Protein 7YKV (pdb70)

Nearest PDB structures (foldseek):
  7yor-assembly1_A  TM=9.939E-01  e=7.803E-71  Methanocaldococcus jannaschii DSM 2661
  7yos-assembly1_B  TM=8.862E-01  e=1.894E-69  Methanocaldococcus jannaschii DSM 2661
  7e15-assembly2_D  TM=7.077E-01  e=8.516E-31  Thermococcus kodakarensis KOD1
  5ghr-assembly1_A  TM=6.536E-01  e=3.143E-31  Thermococcus kodakarensis KOD1
  5ghr-assembly2_C  TM=8.706E-01  e=3.865E-22  Thermococcus kodakarensis KOD1

Secondary structure (DSSP, 8-state):
-HHHHHHHHHHHHHHHHHHHHT--S-EEEEE-SSHHHHHHHHHHHHHHHHTT---EEEE-S---HHHHHHHHTHHHHS-PEEEEES-SSTTHHHHHHHT-EEEEE--SPPSS--SB-SSSEEEE-GGGGT--TTTT--HHHHHHHHHGGGT-GGGHHHHHHHHHHTT--SS--HHHHHHHHHHHHTTSEEEEEEEGGGGS-S-HHHHHHT--TT--GGG-SHHHHHHHHHHTT--TT-SS--HHHHHHHHHHHHHH-TT---SEEEEEEESSSS-BHHHHHHHHHHHHHTT-HHHHHHHHTT-HHHHHHHHHHHHHHHHHHHHHHHH---EE-SS-EEEE--TTTHHHHHHHH-SSS-EEEEEEETTEEEEEEE--HHHHHTT--HHHHHHGGGGGT-EEEE-SSEEEEEEEGGGHHHHHHHHHHHHHHH-/-HHHHHHHHHHHHHHHHHHHHHT--S-EEEEE-SSHHHHHHHHHHHHHHHHTT---EEEE-S---HHHHHHHHHHHHTT-PEEEEES-SSTTHHHHHHTT-EEEEE--SPPSS--SB-SSSEEEE-GGGGT--TTTT--HHHHHHHHHHTTT-GGGHHHHHHHHHHTT--SS--HHHHHHHHHHHHTTSEEEEEEEGGGGS-S-HHHHHHT--TT--GGG-SHHHHHHHHHHTT--TT-SS--HHHHHHHHHHHTTT-S-GGGGEEEEEEESSSS-BHHHHHHHHHHHHHTT-HHHHHHHHTT-HHHHHHHHHHHHHHHHHHHHHHHT---EE-SS-EEEE--TTTHHHHHHHH-SSS-EEEEEEETTEEEEEEE--HHHHHTT--HHHHHHGGGGGT-EEEE-SSEEEEEEEGGGHHHHHHHHHHHHHHHH-

B-factor: mean 35.0, std 13.92, range [14.12, 112.55]

Organism: Methanocaldococcus jannaschii (strain ATCC 43067 / DSM 2661 / JAL-1 / JCM 10045 / NBRC 100440) (NCBI:txid243232)

Foldseek 3Di:
DQVVLLVVLVVLLVVVLVVLLPDDDEEEEEFELALLRLLLLLLVVVLQVVSVHDYHYDYDNDDDLVNLVVVLVVCVPPAHEYEYFQDCQVVVVSCVVSPHQYEYQHAWDGPDLDQCDDPRYGYRYSVSSVAHSLAAADSSLSSVSSSCVVPPLLSLLSRLLSCLRSVRVVPHHRSSVVSVVSCVVVPQKDKDKDFPLLLLQFQSLLSLLLDVQPDDLQSNHSVSSCVLLVVQPHNSGGRHQDPVSRVSVVVSCCVVPVVHDDRIDTWIQGPAPSRTSNLLSLLSLQCSQVVNSVLSSCRSVRPPVSVVVSSVSSSVSSNVQSVQLVPWDWDDDDAEIETEGDRSNQQVSQVSPEDPHKYKYWYDDDFKIKIKIAYDPVLVVLQAAVQVLQQCLVVQVWGKGTGSGMIMIMHGPVCVVVSVVSSSVVSVVRD/DVLVVLLVVLCVLLVVVLVLLLPDDFEEEEEFELALLRLLLLLLVVVLQVVSVHDYHYDYDNDDDLVVLVVVLVVCVVTQHEYEYFQDCQDCVVSVVVSPHQYEYQHAPDGPDLDQQDDPRYGYNYCVNSVDRSLAAADRSLSSVSSSCVVPPLQSLLSRLLSCLRSVNVVPHDRSSVVSVVSCVVVPQKDKDKDFPLLLLQFQSLQSLLLDLLADQPQSNHSVSSCVLLVVLPHDRGGRHQDPVSVVSCLVPCCVRAVVSVSRIDTWIQGNAPSRTSNLLSLLSRQCSLVVVSVLSSVRSVRPPVSVVVSSVSSSVSSVVVSVQLVPWDWDDDPAEIETEHDPPCQQVSQQSPEGPGKYKYWYDDPFKIKIKIFYDPVLVVLQQAVQVLQQCLVVQVKGKGDGSGIIMIMHTPVCVVVSVVSSRVVSVVRRD

Sequence (864 aa):
HMMEKLKEIEKVTKAIKEKILNHYGYIRVITTHHHDTDGLSSGGILAKMLMRTNKLFHLTVVEHLSKEVIEKLAKENEVNKPLFIFAAMGSGQIEEIIKHNFNAIILDHHPPVIKDSFINENIIQLNPHIFGVDGSREITASSGVCYLVAREFGYYDLSVLAIVGIIGDMQYNPLLGLNKFIVNEAREYRYVKIMNDIVYNIYDVEIYKAIAYCTKPYIPDLASEGKAFKFLKDIGIDPNKKQLDDTDKKKLLSAIIFKYPKIENLLIDRYLIEHKVRDAFLLSEMLNAVGRNGLFAVGIGICLEDDECIKIGNQILWEYKKNLINELKSVKLKKLNNIYYFEGKKGMIGIIASILVDDKPVIGYHIEGDIAKFSARGNRDLVNRGLNLSVAMAVAKEFGGNGGGHDVASGAVVSKDKVQEFLKRVDEIIGEQLAHMMEKLKEIEKVTKAIKEKILNHYGYIRVITHHHDTDGLSSSGGILAKMLMRTNKLFHLTVVEHLSKEVIEKLAKENEVNKPLFIFAAMGSGQIEEIIKHNFNAIILDHHPPVIKDSFINENIIQLNPHIFGVDGSREITASSGVCYLVAREFGYYDLSVLAIVGIIGDMQYNPLLGLNKFIVNNEAREYRYVKIMNDIVYNIYDVEIYKAIAYCTKPYIPDLASEGKAFKFLKDIGIDPNKKQLDDTDKKKLLSAIIFKYPKIENLLIDRYLIEHKVRDAFLLSEMLNAVGRNGLFAVGIGICLEDDECIKIGNNQILWEYKKNLINELKSVKLKKLNNIYYFEGKKGMIGIIASSILVDDKPVIGYHIEGDIAKFSARGNRDLVNRGLNLSVAMAVAKEFGGNGGGHDVASGAVVSKDKVQEFLKRVDEIIGEQLR

CATH classification: 3.90.1640.30 (+1 more: 3.10.310.30)

Solvent-accessible surface area: 35259 Å² total; per-residue (Å²): 158,37,89,112,64,3,120,69,2,43,117,4,1,115,32,0,54,86,41,1,55,101,29,187,46,43,1,5,0,0,0,48,16,26,7,1,0,0,0,0,0,0,0,0,2,18,0,0,10,8,20,48,16,49,35,11,8,17,10,18,66,106,3,32,109,117,41,1,58,122,5,11,106,16,24,153,57,57,84,4,0,0,1,0,0,8,10,0,0,46,41,0,104,43,0,52,129,45,78,0,26,0,0,0,1,1,4,49,54,13,83,37,145,76,16,110,29,68,174,37,2,15,0,2,0,3,51,40,40,57,1,44,0,13,53,40,0,0,0,0,0,2,0,0,5,0,0,37,29,37,36,16,56,37,4,0,8,3,0,0,0,0,1,5,30,37,100,2,37,92,62,36,60,16,1,0,121,45,0,6,58,14,0,121,106,98,195,62,10,115,66,62,86,8,0,0,1,5,3,6,93,29,40,0,33,68,0,6,0,24,2,24,55,16,36,9,68,73,8,4,39,61,52,97,0,65,124,35,0,120,95,45,55,4,81,6,84,71,103,77,6,72,89,85,11,44,132,79,0,31,74,20,0,86,178,126,38,104,179,45,120,85,8,85,15,74,20,10,13,1,111,18,106,12,127,10,0,2,20,0,6,33,0,0,26,0,0,1,81,73,29,34,34,0,2,0,10,0,0,2,15,41,1,88,45,0,20,138,37,0,57,103,17,1,53,83,12,9,107,75,4,8,94,26,12,100,83,36,107,73,85,137,23,110,41,0,47,18,0,69,19,130,96,15,15,8,13,52,2,0,55,38,47,25,101,84,46,0,0,0,0,25,20,67,75,63,105,63,0,62,7,23,0,52,13,44,67,81,0,24,106,123,35,4,51,0,22,89,0,0,35,6,0,143,93,35,73,20,79,22,27,22,20,29,37,25,5,24,9,42,3,39,88,105,74,16,89,95,0,0,81,77,0,1,91,24,0,25,141,48,68,92,161,52,104,116,72,21,137,78,5,37,126,4,3,102,27,0,63,107,38,1,73,94,27,191,45,38,1,7,0,0,0,30,39,68,5,7,0,0,0,0,0,0,0,0,2,19,0,0,10,8,17,47,15,44,36,9,9,19,15,20,126,111,2,32,131,119,38,1,74,101,3,8,131,20,11,148,34,67,89,3,0,0,1,0,0,2,5,0,0,42,43,0,101,42,0,55,141,48,76,0,25,0,0,0,2,1,14,77,98,24,88,40,134,74,13,112,34,62,152,48,2,16,0,4,0,6,40,36,21,71,10,38,1,57,131,43,0,0,0,0,0,2,0,0,7,0,0,53,30,31,38,20,57,38,5,0,6,4,0,0,0,0,0,10,31,54,141,6,51,126,87,39,63,25,1,0,128,27,0,5,60,13,1,109,115,105,190,61,5,108,71,70,94,6,0,7,1,3,3,4,90,28,47,0,33,62,0,6,0,25,2,12,91,14,24,9,78,88,2,2,32,58,53,91,0,76,127,16,0,125,98,38,55,3,81,2,78,64,103,72,5,76,99,80,10,34,150,78,0,31,76,26,0,63,181,94,26,88,56,40,108,69,0,71,21,71,16,8,14,2,114,19,106,10,122,10,0,13,22,0,7,17,5,0,54,0,0,3,101,78,31,36,49,1,1,0,11,0,0,4,16,43,1,86,44,0,30,147,37,0,73,106,24,2,30,90,25,7,87,72,10,2,91,52,6,94,62,29,149,78,111,130,54,122,34,0,36,21,2,96,15,136,134,53,26,8,18,61,6,0,61,31,30,23,68,67,47,0,0,0,0,21,22,69,70,56,107,62,0,70,6,24,0,55,12,34,182,57,1,37,105,113,35,3,45,0,26,85,0,0,28,12,0,123,118,39,73,17,82,12,27,52,112,62,51,33,6,25,8,54,3,43,95,109,77,13,92,95,0,0,130,81,0,6,69,20,0,2,111,41,45,212

Structure (mmCIF, N/CA/C/O backbone):
data_7YKV
#
_entry.id   7YKV
#
_cell.length_a   83.481
_cell.length_b   175.395
_cell.length_c   66.265
_cell.angle_alpha   90.00
_cell.angle_beta   90.00
_cell.angle_gamma   90.00
#
_symmetry.space_group_name_H-M   'P 21 21 2'
#
loop_
_entity.id
_entity.type
_entity.pdbx_description
1 polymer 'archaeal nuclease RecJ2'
2 non-polymer '[5-(6-aminopurin-9-yl)-2-(hydroxymethyl)furan-3-yl] [5-(6-aminopurin-9-yl)-3-oxidanyl-furan-2-yl]methyl hydrogen phosphate'
3 non-polymer GLYCEROL
4 non-polymer 1,2-ETHANEDIOL
5 water water
#
loop_
_atom_site.group_PDB
_atom_site.id
_atom_site.type_symbol
_atom_site.label_atom_id
_atom_site.label_alt_id
_atom_site.label_comp_id
_atom_site.label_asym_id
_atom_site.label_entity_id
_atom_site.label_seq_id
_atom_site.pdbx_PDB_ins_code
_atom_site.Cartn_x
_atom_site.Cartn_y
_atom_site.Cartn_z
_atom_site.occupancy
_atom_site.B_iso_or_equiv
_atom_site.auth_seq_id
_atom_site.auth_comp_id
_atom_site.auth_asym_id
_atom_site.auth_atom_id
_atom_site.pdbx_PDB_model_num
ATOM 1 N N . HIS A 1 2 ? 77.799 26.968 66.199 1.00 78.17 0 HIS A N 1
ATOM 2 C CA . HIS A 1 2 ? 76.695 27.731 66.841 1.00 79.95 0 HIS A CA 1
ATOM 3 C C . HIS A 1 2 ? 76.607 29.097 66.178 1.00 82.07 0 HIS A C 1
ATOM 4 O O . HIS A 1 2 ? 77.638 29.667 65.825 1.00 86.76 0 HIS A O 1
ATOM 11 N N . MET A 1 3 ? 75.377 29.605 66.029 1.00 83.63 1 MET A N 1
ATOM 12 C CA . MET A 1 3 ? 75.129 30.810 65.254 1.00 76.85 1 MET A CA 1
ATOM 13 C C . MET A 1 3 ? 75.563 32.046 66.044 1.00 72.94 1 MET A C 1
ATOM 14 O O . MET A 1 3 ? 76.054 33.002 65.449 1.00 71.13 1 MET A O 1
ATOM 19 N N . MET A 1 4 ? 75.436 32.000 67.377 1.00 72.60 2 MET A N 1
ATOM 20 C CA . MET A 1 4 ? 75.790 33.123 68.240 1.00 74.70 2 MET A CA 1
ATOM 21 C C . MET A 1 4 ? 77.266 33.499 68.106 1.00 64.03 2 MET A C 1
ATOM 22 O O . MET A 1 4 ? 77.628 34.654 68.302 1.00 59.40 2 MET A O 1
ATOM 27 N N . GLU A 1 5 ? 78.115 32.513 67.800 1.00 62.75 3 GLU A N 1
ATOM 28 C CA . GLU A 1 5 ? 79.538 32.745 67.590 1.00 65.71 3 GLU A CA 1
ATOM 29 C C . GLU A 1 5 ? 79.771 33.402 66.235 1.00 58.27 3 GLU A C 1
ATOM 30 O O . GLU A 1 5 ? 80.619 34.284 66.125 1.00 57.62 3 GLU A O 1
ATOM 36 N N . LYS A 1 6 ? 79.033 32.928 65.216 1.00 50.22 4 LYS A N 1
ATOM 37 C CA . LYS A 1 6 ? 79.121 33.464 63.869 1.00 54.78 4 LYS A CA 1
ATOM 38 C C . LYS A 1 6 ? 78.702 34.939 63.896 1.00 50.43 4 LYS A C 1
ATOM 39 O O . LYS A 1 6 ? 79.299 35.766 63.202 1.00 47.74 4 LYS A O 1
ATOM 45 N N . LEU A 1 7 ? 77.722 35.242 64.756 1.00 46.54 5 LEU A N 1
ATOM 46 C CA . LEU A 1 7 ? 77.121 36.562 64.882 1.00 52.12 5 LEU A CA 1
ATOM 47 C C . LEU A 1 7 ? 78.117 37.524 65.518 1.00 52.71 5 LEU A C 1
ATOM 48 O O . LEU A 1 7 ? 78.187 38.683 65.120 1.00 49.03 5 LEU A O 1
ATOM 53 N N . LYS A 1 8 ? 78.924 37.026 66.464 1.00 55.63 6 LYS A N 1
ATOM 54 C CA . LYS A 1 8 ? 79.980 37.846 67.039 1.00 52.46 6 LYS A CA 1
ATOM 55 C C . LYS A 1 8 ? 80.980 38.234 65.947 1.00 45.72 6 LYS A C 1
ATOM 56 O O . LYS A 1 8 ? 81.475 39.360 65.967 1.00 44.56 6 LYS A O 1
ATOM 62 N N . GLU A 1 9 ? 81.223 37.346 64.961 1.00 44.52 7 GLU A N 1
ATOM 63 C CA . GLU A 1 9 ? 82.172 37.628 63.881 1.00 44.46 7 GLU A CA 1
ATOM 64 C C . GLU A 1 9 ? 81.558 38.571 62.847 1.00 41.38 7 GLU A C 1
ATOM 65 O O . GLU A 1 9 ? 82.241 39.428 62.278 1.00 41.45 7 GLU A O 1
ATOM 71 N N . ILE A 1 10 ? 80.256 38.399 62.593 1.00 41.05 8 ILE A N 1
ATOM 72 C CA . ILE A 1 10 ? 79.553 39.255 61.658 1.00 39.08 8 ILE A CA 1
ATOM 73 C C . ILE A 1 10 ? 79.494 40.678 62.230 1.00 33.63 8 ILE A C 1
ATOM 74 O O . ILE A 1 10 ? 79.599 41.642 61.482 1.00 35.49 8 ILE A O 1
ATOM 79 N N . GLU A 1 11 ? 79.345 40.788 63.555 1.00 34.88 9 GLU A N 1
ATOM 80 C CA . GLU A 1 11 ? 79.191 42.073 64.221 1.00 39.52 9 GLU A CA 1
ATOM 81 C C . GLU A 1 11 ? 80.440 42.934 64.011 1.00 39.09 9 GLU A C 1
ATOM 82 O O . GLU A 1 11 ? 80.379 44.158 64.088 1.00 32.44 9 GLU A O 1
ATOM 88 N N . LYS A 1 12 ? 81.566 42.321 63.641 1.00 37.54 10 LYS A N 1
ATOM 89 C CA . LYS A 1 12 ? 82.738 43.114 63.318 1.00 40.84 10 LYS A CA 1
ATOM 90 C C . LYS A 1 12 ? 82.535 43.841 61.996 1.00 34.99 10 LYS A C 1
ATOM 91 O O . LYS A 1 12 ? 83.047 44.935 61.806 1.00 34.26 10 LYS A O 1
ATOM 97 N N . VAL A 1 13 ? 81.815 43.221 61.064 1.00 32.21 11 VAL A N 1
ATOM 98 C CA . VAL A 1 13 ? 81.583 43.844 59.771 1.00 32.63 11 VAL A CA 1
ATOM 99 C C . VAL A 1 13 ? 80.459 44.889 59.874 1.00 31.25 11 VAL A C 1
ATOM 100 O O . VAL A 1 13 ? 80.561 45.958 59.268 1.00 30.74 11 VAL A O 1
ATOM 104 N N . THR A 1 14 ? 79.395 44.548 60.610 1.00 30.43 12 THR A N 1
ATOM 105 C CA . THR A 1 14 ? 78.244 45.430 60.781 1.00 34.39 12 THR A CA 1
ATOM 106 C C . THR A 1 14 ? 78.632 46.693 61.537 1.00 33.44 12 THR A C 1
ATOM 107 O O . THR A 1 14 ? 78.182 47.758 61.159 1.00 34.55 12 THR A O 1
ATOM 111 N N . LYS A 1 15 ? 79.535 46.584 62.527 1.00 34.15 13 LYS A N 1
ATOM 112 C CA . LYS A 1 15 ? 80.049 47.758 63.224 1.00 34.68 13 LYS A CA 1
ATOM 113 C C . LYS A 1 15 ? 80.836 48.623 62.254 1.00 33.27 13 LYS A C 1
ATOM 114 O O . LYS A 1 15 ? 80.669 49.839 62.252 1.00 35.23 13 LYS A O 1
ATOM 120 N N . ALA A 1 16 ? 81.640 48.012 61.376 1.00 32.56 14 ALA A N 1
ATOM 121 C CA . ALA A 1 16 ? 82.393 48.788 60.398 1.00 30.62 14 ALA A CA 1
ATOM 122 C C . ALA A 1 16 ? 81.486 49.440 59.340 1.00 30.67 14 ALA A C 1
ATOM 123 O O . ALA A 1 16 ? 81.809 50.499 58.801 1.00 24.32 14 ALA A O 1
ATOM 125 N N . ILE A 1 17 ? 80.405 48.757 58.953 1.00 27.81 15 ILE A N 1
ATOM 126 C CA . ILE A 1 17 ? 79.470 49.354 58.012 1.00 27.64 15 ILE A CA 1
ATOM 127 C C . ILE A 1 17 ? 78.793 50.596 58.626 1.00 27.28 15 ILE A C 1
ATOM 128 O O . ILE A 1 17 ? 78.593 51.600 57.940 1.00 30.27 15 ILE A O 1
ATOM 133 N N . LYS A 1 18 ? 78.455 50.486 59.912 1.00 28.39 16 LYS A N 1
ATOM 134 C CA . LYS A 1 18 ? 77.816 51.538 60.679 1.00 32.72 16 LYS A CA 1
ATOM 135 C C . LYS A 1 18 ? 78.692 52.778 60.607 1.00 33.41 16 LYS A C 1
ATOM 136 O O . LYS A 1 18 ? 78.240 53.876 60.247 1.00 29.42 16 LYS A O 1
ATOM 142 N N . GLU A 1 19 ? 79.983 52.570 60.847 1.00 34.03 17 GLU A N 1
ATOM 143 C CA . GLU A 1 19 ? 80.904 53.693 60.888 1.00 36.65 17 GLU A CA 1
ATOM 144 C C . GLU A 1 19 ? 81.079 54.270 59.493 1.00 33.01 17 GLU A C 1
ATOM 145 O O . GLU A 1 19 ? 81.162 55.496 59.333 1.00 30.62 17 GLU A O 1
ATOM 151 N N . LYS A 1 20 ? 81.141 53.400 58.474 1.00 29.12 18 LYS A N 1
ATOM 152 C CA . LYS A 1 20 ? 81.325 53.899 57.125 1.00 28.93 18 LYS A CA 1
ATOM 153 C C . LYS A 1 20 ? 80.130 54.776 56.708 1.00 30.17 18 LYS A C 1
ATOM 154 O O . LYS A 1 20 ? 80.278 55.812 56.040 1.00 29.20 18 LYS A O 1
ATOM 160 N N . ILE A 1 21 ? 78.926 54.332 57.073 1.00 27.55 19 ILE A N 1
ATOM 161 C CA . ILE A 1 21 ? 77.725 55.094 56.781 1.00 27.02 19 ILE A CA 1
ATOM 162 C C . ILE A 1 21 ? 77.738 56.401 57.581 1.00 27.42 19 ILE A C 1
ATOM 163 O O . ILE A 1 21 ? 77.593 57.446 56.994 1.00 25.36 19 ILE A O 1
ATOM 168 N N . LEU A 1 22 ? 77.898 56.332 58.905 1.00 28.64 20 LEU A N 1
ATOM 169 C CA . LEU A 1 22 ? 77.847 57.531 59.728 1.00 34.21 20 LEU A CA 1
ATOM 170 C C . LEU A 1 22 ? 78.835 58.595 59.241 1.00 36.87 20 LEU A C 1
ATOM 171 O O . LEU A 1 22 ? 78.510 59.781 59.281 1.00 40.10 20 LEU A O 1
ATOM 176 N N . ASN A 1 23 ? 80.008 58.190 58.736 1.00 34.57 21 ASN A N 1
ATOM 177 C CA . ASN A 1 23 ? 81.072 59.142 58.448 1.00 35.64 21 ASN A CA 1
ATOM 178 C C . ASN A 1 23 ? 80.974 59.641 57.011 1.00 36.76 21 ASN A C 1
ATOM 179 O O . ASN A 1 23 ? 81.777 60.481 56.603 1.00 32.66 21 ASN A O 1
ATOM 184 N N . HIS A 1 24 ? 79.971 59.186 56.244 1.00 34.44 22 HIS A N 1
ATOM 185 C CA . HIS A 1 24 ? 79.858 59.640 54.865 1.00 33.02 22 HIS A CA 1
ATOM 186 C C . HIS A 1 24 ? 78.885 60.823 54.743 1.00 33.28 22 HIS A C 1
ATOM 187 O O . HIS A 1 24 ? 77.728 60.721 55.152 1.00 35.44 22 HIS A O 1
ATOM 194 N N . TYR A 1 25 ? 79.286 61.908 54.063 1.00 34.69 23 TYR A N 1
ATOM 195 C CA . TYR A 1 25 ? 78.415 63.078 54.004 1.00 39.77 23 TYR A CA 1
ATOM 196 C C . TYR A 1 25 ? 78.012 63.457 52.584 1.00 38.18 23 TYR A C 1
ATOM 197 O O . TYR A 1 25 ? 77.206 64.363 52.433 1.00 45.57 23 TYR A O 1
ATOM 206 N N . GLY A 1 26 ? 78.475 62.741 51.558 1.00 36.71 24 GLY A N 1
ATOM 207 C CA . GLY A 1 26 ? 77.987 62.962 50.202 1.00 34.12 24 GLY A CA 1
ATOM 208 C C . GLY A 1 26 ? 76.697 62.178 49.921 1.00 34.27 24 GLY A C 1
ATOM 209 O O . GLY A 1 26 ? 76.037 61.690 50.840 1.00 31.06 24 GLY A O 1
ATOM 210 N N . TYR A 1 27 ? 76.401 62.005 48.627 1.00 31.10 25 TYR A N 1
ATOM 211 C CA . TYR A 1 27 ? 75.276 61.212 48.149 1.00 32.02 25 TYR A CA 1
ATOM 212 C C . TYR A 1 27 ? 75.383 59.758 48.611 1.00 31.78 25 TYR A C 1
ATOM 213 O O . TYR A 1 27 ? 76.493 59.249 48.841 1.00 30.96 25 TYR A O 1
ATOM 222 N N . ILE A 1 28 ? 74.204 59.152 48.873 1.00 30.15 26 ILE A N 1
ATOM 223 C CA . ILE A 1 28 ? 74.069 57.722 49.135 1.00 28.99 26 ILE A CA 1
ATOM 224 C C . ILE A 1 28 ? 73.121 57.112 48.109 1.00 27.47 26 ILE A C 1
ATOM 225 O O . ILE A 1 28 ? 72.000 57.601 47.890 1.00 24.75 26 ILE A O 1
ATOM 230 N N . ARG A 1 29 ? 73.599 56.053 47.443 1.00 23.12 27 ARG A N 1
ATOM 231 C CA . ARG A 1 29 ? 72.800 55.362 46.450 1.00 21.49 27 ARG A CA 1
ATOM 232 C C . ARG A 1 29 ? 72.539 53.965 46.978 1.00 24.52 27 ARG A C 1
ATOM 233 O O . ARG A 1 29 ? 73.491 53.267 47.344 1.00 28.31 27 ARG A O 1
ATOM 241 N N . VAL A 1 30 ? 71.261 53.575 47.003 1.00 23.55 28 VAL A N 1
ATOM 242 C CA . VAL A 1 30 ? 70.803 52.286 47.480 1.00 22.02 28 VAL A CA 1
ATOM 243 C C . VAL A 1 30 ? 70.290 51.541 46.257 1.00 24.82 28 VAL A C 1
ATOM 244 O O . VAL A 1 30 ? 69.380 52.020 45.563 1.00 23.86 28 VAL A O 1
ATOM 248 N N . ILE A 1 31 ? 70.875 50.357 45.999 1.00 23.69 29 ILE A N 1
ATOM 249 C CA . ILE A 1 31 ? 70.444 49.542 44.876 1.00 23.13 29 ILE A CA 1
ATOM 250 C C . ILE A 1 31 ? 69.908 48.223 45.423 1.00 24.16 29 ILE A C 1
ATOM 251 O O . ILE A 1 31 ? 70.661 47.510 46.089 1.00 26.14 29 ILE A O 1
ATOM 256 N N . THR A 1 32 ? 68.627 47.906 45.111 1.00 22.80 30 THR A N 1
ATOM 257 C CA A THR A 1 32 ? 68.013 46.632 45.470 0.50 23.13 30 THR A CA 1
ATOM 258 C CA B THR A 1 32 ? 68.038 46.624 45.462 0.50 22.62 30 THR A CA 1
ATOM 259 C C . THR A 1 32 ? 67.311 46.021 44.261 1.00 22.14 30 THR A C 1
ATOM 260 O O . THR A 1 32 ? 67.194 46.641 43.187 1.00 21.97 30 THR A O 1
ATOM 267 N N . HIS A 1 33 ? 66.865 44.782 44.480 1.00 22.83 31 HIS A N 1
ATOM 268 C CA A HIS A 1 33 ? 66.094 43.978 43.552 0.50 22.69 31 HIS A CA 1
ATOM 269 C CA B HIS A 1 33 ? 66.083 44.007 43.526 0.50 22.64 31 HIS A CA 1
ATOM 270 C C . HIS A 1 33 ? 64.607 44.237 43.826 1.00 23.37 31 HIS A C 1
ATOM 271 O O . HIS A 1 33 ? 64.273 44.843 44.851 1.00 21.11 31 HIS A O 1
ATOM 284 N N . HIS A 1 34 ? 63.743 43.738 42.925 1.00 22.66 32 HIS A N 1
ATOM 285 C CA . HIS A 1 34 ? 62.307 43.956 42.910 1.00 22.56 32 HIS A CA 1
ATOM 286 C C . HIS A 1 34 ? 61.525 42.789 43.519 1.00 21.57 32 HIS A C 1
ATOM 287 O O . HIS A 1 34 ? 60.298 42.823 43.532 1.00 20.15 32 HIS A O 1
ATOM 294 N N . ASP A 1 35 ? 62.226 41.777 44.053 1.00 23.17 33 ASP A N 1
ATOM 295 C CA . ASP A 1 35 ? 61.594 40.641 44.701 1.00 22.82 33 ASP A CA 1
ATOM 296 C C . ASP A 1 35 ? 61.177 41.069 46.113 1.00 21.60 33 ASP A C 1
ATOM 297 O O . ASP A 1 35 ? 61.574 42.116 46.590 1.00 18.87 33 ASP A O 1
ATOM 302 N N . THR A 1 36 ? 60.339 40.264 46.769 1.00 20.62 34 THR A N 1
ATOM 303 C CA . THR A 1 36 ? 59.906 40.569 48.123 1.00 21.57 34 THR A CA 1
ATOM 304 C C . THR A 1 36 ? 61.104 40.946 49.004 1.00 20.98 34 THR A C 1
ATOM 305 O O . THR A 1 36 ? 61.100 41.986 49.658 1.00 19.21 34 THR A O 1
ATOM 309 N N . ASP A 1 37 ? 62.129 40.095 49.020 1.00 22.02 35 ASP A N 1
ATOM 310 C CA . ASP A 1 37 ? 63.302 40.274 49.883 1.00 22.94 35 ASP A CA 1
ATOM 311 C C . ASP A 1 37 ? 64.069 41.554 49.551 1.00 21.94 35 ASP A C 1
ATOM 312 O O . ASP A 1 37 ? 64.625 42.205 50.452 1.00 22.96 35 ASP A O 1
ATOM 317 N N . GLY A 1 38 ? 64.140 41.877 48.254 1.00 20.00 36 GLY A N 1
ATOM 318 C CA . GLY A 1 38 ? 64.791 43.076 47.760 1.00 20.46 36 GLY A CA 1
ATOM 319 C C . GLY A 1 38 ? 64.041 44.355 48.162 1.00 22.40 36 GLY A C 1
ATOM 320 O O . GLY A 1 38 ? 64.644 45.344 48.609 1.00 19.74 36 GLY A O 1
ATOM 321 N N . LEU A 1 39 ? 62.710 44.325 48.017 1.00 20.06 37 LEU A N 1
ATOM 322 C CA . LEU A 1 39 ? 61.898 45.457 48.391 1.00 20.30 37 LEU A CA 1
ATOM 323 C C . LEU A 1 39 ? 61.934 45.663 49.915 1.00 20.55 37 LEU A C 1
ATOM 324 O O . LEU A 1 39 ? 62.011 46.808 50.337 1.00 17.21 37 LEU A O 1
ATOM 329 N N . SER A 1 40 ? 61.827 44.584 50.703 1.00 18.75 38 SER A N 1
ATOM 330 C CA . SER A 1 40 ? 61.944 44.608 52.159 1.00 19.67 38 SER A CA 1
ATOM 331 C C . SER A 1 40 ? 63.292 45.176 52.590 1.00 20.09 38 SER A C 1
ATOM 332 O O . SER A 1 40 ? 63.347 45.895 53.572 1.00 17.15 38 SER A O 1
ATOM 335 N N . SER A 1 41 ? 64.381 44.741 51.945 1.00 18.10 39 SER A N 1
ATOM 336 C CA . SER A 1 41 ? 65.710 45.303 52.169 1.00 18.63 39 SER A CA 1
ATOM 337 C C . SER A 1 41 ? 65.716 46.815 51.976 1.00 18.19 39 SER A C 1
ATOM 338 O O . SER A 1 41 ? 66.260 47.542 52.794 1.00 18.25 39 SER A O 1
ATOM 341 N N . GLY A 1 42 ? 65.170 47.269 50.845 1.00 19.54 40 GLY A N 1
ATOM 342 C CA . GLY A 1 42 ? 65.016 48.681 50.525 1.00 18.87 40 GLY A CA 1
ATOM 343 C C . GLY A 1 42 ? 64.298 49.461 51.626 1.00 19.37 40 GLY A C 1
ATOM 344 O O . GLY A 1 42 ? 64.692 50.572 51.971 1.00 19.79 40 GLY A O 1
ATOM 345 N N . GLY A 1 43 ? 63.210 48.896 52.130 1.00 17.46 41 GLY A N 1
ATOM 346 C CA . GLY A 1 43 ? 62.500 49.476 53.257 1.00 19.85 41 GLY A CA 1
ATOM 347 C C . GLY A 1 43 ? 63.350 49.585 54.531 1.00 18.70 41 GLY A C 1
ATOM 348 O O . GLY A 1 43 ? 63.313 50.605 55.208 1.00 15.95 41 GLY A O 1
ATOM 349 N N . ILE A 1 44 ? 64.065 48.511 54.884 1.00 19.13 42 ILE A N 1
ATOM 350 C CA . ILE A 1 44 ? 64.897 48.522 56.068 1.00 19.48 42 ILE A CA 1
ATOM 351 C C . ILE A 1 44 ? 65.939 49.623 55.906 1.00 19.16 42 ILE A C 1
ATOM 352 O O . ILE A 1 44 ? 66.159 50.420 56.825 1.00 17.89 42 ILE A O 1
ATOM 357 N N . LEU A 1 45 ? 66.591 49.649 54.742 1.00 18.67 43 LEU A N 1
ATOM 358 C CA . LEU A 1 45 ? 67.662 50.612 54.521 1.00 19.51 43 LEU A CA 1
ATOM 359 C C . LEU A 1 45 ? 67.116 52.045 54.466 1.00 19.80 43 LEU A C 1
ATOM 360 O O . LEU A 1 45 ? 67.767 52.972 54.958 1.00 19.50 43 LEU A O 1
ATOM 365 N N . ALA A 1 46 ? 65.961 52.257 53.817 1.00 18.80 44 ALA A N 1
ATOM 366 C CA . ALA A 1 46 ? 65.361 53.584 53.781 1.00 19.24 44 ALA A CA 1
ATOM 367 C C . ALA A 1 46 ? 65.117 54.087 55.204 1.00 19.05 44 ALA A C 1
ATOM 368 O O . ALA A 1 46 ? 65.422 55.236 55.528 1.00 20.77 44 ALA A O 1
ATOM 370 N N . LYS A 1 47 ? 64.549 53.234 56.057 1.00 19.99 45 LYS A N 1
ATOM 371 C CA . LYS A 1 47 ? 64.259 53.672 57.406 1.00 19.41 45 LYS A CA 1
ATOM 372 C C . LYS A 1 47 ? 65.535 53.940 58.164 1.00 20.61 45 LYS A C 1
ATOM 373 O O . LYS A 1 47 ? 65.629 54.959 58.839 1.00 19.98 45 LYS A O 1
ATOM 379 N N . MET A 1 48 ? 66.478 53.006 58.075 1.00 18.38 46 MET A N 1
ATOM 380 C CA . MET A 1 48 ? 67.719 53.114 58.808 1.00 19.46 46 MET A CA 1
ATOM 381 C C . MET A 1 48 ? 68.427 54.413 58.428 1.00 19.33 46 MET A C 1
ATOM 382 O O . MET A 1 48 ? 68.977 55.090 59.294 1.00 19.08 46 MET A O 1
ATOM 387 N N . LEU A 1 49 ? 68.456 54.742 57.123 1.00 19.64 47 LEU A N 1
ATOM 388 C CA . LEU A 1 49 ? 69.228 55.879 56.647 1.00 19.28 47 LEU A CA 1
ATOM 389 C C . LEU A 1 49 ? 68.557 57.193 57.071 1.00 19.88 47 LEU A C 1
ATOM 390 O O . LEU A 1 49 ? 69.249 58.145 57.400 1.00 18.71 47 LEU A O 1
ATOM 395 N N . MET A 1 50 ? 67.229 57.260 56.983 1.00 18.02 48 MET A N 1
ATOM 396 C CA . MET A 1 50 ? 66.515 58.455 57.388 1.00 21.79 48 MET A CA 1
ATOM 397 C C . MET A 1 50 ? 66.758 58.739 58.869 1.00 19.62 48 MET A C 1
ATOM 398 O O . MET A 1 50 ? 66.927 59.891 59.226 1.00 21.28 48 MET A O 1
ATOM 403 N N . ARG A 1 51 ? 66.734 57.691 59.691 1.00 19.04 49 ARG A N 1
ATOM 404 C CA . ARG A 1 51 ? 66.890 57.787 61.127 1.00 19.44 49 ARG A CA 1
ATOM 405 C C . ARG A 1 51 ? 68.308 58.211 61.498 1.00 22.63 49 ARG A C 1
ATOM 406 O O . ARG A 1 51 ? 68.461 58.853 62.550 1.00 22.30 49 ARG A O 1
ATOM 414 N N . THR A 1 52 ? 69.305 57.911 60.627 1.00 20.69 50 THR A N 1
ATOM 415 C CA . THR A 1 52 ? 70.683 58.349 60.833 1.00 23.31 50 THR A CA 1
ATOM 416 C C . THR A 1 52 ? 71.026 59.645 60.094 1.00 22.63 50 THR A C 1
ATOM 417 O O . THR A 1 52 ? 72.206 59.983 59.926 1.00 21.60 50 THR A O 1
ATOM 421 N N . ASN A 1 53 ? 69.997 60.371 59.670 1.00 22.59 51 ASN A N 1
ATOM 422 C CA . ASN A 1 53 ? 70.094 61.670 59.031 1.00 23.28 51 ASN A CA 1
ATOM 423 C C . ASN A 1 53 ? 70.759 61.604 57.660 1.00 23.88 51 ASN A C 1
ATOM 424 O O . ASN A 1 53 ? 71.403 62.575 57.229 1.00 22.30 51 ASN A O 1
ATOM 429 N N . LYS A 1 54 ? 70.511 60.526 56.906 1.00 23.41 52 LYS A N 1
ATOM 430 C CA . LYS A 1 54 ? 71.111 60.408 55.581 1.00 24.24 52 LYS A CA 1
ATOM 431 C C . LYS A 1 54 ? 70.019 60.515 54.512 1.00 25.21 52 LYS A C 1
ATOM 432 O O . LYS A 1 54 ? 69.106 59.694 54.474 1.00 25.53 52 LYS A O 1
ATOM 438 N N . LEU A 1 55 ? 70.155 61.501 53.619 1.00 24.81 53 LEU A N 1
ATOM 439 C CA . LEU A 1 55 ? 69.433 61.532 52.354 1.00 27.43 53 LEU A CA 1
ATOM 440 C C . LEU A 1 55 ? 70.055 60.536 51.383 1.00 27.11 53 LEU A C 1
ATOM 441 O O . LEU A 1 55 ? 71.268 60.317 51.402 1.00 30.42 53 LEU A O 1
ATOM 446 N N . PHE A 1 56 ? 69.210 59.930 50.547 1.00 24.19 54 PHE A N 1
ATOM 447 C CA . PHE A 1 56 ? 69.619 58.844 49.690 1.00 25.34 54 PHE A CA 1
ATOM 448 C C . PHE A 1 56 ? 68.726 58.794 48.460 1.00 26.85 54 PHE A C 1
ATOM 449 O O . PHE A 1 56 ? 67.620 59.341 48.436 1.00 25.14 54 PHE A O 1
ATOM 457 N N . HIS A 1 57 ? 69.269 58.119 47.445 1.00 25.52 55 HIS A N 1
ATOM 458 C CA . HIS A 1 57 ? 68.602 57.847 46.194 1.00 25.01 55 HIS A CA 1
ATOM 459 C C . HIS A 1 57 ? 68.568 56.342 46.015 1.00 26.01 55 HIS A C 1
ATOM 460 O O . HIS A 1 57 ? 69.609 55.709 45.797 1.00 23.59 55 HIS A O 1
ATOM 467 N N . LEU A 1 58 ? 67.355 55.797 46.080 1.00 25.07 56 LEU A N 1
ATOM 468 C CA . LEU A 1 58 ? 67.156 54.370 45.945 1.00 28.64 56 LEU A CA 1
ATOM 469 C C . LEU A 1 58 ? 66.741 54.070 44.507 1.00 27.15 56 LEU A C 1
ATOM 470 O O . LEU A 1 58 ? 65.935 54.789 43.929 1.00 30.67 56 LEU A O 1
ATOM 475 N N . THR A 1 59 ? 67.380 53.056 43.919 1.00 23.89 57 THR A N 1
ATOM 476 C CA . THR A 1 59 ? 67.058 52.549 42.605 1.00 25.67 57 THR A CA 1
ATOM 477 C C . THR A 1 59 ? 66.788 51.061 42.782 1.00 28.28 57 THR A C 1
ATOM 478 O O . THR A 1 59 ? 67.480 50.367 43.524 1.00 27.07 57 THR A O 1
ATOM 482 N N . VAL A 1 60 ? 65.746 50.587 42.116 1.00 28.31 58 VAL A N 1
ATOM 483 C CA . VAL A 1 60 ? 65.462 49.173 42.103 1.00 28.11 58 VAL A CA 1
ATOM 484 C C . VAL A 1 60 ? 65.734 48.669 40.705 1.00 27.38 58 VAL A C 1
ATOM 485 O O . VAL A 1 60 ? 65.244 49.266 39.772 1.00 33.83 58 VAL A O 1
ATOM 489 N N . VAL A 1 61 ? 66.516 47.583 40.591 1.00 27.65 59 VAL A N 1
ATOM 490 C CA . VAL A 1 61 ? 66.840 46.978 39.313 1.00 28.52 59 VAL A CA 1
ATOM 491 C C . VAL A 1 61 ? 66.408 45.517 39.340 1.00 32.90 59 VAL A C 1
ATOM 492 O O . VAL A 1 61 ? 66.450 44.859 40.385 1.00 30.94 59 VAL A O 1
ATOM 496 N N . GLU A 1 62 ? 66.025 45.034 38.156 1.00 33.49 60 GLU A N 1
ATOM 497 C CA . GLU A 1 62 ? 65.633 43.648 37.964 1.00 38.02 60 GLU A CA 1
ATOM 498 C C . GLU A 1 62 ? 66.868 42.743 38.024 1.00 33.79 60 GLU A C 1
ATOM 499 O O . GLU A 1 62 ? 66.769 41.593 38.456 1.00 30.40 60 GLU A O 1
ATOM 505 N N . HIS A 1 63 ? 68.036 43.247 37.591 1.00 34.34 61 HIS A N 1
ATOM 506 C CA . HIS A 1 63 ? 69.260 42.454 37.667 1.00 36.44 61 HIS A CA 1
ATOM 507 C C . HIS A 1 63 ? 70.488 43.359 37.589 1.00 34.85 61 HIS A C 1
ATOM 508 O O . HIS A 1 63 ? 70.504 44.287 36.789 1.00 33.88 61 HIS A O 1
ATOM 515 N N . LEU A 1 64 ? 71.533 43.041 38.363 1.00 32.47 62 LEU A N 1
ATOM 516 C CA . LEU A 1 64 ? 72.745 43.847 38.357 1.00 31.52 62 LEU A CA 1
ATOM 517 C C . LEU A 1 64 ? 73.675 43.377 37.244 1.00 30.91 62 LEU A C 1
ATOM 518 O O . LEU A 1 64 ? 74.674 42.705 37.460 1.00 32.74 62 LEU A O 1
ATOM 523 N N . SER A 1 65 ? 73.341 43.788 36.037 1.00 31.86 63 SER A N 1
ATOM 524 C CA . SER A 1 65 ? 74.110 43.450 34.855 1.00 34.99 63 SER A CA 1
ATOM 525 C C . SER A 1 65 ? 75.348 44.339 34.735 1.00 37.45 63 SER A C 1
ATOM 526 O O . SER A 1 65 ? 75.397 45.445 35.287 1.00 33.41 63 SER A O 1
ATOM 529 N N . LYS A 1 66 ? 76.315 43.873 33.934 1.00 39.74 64 LYS A N 1
ATOM 530 C CA . LYS A 1 66 ? 77.432 44.690 33.467 1.00 42.36 64 LYS A CA 1
ATOM 531 C C . LYS A 1 66 ? 76.967 46.078 33.030 1.00 39.05 64 LYS A C 1
ATOM 532 O O . LYS A 1 66 ? 77.567 47.084 33.407 1.00 33.99 64 LYS A O 1
ATOM 538 N N . GLU A 1 67 ? 75.922 46.133 32.200 1.00 36.59 65 GLU A N 1
ATOM 539 C CA . GLU A 1 67 ? 75.456 47.384 31.627 1.00 38.12 65 GLU A CA 1
ATOM 540 C C . GLU A 1 67 ? 74.982 48.329 32.736 1.00 38.57 65 GLU A C 1
ATOM 541 O O . GLU A 1 67 ? 75.179 49.538 32.661 1.00 39.12 65 GLU A O 1
ATOM 547 N N . VAL A 1 68 ? 74.292 47.781 33.742 1.00 36.11 66 VAL A N 1
ATOM 548 C CA . VAL A 1 68 ? 73.765 48.575 34.847 1.00 33.07 66 VAL A CA 1
ATOM 549 C C . VAL A 1 68 ? 74.934 49.104 35.674 1.00 30.33 66 VAL A C 1
ATOM 550 O O . VAL A 1 68 ? 74.947 50.281 36.044 1.00 27.53 66 VAL A O 1
ATOM 554 N N . ILE A 1 69 ? 75.916 48.239 35.953 1.00 27.98 67 ILE A N 1
ATOM 555 C CA . ILE A 1 69 ? 77.098 48.654 36.693 1.00 33.25 67 ILE A CA 1
ATOM 556 C C . ILE A 1 69 ? 77.809 49.807 35.967 1.00 33.18 67 ILE A C 1
ATOM 557 O O . ILE A 1 69 ? 78.210 50.785 36.603 1.00 27.85 67 ILE A O 1
ATOM 562 N N . GLU A 1 70 ? 77.904 49.718 34.636 1.00 32.68 68 GLU A N 1
ATOM 563 C CA . GLU A 1 70 ? 78.552 50.746 33.831 1.00 39.03 68 GLU A CA 1
ATOM 564 C C . GLU A 1 70 ? 77.776 52.057 33.904 1.00 32.86 68 GLU A C 1
ATOM 565 O O . GLU A 1 70 ? 78.371 53.121 34.016 1.00 33.17 68 GLU A O 1
ATOM 571 N N . LYS A 1 71 ? 76.451 51.985 33.866 1.00 31.28 69 LYS A N 1
ATOM 572 C CA . LYS A 1 71 ? 75.647 53.190 33.936 1.00 33.81 69 LYS A CA 1
ATOM 573 C C . LYS A 1 71 ? 75.783 53.819 35.325 1.00 31.66 69 LYS A C 1
ATOM 574 O O . LYS A 1 71 ? 75.972 55.024 35.418 1.00 32.86 69 LYS A O 1
ATOM 580 N N . LEU A 1 72 ? 75.728 53.012 36.397 1.00 28.75 70 LEU A N 1
ATOM 581 C CA . LEU A 1 72 ? 75.922 53.511 37.752 1.00 30.44 70 LEU A CA 1
ATOM 582 C C . LEU A 1 72 ? 77.298 54.161 37.906 1.00 36.61 70 LEU A C 1
ATOM 583 O O . LEU A 1 72 ? 77.449 55.201 38.565 1.00 30.60 70 LEU A O 1
ATOM 588 N N . ALA A 1 73 ? 78.313 53.519 37.303 1.00 36.91 71 ALA A N 1
ATOM 589 C CA . ALA A 1 73 ? 79.680 54.007 37.372 1.00 37.73 71 ALA A CA 1
ATOM 590 C C . ALA A 1 73 ? 79.800 55.428 36.825 1.00 34.51 71 ALA A C 1
ATOM 591 O O . ALA A 1 73 ? 80.652 56.144 37.322 1.00 33.75 71 ALA A O 1
ATOM 593 N N . LYS A 1 74 ? 78.983 55.845 35.841 1.00 34.38 72 LYS A N 1
ATOM 594 C CA . LYS A 1 74 ? 79.109 57.202 35.308 1.00 39.00 72 LYS A CA 1
ATOM 595 C C . LYS A 1 74 ? 78.785 58.265 36.373 1.00 41.64 72 LYS A C 1
ATOM 596 O O . LYS A 1 74 ? 79.218 59.413 36.251 1.00 42.61 72 LYS A O 1
ATOM 602 N N . GLU A 1 75 ? 78.067 57.879 37.446 1.00 43.48 73 GLU A N 1
ATOM 603 C CA . GLU A 1 75 ? 77.709 58.773 38.540 1.00 41.98 73 GLU A CA 1
ATOM 604 C C . GLU A 1 75 ? 78.907 59.062 39.436 1.00 41.23 73 GLU A C 1
ATOM 605 O O . GLU A 1 75 ? 78.849 59.996 40.223 1.00 41.65 73 GLU A O 1
ATOM 611 N N . ASN A 1 76 ? 79.961 58.242 39.353 1.00 43.67 74 ASN A N 1
ATOM 612 C CA . ASN A 1 76 ? 81.184 58.432 40.122 1.00 45.87 74 ASN A CA 1
ATOM 613 C C . ASN A 1 76 ? 82.027 59.598 39.604 1.00 45.42 74 ASN A C 1
ATOM 614 O O . ASN A 1 76 ? 82.860 60.099 40.351 1.00 49.17 74 ASN A O 1
ATOM 619 N N . GLU A 1 77 ? 81.871 59.976 38.323 1.00 50.54 75 GLU A N 1
ATOM 620 C CA . GLU A 1 77 ? 82.674 61.042 37.730 1.00 58.80 75 GLU A CA 1
ATOM 621 C C . GLU A 1 77 ? 82.455 62.323 38.540 1.00 65.91 75 GLU A C 1
ATOM 622 O O . GLU A 1 77 ? 83.409 62.913 39.052 1.00 58.96 75 GLU A O 1
ATOM 628 N N . VAL A 1 78 ? 81.169 62.681 38.691 1.00 73.63 76 VAL A N 1
ATOM 629 C CA . VAL A 1 78 ? 80.724 63.981 39.176 1.00 76.18 76 VAL A CA 1
ATOM 630 C C . VAL A 1 78 ? 80.975 64.091 40.685 1.00 76.16 76 VAL A C 1
ATOM 631 O O . VAL A 1 78 ? 81.993 64.646 41.093 1.00 83.80 76 VAL A O 1
ATOM 635 N N . ASN A 1 79 ? 80.052 63.580 41.512 1.00 69.33 77 ASN A N 1
ATOM 636 C CA . ASN A 1 79 ? 80.226 63.503 42.956 1.00 68.26 77 ASN A CA 1
ATOM 637 C C . ASN A 1 79 ? 80.020 62.056 43.371 1.00 54.20 77 ASN A C 1
ATOM 638 O O . ASN A 1 79 ? 78.878 61.604 43.331 1.00 51.19 77 ASN A O 1
ATOM 643 N N . LYS A 1 80 ? 81.107 61.402 43.809 1.00 47.42 78 LYS A N 1
ATOM 644 C CA . LYS A 1 80 ? 81.158 59.973 44.067 1.00 47.37 78 LYS A CA 1
ATOM 645 C C . LYS A 1 80 ? 80.283 59.566 45.255 1.00 38.05 78 LYS A C 1
ATOM 646 O O . LYS A 1 80 ? 80.683 59.645 46.415 1.00 33.49 78 LYS A O 1
ATOM 652 N N . PRO A 1 81 ? 79.109 58.959 44.992 1.00 33.44 79 PRO A N 1
ATOM 653 C CA . PRO A 1 81 ? 78.270 58.430 46.069 1.00 30.98 79 PRO A CA 1
ATOM 654 C C . PRO A 1 81 ? 78.931 57.283 46.814 1.00 31.56 79 PRO A C 1
ATOM 655 O O . PRO A 1 81 ? 79.775 56.575 46.254 1.00 30.97 79 PRO A O 1
ATOM 659 N N . LEU A 1 82 ? 78.503 57.091 48.061 1.00 30.91 80 LEU A N 1
ATOM 660 C CA . LEU A 1 82 ? 78.553 55.789 48.703 1.00 29.94 80 LEU A CA 1
ATOM 661 C C . LEU A 1 82 ? 77.380 54.938 48.186 1.00 30.37 80 LEU A C 1
ATOM 662 O O . LEU A 1 82 ? 76.211 55.342 48.270 1.00 28.90 80 LEU A O 1
ATOM 667 N N . PHE A 1 83 ? 77.712 53.768 47.617 1.00 26.20 81 PHE A N 1
ATOM 668 C CA . PHE A 1 83 ? 76.742 52.814 47.103 1.00 25.33 81 PHE A CA 1
ATOM 669 C C . PHE A 1 83 ? 76.471 51.742 48.159 1.00 25.85 81 PHE A C 1
ATOM 670 O O . PHE A 1 83 ? 77.409 51.164 48.721 1.00 27.49 81 PHE A O 1
ATOM 678 N N . ILE A 1 84 ? 75.179 51.442 48.376 1.00 22.66 82 ILE A N 1
ATOM 679 C CA . ILE A 1 84 ? 74.761 50.293 49.144 1.00 23.97 82 ILE A CA 1
ATOM 680 C C . ILE A 1 84 ? 73.962 49.344 48.256 1.00 26.04 82 ILE A C 1
ATOM 681 O O . ILE A 1 84 ? 72.866 49.665 47.822 1.00 22.91 82 ILE A O 1
ATOM 686 N N . PHE A 1 85 ? 74.539 48.154 48.034 1.00 25.38 83 PHE A N 1
ATOM 687 C CA . PHE A 1 85 ? 73.938 47.100 47.237 1.00 25.64 83 PHE A CA 1
ATOM 688 C C . PHE A 1 85 ? 73.274 46.084 48.161 1.00 24.82 83 PHE A C 1
ATOM 689 O O . PHE A 1 85 ? 73.918 45.570 49.073 1.00 23.11 83 PHE A O 1
ATOM 697 N N . ALA A 1 86 ? 71.972 45.832 47.940 1.00 24.00 84 ALA A N 1
ATOM 698 C CA . ALA A 1 86 ? 71.252 44.826 48.706 1.00 26.06 84 ALA A CA 1
ATOM 699 C C . ALA A 1 86 ? 70.809 43.693 47.787 1.00 24.36 84 ALA A C 1
ATOM 700 O O . ALA A 1 86 ? 70.333 43.939 46.685 1.00 27.07 84 ALA A O 1
ATOM 702 N N . ALA A 1 87 ? 71.022 42.462 48.258 1.00 25.28 85 ALA A N 1
ATOM 703 C CA . ALA A 1 87 ? 70.694 41.230 47.554 1.00 28.57 85 ALA A CA 1
ATOM 704 C C . ALA A 1 87 ? 71.487 41.093 46.255 1.00 29.99 85 ALA A C 1
ATOM 705 O O . ALA A 1 87 ? 71.051 40.407 45.327 1.00 32.74 85 ALA A O 1
ATOM 707 N N . MET A 1 88 ? 72.630 41.769 46.163 1.00 28.00 86 MET A N 1
ATOM 708 C CA . MET A 1 88 ? 73.405 41.762 44.928 1.00 26.99 86 MET A CA 1
ATOM 709 C C . MET A 1 88 ? 74.760 42.387 45.225 1.00 29.29 86 MET A C 1
ATOM 710 O O . MET A 1 88 ? 74.940 42.995 46.297 1.00 24.89 86 MET A O 1
ATOM 715 N N . GLY A 1 89 ? 75.678 42.205 44.261 1.00 27.09 87 GLY A N 1
ATOM 716 C CA . GLY A 1 89 ? 77.020 42.760 44.306 1.00 28.60 87 GLY A CA 1
ATOM 717 C C . GLY A 1 89 ? 78.138 41.734 44.546 1.00 31.53 87 GLY A C 1
ATOM 718 O O . GLY A 1 89 ? 79.285 41.980 44.163 1.00 34.34 87 GLY A O 1
ATOM 719 N N . SER A 1 90 ? 77.864 40.645 45.282 1.00 32.18 88 SER A N 1
ATOM 720 C CA . SER A 1 90 ? 78.907 39.663 45.571 1.00 31.94 88 SER A CA 1
ATOM 721 C C . SER A 1 90 ? 79.346 38.946 44.276 1.00 31.38 88 SER A C 1
ATOM 722 O O . SER A 1 90 ? 80.535 38.710 44.042 1.00 31.27 88 SER A O 1
ATOM 725 N N . GLY A 1 91 ? 78.393 38.619 43.401 1.00 32.72 89 GLY A N 1
ATOM 726 C CA . GLY A 1 91 ? 78.707 37.927 42.162 1.00 35.39 89 GLY A CA 1
ATOM 727 C C . GLY A 1 91 ? 79.380 38.841 41.145 1.00 36.40 89 GLY A C 1
ATOM 728 O O . GLY A 1 91 ? 80.154 38.386 40.317 1.00 37.13 89 GLY A O 1
ATOM 729 N N . GLN A 1 92 ? 79.093 40.137 41.251 1.00 33.11 90 GLN A N 1
ATOM 730 C CA . GLN A 1 92 ? 79.541 41.164 40.331 1.00 32.33 90 GLN A CA 1
ATOM 731 C C . GLN A 1 92 ? 80.731 41.942 40.909 1.00 32.68 90 GLN A C 1
ATOM 732 O O . GLN A 1 92 ? 81.079 43.014 40.407 1.00 29.48 90 GLN A O 1
ATOM 738 N N . ILE A 1 93 ? 81.356 41.401 41.965 1.00 28.19 91 ILE A N 1
ATOM 739 C CA . ILE A 1 93 ? 82.334 42.126 42.772 1.00 32.45 91 ILE A CA 1
ATOM 740 C C . ILE A 1 93 ? 83.480 42.620 41.895 1.00 34.47 91 ILE A C 1
ATOM 741 O O . ILE A 1 93 ? 84.054 43.670 42.165 1.00 33.75 91 ILE A O 1
ATOM 746 N N . GLU A 1 94 ? 83.843 41.854 40.862 1.00 37.28 92 GLU A N 1
ATOM 747 C CA . GLU A 1 94 ? 85.037 42.175 40.086 1.00 38.21 92 GLU A CA 1
ATOM 748 C C . GLU A 1 94 ? 84.778 43.432 39.255 1.00 35.92 92 GLU A C 1
ATOM 749 O O . GLU A 1 94 ? 85.667 44.261 39.102 1.00 33.49 92 GLU A O 1
ATOM 755 N N . GLU A 1 95 ? 83.547 43.593 38.748 1.00 32.66 93 GLU A N 1
ATOM 756 C CA . GLU A 1 95 ? 83.169 44.795 38.019 1.00 34.83 93 GLU A CA 1
ATOM 757 C C . GLU A 1 95 ? 83.116 46.008 38.954 1.00 31.56 93 GLU A C 1
ATOM 758 O O . GLU A 1 95 ? 83.407 47.116 38.519 1.00 28.55 93 GLU A O 1
ATOM 764 N N . ILE A 1 96 ? 82.799 45.774 40.239 1.00 33.29 94 ILE A N 1
ATOM 765 C CA . ILE A 1 96 ? 82.661 46.830 41.231 1.00 32.10 94 ILE A CA 1
ATOM 766 C C . ILE A 1 96 ? 84.055 47.283 41.690 1.00 31.82 94 ILE A C 1
ATOM 767 O O . ILE A 1 96 ? 84.323 48.480 41.826 1.00 28.75 94 ILE A O 1
ATOM 772 N N . ILE A 1 97 ? 84.970 46.326 41.885 1.00 32.53 95 ILE A N 1
ATOM 773 C CA . ILE A 1 97 ? 86.368 46.664 42.146 1.00 31.50 95 ILE A CA 1
ATOM 774 C C . ILE A 1 97 ? 86.916 47.468 40.971 1.00 30.15 95 ILE A C 1
ATOM 775 O O . ILE A 1 97 ? 87.487 48.532 41.171 1.00 30.05 95 ILE A O 1
ATOM 780 N N . LYS A 1 98 ? 86.661 46.981 39.746 1.00 32.30 96 LYS A N 1
ATOM 781 C CA . LYS A 1 98 ? 87.177 47.581 38.523 1.00 34.66 96 LYS A CA 1
ATOM 782 C C . LYS A 1 98 ? 86.775 49.050 38.375 1.00 36.59 96 LYS A C 1
ATOM 783 O O . LYS A 1 98 ? 87.565 49.853 37.869 1.00 33.61 96 LYS A O 1
ATOM 789 N N . HIS A 1 99 ? 85.515 49.381 38.698 1.00 31.94 97 HIS A N 1
ATOM 790 C CA . HIS A 1 99 ? 85.052 50.757 38.569 1.00 32.69 97 HIS A CA 1
ATOM 791 C C . HIS A 1 99 ? 85.352 51.578 39.826 1.00 29.93 97 HIS A C 1
ATOM 792 O O . HIS A 1 99 ? 85.047 52.759 39.864 1.00 36.17 97 HIS A O 1
ATOM 799 N N . ASN A 1 100 ? 85.917 50.930 40.845 1.00 31.94 98 ASN A N 1
ATOM 800 C CA . ASN A 1 100 ? 86.388 51.569 42.059 1.00 33.92 98 ASN A CA 1
ATOM 801 C C . ASN A 1 100 ? 85.246 52.257 42.813 1.00 35.82 98 ASN A C 1
ATOM 802 O O . ASN A 1 100 ? 85.421 53.350 43.323 1.00 29.75 98 ASN A O 1
ATOM 807 N N . PHE A 1 101 ? 84.097 51.603 42.954 1.00 33.47 99 PHE A N 1
ATOM 808 C CA . PHE A 1 101 ? 83.019 52.197 43.729 1.00 33.79 99 PHE A CA 1
ATOM 809 C C . PHE A 1 101 ? 83.420 52.281 45.193 1.00 30.72 99 PHE A C 1
ATOM 810 O O . PHE A 1 101 ? 84.120 51.404 45.708 1.00 27.42 99 PHE A O 1
ATOM 818 N N . ASN A 1 102 ? 82.959 53.347 45.861 1.00 26.80 100 ASN A N 1
ATOM 819 C CA . ASN A 1 102 ? 82.840 53.344 47.308 1.00 28.74 100 ASN A CA 1
ATOM 820 C C . ASN A 1 102 ? 81.546 52.593 47.628 1.00 28.73 100 ASN A C 1
ATOM 821 O O . ASN A 1 102 ? 80.458 53.077 47.316 1.00 28.74 100 ASN A O 1
ATOM 826 N N . ALA A 1 103 ? 81.645 51.386 48.175 1.00 25.38 101 ALA A N 1
ATOM 827 C CA . ALA A 1 103 ? 80.495 50.493 48.178 1.00 27.30 101 ALA A CA 1
ATOM 828 C C . ALA A 1 103 ? 80.422 49.672 49.455 1.00 27.51 101 ALA A C 1
ATOM 829 O O . ALA A 1 103 ? 81.439 49.304 50.038 1.00 27.80 101 ALA A O 1
ATOM 831 N N . ILE A 1 104 ? 79.171 49.395 49.850 1.00 23.93 102 ILE A N 1
ATOM 832 C CA . ILE A 1 104 ? 78.827 48.401 50.848 1.00 23.77 102 ILE A CA 1
ATOM 833 C C . ILE A 1 104 ? 77.919 47.386 50.173 1.00 22.76 102 ILE A C 1
ATOM 834 O O . ILE A 1 104 ? 76.902 47.771 49.573 1.00 22.12 102 ILE A O 1
ATOM 839 N N . ILE A 1 105 ? 78.285 46.104 50.297 1.00 24.53 103 ILE A N 1
ATOM 840 C CA . ILE A 1 105 ? 77.553 45.018 49.659 1.00 23.80 103 ILE A CA 1
ATOM 841 C C . ILE A 1 105 ? 76.908 44.144 50.725 1.00 22.92 103 ILE A C 1
ATOM 842 O O . ILE A 1 105 ? 77.558 43.595 51.603 1.00 24.42 103 ILE A O 1
ATOM 847 N N . LEU A 1 106 ? 75.596 44.003 50.620 1.00 21.93 104 LEU A N 1
ATOM 848 C CA . LEU A 1 106 ? 74.817 43.235 51.573 1.00 23.95 104 LEU A CA 1
ATOM 849 C C . LEU A 1 106 ? 74.088 42.155 50.776 1.00 26.14 104 LEU A C 1
ATOM 850 O O . LEU A 1 106 ? 73.035 42.384 50.196 1.00 24.41 104 LEU A O 1
ATOM 855 N N . ASP A 1 107 ? 74.661 40.955 50.760 1.00 25.76 105 ASP A N 1
ATOM 856 C CA . ASP A 1 107 ? 74.278 39.984 49.762 1.00 23.87 105 ASP A CA 1
ATOM 857 C C . ASP A 1 107 ? 74.413 38.598 50.355 1.00 24.09 105 ASP A C 1
ATOM 858 O O . ASP A 1 107 ? 75.394 38.299 51.028 1.00 26.18 105 ASP A O 1
ATOM 863 N N . HIS A 1 108 ? 73.407 37.765 50.100 1.00 23.75 106 HIS A N 1
ATOM 864 C CA . HIS A 1 108 ? 73.404 36.416 50.621 1.00 23.10 106 HIS A CA 1
ATOM 865 C C . HIS A 1 108 ? 73.630 35.381 49.525 1.00 24.08 106 HIS A C 1
ATOM 866 O O . HIS A 1 108 ? 73.572 34.202 49.831 1.00 24.41 106 HIS A O 1
ATOM 873 N N . HIS A 1 109 ? 73.854 35.813 48.283 1.00 28.12 107 HIS A N 1
ATOM 874 C CA . HIS A 1 109 ? 74.205 34.911 47.188 1.00 31.32 107 HIS A CA 1
ATOM 875 C C . HIS A 1 109 ? 75.655 34.452 47.354 1.00 32.81 107 HIS A C 1
ATOM 876 O O . HIS A 1 109 ? 76.448 35.136 48.000 1.00 32.16 107 HIS A O 1
ATOM 883 N N . PRO A 1 110 ? 76.038 33.262 46.827 1.00 36.64 108 PRO A N 1
ATOM 884 C CA . PRO A 1 110 ? 77.397 32.738 46.990 1.00 37.05 108 PRO A CA 1
ATOM 885 C C . PRO A 1 110 ? 78.437 33.757 46.541 1.00 32.74 108 PRO A C 1
ATOM 886 O O . PRO A 1 110 ? 78.352 34.263 45.429 1.00 34.21 108 PRO A O 1
ATOM 890 N N . PRO A 1 111 ? 79.440 34.063 47.395 1.00 33.02 109 PRO A N 1
ATOM 891 C CA . PRO A 1 111 ? 80.427 35.102 47.107 1.00 35.75 109 PRO A CA 1
ATOM 892 C C . PRO A 1 111 ? 81.501 34.608 46.143 1.00 37.58 109 PRO A C 1
ATOM 893 O O . PRO A 1 111 ? 81.774 33.413 46.093 1.00 33.29 109 PRO A O 1
ATOM 897 N N . VAL A 1 112 ? 82.126 35.551 45.432 1.00 36.11 110 VAL A N 1
ATOM 898 C CA . VAL A 1 112 ? 83.199 35.266 44.500 1.00 37.19 110 VAL A CA 1
ATOM 899 C C . VAL A 1 112 ? 84.527 35.489 45.209 1.00 39.66 110 VAL A C 1
ATOM 900 O O . VAL A 1 112 ? 85.437 34.672 45.097 1.00 34.45 110 VAL A O 1
ATOM 904 N N . ILE A 1 113 ? 84.629 36.599 45.940 1.00 36.45 111 ILE A N 1
ATOM 905 C CA . ILE A 1 113 ? 85.788 36.881 46.766 1.00 35.32 111 ILE A CA 1
ATOM 906 C C . ILE A 1 113 ? 85.345 36.728 48.212 1.00 37.22 111 ILE A C 1
ATOM 907 O O . ILE A 1 113 ? 84.492 37.492 48.644 1.00 38.69 111 ILE A O 1
ATOM 912 N N . LYS A 1 114 ? 85.979 35.826 48.977 1.00 36.24 112 LYS A N 1
ATOM 913 C CA . LYS A 1 114 ? 85.491 35.489 50.306 1.00 39.51 112 LYS A CA 1
ATOM 914 C C . LYS A 1 114 ? 86.159 36.360 51.371 1.00 39.45 112 LYS A C 1
ATOM 915 O O . LYS A 1 114 ? 86.449 35.887 52.464 1.00 38.37 112 LYS A O 1
ATOM 921 N N . ASP A 1 115 ? 86.283 37.663 51.067 1.00 37.67 113 ASP A N 1
ATOM 922 C CA . ASP A 1 115 ? 86.812 38.668 51.975 1.00 40.45 113 ASP A CA 1
ATOM 923 C C . ASP A 1 115 ? 85.688 39.629 52.384 1.00 37.54 113 ASP A C 1
ATOM 924 O O . ASP A 1 115 ? 84.864 39.981 51.561 1.00 32.67 113 ASP A O 1
ATOM 929 N N . SER A 1 116 ? 85.685 40.045 53.649 1.00 33.13 114 SER A N 1
ATOM 930 C CA . SER A 1 116 ? 84.779 41.068 54.148 1.00 36.38 114 SER A CA 1
ATOM 931 C C . SER A 1 116 ? 85.258 42.463 53.763 1.00 35.94 114 SER A C 1
ATOM 932 O O . SER A 1 116 ? 84.475 43.292 53.328 1.00 31.86 114 SER A O 1
ATOM 935 N N . PHE A 1 117 ? 86.554 42.731 53.921 1.00 35.87 115 PHE A N 1
ATOM 936 C CA . PHE A 1 117 ? 87.088 44.045 53.616 1.00 38.00 115 PHE A CA 1
ATOM 937 C C . PHE A 1 117 ? 87.873 43.924 52.328 1.00 39.57 115 PHE A C 1
ATOM 938 O O . PHE A 1 117 ? 88.971 43.393 52.348 1.00 47.08 115 PHE A O 1
ATOM 946 N N . ILE A 1 118 ? 87.274 44.362 51.223 1.00 36.82 116 ILE A N 1
ATOM 947 C CA . ILE A 1 118 ? 87.809 44.036 49.918 1.00 41.39 116 ILE A CA 1
ATOM 948 C C . ILE A 1 118 ? 88.964 44.988 49.624 1.00 46.89 116 ILE A C 1
ATOM 949 O O . ILE A 1 118 ? 90.049 44.526 49.301 1.00 67.14 116 ILE A O 1
ATOM 954 N N . ASN A 1 119 ? 88.797 46.304 49.727 1.00 44.58 117 ASN A N 1
ATOM 955 C CA . ASN A 1 119 ? 90.001 47.099 49.539 1.00 50.05 117 ASN A CA 1
ATOM 956 C C . ASN A 1 119 ? 89.998 48.170 50.622 1.00 50.06 117 ASN A C 1
ATOM 957 O O . ASN A 1 119 ? 89.925 47.821 51.792 1.00 53.51 117 ASN A O 1
ATOM 962 N N . GLU A 1 120 ? 90.130 49.440 50.244 1.00 50.15 118 GLU A N 1
ATOM 963 C CA . GLU A 1 120 ? 89.898 50.539 51.166 1.00 54.67 118 GLU A CA 1
ATOM 964 C C . GLU A 1 120 ? 88.474 51.067 50.975 1.00 49.14 118 GLU A C 1
ATOM 965 O O . GLU A 1 120 ? 87.914 51.699 51.857 1.00 43.10 118 GLU A O 1
ATOM 971 N N . ASN A 1 121 ? 87.906 50.795 49.799 1.00 46.83 119 ASN A N 1
ATOM 972 C CA . ASN A 1 121 ? 86.678 51.415 49.335 1.00 47.01 119 ASN A CA 1
ATOM 973 C C . ASN A 1 121 ? 85.452 50.529 49.568 1.00 39.83 119 ASN A C 1
ATOM 974 O O . ASN A 1 121 ? 84.340 51.047 49.513 1.00 40.24 119 ASN A O 1
ATOM 979 N N . ILE A 1 122 ? 85.632 49.212 49.749 1.00 34.33 120 ILE A N 1
ATOM 980 C CA . ILE A 1 122 ? 84.543 48.247 49.621 1.00 33.17 120 ILE A CA 1
ATOM 981 C C . ILE A 1 122 ? 84.534 47.379 50.871 1.00 32.41 120 ILE A C 1
ATOM 982 O O . ILE A 1 122 ? 85.570 46.814 51.253 1.00 30.91 120 ILE A O 1
ATOM 987 N N . ILE A 1 123 ? 83.343 47.285 51.491 1.00 28.26 121 ILE A N 1
ATOM 988 C CA . ILE A 1 123 ? 83.009 46.280 52.487 1.00 27.06 121 ILE A CA 1
ATOM 989 C C . ILE A 1 123 ? 81.911 45.366 51.943 1.00 29.11 121 ILE A C 1
ATOM 990 O O . ILE A 1 123 ? 80.906 45.858 51.432 1.00 28.48 121 ILE A O 1
ATOM 995 N N . GLN A 1 124 ? 82.099 44.048 52.109 1.00 26.23 122 GLN A N 1
ATOM 996 C CA . GLN A 1 124 ? 81.154 43.014 51.710 1.00 27.46 122 GLN A CA 1
ATOM 997 C C . GLN A 1 124 ? 80.717 42.276 52.965 1.00 28.03 122 GLN A C 1
ATOM 998 O O . GLN A 1 124 ? 81.531 41.658 53.644 1.00 30.93 122 GLN A O 1
ATOM 1004 N N . LEU A 1 125 ? 79.427 42.347 53.269 1.00 25.78 123 LEU A N 1
ATOM 1005 C CA . LEU A 1 125 ? 78.845 41.495 54.285 1.00 27.30 123 LEU A CA 1
ATOM 1006 C C . LEU A 1 125 ? 78.063 40.379 53.588 1.00 31.07 123 LEU A C 1
ATOM 1007 O O . LEU A 1 125 ? 76.986 40.606 53.032 1.00 26.19 123 LEU A O 1
ATOM 1012 N N . ASN A 1 126 ? 78.628 39.157 53.628 1.00 29.59 124 ASN A N 1
ATOM 1013 C CA . ASN A 1 126 ? 78.051 38.010 52.949 1.00 29.03 124 ASN A CA 1
ATOM 1014 C C . ASN A 1 126 ? 78.072 36.857 53.946 1.00 32.12 124 ASN A C 1
ATOM 1015 O O . ASN A 1 126 ? 79.144 36.452 54.384 1.00 32.43 124 ASN A O 1
ATOM 1020 N N . PRO A 1 127 ? 76.907 36.325 54.376 1.00 30.53 125 PRO A N 1
ATOM 1021 C CA . PRO A 1 127 ? 76.877 35.289 55.408 1.00 33.04 125 PRO A CA 1
ATOM 1022 C C . PRO A 1 127 ? 77.688 34.042 55.036 1.00 30.18 125 PRO A C 1
ATOM 1023 O O . PRO A 1 127 ? 78.130 33.339 55.935 1.00 29.70 125 PRO A O 1
ATOM 1027 N N . HIS A 1 128 ? 77.817 33.741 53.730 1.00 29.42 126 HIS A N 1
ATOM 1028 C CA . HIS A 1 128 ? 78.527 32.539 53.303 1.00 32.03 126 HIS A CA 1
ATOM 1029 C C . HIS A 1 128 ? 79.974 32.630 53.793 1.00 34.71 126 HIS A C 1
ATOM 1030 O O . HIS A 1 128 ? 80.542 31.634 54.227 1.00 35.25 126 HIS A O 1
ATOM 1037 N N . ILE A 1 129 ? 80.537 33.841 53.784 1.00 32.94 127 ILE A N 1
ATOM 1038 C CA . ILE A 1 129 ? 81.885 34.075 54.280 1.00 36.48 127 ILE A CA 1
ATOM 1039 C C . ILE A 1 129 ? 82.060 33.573 55.712 1.00 35.52 127 ILE A C 1
ATOM 1040 O O . ILE A 1 129 ? 83.182 33.244 56.068 1.00 40.14 127 ILE A O 1
ATOM 1045 N N . PHE A 1 130 ? 80.993 33.512 56.523 1.00 31.53 128 PHE A N 1
ATOM 1046 C CA . PHE A 1 130 ? 81.071 33.045 57.901 1.00 34.28 128 PHE A CA 1
ATOM 1047 C C . PHE A 1 130 ? 80.438 31.662 58.051 1.00 31.39 128 PHE A C 1
ATOM 1048 O O . PHE A 1 130 ? 80.157 31.231 59.155 1.00 32.13 128 PHE A O 1
ATOM 1056 N N . GLY A 1 131 ? 80.204 30.983 56.929 1.00 30.47 129 GLY A N 1
ATOM 1057 C CA . GLY A 1 131 ? 79.643 29.651 56.956 1.00 34.78 129 GLY A CA 1
ATOM 1058 C C . GLY A 1 131 ? 78.149 29.658 57.257 1.00 35.72 129 GLY A C 1
ATOM 1059 O O . GLY A 1 131 ? 77.624 28.668 57.742 1.00 35.15 129 GLY A O 1
ATOM 1060 N N . VAL A 1 132 ? 77.448 30.762 56.960 1.00 32.79 130 VAL A N 1
ATOM 1061 C CA . VAL A 1 132 ? 75.994 30.760 57.087 1.00 32.25 130 VAL A CA 1
ATOM 1062 C C . VAL A 1 132 ? 75.384 30.588 55.687 1.00 31.17 130 VAL A C 1
ATOM 1063 O O . VAL A 1 132 ? 75.802 31.262 54.737 1.00 28.92 130 VAL A O 1
ATOM 1067 N N . ASP A 1 133 ? 74.390 29.694 55.552 1.00 28.21 131 ASP A N 1
ATOM 1068 C CA . ASP A 1 133 ? 73.870 29.348 54.234 1.00 30.16 131 ASP A CA 1
ATOM 1069 C C . ASP A 1 133 ? 72.828 30.387 53.790 1.00 28.07 131 ASP A C 1
ATOM 1070 O O . ASP A 1 133 ? 71.703 30.400 54.298 1.00 29.85 131 ASP A O 1
ATOM 1075 N N . GLY A 1 134 ? 73.213 31.227 52.825 1.00 28.71 132 GLY A N 1
ATOM 1076 C CA . GLY A 1 134 ? 72.342 32.203 52.172 1.00 30.29 132 GLY A CA 1
ATOM 1077 C C . GLY A 1 134 ? 71.072 31.628 51.532 1.00 30.05 132 GLY A C 1
ATOM 1078 O O . GLY A 1 134 ? 70.196 32.390 51.156 1.00 29.17 132 GLY A O 1
ATOM 1079 N N . SER A 1 135 ? 70.964 30.299 51.385 1.00 29.00 133 SER A N 1
ATOM 1080 C CA . SER A 1 135 ? 69.755 29.672 50.856 1.00 32.26 133 SER A CA 1
ATOM 1081 C C . SER A 1 135 ? 68.803 29.206 51.960 1.00 28.07 133 SER A C 1
ATOM 1082 O O . SER A 1 135 ? 67.661 28.860 51.668 1.00 26.02 133 SER A O 1
ATOM 1085 N N . ARG A 1 136 ? 69.235 29.185 53.227 1.00 29.09 134 ARG A N 1
ATOM 1086 C CA . ARG A 1 136 ? 68.412 28.544 54.245 1.00 31.44 134 ARG A CA 1
ATOM 1087 C C . ARG A 1 136 ? 68.398 29.262 55.584 1.00 28.03 134 ARG A C 1
ATOM 1088 O O . ARG A 1 136 ? 67.460 29.023 56.362 1.00 28.39 134 ARG A O 1
ATOM 1096 N N . GLU A 1 137 ? 69.428 30.069 55.865 1.00 26.66 135 GLU A N 1
ATOM 1097 C CA . GLU A 1 137 ? 69.677 30.567 57.221 1.00 28.31 135 GLU A CA 1
ATOM 1098 C C . GLU A 1 137 ? 69.639 32.096 57.314 1.00 25.55 135 GLU A C 1
ATOM 1099 O O . GLU A 1 137 ? 69.706 32.640 58.420 1.00 22.42 135 GLU A O 1
ATOM 1105 N N . ILE A 1 138 ? 69.575 32.788 56.163 1.00 27.25 136 ILE A N 1
ATOM 1106 C CA . ILE A 1 138 ? 69.436 34.235 56.167 1.00 24.76 136 ILE A CA 1
ATOM 1107 C C . ILE A 1 138 ? 69.156 34.724 54.760 1.00 23.57 136 ILE A C 1
ATOM 1108 O O . ILE A 1 138 ? 69.598 34.093 53.802 1.00 22.97 136 ILE A O 1
ATOM 1113 N N . THR A 1 139 ? 68.444 35.875 54.689 1.00 22.27 137 THR A N 1
ATOM 1114 C CA . THR A 1 139 ? 68.076 36.547 53.453 1.00 21.98 137 THR A CA 1
ATOM 1115 C C . THR A 1 139 ? 68.777 37.900 53.378 1.00 20.98 137 THR A C 1
ATOM 1116 O O . THR A 1 139 ? 69.380 38.339 54.352 1.00 21.55 137 THR A O 1
ATOM 1120 N N . ALA A 1 140 ? 68.636 38.579 52.243 1.00 20.41 138 ALA A N 1
ATOM 1121 C CA . ALA A 1 140 ? 69.209 39.909 52.108 1.00 22.08 138 ALA A CA 1
ATOM 1122 C C . ALA A 1 140 ? 68.568 40.872 53.107 1.00 21.09 138 ALA A C 1
ATOM 1123 O O . ALA A 1 140 ? 69.279 41.721 53.626 1.00 18.89 138 ALA A O 1
ATOM 1125 N N . SER A 1 141 ? 67.259 40.737 53.366 1.00 19.73 139 SER A N 1
ATOM 1126 C CA A SER A 1 141 ? 66.601 41.609 54.329 0.50 21.49 139 SER A CA 1
ATOM 1127 C CA B SER A 1 141 ? 66.588 41.591 54.336 0.50 21.17 139 SER A CA 1
ATOM 1128 C C . SER A 1 141 ? 67.199 41.385 55.715 1.00 20.61 139 SER A C 1
ATOM 1129 O O . SER A 1 141 ? 67.387 42.332 56.452 1.00 19.91 139 SER A O 1
ATOM 1134 N N . GLY A 1 142 ? 67.533 40.135 56.038 1.00 21.09 140 GLY A N 1
ATOM 1135 C CA . GLY A 1 142 ? 68.126 39.807 57.324 1.00 20.11 140 GLY A CA 1
ATOM 1136 C C . GLY A 1 142 ? 69.554 40.344 57.442 1.00 19.92 140 GLY A C 1
ATOM 1137 O O . GLY A 1 142 ? 69.939 40.820 58.511 1.00 22.75 140 GLY A O 1
ATOM 1138 N N . VAL A 1 143 ? 70.294 40.380 56.331 1.00 21.06 141 VAL A N 1
ATOM 1139 C CA . VAL A 1 143 ? 71.609 41.025 56.332 1.00 22.90 141 VAL A CA 1
ATOM 1140 C C . VAL A 1 143 ? 71.428 42.523 56.596 1.00 24.20 141 VAL A C 1
ATOM 1141 O O . VAL A 1 143 ? 72.142 43.103 57.417 1.00 23.55 141 VAL A O 1
ATOM 1145 N N . CYS A 1 144 ? 70.495 43.159 55.872 1.00 21.34 142 CYS A N 1
ATOM 1146 C CA . CYS A 1 144 ? 70.205 44.558 56.115 1.00 20.11 142 CYS A CA 1
ATOM 1147 C C . CYS A 1 144 ? 69.824 44.813 57.577 1.00 20.39 142 CYS A C 1
ATOM 1148 O O . CYS A 1 144 ? 70.256 45.792 58.196 1.00 18.74 142 CYS A O 1
ATOM 1151 N N . TYR A 1 145 ? 69.010 43.935 58.140 1.00 19.83 143 TYR A N 1
ATOM 1152 C CA . TYR A 1 145 ? 68.572 44.085 59.512 1.00 20.37 143 TYR A CA 1
ATOM 1153 C C . TYR A 1 145 ? 69.763 43.991 60.473 1.00 24.85 143 TYR A C 1
ATOM 1154 O O . TYR A 1 145 ? 69.792 44.699 61.481 1.00 23.97 143 TYR A O 1
ATOM 1163 N N . LEU A 1 146 ? 70.737 43.119 60.183 1.00 25.96 144 LEU A N 1
ATOM 1164 C CA . LEU A 1 146 ? 71.898 42.983 61.064 1.00 27.55 144 LEU A CA 1
ATOM 1165 C C . LEU A 1 146 ? 72.657 44.308 61.123 1.00 26.81 144 LEU A C 1
ATOM 1166 O O . LEU A 1 146 ? 73.272 44.643 62.126 1.00 31.05 144 LEU A O 1
ATOM 1171 N N . VAL A 1 147 ? 72.671 45.053 60.024 1.00 25.56 145 VAL A N 1
ATOM 1172 C CA . VAL A 1 147 ? 73.276 46.370 60.071 1.00 24.83 145 VAL A CA 1
ATOM 1173 C C . VAL A 1 147 ? 72.410 47.306 60.927 1.00 27.20 145 VAL A C 1
ATOM 1174 O O . VAL A 1 147 ? 72.916 47.974 61.826 1.00 26.92 145 VAL A O 1
ATOM 1178 N N . ALA A 1 148 ? 71.097 47.336 60.641 1.00 24.43 146 ALA A N 1
ATOM 1179 C CA . ALA A 1 148 ? 70.145 48.202 61.317 1.00 26.35 146 ALA A CA 1
ATOM 1180 C C . ALA A 1 148 ? 70.181 48.017 62.835 1.00 26.20 146 ALA A C 1
ATOM 1181 O O . ALA A 1 148 ? 69.985 48.965 63.594 1.00 28.00 146 ALA A O 1
ATOM 1183 N N . ARG A 1 149 ? 70.359 46.783 63.304 1.00 24.09 147 ARG A N 1
ATOM 1184 C CA . ARG A 1 149 ? 70.297 46.541 64.737 1.00 30.27 147 ARG A CA 1
ATOM 1185 C C . ARG A 1 149 ? 71.528 47.085 65.457 1.00 28.21 147 ARG A C 1
ATOM 1186 O O . ARG A 1 149 ? 71.491 47.195 66.674 1.00 28.42 147 ARG A O 1
ATOM 1194 N N . GLU A 1 150 ? 72.556 47.485 64.704 1.00 31.81 148 GLU A N 1
ATOM 1195 C CA . GLU A 1 150 ? 73.670 48.230 65.260 1.00 36.36 148 GLU A CA 1
ATOM 1196 C C . GLU A 1 150 ? 73.235 49.602 65.777 1.00 36.29 148 GLU A C 1
ATOM 1197 O O . GLU A 1 150 ? 73.929 50.180 66.615 1.00 35.05 148 GLU A O 1
ATOM 1203 N N . PHE A 1 151 ? 72.116 50.132 65.256 1.00 31.65 149 PHE A N 1
ATOM 1204 C CA . PHE A 1 151 ? 71.604 51.419 65.690 1.00 27.28 149 PHE A CA 1
ATOM 1205 C C . PHE A 1 151 ? 70.501 51.242 66.716 1.00 27.57 149 PHE A C 1
ATOM 1206 O O . PHE A 1 151 ? 69.914 52.230 67.161 1.00 26.59 149 PHE A O 1
ATOM 1214 N N . GLY A 1 152 ? 70.179 49.978 67.029 1.00 24.42 150 GLY A N 1
ATOM 1215 C CA . GLY A 1 152 ? 69.077 49.633 67.908 1.00 22.90 150 GLY A CA 1
ATOM 1216 C C . GLY A 1 152 ? 67.698 49.697 67.236 1.00 24.16 150 GLY A C 1
ATOM 1217 O O . GLY A 1 152 ? 66.677 49.785 67.926 1.00 25.46 150 GLY A O 1
ATOM 1218 N N . TYR A 1 153 ? 67.638 49.584 65.904 1.00 22.91 151 TYR A N 1
ATOM 1219 C CA . TYR A 1 153 ? 66.371 49.611 65.167 1.00 20.53 151 TYR A CA 1
ATOM 1220 C C . TYR A 1 153 ? 65.710 48.241 65.060 1.00 21.70 151 TYR A C 1
ATOM 1221 O O . TYR A 1 153 ? 65.554 47.718 63.951 1.00 21.08 151 TYR A O 1
ATOM 1230 N N . TYR A 1 154 ? 65.212 47.750 66.218 1.00 21.36 152 TYR A N 1
ATOM 1231 C CA . TYR A 1 154 ? 64.647 46.417 66.374 1.00 22.70 152 TYR A CA 1
ATOM 1232 C C . TYR A 1 154 ? 63.298 46.299 65.684 1.00 22.56 152 TYR A C 1
ATOM 1233 O O . TYR A 1 154 ? 62.871 45.217 65.265 1.00 19.35 152 TYR A O 1
ATOM 1242 N N . ASP A 1 155 ? 62.626 47.435 65.566 1.00 20.62 153 ASP A N 1
ATOM 1243 C CA . ASP A 1 155 ? 61.310 47.480 64.966 1.00 22.07 153 ASP A CA 1
ATOM 1244 C C . ASP A 1 155 ? 61.403 47.039 63.501 1.00 20.68 153 ASP A C 1
ATOM 1245 O O . ASP A 1 155 ? 60.404 46.640 62.928 1.00 22.06 153 ASP A O 1
ATOM 1250 N N . LEU A 1 156 ? 62.584 47.142 62.902 1.00 20.54 154 LEU A N 1
ATOM 1251 C CA . LEU A 1 156 ? 62.772 46.847 61.482 1.00 21.61 154 LEU A CA 1
ATOM 1252 C C . LEU A 1 156 ? 62.862 45.339 61.258 1.00 22.83 154 LEU A C 1
ATOM 1253 O O . LEU A 1 156 ? 62.907 44.864 60.124 1.00 24.00 154 LEU A O 1
ATOM 1258 N N . SER A 1 157 ? 62.863 44.592 62.362 1.00 21.55 155 SER A N 1
ATOM 1259 C CA . SER A 1 157 ? 62.835 43.150 62.307 1.00 20.40 155 SER A CA 1
ATOM 1260 C C . SER A 1 157 ? 61.617 42.653 61.523 1.00 19.36 155 SER A C 1
ATOM 1261 O O . SER A 1 157 ? 61.629 41.559 60.973 1.00 19.89 155 SER A O 1
ATOM 1264 N N . VAL A 1 158 ? 60.528 43.419 61.488 1.00 19.34 156 VAL A N 1
ATOM 1265 C CA . VAL A 1 158 ? 59.340 42.914 60.840 1.00 18.87 156 VAL A CA 1
ATOM 1266 C C . VAL A 1 158 ? 59.591 42.843 59.334 1.00 17.87 156 VAL A C 1
ATOM 1267 O O . VAL A 1 158 ? 59.033 41.979 58.641 1.00 17.01 156 VAL A O 1
ATOM 1271 N N . LEU A 1 159 ? 60.399 43.754 58.803 1.00 17.67 157 LEU A N 1
ATOM 1272 C CA . LEU A 1 159 ? 60.702 43.695 57.383 1.00 17.73 157 LEU A CA 1
ATOM 1273 C C . LEU A 1 159 ? 61.620 42.514 57.071 1.00 19.30 157 LEU A C 1
ATOM 1274 O O . LEU A 1 159 ? 61.509 41.924 55.986 1.00 17.69 157 LEU A O 1
ATOM 1279 N N . ALA A 1 160 ? 62.452 42.100 58.032 1.00 19.14 158 ALA A N 1
ATOM 1280 C CA . ALA A 1 160 ? 63.326 40.956 57.791 1.00 20.30 158 ALA A CA 1
ATOM 1281 C C . ALA A 1 160 ? 62.492 39.678 57.720 1.00 20.93 158 ALA A C 1
ATOM 1282 O O . ALA A 1 160 ? 62.783 38.790 56.928 1.00 20.91 158 ALA A O 1
ATOM 1284 N N . ILE A 1 161 ? 61.464 39.613 58.573 1.00 17.94 159 ILE A N 1
ATOM 1285 C CA . ILE A 1 161 ? 60.551 38.501 58.598 1.00 19.17 159 ILE A CA 1
ATOM 1286 C C . ILE A 1 161 ? 59.813 38.367 57.263 1.00 18.71 159 ILE A C 1
ATOM 1287 O O . ILE A 1 161 ? 59.683 37.249 56.759 1.00 18.38 159 ILE A O 1
ATOM 1292 N N . VAL A 1 162 ? 59.330 39.490 56.708 1.00 18.08 160 VAL A N 1
ATOM 1293 C CA . VAL A 1 162 ? 58.749 39.495 55.378 1.00 19.49 160 VAL A CA 1
ATOM 1294 C C . VAL A 1 162 ? 59.726 38.898 54.337 1.00 20.21 160 VAL A C 1
ATOM 1295 O O . VAL A 1 162 ? 59.325 38.069 53.516 1.00 17.67 160 VAL A O 1
ATOM 1299 N N . GLY A 1 163 ? 61.003 39.291 54.396 1.00 17.50 161 GLY A N 1
ATOM 1300 C CA . GLY A 1 163 ? 62.039 38.765 53.532 1.00 18.16 161 GLY A CA 1
ATOM 1301 C C . GLY A 1 163 ? 62.288 37.258 53.686 1.00 20.26 161 GLY A C 1
ATOM 1302 O O . GLY A 1 163 ? 62.524 36.564 52.689 1.00 22.64 161 GLY A O 1
ATOM 1303 N N . ILE A 1 164 ? 62.278 36.755 54.929 1.00 21.11 162 ILE A N 1
ATOM 1304 C CA . ILE A 1 164 ? 62.394 35.333 55.219 1.00 22.36 162 ILE A CA 1
ATOM 1305 C C . ILE A 1 164 ? 61.275 34.547 54.531 1.00 24.72 162 ILE A C 1
ATOM 1306 O O . ILE A 1 164 ? 61.500 33.468 53.936 1.00 21.37 162 ILE A O 1
ATOM 1311 N N . ILE A 1 165 ? 60.048 35.080 54.638 1.00 21.15 163 ILE A N 1
ATOM 1312 C CA . ILE A 1 165 ? 58.919 34.445 53.992 1.00 23.45 163 ILE A CA 1
ATOM 1313 C C . ILE A 1 165 ? 59.109 34.549 52.480 1.00 23.57 163 ILE A C 1
ATOM 1314 O O . ILE A 1 165 ? 59.042 33.548 51.794 1.00 24.83 163 ILE A O 1
ATOM 1319 N N . GLY A 1 166 ? 59.383 35.741 51.959 1.00 23.34 164 GLY A N 1
ATOM 1320 C CA . GLY A 1 166 ? 59.461 35.941 50.509 1.00 24.51 164 GLY A CA 1
ATOM 1321 C C . GLY A 1 166 ? 60.527 35.064 49.847 1.00 23.18 164 GLY A C 1
ATOM 1322 O O . GLY A 1 166 ? 60.412 34.701 48.693 1.00 23.36 164 GLY A O 1
ATOM 1323 N N . ASP A 1 167 ? 61.578 34.724 50.592 1.00 24.95 165 ASP A N 1
ATOM 1324 C CA . ASP A 1 167 ? 62.679 33.934 50.085 1.00 28.29 165 ASP A CA 1
ATOM 1325 C C . ASP A 1 167 ? 62.533 32.455 50.442 1.00 28.74 165 ASP A C 1
ATOM 1326 O O . ASP A 1 167 ? 63.508 31.713 50.282 1.00 26.44 165 ASP A O 1
ATOM 1331 N N . MET A 1 168 ? 61.361 32.032 50.948 1.00 28.00 166 MET A N 1
ATOM 1332 C CA . MET A 1 168 ? 61.097 30.628 51.265 1.00 29.82 166 MET A CA 1
ATOM 1333 C C . MET A 1 168 ? 62.094 30.062 52.292 1.00 29.30 166 MET A C 1
ATOM 1334 O O . MET A 1 168 ? 62.569 28.932 52.137 1.00 27.19 166 MET A O 1
ATOM 1339 N N . GLN A 1 169 ? 62.394 30.795 53.368 1.00 24.11 167 GLN A N 1
ATOM 1340 C CA . GLN A 1 169 ? 63.322 30.316 54.395 1.00 24.19 167 GLN A CA 1
ATOM 1341 C C . GLN A 1 169 ? 62.615 30.222 55.746 1.00 25.27 167 GLN A C 1
ATOM 1342 O O . GLN A 1 169 ? 63.274 30.207 56.791 1.00 26.18 167 GLN A O 1
ATOM 1348 N N . TYR A 1 170 ? 61.277 30.101 55.724 1.00 24.26 168 TYR A N 1
ATOM 1349 C CA . TYR A 1 170 ? 60.495 30.086 56.960 1.00 26.83 168 TYR A CA 1
ATOM 1350 C C . TYR A 1 170 ? 60.202 28.686 57.506 1.00 25.66 168 TYR A C 1
ATOM 1351 O O . TYR A 1 170 ? 59.803 28.588 58.659 1.00 25.69 168 TYR A O 1
ATOM 1360 N N . ASN A 1 171 ? 60.344 27.621 56.689 1.00 24.89 169 ASN A N 1
ATOM 1361 C CA . ASN A 1 171 ? 60.076 26.271 57.160 1.00 26.92 169 ASN A CA 1
ATOM 1362 C C . ASN A 1 171 ? 61.071 25.304 56.531 1.00 29.11 169 ASN A C 1
ATOM 1363 O O . ASN A 1 171 ? 60.992 25.052 55.319 1.00 29.69 169 ASN A O 1
ATOM 1368 N N . PRO A 1 172 ? 62.102 24.836 57.286 1.00 30.65 170 PRO A N 1
ATOM 1369 C CA . PRO A 1 172 ? 62.303 25.199 58.690 1.00 29.47 170 PRO A CA 1
ATOM 1370 C C . PRO A 1 172 ? 62.957 26.577 58.862 1.00 29.88 170 PRO A C 1
ATOM 1371 O O . PRO A 1 172 ? 63.677 27.049 57.980 1.00 27.71 170 PRO A O 1
ATOM 1375 N N . LEU A 1 173 ? 62.673 27.206 60.010 1.00 29.72 171 LEU A N 1
ATOM 1376 C CA . LEU A 1 173 ? 63.313 28.431 60.457 1.00 29.18 171 LEU A CA 1
ATOM 1377 C C . LEU A 1 173 ? 64.634 28.129 61.163 1.00 29.14 171 LEU A C 1
ATOM 1378 O O . LEU A 1 173 ? 64.643 27.576 62.241 1.00 31.80 171 LEU A O 1
ATOM 1383 N N . LEU A 1 174 ? 65.750 28.535 60.558 1.00 33.83 172 LEU A N 1
ATOM 1384 C CA . LEU A 1 174 ? 67.085 28.131 60.974 1.00 31.57 172 LEU A CA 1
ATOM 1385 C C . LEU A 1 174 ? 67.972 29.356 61.142 1.00 31.51 172 LEU A C 1
ATOM 1386 O O . LEU A 1 174 ? 67.699 30.414 60.573 1.00 29.35 172 LEU A O 1
ATOM 1391 N N . GLY A 1 175 ? 69.081 29.159 61.860 1.00 30.90 173 GLY A N 1
ATOM 1392 C CA . GLY A 1 175 ? 70.210 30.076 61.850 1.00 33.47 173 GLY A CA 1
ATOM 1393 C C . GLY A 1 175 ? 69.871 31.485 62.356 1.00 33.31 173 GLY A C 1
ATOM 1394 O O . GLY A 1 175 ? 69.202 31.675 63.392 1.00 31.24 173 GLY A O 1
ATOM 1395 N N . LEU A 1 176 ? 70.389 32.463 61.602 1.00 31.36 174 LEU A N 1
ATOM 1396 C CA . LEU A 1 176 ? 70.188 33.874 61.881 1.00 30.76 174 LEU A CA 1
ATOM 1397 C C . LEU A 1 176 ? 68.730 34.284 61.681 1.00 28.39 174 LEU A C 1
ATOM 1398 O O . LEU A 1 176 ? 68.295 35.260 62.271 1.00 31.68 174 LEU A O 1
ATOM 1403 N N . ASN A 1 177 ? 67.988 33.555 60.845 1.00 28.30 175 ASN A N 1
ATOM 1404 C CA . ASN A 1 177 ? 66.572 33.816 60.652 1.00 26.78 175 ASN A CA 1
ATOM 1405 C C . ASN A 1 177 ? 65.826 33.549 61.948 1.00 28.12 175 ASN A C 1
ATOM 1406 O O . ASN A 1 177 ? 64.928 34.311 62.316 1.00 27.77 175 ASN A O 1
ATOM 1411 N N . LYS A 1 178 ? 66.245 32.484 62.649 1.00 30.08 176 LYS A N 1
ATOM 1412 C CA . LYS A 1 178 ? 65.650 32.070 63.903 1.00 32.55 176 LYS A CA 1
ATOM 1413 C C . LYS A 1 178 ? 65.968 33.107 64.980 1.00 28.66 176 LYS A C 1
ATOM 1414 O O . LYS A 1 178 ? 65.095 33.475 65.755 1.00 30.46 176 LYS A O 1
ATOM 1420 N N . PHE A 1 179 ? 67.228 33.539 65.035 1.00 28.42 177 PHE A N 1
ATOM 1421 C CA . PHE A 1 179 ? 67.642 34.629 65.901 1.00 31.92 177 PHE A CA 1
ATOM 1422 C C . PHE A 1 179 ? 66.783 35.896 65.645 1.00 31.47 177 PHE A C 1
ATOM 1423 O O . PHE A 1 179 ? 66.297 36.520 66.593 1.00 29.22 177 PHE A O 1
ATOM 1431 N N . ILE A 1 180 ? 66.593 36.291 64.368 1.00 26.69 178 ILE A N 1
ATOM 1432 C CA . ILE A 1 180 ? 65.881 37.533 64.050 1.00 25.56 178 ILE A CA 1
ATOM 1433 C C . ILE A 1 180 ? 64.441 37.435 64.555 1.00 24.30 178 ILE A C 1
ATOM 1434 O O . ILE A 1 180 ? 63.912 38.333 65.222 1.00 25.65 178 ILE A O 1
ATOM 1439 N N . VAL A 1 181 ? 63.801 36.303 64.292 1.00 23.88 179 VAL A N 1
ATOM 1440 C CA . VAL A 1 181 ? 62.417 36.110 64.681 1.00 23.65 179 VAL A CA 1
ATOM 1441 C C . VAL A 1 181 ? 62.273 36.186 66.208 1.00 29.52 179 VAL A C 1
ATOM 1442 O O . VAL A 1 181 ? 61.305 36.766 66.754 1.00 24.38 179 VAL A O 1
ATOM 1446 N N . ASN A 1 182 ? 63.249 35.583 66.894 1.00 29.48 180 ASN A N 1
ATOM 1447 C CA . ASN A 1 182 ? 63.206 35.501 68.336 1.00 32.64 180 ASN A CA 1
ATOM 1448 C C . ASN A 1 182 ? 63.433 36.889 68.930 1.00 29.29 180 ASN A C 1
ATOM 1449 O O . ASN A 1 182 ? 62.785 37.239 69.909 1.00 28.83 180 ASN A O 1
ATOM 1454 N N . GLU A 1 183 ? 64.307 37.679 68.304 1.00 26.56 181 GLU A N 1
ATOM 1455 C CA . GLU A 1 183 ? 64.533 39.062 68.699 1.00 27.98 181 GLU A CA 1
ATOM 1456 C C . GLU A 1 183 ? 63.251 39.879 68.492 1.00 27.02 181 GLU A C 1
ATOM 1457 O O . GLU A 1 183 ? 62.847 40.640 69.365 1.00 28.46 181 GLU A O 1
ATOM 1463 N N . ALA A 1 184 ? 62.556 39.683 67.369 1.00 28.26 182 ALA A N 1
ATOM 1464 C CA . ALA A 1 184 ? 61.317 40.397 67.113 1.00 23.75 182 ALA A CA 1
ATOM 1465 C C . ALA A 1 184 ? 60.266 40.016 68.147 1.00 25.49 182 ALA A C 1
ATOM 1466 O O . ALA A 1 184 ? 59.469 40.851 68.567 1.00 20.77 182 ALA A O 1
ATOM 1468 N N . ARG A 1 185 ? 60.251 38.742 68.542 1.00 27.45 183 ARG A N 1
ATOM 1469 C CA . ARG A 1 185 ? 59.248 38.248 69.472 1.00 33.57 183 ARG A CA 1
ATOM 1470 C C . ARG A 1 185 ? 59.505 38.867 70.847 1.00 31.89 183 ARG A C 1
ATOM 1471 O O . ARG A 1 185 ? 58.566 39.325 71.486 1.00 32.27 183 ARG A O 1
ATOM 1479 N N . GLU A 1 186 ? 60.776 38.877 71.255 1.00 31.20 184 GLU A N 1
ATOM 1480 C CA . GLU A 1 186 ? 61.245 39.419 72.519 1.00 36.19 184 GLU A CA 1
ATOM 1481 C C . GLU A 1 186 ? 60.891 40.904 72.640 1.00 34.73 184 GLU A C 1
ATOM 1482 O O . GLU A 1 186 ? 60.535 41.382 73.709 1.00 30.00 184 GLU A O 1
ATOM 1488 N N . TYR A 1 187 ? 61.000 41.649 71.540 1.00 31.43 185 TYR A N 1
ATOM 1489 C CA . TYR A 1 187 ? 60.757 43.080 71.588 1.00 31.32 185 TYR A CA 1
ATOM 1490 C C . TYR A 1 187 ? 59.312 43.381 71.236 1.00 27.64 185 TYR A C 1
ATOM 1491 O O . TYR A 1 187 ? 58.998 44.540 71.030 1.00 30.06 185 TYR A O 1
ATOM 1500 N N . ARG A 1 188 ? 58.493 42.328 71.110 1.00 28.67 186 ARG A N 1
ATOM 1501 C CA . ARG A 1 188 ? 57.062 42.401 70.864 1.00 28.58 186 ARG A CA 1
ATOM 1502 C C . ARG A 1 188 ? 56.750 43.085 69.525 1.00 27.42 186 ARG A C 1
ATOM 1503 O O . ARG A 1 188 ? 55.689 43.711 69.355 1.00 25.56 186 ARG A O 1
ATOM 1511 N N . TYR A 1 189 ? 57.601 42.845 68.513 1.00 23.37 187 TYR A N 1
ATOM 1512 C CA . TYR A 1 189 ? 57.264 43.273 67.166 1.00 24.33 187 TYR A CA 1
ATOM 1513 C C . TYR A 1 189 ? 56.550 42.192 66.347 1.00 21.31 187 TYR A C 1
ATOM 1514 O O . TYR A 1 189 ? 56.096 42.481 65.233 1.00 20.78 187 TYR A O 1
ATOM 1523 N N . VAL A 1 190 ? 56.436 40.972 66.887 1.00 20.07 188 VAL A N 1
ATOM 1524 C CA . VAL A 1 190 ? 55.757 39.878 66.210 1.00 21.91 188 VAL A CA 1
ATOM 1525 C C . VAL A 1 190 ? 55.154 38.945 67.256 1.00 24.03 188 VAL A C 1
ATOM 1526 O O . VAL A 1 190 ? 55.716 38.744 68.341 1.00 22.73 188 VAL A O 1
ATOM 1530 N N . LYS A 1 191 ? 53.981 38.432 66.900 1.00 26.49 189 LYS A N 1
ATOM 1531 C CA . LYS A 1 191 ? 53.334 37.303 67.549 1.00 27.67 189 LYS A CA 1
ATOM 1532 C C . LYS A 1 191 ? 53.250 36.166 66.524 1.00 27.32 189 LYS A C 1
ATOM 1533 O O . LYS A 1 191 ? 52.955 36.410 65.353 1.00 26.80 189 LYS A O 1
ATOM 1539 N N . ILE A 1 192 ? 53.470 34.927 66.976 1.00 25.97 190 ILE A N 1
ATOM 1540 C CA . ILE A 1 192 ? 53.418 33.727 66.145 1.00 28.09 190 ILE A CA 1
ATOM 1541 C C . ILE A 1 192 ? 52.198 32.899 66.531 1.00 28.41 190 ILE A C 1
ATOM 1542 O O . ILE A 1 192 ? 51.881 32.760 67.709 1.00 29.15 190 ILE A O 1
ATOM 1547 N N . MET A 1 193 ? 51.460 32.417 65.522 1.00 27.90 191 MET A N 1
ATOM 1548 C CA . MET A 1 193 ? 50.181 31.772 65.751 1.00 27.23 191 MET A CA 1
ATOM 1549 C C . MET A 1 193 ? 49.970 30.708 64.680 1.00 26.07 191 MET A C 1
ATOM 1550 O O . MET A 1 193 ? 49.941 31.037 63.486 1.00 26.25 191 MET A O 1
ATOM 1555 N N . ASN A 1 194 ? 49.848 29.431 65.082 1.00 26.58 192 ASN A N 1
ATOM 1556 C CA . ASN A 1 194 ? 49.600 28.376 64.115 1.00 26.66 192 ASN A CA 1
ATOM 1557 C C . ASN A 1 194 ? 48.178 28.544 63.605 1.00 26.49 192 ASN A C 1
ATOM 1558 O O . ASN A 1 194 ? 47.308 28.900 64.384 1.00 30.05 192 ASN A O 1
ATOM 1563 N N . ASP A 1 195 ? 47.962 28.417 62.288 1.00 25.49 193 ASP A N 1
ATOM 1564 C CA . ASP A 1 195 ? 46.644 28.641 61.707 1.00 26.76 193 ASP A CA 1
ATOM 1565 C C . ASP A 1 195 ? 46.602 28.046 60.308 1.00 26.08 193 ASP A C 1
ATOM 1566 O O . ASP A 1 195 ? 47.642 27.725 59.725 1.00 23.58 193 ASP A O 1
ATOM 1571 N N . ILE A 1 196 ? 45.395 27.961 59.752 1.00 23.95 194 ILE A N 1
ATOM 1572 C CA . ILE A 1 196 ? 45.272 27.551 58.366 1.00 25.75 194 ILE A CA 1
ATOM 1573 C C . ILE A 1 196 ? 45.655 28.709 57.452 1.00 25.75 194 ILE A C 1
ATOM 1574 O O . ILE A 1 196 ? 45.319 29.876 57.736 1.00 23.00 194 ILE A O 1
ATOM 1579 N N . VAL A 1 197 ? 46.294 28.340 56.321 1.00 24.71 195 VAL A N 1
ATOM 1580 C CA . VAL A 1 197 ? 46.817 29.329 55.392 1.00 26.59 195 VAL A CA 1
ATOM 1581 C C . VAL A 1 197 ? 45.715 30.290 54.910 1.00 23.91 195 VAL A C 1
ATOM 1582 O O . VAL A 1 197 ? 45.952 31.480 54.764 1.00 25.55 195 VAL A O 1
ATOM 1586 N N . TYR A 1 198 ? 44.496 29.813 54.717 1.00 24.72 196 TYR A N 1
ATOM 1587 C CA . TYR A 1 198 ? 43.484 30.612 54.060 1.00 23.57 196 TYR A CA 1
ATOM 1588 C C . TYR A 1 198 ? 43.062 31.785 54.939 1.00 24.07 196 TYR A C 1
ATOM 1589 O O . TYR A 1 198 ? 42.509 32.758 54.438 1.00 23.32 196 TYR A O 1
ATOM 1598 N N . ASN A 1 199 ? 43.345 31.699 56.240 1.00 22.86 197 ASN A N 1
ATOM 1599 C CA . ASN A 1 199 ? 42.963 32.765 57.138 1.00 24.05 197 ASN A CA 1
ATOM 1600 C C . ASN A 1 199 ? 43.849 34.003 56.996 1.00 25.15 197 ASN A C 1
ATOM 1601 O O . ASN A 1 199 ? 43.526 35.014 57.608 1.00 26.09 197 ASN A O 1
ATOM 1606 N N . ILE A 1 200 ? 44.941 33.953 56.228 1.00 23.41 198 ILE A N 1
ATOM 1607 C CA . ILE A 1 200 ? 45.811 35.113 56.191 1.00 23.81 198 ILE A CA 1
ATOM 1608 C C . ILE A 1 200 ? 45.196 36.192 55.310 1.00 24.94 198 ILE A C 1
ATOM 1609 O O . ILE A 1 200 ? 45.654 37.334 55.422 1.00 27.00 198 ILE A O 1
ATOM 1614 N N . TYR A 1 201 ? 44.236 35.836 54.419 1.00 23.67 199 TYR A N 1
ATOM 1615 C CA . TYR A 1 201 ? 43.895 36.718 53.303 1.00 25.86 199 TYR A CA 1
ATOM 1616 C C . TYR A 1 201 ? 42.863 37.760 53.751 1.00 27.76 199 TYR A C 1
ATOM 1617 O O . TYR A 1 201 ? 42.779 38.831 53.158 1.00 25.55 199 TYR A O 1
ATOM 1626 N N . ASP A 1 202 ? 42.101 37.432 54.804 1.00 26.12 200 ASP A N 1
ATOM 1627 C CA . ASP A 1 202 ? 41.012 38.270 55.269 1.00 32.64 200 ASP A CA 1
ATOM 1628 C C . ASP A 1 202 ? 40.068 38.580 54.106 1.00 30.29 200 ASP A C 1
ATOM 1629 O O . ASP A 1 202 ? 39.593 39.714 53.992 1.00 28.56 200 ASP A O 1
ATOM 1634 N N . VAL A 1 203 ? 39.764 37.559 53.286 1.00 28.21 201 VAL A N 1
ATOM 1635 C CA . VAL A 1 203 ? 38.733 37.644 52.259 1.00 29.57 201 VAL A CA 1
ATOM 1636 C C . VAL A 1 203 ? 37.801 36.434 52.375 1.00 29.32 201 VAL A C 1
ATOM 1637 O O . VAL A 1 203 ? 38.045 35.492 53.119 1.00 31.69 201 VAL A O 1
ATOM 1641 N N . GLU A 1 204 ? 36.705 36.447 51.615 1.00 33.00 202 GLU A N 1
ATOM 1642 C CA . GLU A 1 204 ? 35.827 35.292 51.600 1.00 32.76 202 GLU A CA 1
ATOM 1643 C C . GLU A 1 204 ? 36.648 34.044 51.295 1.00 32.30 202 GLU A C 1
ATOM 1644 O O . GLU A 1 204 ? 37.442 34.037 50.355 1.00 29.57 202 GLU A O 1
ATOM 1650 N N . ILE A 1 205 ? 36.374 32.966 52.029 1.00 29.05 203 ILE A N 1
ATOM 1651 C CA . ILE A 1 205 ? 37.247 31.805 52.030 1.00 30.06 203 ILE A CA 1
ATOM 1652 C C . ILE A 1 205 ? 37.271 31.153 50.655 1.00 29.28 203 ILE A C 1
ATOM 1653 O O . ILE A 1 205 ? 38.320 30.704 50.203 1.00 27.60 203 ILE A O 1
ATOM 1658 N N . TYR A 1 206 ? 36.133 31.139 49.963 1.00 29.83 204 TYR A N 1
ATOM 1659 C CA . TYR A 1 206 ? 36.112 30.542 48.640 1.00 30.07 204 TYR A CA 1
ATOM 1660 C C . TYR A 1 206 ? 37.128 31.240 47.717 1.00 28.05 204 TYR A C 1
ATOM 1661 O O . TYR A 1 206 ? 37.698 30.607 46.836 1.00 28.59 204 TYR A O 1
ATOM 1670 N N . LYS A 1 207 ? 37.322 32.546 47.883 1.00 28.62 205 LYS A N 1
ATOM 1671 C CA . LYS A 1 207 ? 38.322 33.279 47.118 1.00 32.39 205 LYS A CA 1
ATOM 1672 C C . LYS A 1 207 ? 39.726 32.990 47.639 1.00 26.76 205 LYS A C 1
ATOM 1673 O O . LYS A 1 207 ? 40.655 32.814 46.851 1.00 28.06 205 LYS A O 1
ATOM 1679 N N . ALA A 1 208 ? 39.871 32.928 48.959 1.00 25.95 206 ALA A N 1
ATOM 1680 C CA . ALA A 1 208 ? 41.128 32.532 49.560 1.00 26.81 206 ALA A CA 1
ATOM 1681 C C . ALA A 1 208 ? 41.598 31.205 48.971 1.00 25.74 206 ALA A C 1
ATOM 1682 O O . ALA A 1 208 ? 42.783 31.051 48.617 1.00 26.64 206 ALA A O 1
ATOM 1684 N N . ILE A 1 209 ? 40.660 30.258 48.847 1.00 23.21 207 ILE A N 1
ATOM 1685 C CA . ILE A 1 209 ? 40.993 28.945 48.323 1.00 24.41 207 ILE A CA 1
ATOM 1686 C C . ILE A 1 209 ? 41.260 29.023 46.821 1.00 24.95 207 ILE A C 1
ATOM 1687 O O . ILE A 1 209 ? 42.257 28.485 46.346 1.00 23.81 207 ILE A O 1
ATOM 1692 N N . ALA A 1 210 ? 40.378 29.709 46.088 1.00 24.74 208 ALA A N 1
ATOM 1693 C CA . ALA A 1 210 ? 40.438 29.721 44.629 1.00 25.84 208 ALA A CA 1
ATOM 1694 C C . ALA A 1 210 ? 41.813 30.201 44.142 1.00 26.74 208 ALA A C 1
ATOM 1695 O O . ALA A 1 210 ? 42.304 29.725 43.109 1.00 26.08 208 ALA A O 1
ATOM 1697 N N . TYR A 1 211 ? 42.442 31.126 44.898 1.00 27.29 209 TYR A N 1
ATOM 1698 C CA . TYR A 1 211 ? 43.593 31.863 44.391 1.00 26.53 209 TYR A CA 1
ATOM 1699 C C . TYR A 1 211 ? 44.864 31.485 45.144 1.00 23.41 209 TYR A C 1
ATOM 1700 O O . TYR A 1 211 ? 45.909 32.100 44.937 1.00 24.12 209 TYR A O 1
ATOM 1709 N N . CYS A 1 212 ? 44.784 30.454 45.982 1.00 23.22 210 CYS A N 1
ATOM 1710 C CA . CYS A 1 212 ? 45.905 30.051 46.814 1.00 23.48 210 CYS A CA 1
ATOM 1711 C C . CYS A 1 212 ? 46.880 29.234 45.979 1.00 26.32 210 CYS A C 1
ATOM 1712 O O . CYS A 1 212 ? 46.476 28.359 45.210 1.00 24.57 210 CYS A O 1
ATOM 1715 N N . THR A 1 213 ? 48.164 29.579 46.097 1.00 25.30 211 THR A N 1
ATOM 1716 C CA . THR A 1 213 ? 49.202 28.845 45.397 1.00 26.43 211 THR A CA 1
ATOM 1717 C C . THR A 1 213 ? 50.154 28.177 46.383 1.00 29.29 211 THR A C 1
ATOM 1718 O O . THR A 1 213 ? 51.201 27.711 45.958 1.00 31.35 211 THR A O 1
ATOM 1722 N N . LYS A 1 214 ? 49.787 28.105 47.669 1.00 29.72 212 LYS A N 1
ATOM 1723 C CA . LYS A 1 214 ? 50.628 27.454 48.665 1.00 38.21 212 LYS A CA 1
ATOM 1724 C C . LYS A 1 214 ? 49.742 26.901 49.779 1.00 36.57 212 LYS A C 1
ATOM 1725 O O . LYS A 1 214 ? 49.638 27.516 50.842 1.00 32.43 212 LYS A O 1
ATOM 1731 N N . PRO A 1 215 ? 49.092 25.724 49.600 1.00 33.79 213 PRO A N 1
ATOM 1732 C CA . PRO A 1 215 ? 49.250 24.889 48.406 1.00 35.94 213 PRO A CA 1
ATOM 1733 C C . PRO A 1 215 ? 48.357 25.278 47.229 1.00 32.94 213 PRO A C 1
ATOM 1734 O O . PRO A 1 215 ? 47.291 25.860 47.392 1.00 31.62 213 PRO A O 1
ATOM 1738 N N . TYR A 1 216 ? 48.830 24.960 46.027 1.00 33.49 214 TYR A N 1
ATOM 1739 C CA . TYR A 1 216 ? 48.035 25.105 44.824 1.00 31.96 214 TYR A CA 1
ATOM 1740 C C . TYR A 1 216 ? 47.271 23.803 44.626 1.00 34.13 214 TYR A C 1
ATOM 1741 O O . TYR A 1 216 ? 47.890 22.747 44.605 1.00 32.91 214 TYR A O 1
ATOM 1750 N N . ILE A 1 217 ? 45.941 23.902 44.563 1.00 33.00 215 ILE A N 1
ATOM 1751 C CA . ILE A 1 217 ? 45.062 22.758 44.391 1.00 35.53 215 ILE A CA 1
ATOM 1752 C C . ILE A 1 217 ? 44.260 23.020 43.124 1.00 35.83 215 ILE A C 1
ATOM 1753 O O . ILE A 1 217 ? 43.222 23.689 43.167 1.00 31.95 215 ILE A O 1
ATOM 1758 N N . PRO A 1 218 ? 44.754 22.562 41.952 1.00 32.69 216 PRO A N 1
ATOM 1759 C CA . PRO A 1 218 ? 44.097 22.856 40.673 1.00 36.28 216 PRO A CA 1
ATOM 1760 C C . PRO A 1 218 ? 42.592 22.611 40.614 1.00 36.77 216 PRO A C 1
ATOM 1761 O O . PRO A 1 218 ? 41.869 23.370 39.975 1.00 37.69 216 PRO A O 1
ATOM 1765 N N . ASP A 1 219 ? 42.128 21.553 41.288 1.00 38.15 217 ASP A N 1
ATOM 1766 C CA . ASP A 1 219 ? 40.710 21.223 41.310 1.00 44.23 217 ASP A CA 1
ATOM 1767 C C . ASP A 1 219 ? 39.889 22.286 42.041 1.00 43.72 217 ASP A C 1
ATOM 1768 O O . ASP A 1 219 ? 38.693 22.391 41.801 1.00 43.09 217 ASP A O 1
ATOM 1773 N N . LEU A 1 220 ? 40.508 23.040 42.957 1.00 39.18 218 LEU A N 1
ATOM 1774 C CA . LEU A 1 220 ? 39.775 23.999 43.768 1.00 34.79 218 LEU A CA 1
ATOM 1775 C C . LEU A 1 220 ? 40.102 25.427 43.332 1.00 33.14 218 LEU A C 1
ATOM 1776 O O . LEU A 1 220 ? 39.627 26.387 43.946 1.00 32.36 218 LEU A O 1
ATOM 1781 N N . ALA A 1 221 ? 40.863 25.563 42.243 1.00 32.94 219 ALA A N 1
ATOM 1782 C CA . ALA A 1 221 ? 41.424 26.841 41.842 1.00 32.22 219 ALA A CA 1
ATOM 1783 C C . ALA A 1 221 ? 40.439 27.626 40.986 1.00 30.72 219 ALA A C 1
ATOM 1784 O O . ALA A 1 221 ? 40.775 28.095 39.899 1.00 29.95 219 ALA A O 1
ATOM 1786 N N . SER A 1 222 ? 39.215 27.766 41.490 1.00 31.75 220 SER A N 1
ATOM 1787 C CA . SER A 1 222 ? 38.240 28.659 40.902 1.00 31.14 220 SER A CA 1
ATOM 1788 C C . SER A 1 222 ? 37.207 29.008 41.965 1.00 29.64 220 SER A C 1
ATOM 1789 O O . SER A 1 222 ? 37.003 28.279 42.936 1.00 31.28 220 SER A O 1
ATOM 1792 N N . GLU A 1 223 ? 36.605 30.176 41.811 1.00 28.43 221 GLU A N 1
ATOM 1793 C CA . GLU A 1 223 ? 35.640 30.650 42.788 1.00 33.68 221 GLU A CA 1
ATOM 1794 C C . GLU A 1 223 ? 34.485 29.641 42.893 1.00 32.83 221 GLU A C 1
ATOM 1795 O O . GLU A 1 223 ? 34.086 29.239 43.982 1.00 33.39 221 GLU A O 1
ATOM 1801 N N . GLY A 1 224 ? 33.998 29.156 41.746 1.00 39.50 222 GLY A N 1
ATOM 1802 C CA . GLY A 1 224 ? 32.837 28.278 41.725 1.00 39.24 222 GLY A CA 1
ATOM 1803 C C . GLY A 1 224 ? 33.141 26.934 42.369 1.00 37.41 222 GLY A C 1
ATOM 1804 O O . GLY A 1 224 ? 32.357 26.440 43.155 1.00 41.26 222 GLY A O 1
ATOM 1805 N N . LYS A 1 225 ? 34.299 26.358 42.056 1.00 37.73 223 LYS A N 1
ATOM 1806 C CA . LYS A 1 225 ? 34.630 25.044 42.573 1.00 37.80 223 LYS A CA 1
ATOM 1807 C C . LYS A 1 225 ? 34.907 25.125 44.069 1.00 36.79 223 LYS A C 1
ATOM 1808 O O . LYS A 1 225 ? 34.495 24.238 44.809 1.00 34.86 223 LYS A O 1
ATOM 1814 N N . ALA A 1 226 ? 35.607 26.173 44.521 1.00 33.03 224 ALA A N 1
ATOM 1815 C CA . ALA A 1 226 ? 35.863 26.341 45.948 1.00 31.76 224 ALA A CA 1
ATOM 1816 C C . ALA A 1 226 ? 34.570 26.610 46.713 1.00 30.55 224 ALA A C 1
ATOM 1817 O O . ALA A 1 226 ? 34.404 26.111 47.813 1.00 31.76 224 ALA A O 1
ATOM 1819 N N . PHE A 1 227 ? 33.679 27.441 46.150 1.00 34.55 225 PHE A N 1
ATOM 1820 C CA . PHE A 1 227 ? 32.426 27.783 46.819 1.00 35.12 225 PHE A CA 1
ATOM 1821 C C . PHE A 1 227 ? 31.629 26.496 47.032 1.00 37.34 225 PHE A C 1
ATOM 1822 O O . PHE A 1 227 ? 31.231 26.178 48.150 1.00 36.25 225 PHE A O 1
ATOM 1830 N N . LYS A 1 228 ? 31.487 25.706 45.965 1.00 39.85 226 LYS A N 1
ATOM 1831 C CA . LYS A 1 228 ? 30.744 24.455 46.041 1.00 45.00 226 LYS A CA 1
ATOM 1832 C C . LYS A 1 228 ? 31.394 23.528 47.083 1.00 45.68 226 LYS A C 1
ATOM 1833 O O . LYS A 1 228 ? 30.698 22.923 47.900 1.00 51.73 226 LYS A O 1
ATOM 1839 N N . PHE A 1 229 ? 32.731 23.417 47.064 1.00 40.25 227 PHE A N 1
ATOM 1840 C CA . PHE A 1 229 ? 33.456 22.548 47.975 1.00 38.26 227 PHE A CA 1
ATOM 1841 C C . PHE A 1 229 ? 33.117 22.868 49.427 1.00 39.91 227 PHE A C 1
ATOM 1842 O O . PHE A 1 229 ? 32.943 21.955 50.229 1.00 41.25 227 PHE A O 1
ATOM 1850 N N . LEU A 1 230 ? 33.062 24.166 49.758 1.00 37.35 228 LEU A N 1
ATOM 1851 C CA . LEU A 1 230 ? 32.803 24.623 51.114 1.00 38.21 228 LEU A CA 1
ATOM 1852 C C . LEU A 1 230 ? 31.333 24.401 51.483 1.00 40.84 228 LEU A C 1
ATOM 1853 O O . LEU A 1 230 ? 31.022 23.905 52.571 1.00 34.90 228 LEU A O 1
ATOM 1858 N N . LYS A 1 231 ? 30.430 24.766 50.569 1.00 44.93 229 LYS A N 1
ATOM 1859 C CA . LYS A 1 231 ? 29.012 24.444 50.718 1.00 48.90 229 LYS A CA 1
ATOM 1860 C C . LYS A 1 231 ? 28.818 22.978 51.125 1.00 46.21 229 LYS A C 1
ATOM 1861 O O . LYS A 1 231 ? 28.142 22.700 52.111 1.00 47.90 229 LYS A O 1
ATOM 1867 N N . ASP A 1 232 ? 29.447 22.054 50.390 1.00 48.33 230 ASP A N 1
ATOM 1868 C CA . ASP A 1 232 ? 29.242 20.620 50.565 1.00 48.30 230 ASP A CA 1
ATOM 1869 C C . ASP A 1 232 ? 29.622 20.130 51.967 1.00 50.87 230 ASP A C 1
ATOM 1870 O O . ASP A 1 232 ? 29.013 19.176 52.439 1.00 53.94 230 ASP A O 1
ATOM 1875 N N . ILE A 1 233 ? 30.598 20.759 52.645 1.00 49.09 231 ILE A N 1
ATOM 1876 C CA . ILE A 1 233 ? 30.990 20.324 53.982 1.00 43.73 231 ILE A CA 1
ATOM 1877 C C . ILE A 1 233 ? 30.477 21.293 55.041 1.00 39.76 231 ILE A C 1
ATOM 1878 O O . ILE A 1 233 ? 30.942 21.281 56.176 1.00 43.21 231 ILE A O 1
ATOM 1883 N N . GLY A 1 234 ? 29.485 22.110 54.699 1.00 39.31 232 GLY A N 1
ATOM 1884 C CA . GLY A 1 234 ? 28.783 22.895 55.704 1.00 41.26 232 GLY A CA 1
ATOM 1885 C C . GLY A 1 234 ? 29.636 24.003 56.318 1.00 43.55 232 GLY A C 1
ATOM 1886 O O . GLY A 1 234 ? 29.494 24.334 57.495 1.00 47.12 232 GLY A O 1
ATOM 1887 N N . ILE A 1 235 ? 30.472 24.626 55.485 1.00 43.20 233 ILE A N 1
ATOM 1888 C CA . ILE A 1 235 ? 31.121 25.877 55.845 1.00 38.72 233 ILE A CA 1
ATOM 1889 C C . ILE A 1 235 ? 30.467 26.984 55.032 1.00 36.22 233 ILE A C 1
ATOM 1890 O O . ILE A 1 235 ? 30.188 26.786 53.861 1.00 36.20 233 ILE A O 1
ATOM 1895 N N . ASP A 1 236 ? 30.180 28.118 55.679 1.00 37.23 234 ASP A N 1
ATOM 1896 C CA . ASP A 1 236 ? 29.670 29.294 54.993 1.00 40.89 234 ASP A CA 1
ATOM 1897 C C . ASP A 1 236 ? 30.814 29.884 54.155 1.00 44.14 234 ASP A C 1
ATOM 1898 O O . ASP A 1 236 ? 31.751 30.476 54.701 1.00 38.50 234 ASP A O 1
ATOM 1903 N N . PRO A 1 237 ? 30.783 29.734 52.812 1.00 44.53 235 PRO A N 1
ATOM 1904 C CA . PRO A 1 237 ? 31.905 30.159 51.977 1.00 44.51 235 PRO A CA 1
ATOM 1905 C C . PRO A 1 237 ? 32.132 31.671 51.979 1.00 45.68 235 PRO A C 1
ATOM 1906 O O . PRO A 1 237 ? 33.214 32.127 51.604 1.00 39.61 235 PRO A O 1
ATOM 1910 N N . ASN A 1 238 ? 31.133 32.439 52.442 1.00 44.28 236 ASN A N 1
ATOM 1911 C CA . ASN A 1 238 ? 31.212 33.890 52.416 1.00 41.19 236 ASN A CA 1
ATOM 1912 C C . ASN A 1 238 ? 31.935 34.436 53.636 1.00 38.54 236 ASN A C 1
ATOM 1913 O O . ASN A 1 238 ? 32.292 35.604 53.619 1.00 38.38 236 ASN A O 1
ATOM 1918 N N . LYS A 1 239 ? 32.193 33.629 54.671 1.00 37.55 237 LYS A N 1
ATOM 1919 C CA . LYS A 1 239 ? 32.875 34.187 55.834 1.00 39.91 237 LYS A CA 1
ATOM 1920 C C . LYS A 1 239 ? 34.366 34.387 55.518 1.00 36.52 237 LYS A C 1
ATOM 1921 O O . LYS A 1 239 ? 34.918 33.795 54.586 1.00 28.60 237 LYS A O 1
ATOM 1927 N N . LYS A 1 240 ? 35.001 35.275 56.280 1.00 32.28 238 LYS A N 1
ATOM 1928 C CA . LYS A 1 240 ? 36.345 35.721 55.966 1.00 35.03 238 LYS A CA 1
ATOM 1929 C C . LYS A 1 240 ? 37.383 35.021 56.842 1.00 36.05 238 LYS A C 1
ATOM 1930 O O . LYS A 1 240 ? 38.572 35.103 56.547 1.00 31.85 238 LYS A O 1
ATOM 1936 N N . GLN A 1 241 ? 36.934 34.332 57.901 1.00 35.53 239 GLN A N 1
ATOM 1937 C CA . GLN A 1 241 ? 37.818 33.580 58.784 1.00 38.66 239 GLN A CA 1
ATOM 1938 C C . GLN A 1 241 ? 37.177 32.243 59.162 1.00 40.54 239 GLN A C 1
ATOM 1939 O O . GLN A 1 241 ? 35.991 32.182 59.499 1.00 40.16 239 GLN A O 1
ATOM 1945 N N . LEU A 1 242 ? 37.980 31.174 59.111 1.00 40.21 240 LEU A N 1
ATOM 1946 C CA . LEU A 1 242 ? 37.574 29.856 59.575 1.00 35.58 240 LEU A CA 1
ATOM 1947 C C . LEU A 1 242 ? 37.927 29.718 61.054 1.00 37.52 240 LEU A C 1
ATOM 1948 O O . LEU A 1 242 ? 39.075 29.967 61.450 1.00 33.95 240 LEU A O 1
ATOM 1953 N N . ASP A 1 243 ? 36.910 29.349 61.850 1.00 35.41 241 ASP A N 1
ATOM 1954 C CA . ASP A 1 243 ? 37.037 29.055 63.270 1.00 36.98 241 ASP A CA 1
ATOM 1955 C C . ASP A 1 243 ? 37.543 27.624 63.413 1.00 36.70 241 ASP A C 1
ATOM 1956 O O . ASP A 1 243 ? 37.728 26.925 62.401 1.00 33.24 241 ASP A O 1
ATOM 1961 N N . ASP A 1 244 ? 37.746 27.205 64.672 1.00 34.26 242 ASP A N 1
ATOM 1962 C CA . ASP A 1 244 ? 38.264 25.883 64.999 1.00 41.47 242 ASP A CA 1
ATOM 1963 C C . ASP A 1 244 ? 37.503 24.763 64.270 1.00 41.54 242 ASP A C 1
ATOM 1964 O O . ASP A 1 244 ? 38.118 23.877 63.675 1.00 40.21 242 ASP A O 1
ATOM 1969 N N . THR A 1 245 ? 36.168 24.794 64.328 1.00 33.92 243 THR A N 1
ATOM 1970 C CA . THR A 1 245 ? 35.327 23.735 63.796 1.00 34.51 243 THR A CA 1
ATOM 1971 C C . THR A 1 245 ? 35.409 23.691 62.272 1.00 34.95 243 THR A C 1
ATOM 1972 O O . THR A 1 245 ? 35.550 22.610 61.697 1.00 35.33 243 THR A O 1
ATOM 1976 N N . ASP A 1 246 ? 35.294 24.873 61.648 1.00 34.64 244 ASP A N 1
ATOM 1977 C CA . ASP A 1 246 ? 35.398 25.036 60.204 1.00 38.67 244 ASP A CA 1
ATOM 1978 C C . ASP A 1 246 ? 36.747 24.539 59.695 1.00 33.91 244 ASP A C 1
ATOM 1979 O O . ASP A 1 246 ? 36.805 23.913 58.636 1.00 36.09 244 ASP A O 1
ATOM 1984 N N . LYS A 1 247 ? 37.817 24.804 60.462 1.00 33.56 245 LYS A N 1
ATOM 1985 C CA . LYS A 1 247 ? 39.164 24.373 60.089 1.00 34.89 245 LYS A CA 1
ATOM 1986 C C . LYS A 1 247 ? 39.291 22.850 60.136 1.00 35.17 245 LYS A C 1
ATOM 1987 O O . LYS A 1 247 ? 39.797 22.260 59.186 1.00 30.25 245 LYS A O 1
ATOM 1993 N N . LYS A 1 248 ? 38.864 22.240 61.262 1.00 32.71 246 LYS A N 1
ATOM 1994 C CA . LYS A 1 248 ? 38.824 20.792 61.389 1.00 37.99 246 LYS A CA 1
ATOM 1995 C C . LYS A 1 248 ? 38.147 20.173 60.166 1.00 36.72 246 LYS A C 1
ATOM 1996 O O . LYS A 1 248 ? 38.714 19.272 59.583 1.00 41.56 246 LYS A O 1
ATOM 2002 N N . LYS A 1 249 ? 36.962 20.672 59.785 1.00 35.59 247 LYS A N 1
ATOM 2003 C CA . LYS A 1 249 ? 36.216 20.124 58.666 1.00 40.36 247 LYS A CA 1
ATOM 2004 C C . LYS A 1 249 ? 36.954 20.354 57.351 1.00 38.64 247 LYS A C 1
ATOM 2005 O O . LYS A 1 249 ? 36.940 19.490 56.487 1.00 39.26 247 LYS A O 1
ATOM 2011 N N . LEU A 1 250 ? 37.573 21.527 57.168 1.00 38.03 248 LEU A N 1
ATOM 2012 C CA . LEU A 1 250 ? 38.176 21.830 55.881 1.00 34.80 248 LEU A CA 1
ATOM 2013 C C . LEU A 1 250 ? 39.431 20.977 55.725 1.00 33.76 248 LEU A C 1
ATOM 2014 O O . LEU A 1 250 ? 39.656 20.348 54.696 1.00 34.23 248 LEU A O 1
ATOM 2019 N N . LEU A 1 251 ? 40.225 20.893 56.780 1.00 33.68 249 LEU A N 1
ATOM 2020 C CA . LEU A 1 251 ? 41.432 20.094 56.713 1.00 36.56 249 LEU A CA 1
ATOM 2021 C C . LEU A 1 251 ? 41.117 18.625 56.429 1.00 38.45 249 LEU A C 1
ATOM 2022 O O . LEU A 1 251 ? 41.830 17.982 55.652 1.00 36.65 249 LEU A O 1
ATOM 2027 N N . SER A 1 252 ? 40.122 18.056 57.129 1.00 38.37 250 SER A N 1
ATOM 2028 C CA . SER A 1 252 ? 39.881 16.631 56.958 1.00 37.77 250 SER A CA 1
ATOM 2029 C C . SER A 1 252 ? 39.361 16.384 55.544 1.00 31.93 250 SER A C 1
ATOM 2030 O O . SER A 1 252 ? 39.797 15.431 54.923 1.00 31.36 250 SER A O 1
ATOM 2033 N N . ALA A 1 253 ? 38.533 17.287 55.000 1.00 31.80 251 ALA A N 1
ATOM 2034 C CA . ALA A 1 253 ? 38.007 17.131 53.644 1.00 35.43 251 ALA A CA 1
ATOM 2035 C C . ALA A 1 253 ? 39.094 17.229 52.560 1.00 39.18 251 ALA A C 1
ATOM 2036 O O . ALA A 1 253 ? 39.130 16.417 51.631 1.00 36.42 251 ALA A O 1
ATOM 2038 N N . ILE A 1 254 ? 39.983 18.232 52.654 1.00 37.34 252 ILE A N 1
ATOM 2039 C CA . ILE A 1 254 ? 41.073 18.383 51.694 1.00 34.39 252 ILE A CA 1
ATOM 2040 C C . ILE A 1 254 ? 42.045 17.209 51.788 1.00 34.90 252 ILE A C 1
ATOM 2041 O O . ILE A 1 254 ? 42.542 16.753 50.769 1.00 33.83 252 ILE A O 1
ATOM 2046 N N . ILE A 1 255 ? 42.393 16.768 53.001 1.00 36.31 253 ILE A N 1
ATOM 2047 C CA . ILE A 1 255 ? 43.427 15.750 53.141 1.00 38.10 253 ILE A CA 1
ATOM 2048 C C . ILE A 1 255 ? 42.898 14.389 52.676 1.00 40.62 253 ILE A C 1
ATOM 2049 O O . ILE A 1 255 ? 43.666 13.558 52.192 1.00 41.90 253 ILE A O 1
ATOM 2054 N N . PHE A 1 256 ? 41.591 14.157 52.838 1.00 41.32 254 PHE A N 1
ATOM 2055 C CA . PHE A 1 256 ? 40.958 12.965 52.310 1.00 46.99 254 PHE A CA 1
ATOM 2056 C C . PHE A 1 256 ? 41.113 12.934 50.793 1.00 50.17 254 PHE A C 1
ATOM 2057 O O . PHE A 1 256 ? 41.681 11.996 50.242 1.00 53.09 254 PHE A O 1
ATOM 2065 N N . LYS A 1 257 ? 40.626 13.990 50.138 1.00 47.79 255 LYS A N 1
ATOM 2066 C CA . LYS A 1 257 ? 40.487 14.024 48.695 1.00 48.40 255 LYS A CA 1
ATOM 2067 C C . LYS A 1 257 ? 41.864 14.226 48.054 1.00 46.20 255 LYS A C 1
ATOM 2068 O O . LYS A 1 257 ? 42.089 13.755 46.942 1.00 43.59 255 LYS A O 1
ATOM 2074 N N . TYR A 1 258 ? 42.792 14.892 48.764 1.00 42.35 256 TYR A N 1
ATOM 2075 C CA . TYR A 1 258 ? 44.106 15.230 48.234 1.00 40.71 256 TYR A CA 1
ATOM 2076 C C . TYR A 1 258 ? 45.174 14.850 49.245 1.00 43.93 256 TYR A C 1
ATOM 2077 O O . TYR A 1 258 ? 45.785 15.732 49.857 1.00 39.09 256 TYR A O 1
ATOM 2086 N N . PRO A 1 259 ? 45.428 13.533 49.454 1.00 47.17 257 PRO A N 1
ATOM 2087 C CA . PRO A 1 259 ? 46.252 13.085 50.579 1.00 44.64 257 PRO A CA 1
ATOM 2088 C C . PRO A 1 259 ? 47.721 13.480 50.487 1.00 43.68 257 PRO A C 1
ATOM 2089 O O . PRO A 1 259 ? 48.423 13.378 51.489 1.00 46.71 257 PRO A O 1
ATOM 2093 N N . LYS A 1 260 ? 48.178 13.941 49.307 1.00 46.84 258 LYS A N 1
ATOM 2094 C CA . LYS A 1 260 ? 49.556 14.388 49.136 1.00 55.13 258 LYS A CA 1
ATOM 2095 C C . LYS A 1 260 ? 49.763 15.825 49.634 1.00 55.91 258 LYS A C 1
ATOM 2096 O O . LYS A 1 260 ? 50.905 16.252 49.847 1.00 51.29 258 LYS A O 1
ATOM 2102 N N . ILE A 1 261 ? 48.670 16.576 49.825 1.00 50.62 259 ILE A N 1
ATOM 2103 C CA . ILE A 1 261 ? 48.789 18.006 50.078 1.00 55.40 259 ILE A CA 1
ATOM 2104 C C . ILE A 1 261 ? 49.539 18.245 51.388 1.00 48.70 259 ILE A C 1
ATOM 2105 O O . ILE A 1 261 ? 49.408 17.499 52.354 1.00 46.74 259 ILE A O 1
ATOM 2110 N N . GLU A 1 262 ? 50.281 19.347 51.409 1.00 46.78 260 GLU A N 1
ATOM 2111 C CA . GLU A 1 262 ? 51.083 19.720 52.554 1.00 53.25 260 GLU A CA 1
ATOM 2112 C C . GLU A 1 262 ? 50.959 21.223 52.816 1.00 47.52 260 GLU A C 1
ATOM 2113 O O . GLU A 1 262 ? 50.611 22.010 51.921 1.00 40.49 260 GLU A O 1
ATOM 2119 N N . ASN A 1 263 ? 51.238 21.579 54.078 1.00 43.64 261 ASN A N 1
ATOM 2120 C CA . ASN A 1 263 ? 51.401 22.958 54.524 1.00 44.51 261 ASN A CA 1
ATOM 2121 C C . ASN A 1 263 ? 50.067 23.711 54.518 1.00 35.85 261 ASN A C 1
ATOM 2122 O O . ASN A 1 263 ? 50.025 24.870 54.117 1.00 37.57 261 ASN A O 1
ATOM 2127 N N . LEU A 1 264 ? 48.979 23.065 54.955 1.00 34.18 262 LEU A N 1
ATOM 2128 C CA . LEU A 1 264 ? 47.719 23.769 55.096 1.00 31.15 262 LEU A CA 1
ATOM 2129 C C . LEU A 1 264 ? 47.775 24.593 56.371 1.00 28.97 262 LEU A C 1
ATOM 2130 O O . LEU A 1 264 ? 47.183 25.654 56.396 1.00 29.99 262 LEU A O 1
ATOM 2135 N N . LEU A 1 265 ? 48.419 24.043 57.417 1.00 28.36 263 LEU A N 1
ATOM 2136 C CA . LEU A 1 265 ? 48.679 24.759 58.651 1.00 30.88 263 LEU A CA 1
ATOM 2137 C C . LEU A 1 265 ? 50.058 25.383 58.541 1.00 30.33 263 LEU A C 1
ATOM 2138 O O . LEU A 1 265 ? 51.013 24.696 58.180 1.00 28.81 263 LEU A O 1
ATOM 2143 N N . ILE A 1 266 ? 50.126 26.686 58.836 1.00 27.04 264 ILE A N 1
ATOM 2144 C CA . ILE A 1 266 ? 51.389 27.404 58.868 1.00 26.96 264 ILE A CA 1
ATOM 2145 C C . ILE A 1 266 ? 51.490 28.182 60.174 1.00 24.28 264 ILE A C 1
ATOM 2146 O O . ILE A 1 266 ? 50.480 28.507 60.799 1.00 24.34 264 ILE A O 1
ATOM 2151 N N . ASP A 1 267 ? 52.725 28.523 60.525 1.00 23.76 265 ASP A N 1
ATOM 2152 C CA . ASP A 1 267 ? 53.015 29.438 61.614 1.00 26.57 265 ASP A CA 1
ATOM 2153 C C . ASP A 1 267 ? 52.918 30.869 61.085 1.00 24.67 265 ASP A C 1
ATOM 2154 O O . ASP A 1 267 ? 53.840 31.341 60.428 1.00 27.31 265 ASP A O 1
ATOM 2159 N N . ARG A 1 268 ? 51.756 31.509 61.298 1.00 23.46 266 ARG A N 1
ATOM 2160 C CA . ARG A 1 268 ? 51.547 32.900 60.937 1.00 22.00 266 ARG A CA 1
ATOM 2161 C C . ARG A 1 268 ? 52.377 33.823 61.824 1.00 22.81 266 ARG A C 1
ATOM 2162 O O . ARG A 1 268 ? 52.573 33.580 63.022 1.00 23.07 266 ARG A O 1
ATOM 2170 N N . TYR A 1 269 ? 52.893 34.876 61.181 1.00 23.50 267 TYR A N 1
ATOM 2171 C CA . TYR A 1 269 ? 53.650 35.947 61.819 1.00 23.23 267 TYR A CA 1
ATOM 2172 C C . TYR A 1 269 ? 52.813 37.218 61.744 1.00 22.74 267 TYR A C 1
ATOM 2173 O O . TYR A 1 269 ? 52.511 37.731 60.655 1.00 25.19 267 TYR A O 1
ATOM 2182 N N . LEU A 1 270 ? 52.377 37.663 62.911 1.00 21.44 268 LEU A N 1
ATOM 2183 C CA . LEU A 1 270 ? 51.598 38.877 63.026 1.00 23.36 268 LEU A CA 1
ATOM 2184 C C . LEU A 1 270 ? 52.531 39.974 63.507 1.00 21.76 268 LEU A C 1
ATOM 2185 O O . LEU A 1 270 ? 53.028 39.948 64.633 1.00 25.21 268 LEU A O 1
ATOM 2190 N N . ILE A 1 271 ? 52.809 40.901 62.597 1.00 21.78 269 ILE A N 1
ATOM 2191 C CA . ILE A 1 271 ? 53.871 41.872 62.770 1.00 22.58 269 ILE A CA 1
ATOM 2192 C C . ILE A 1 271 ? 53.269 43.230 63.108 1.00 21.80 269 ILE A C 1
ATOM 2193 O O . ILE A 1 271 ? 52.139 43.537 62.720 1.00 21.83 269 ILE A O 1
ATOM 2198 N N . GLU A 1 272 ? 54.087 44.049 63.771 1.00 22.27 270 GLU A N 1
ATOM 2199 C CA . GLU A 1 272 ? 53.810 45.469 63.923 1.00 23.53 270 GLU A CA 1
ATOM 2200 C C . GLU A 1 272 ? 54.035 46.209 62.605 1.00 22.26 270 GLU A C 1
ATOM 2201 O O . GLU A 1 272 ? 55.072 46.807 62.374 1.00 20.82 270 GLU A O 1
ATOM 2207 N N . HIS A 1 273 ? 53.000 46.202 61.782 1.00 21.71 271 HIS A N 1
ATOM 2208 C CA . HIS A 1 273 ? 52.951 46.893 60.511 1.00 21.60 271 HIS A CA 1
ATOM 2209 C C . HIS A 1 273 ? 51.477 47.053 60.183 1.00 19.97 271 HIS A C 1
ATOM 2210 O O . HIS A 1 273 ? 50.680 46.201 60.593 1.00 19.80 271 HIS A O 1
ATOM 2217 N N . LYS A 1 274 ? 51.136 48.083 59.393 1.00 19.18 272 LYS A N 1
ATOM 2218 C CA . LYS A 1 274 ? 49.755 48.259 58.957 1.00 19.56 272 LYS A CA 1
ATOM 2219 C C . LYS A 1 274 ? 49.260 47.024 58.204 1.00 20.25 272 LYS A C 1
ATOM 2220 O O . LYS A 1 274 ? 48.071 46.713 58.224 1.00 19.86 272 LYS A O 1
ATOM 2226 N N . VAL A 1 275 ? 50.160 46.324 57.513 1.00 18.15 273 VAL A N 1
ATOM 2227 C CA . VAL A 1 275 ? 49.787 45.026 56.985 1.00 19.53 273 VAL A CA 1
ATOM 2228 C C . VAL A 1 275 ? 50.277 44.002 57.997 1.00 20.22 273 VAL A C 1
ATOM 2229 O O . VAL A 1 275 ? 51.448 43.622 58.008 1.00 22.96 273 VAL A O 1
ATOM 2233 N N . ARG A 1 276 ? 49.367 43.597 58.877 1.00 21.94 274 ARG A N 1
ATOM 2234 C CA . ARG A 1 276 ? 49.722 42.889 60.094 1.00 22.88 274 ARG A CA 1
ATOM 2235 C C . ARG A 1 276 ? 50.188 41.453 59.791 1.00 21.80 274 ARG A C 1
ATOM 2236 O O . ARG A 1 276 ? 50.983 40.870 60.522 1.00 20.51 274 ARG A O 1
ATOM 2244 N N . ASP A 1 277 ? 49.661 40.847 58.724 1.00 20.56 275 ASP A N 1
ATOM 2245 C CA . ASP A 1 277 ? 50.019 39.471 58.413 1.00 21.95 275 ASP A CA 1
ATOM 2246 C C . ASP A 1 277 ? 51.228 39.488 57.482 1.00 19.33 275 ASP A C 1
ATOM 2247 O O . ASP A 1 277 ? 51.118 39.964 56.364 1.00 18.79 275 ASP A O 1
ATOM 2252 N N . ALA A 1 278 ? 52.376 39.014 57.964 1.00 18.98 276 ALA A N 1
ATOM 2253 C CA . ALA A 1 278 ? 53.614 39.056 57.205 1.00 19.87 276 ALA A CA 1
ATOM 2254 C C . ALA A 1 278 ? 53.571 38.185 55.943 1.00 21.65 276 ALA A C 1
ATOM 2255 O O . ALA A 1 278 ? 54.236 38.519 54.955 1.00 19.15 276 ALA A O 1
ATOM 2257 N N . PHE A 1 279 ? 52.792 37.084 55.962 1.00 20.38 277 PHE A N 1
ATOM 2258 C CA . PHE A 1 279 ? 52.620 36.271 54.767 1.00 19.28 277 PHE A CA 1
ATOM 2259 C C . PHE A 1 279 ? 51.889 37.058 53.683 1.00 18.61 277 PHE A C 1
ATOM 2260 O O . PHE A 1 279 ? 52.280 37.041 52.511 1.00 19.03 277 PHE A O 1
ATOM 2268 N N . LEU A 1 280 ? 50.850 37.791 54.066 1.00 18.53 278 LEU A N 1
ATOM 2269 C CA . LEU A 1 280 ? 50.135 38.616 53.106 1.00 19.09 278 LEU A CA 1
ATOM 2270 C C . LEU A 1 280 ? 51.046 39.737 52.622 1.00 18.89 278 LEU A C 1
ATOM 2271 O O . LEU A 1 280 ? 51.044 40.082 51.443 1.00 19.95 278 LEU A O 1
ATOM 2276 N N . LEU A 1 281 ? 51.842 40.330 53.523 1.00 17.55 279 LEU A N 1
ATOM 2277 C CA . LEU A 1 281 ? 52.693 41.431 53.090 1.00 17.55 279 LEU A CA 1
ATOM 2278 C C . LEU A 1 281 ? 53.707 40.936 52.062 1.00 16.93 279 LEU A C 1
ATOM 2279 O O . LEU A 1 281 ? 54.066 41.648 51.121 1.00 17.87 279 LEU A O 1
ATOM 2284 N N . SER A 1 282 ? 54.218 39.723 52.291 1.00 16.78 280 SER A N 1
ATOM 2285 C CA . SER A 1 282 ? 55.163 39.105 51.382 1.00 18.96 280 SER A CA 1
ATOM 2286 C C . SER A 1 282 ? 54.567 38.964 49.976 1.00 19.72 280 SER A C 1
ATOM 2287 O O . SER A 1 282 ? 55.206 39.313 48.990 1.00 18.98 280 SER A O 1
ATOM 2290 N N . GLU A 1 283 ? 53.324 38.459 49.890 1.00 20.52 281 GLU A N 1
ATOM 2291 C CA . GLU A 1 283 ? 52.654 38.272 48.611 1.00 19.64 281 GLU A CA 1
ATOM 2292 C C . GLU A 1 283 ? 52.397 39.624 47.955 1.00 18.99 281 GLU A C 1
ATOM 2293 O O . GLU A 1 283 ? 52.524 39.780 46.731 1.00 19.25 281 GLU A O 1
ATOM 2299 N N . MET A 1 284 ? 52.013 40.607 48.782 1.00 19.12 282 MET A N 1
ATOM 2300 C CA . MET A 1 284 ? 51.701 41.928 48.282 1.00 18.60 282 MET A CA 1
ATOM 2301 C C . MET A 1 284 ? 52.932 42.518 47.595 1.00 19.89 282 MET A C 1
ATOM 2302 O O . MET A 1 284 ? 52.829 43.039 46.475 1.00 18.53 282 MET A O 1
ATOM 2307 N N . LEU A 1 285 ? 54.072 42.476 48.302 1.00 17.55 283 LEU A N 1
ATOM 2308 C CA . LEU A 1 285 ? 55.309 43.041 47.776 1.00 18.01 283 LEU A CA 1
ATOM 2309 C C . LEU A 1 285 ? 55.736 42.303 46.509 1.00 16.87 283 LEU A C 1
ATOM 2310 O O . LEU A 1 285 ? 56.238 42.905 45.581 1.00 18.09 283 LEU A O 1
ATOM 2315 N N . ASN A 1 286 ? 55.558 40.994 46.481 1.00 18.55 284 ASN A N 1
ATOM 2316 C CA . ASN A 1 286 ? 55.893 40.233 45.297 1.00 17.51 284 ASN A CA 1
ATOM 2317 C C . ASN A 1 286 ? 55.098 40.761 44.109 1.00 19.03 284 ASN A C 1
ATOM 2318 O O . ASN A 1 286 ? 55.653 41.050 43.041 1.00 17.74 284 ASN A O 1
ATOM 2323 N N . ALA A 1 287 ? 53.788 40.935 44.329 1.00 18.34 285 ALA A N 1
ATOM 2324 C CA . ALA A 1 287 ? 52.892 41.308 43.253 1.00 20.88 285 ALA A CA 1
ATOM 2325 C C . ALA A 1 287 ? 53.233 42.692 42.725 1.00 21.60 285 ALA A C 1
ATOM 2326 O O . ALA A 1 287 ? 53.288 42.887 41.489 1.00 20.99 285 ALA A O 1
ATOM 2328 N N . VAL A 1 288 ? 53.493 43.642 43.641 1.00 19.09 286 VAL A N 1
ATOM 2329 C CA . VAL A 1 288 ? 53.778 44.982 43.175 1.00 19.76 286 VAL A CA 1
ATOM 2330 C C . VAL A 1 288 ? 55.116 44.978 42.451 1.00 17.98 286 VAL A C 1
ATOM 2331 O O . VAL A 1 288 ? 55.241 45.610 41.393 1.00 18.42 286 VAL A O 1
ATOM 2335 N N . GLY A 1 289 ? 56.093 44.252 42.991 1.00 18.29 287 GLY A N 1
ATOM 2336 C CA . GLY A 1 289 ? 57.409 44.167 42.366 1.00 21.05 287 GLY A CA 1
ATOM 2337 C C . GLY A 1 289 ? 57.322 43.581 40.953 1.00 22.27 287 GLY A C 1
ATOM 2338 O O . GLY A 1 289 ? 57.921 44.107 40.019 1.00 22.27 287 GLY A O 1
ATOM 2339 N N . ARG A 1 290 ? 56.521 42.528 40.787 1.00 20.56 288 ARG A N 1
ATOM 2340 C CA . ARG A 1 290 ? 56.350 41.923 39.470 1.00 24.30 288 ARG A CA 1
ATOM 2341 C C . ARG A 1 290 ? 55.580 42.830 38.511 1.00 25.75 288 ARG A C 1
ATOM 2342 O O . ARG A 1 290 ? 55.649 42.621 37.323 1.00 24.50 288 ARG A O 1
ATOM 2350 N N . ASN A 1 291 ? 54.849 43.835 39.011 1.00 23.21 289 ASN A N 1
ATOM 2351 C CA . ASN A 1 291 ? 54.159 44.786 38.167 1.00 23.77 289 ASN A CA 1
ATOM 2352 C C . ASN A 1 291 ? 55.023 46.016 37.877 1.00 23.03 289 ASN A C 1
ATOM 2353 O O . ASN A 1 291 ? 54.552 46.979 37.288 1.00 24.40 289 ASN A O 1
ATOM 2358 N N . GLY A 1 292 ? 56.296 45.998 38.260 1.00 21.26 290 GLY A N 1
ATOM 2359 C CA . GLY A 1 292 ? 57.167 47.144 38.037 1.00 20.92 290 GLY A CA 1
ATOM 2360 C C . GLY A 1 292 ? 56.890 48.323 38.986 1.00 19.06 290 GLY A C 1
ATOM 2361 O O . GLY A 1 292 ? 57.347 49.422 38.734 1.00 18.98 290 GLY A O 1
ATOM 2362 N N . LEU A 1 293 ? 56.129 48.122 40.061 1.00 20.12 291 LEU A N 1
ATOM 2363 C CA . LEU A 1 293 ? 55.706 49.214 40.948 1.00 20.59 291 LEU A CA 1
ATOM 2364 C C . LEU A 1 293 ? 56.655 49.282 42.151 1.00 20.64 291 LEU A C 1
ATOM 2365 O O . LEU A 1 293 ? 56.294 49.032 43.303 1.00 19.82 291 LEU A O 1
ATOM 2370 N N . PHE A 1 294 ? 57.912 49.592 41.848 1.00 21.20 292 PHE A N 1
ATOM 2371 C CA . PHE A 1 294 ? 58.993 49.512 42.810 1.00 20.94 292 PHE A CA 1
ATOM 2372 C C . PHE A 1 294 ? 58.796 50.553 43.911 1.00 18.96 292 PHE A C 1
ATOM 2373 O O . PHE A 1 294 ? 58.900 50.246 45.078 1.00 18.71 292 PHE A O 1
ATOM 2381 N N . ALA A 1 295 ? 58.486 51.793 43.545 1.00 19.16 293 ALA A N 1
ATOM 2382 C CA . ALA A 1 295 ? 58.383 52.866 44.520 1.00 18.67 293 ALA A CA 1
ATOM 2383 C C . ALA A 1 295 ? 57.148 52.662 45.397 1.00 17.87 293 ALA A C 1
ATOM 2384 O O . ALA A 1 295 ? 57.149 52.971 46.575 1.00 20.24 293 ALA A O 1
ATOM 2386 N N . VAL A 1 296 ? 56.098 52.093 44.834 1.00 19.29 294 VAL A N 1
ATOM 2387 C CA . VAL A 1 296 ? 54.919 51.746 45.609 1.00 19.24 294 VAL A CA 1
ATOM 2388 C C . VAL A 1 296 ? 55.280 50.684 46.649 1.00 18.11 294 VAL A C 1
ATOM 2389 O O . VAL A 1 296 ? 54.878 50.785 47.811 1.00 17.41 294 VAL A O 1
ATOM 2393 N N . GLY A 1 297 ? 56.059 49.686 46.233 1.00 15.93 295 GLY A N 1
ATOM 2394 C CA . GLY A 1 297 ? 56.509 48.658 47.160 1.00 18.04 295 GLY A CA 1
ATOM 2395 C C . GLY A 1 297 ? 57.313 49.236 48.322 1.00 17.80 295 GLY A C 1
ATOM 2396 O O . GLY A 1 297 ? 57.149 48.854 49.483 1.00 18.52 295 GLY A O 1
ATOM 2397 N N . ILE A 1 298 ? 58.174 50.206 48.030 1.00 19.27 296 ILE A N 1
ATOM 2398 C CA . ILE A 1 298 ? 58.912 50.871 49.097 1.00 19.16 296 ILE A CA 1
ATOM 2399 C C . ILE A 1 298 ? 57.916 51.621 50.000 1.00 18.18 296 ILE A C 1
ATOM 2400 O O . ILE A 1 298 ? 58.004 51.550 51.227 1.00 17.83 296 ILE A O 1
ATOM 2405 N N . GLY A 1 299 ? 56.909 52.281 49.398 1.00 15.98 297 GLY A N 1
ATOM 2406 C CA . GLY A 1 299 ? 55.901 53.000 50.160 1.00 16.38 297 GLY A CA 1
ATOM 2407 C C . GLY A 1 299 ? 55.116 52.120 51.117 1.00 16.88 297 GLY A C 1
ATOM 2408 O O . GLY A 1 299 ? 54.723 52.547 52.207 1.00 15.94 297 GLY A O 1
ATOM 2409 N N . ILE A 1 300 ? 54.854 50.890 50.668 1.00 15.58 298 ILE A N 1
ATOM 2410 C CA . ILE A 1 300 ? 54.186 49.903 51.479 1.00 16.56 298 ILE A CA 1
ATOM 2411 C C . ILE A 1 300 ? 55.047 49.563 52.688 1.00 16.05 298 ILE A C 1
ATOM 2412 O O . ILE A 1 300 ? 54.525 49.471 53.789 1.00 15.88 298 ILE A O 1
ATOM 2417 N N . CYS A 1 301 ? 56.348 49.369 52.486 1.00 17.76 299 CYS A N 1
ATOM 2418 C CA . CYS A 1 301 ? 57.267 49.116 53.588 1.00 18.43 299 CYS A CA 1
ATOM 2419 C C . CYS A 1 301 ? 57.242 50.260 54.614 1.00 20.03 299 CYS A C 1
ATOM 2420 O O . CYS A 1 301 ? 57.329 50.026 55.817 1.00 19.46 299 CYS A O 1
ATOM 2423 N N . LEU A 1 302 ? 57.120 51.495 54.116 1.00 20.30 300 LEU A N 1
ATOM 2424 C CA . LEU A 1 302 ? 57.104 52.686 54.937 1.00 23.30 300 LEU A CA 1
ATOM 2425 C C . LEU A 1 302 ? 55.679 53.004 55.395 1.00 22.08 300 LEU A C 1
ATOM 2426 O O . LEU A 1 302 ? 55.465 54.093 55.918 1.00 19.73 300 LEU A O 1
ATOM 2431 N N . GLU A 1 303 ? 54.724 52.092 55.165 1.00 19.20 301 GLU A N 1
ATOM 2432 C CA . GLU A 1 303 ? 53.393 52.157 55.758 1.00 19.68 301 GLU A CA 1
ATOM 2433 C C . GLU A 1 303 ? 52.577 53.360 55.266 1.00 19.13 301 GLU A C 1
ATOM 2434 O O . GLU A 1 303 ? 51.730 53.905 55.998 1.00 18.06 301 GLU A O 1
ATOM 2440 N N . ASP A 1 304 ? 52.718 53.685 53.980 1.00 19.04 302 ASP A N 1
ATOM 2441 C CA . ASP A 1 304 ? 51.877 54.697 53.358 1.00 18.83 302 ASP A CA 1
ATOM 2442 C C . ASP A 1 304 ? 50.526 54.086 53.001 1.00 19.08 302 ASP A C 1
ATOM 2443 O O . ASP A 1 304 ? 50.473 53.082 52.310 1.00 18.74 302 ASP A O 1
ATOM 2448 N N . ASP A 1 305 ? 49.424 54.723 53.409 1.00 21.21 303 ASP A N 1
ATOM 2449 C CA . ASP A 1 305 ? 48.092 54.161 53.210 1.00 21.39 303 ASP A CA 1
ATOM 2450 C C . ASP A 1 305 ? 47.724 53.974 51.728 1.00 20.74 303 ASP A C 1
ATOM 2451 O O . ASP A 1 305 ? 47.094 52.970 51.394 1.00 18.74 303 ASP A O 1
ATOM 2456 N N . GLU A 1 306 ? 48.032 54.949 50.870 1.00 21.19 304 GLU A N 1
ATOM 2457 C CA . GLU A 1 306 ? 47.703 54.855 49.439 1.00 20.29 304 GLU A CA 1
ATOM 2458 C C . GLU A 1 306 ? 48.525 53.760 48.743 1.00 18.80 304 GLU A C 1
ATOM 2459 O O . GLU A 1 306 ? 47.983 52.978 47.968 1.00 20.02 304 GLU A O 1
ATOM 2465 N N . CYS A 1 307 ? 49.821 53.663 49.031 1.00 19.16 305 CYS A N 1
ATOM 2466 C CA . CYS A 1 307 ? 50.634 52.566 48.528 1.00 17.17 305 CYS A CA 1
ATOM 2467 C C . CYS A 1 307 ? 50.072 51.205 48.954 1.00 18.15 305 CYS A C 1
ATOM 2468 O O . CYS A 1 307 ? 50.030 50.296 48.136 1.00 17.48 305 CYS A O 1
ATOM 2471 N N . ILE A 1 308 ? 49.641 51.052 50.212 1.00 17.29 306 ILE A N 1
ATOM 2472 C CA . ILE A 1 308 ? 49.006 49.831 50.678 1.00 18.84 306 ILE A CA 1
ATOM 2473 C C . ILE A 1 308 ? 47.679 49.561 49.944 1.00 20.52 306 ILE A C 1
ATOM 2474 O O . ILE A 1 308 ? 47.366 48.430 49.631 1.00 17.69 306 ILE A O 1
ATOM 2479 N N . LYS A 1 309 ? 46.889 50.582 49.663 1.00 18.61 307 LYS A N 1
ATOM 2480 C CA . LYS A 1 309 ? 45.658 50.412 48.909 1.00 21.44 307 LYS A CA 1
ATOM 2481 C C . LYS A 1 309 ? 45.960 49.886 47.491 1.00 19.01 307 LYS A C 1
ATOM 2482 O O . LYS A 1 309 ? 45.362 48.912 47.037 1.00 17.31 307 LYS A O 1
ATOM 2488 N N . ILE A 1 310 ? 46.938 50.487 46.809 1.00 19.00 308 ILE A N 1
ATOM 2489 C CA . ILE A 1 310 ? 47.396 49.996 45.511 1.00 21.30 308 ILE A CA 1
ATOM 2490 C C . ILE A 1 310 ? 47.891 48.548 45.613 1.00 20.49 308 ILE A C 1
ATOM 2491 O O . ILE A 1 310 ? 47.534 47.693 44.790 1.00 20.32 308 ILE A O 1
ATOM 2496 N N . GLY A 1 311 ? 48.697 48.273 46.642 1.00 17.56 309 GLY A N 1
ATOM 2497 C CA . GLY A 1 311 ? 49.227 46.951 46.897 1.00 18.10 309 GLY A CA 1
ATOM 2498 C C . GLY A 1 311 ? 48.114 45.905 46.995 1.00 20.10 309 GLY A C 1
ATOM 2499 O O . GLY A 1 311 ? 48.226 44.818 46.431 1.00 20.11 309 GLY A O 1
ATOM 2500 N N . ASN A 1 312 ? 47.032 46.206 47.725 1.00 22.29 310 ASN A N 1
ATOM 2501 C CA . ASN A 1 312 ? 45.954 45.230 47.851 1.00 22.22 310 ASN A CA 1
ATOM 2502 C C . ASN A 1 312 ? 45.320 44.995 46.482 1.00 21.77 310 ASN A C 1
ATOM 2503 O O . ASN A 1 312 ? 44.985 43.864 46.141 1.00 21.71 310 ASN A O 1
ATOM 2508 N N . GLN A 1 313 ? 45.085 46.080 45.736 1.00 22.63 311 GLN A N 1
ATOM 2509 C CA . GLN A 1 313 ? 44.443 45.987 44.446 1.00 24.75 311 GLN A CA 1
ATOM 2510 C C . GLN A 1 313 ? 45.296 45.152 43.488 1.00 21.95 311 GLN A C 1
ATOM 2511 O O . GLN A 1 313 ? 44.807 44.255 42.815 1.00 20.89 311 GLN A O 1
ATOM 2517 N N . ILE A 1 314 ? 46.578 45.462 43.422 1.00 19.96 312 ILE A N 1
ATOM 2518 C CA . ILE A 1 314 ? 47.496 44.778 42.531 1.00 21.49 312 ILE A CA 1
ATOM 2519 C C . ILE A 1 314 ? 47.655 43.314 42.942 1.00 21.21 312 ILE A C 1
ATOM 2520 O O . ILE A 1 314 ? 47.718 42.435 42.061 1.00 20.53 312 ILE A O 1
ATOM 2525 N N . LEU A 1 315 ? 47.683 43.053 44.265 1.00 20.94 313 LEU A N 1
ATOM 2526 C CA . LEU A 1 315 ? 47.846 41.695 44.777 1.00 21.50 313 LEU A CA 1
ATOM 2527 C C . LEU A 1 315 ? 46.756 40.782 44.207 1.00 21.61 313 LEU A C 1
ATOM 2528 O O . LEU A 1 315 ? 47.050 39.678 43.746 1.00 19.33 313 LEU A O 1
ATOM 2533 N N . TRP A 1 316 ? 45.499 41.231 44.267 1.00 17.96 314 TRP A N 1
ATOM 2534 C CA . TRP A 1 316 ? 44.405 40.358 43.849 1.00 21.81 314 TRP A CA 1
ATOM 2535 C C . TRP A 1 316 ? 44.374 40.179 42.326 1.00 21.01 314 TRP A C 1
ATOM 2536 O O . TRP A 1 316 ? 44.098 39.079 41.876 1.00 21.70 314 TRP A O 1
ATOM 2547 N N . GLU A 1 317 ? 44.708 41.213 41.547 1.00 21.68 315 GLU A N 1
ATOM 2548 C CA . GLU A 1 317 ? 44.844 41.098 40.098 1.00 22.95 315 GLU A CA 1
ATOM 2549 C C . GLU A 1 317 ? 45.928 40.086 39.749 1.00 22.97 315 GLU A C 1
ATOM 2550 O O . GLU A 1 317 ? 45.757 39.265 38.842 1.00 23.97 315 GLU A O 1
ATOM 2556 N N . TYR A 1 318 ? 47.053 40.179 40.451 1.00 21.98 316 TYR A N 1
ATOM 2557 C CA . TYR A 1 318 ? 48.196 39.295 40.217 1.00 22.77 316 TYR A CA 1
ATOM 2558 C C . TYR A 1 318 ? 47.807 37.849 40.505 1.00 22.34 316 TYR A C 1
ATOM 2559 O O . TYR A 1 318 ? 48.041 36.973 39.673 1.00 22.48 316 TYR A O 1
ATOM 2568 N N . LYS A 1 319 ? 47.213 37.602 41.674 1.00 21.66 317 LYS A N 1
ATOM 2569 C CA . LYS A 1 319 ? 46.853 36.248 42.069 1.00 22.27 317 LYS A CA 1
ATOM 2570 C C . LYS A 1 319 ? 45.863 35.643 41.066 1.00 23.74 317 LYS A C 1
ATOM 2571 O O . LYS A 1 319 ? 45.951 34.461 40.799 1.00 21.76 317 LYS A O 1
ATOM 2577 N N . LYS A 1 320 ? 44.887 36.425 40.574 1.00 25.09 318 LYS A N 1
ATOM 2578 C CA . LYS A 1 320 ? 43.965 35.926 39.560 1.00 29.85 318 LYS A CA 1
ATOM 2579 C C . LYS A 1 320 ? 44.719 35.602 38.261 1.00 27.79 318 LYS A C 1
ATOM 2580 O O . LYS A 1 320 ? 44.436 34.594 37.621 1.00 24.49 318 LYS A O 1
ATOM 2586 N N . ASN A 1 321 ? 45.653 36.474 37.867 1.00 25.11 319 ASN A N 1
ATOM 2587 C CA . ASN A 1 321 ? 46.411 36.294 36.641 1.00 25.35 319 ASN A CA 1
ATOM 2588 C C . ASN A 1 321 ? 47.284 35.054 36.772 1.00 24.78 319 ASN A C 1
ATOM 2589 O O . ASN A 1 321 ? 47.452 34.329 35.789 1.00 27.61 319 ASN A O 1
ATOM 2594 N N . LEU A 1 322 ? 47.780 34.780 37.986 1.00 21.21 320 LEU A N 1
ATOM 2595 C CA . LEU A 1 322 ? 48.649 33.639 38.189 1.00 22.29 320 LEU A CA 1
ATOM 2596 C C . LEU A 1 322 ? 47.884 32.320 38.067 1.00 23.41 320 LEU A C 1
ATOM 2597 O O . LEU A 1 322 ? 48.446 31.346 37.568 1.00 24.15 320 LEU A O 1
ATOM 2602 N N . ILE A 1 323 ? 46.672 32.238 38.640 1.00 24.61 321 ILE A N 1
ATOM 2603 C CA . ILE A 1 323 ? 45.837 31.063 38.454 1.00 26.56 321 ILE A CA 1
ATOM 2604 C C . ILE A 1 323 ? 45.614 30.822 36.949 1.00 26.33 321 ILE A C 1
ATOM 2605 O O . ILE A 1 323 ? 45.775 29.698 36.479 1.00 26.51 321 ILE A O 1
ATOM 2610 N N . ASN A 1 324 ? 45.283 31.875 36.198 1.00 26.83 322 ASN A N 1
ATOM 2611 C CA . ASN A 1 324 ? 45.064 31.773 34.761 1.00 28.55 322 ASN A CA 1
ATOM 2612 C C . ASN A 1 324 ? 46.331 31.231 34.092 1.00 31.92 322 ASN A C 1
ATOM 2613 O O . ASN A 1 324 ? 46.243 30.301 33.286 1.00 30.62 322 ASN A O 1
ATOM 2618 N N . GLU A 1 325 ? 47.502 31.774 34.458 1.00 30.20 323 GLU A N 1
ATOM 2619 C CA . GLU A 1 325 ? 48.755 31.341 33.866 1.00 32.43 323 GLU A CA 1
ATOM 2620 C C . GLU A 1 325 ? 49.023 29.879 34.213 1.00 31.17 323 GLU A C 1
ATOM 2621 O O . GLU A 1 325 ? 49.360 29.103 33.321 1.00 30.70 323 GLU A O 1
ATOM 2627 N N . LEU A 1 326 ? 48.869 29.503 35.489 1.00 26.69 324 LEU A N 1
ATOM 2628 C CA . LEU A 1 326 ? 49.070 28.118 35.887 1.00 29.05 324 LEU A CA 1
ATOM 2629 C C . LEU A 1 326 ? 48.183 27.160 35.082 1.00 34.95 324 LEU A C 1
ATOM 2630 O O . LEU A 1 326 ? 48.645 26.077 34.742 1.00 30.16 324 LEU A O 1
ATOM 2635 N N . LYS A 1 327 ? 46.932 27.545 34.803 1.00 34.28 325 LYS A N 1
ATOM 2636 C CA . LYS A 1 327 ? 46.023 26.703 34.039 1.00 41.61 325 LYS A CA 1
ATOM 2637 C C . LYS A 1 327 ? 46.508 26.541 32.592 1.00 43.85 325 LYS A C 1
ATOM 2638 O O . LYS A 1 327 ? 46.303 25.493 31.999 1.00 46.00 325 LYS A O 1
ATOM 2644 N N . SER A 1 328 ? 47.200 27.525 32.010 1.00 42.88 326 SER A N 1
ATOM 2645 C CA . SER A 1 328 ? 47.490 27.424 30.589 1.00 44.77 326 SER A CA 1
ATOM 2646 C C . SER A 1 328 ? 48.950 27.070 30.296 1.00 46.50 326 SER A C 1
ATOM 2647 O O . SER A 1 328 ? 49.316 26.952 29.129 1.00 50.50 326 SER A O 1
ATOM 2650 N N . VAL A 1 329 ? 49.779 26.850 31.320 1.00 41.56 327 VAL A N 1
ATOM 2651 C CA . VAL A 1 329 ? 51.203 26.661 31.092 1.00 46.61 327 VAL A CA 1
ATOM 2652 C C . VAL A 1 329 ? 51.420 25.279 30.468 1.00 46.13 327 VAL A C 1
ATOM 2653 O O . VAL A 1 329 ? 50.808 24.313 30.924 1.00 43.52 327 VAL A O 1
ATOM 2657 N N . LYS A 1 330 ? 52.314 25.203 29.457 1.00 48.66 328 LYS A N 1
ATOM 2658 C CA . LYS A 1 330 ? 52.642 23.967 28.733 1.00 48.80 328 LYS A CA 1
ATOM 2659 C C . LYS A 1 330 ? 54.004 23.443 29.193 1.00 40.15 328 LYS A C 1
ATOM 2660 O O . LYS A 1 330 ? 55.053 23.831 28.679 1.00 40.62 328 LYS A O 1
ATOM 2666 N N . LEU A 1 331 ? 53.981 22.563 30.182 1.00 37.30 329 LEU A N 1
ATOM 2667 C CA . LEU A 1 331 ? 55.197 22.034 30.766 1.00 40.39 329 LEU A CA 1
ATOM 2668 C C . LEU A 1 331 ? 55.775 20.948 29.852 1.00 47.76 329 LEU A C 1
ATOM 2669 O O . LEU A 1 331 ? 55.051 20.064 29.382 1.00 45.71 329 LEU A O 1
ATOM 2674 N N . LYS A 1 332 ? 57.089 21.046 29.606 1.00 44.41 330 LYS A N 1
ATOM 2675 C CA . LYS A 1 332 ? 57.823 20.178 28.702 1.00 45.83 330 LYS A CA 1
ATOM 2676 C C . LYS A 1 332 ? 58.888 19.423 29.506 1.00 48.96 330 LYS A C 1
ATOM 2677 O O . LYS A 1 332 ? 59.495 19.963 30.432 1.00 45.60 330 LYS A O 1
ATOM 2683 N N . LYS A 1 333 ? 59.075 18.141 29.178 1.00 48.26 331 LYS A N 1
ATOM 2684 C CA . LYS A 1 333 ? 59.998 17.285 29.898 1.00 55.16 331 LYS A CA 1
ATOM 2685 C C . LYS A 1 333 ? 61.283 17.170 29.079 1.00 56.00 331 LYS A C 1
ATOM 2686 O O . LYS A 1 333 ? 61.210 17.042 27.863 1.00 59.15 331 LYS A O 1
ATOM 2692 N N . LEU A 1 334 ? 62.454 17.296 29.727 1.00 53.69 332 LEU A N 1
ATOM 2693 C CA . LEU A 1 334 ? 63.688 16.714 29.210 1.00 53.77 332 LEU A CA 1
ATOM 2694 C C . LEU A 1 334 ? 64.078 15.558 30.137 1.00 49.26 332 LEU A C 1
ATOM 2695 O O . LEU A 1 334 ? 63.216 14.974 30.791 1.00 51.80 332 LEU A O 1
ATOM 2700 N N . ASN A 1 335 ? 65.363 15.214 30.220 1.00 45.07 333 ASN A N 1
ATOM 2701 C CA . ASN A 1 335 ? 65.743 14.042 30.996 1.00 43.95 333 ASN A CA 1
ATOM 2702 C C . ASN A 1 335 ? 65.682 14.317 32.491 1.00 40.17 333 ASN A C 1
ATOM 2703 O O . ASN A 1 335 ? 65.169 13.496 33.249 1.00 35.31 333 ASN A O 1
ATOM 2708 N N . ASN A 1 336 ? 66.241 15.461 32.910 1.00 38.13 334 ASN A N 1
ATOM 2709 C CA . ASN A 1 336 ? 66.428 15.719 34.328 1.00 41.97 334 ASN A CA 1
ATOM 2710 C C . ASN A 1 336 ? 65.555 16.884 34.806 1.00 42.58 334 ASN A C 1
ATOM 2711 O O . ASN A 1 336 ? 65.363 17.027 36.011 1.00 43.10 334 ASN A O 1
ATOM 2716 N N . ILE A 1 337 ? 64.994 17.667 33.873 1.00 40.72 335 ILE A N 1
ATOM 2717 C CA . ILE A 1 337 ? 64.277 18.879 34.228 1.00 42.09 335 ILE A CA 1
ATOM 2718 C C . ILE A 1 337 ? 62.971 18.963 33.448 1.00 39.69 335 ILE A C 1
ATOM 2719 O O . ILE A 1 337 ? 62.773 18.250 32.463 1.00 36.88 335 ILE A O 1
ATOM 2724 N N . TYR A 1 338 ? 62.118 19.883 33.915 1.00 38.42 336 TYR A N 1
ATOM 2725 C CA . TYR A 1 338 ? 60.990 20.403 33.164 1.00 38.86 336 TYR A CA 1
ATOM 2726 C C . TYR A 1 338 ? 61.259 21.873 32.877 1.00 35.26 336 TYR A C 1
ATOM 2727 O O . TYR A 1 338 ? 61.972 22.551 33.623 1.00 32.85 336 TYR A O 1
ATOM 2736 N N . TYR A 1 339 ? 60.605 22.376 31.838 1.00 36.34 337 TYR A N 1
ATOM 2737 C CA . TYR A 1 339 ? 60.682 23.789 31.511 1.00 38.22 337 TYR A CA 1
ATOM 2738 C C . TYR A 1 339 ? 59.387 24.244 30.840 1.00 33.18 337 TYR A C 1
ATOM 2739 O O . TYR A 1 339 ? 58.551 23.426 30.475 1.00 34.81 337 TYR A O 1
ATOM 2748 N N . PHE A 1 340 ? 59.268 25.549 30.604 1.00 30.72 338 PHE A N 1
ATOM 2749 C CA . PHE A 1 340 ? 58.046 26.134 30.083 1.00 31.60 338 PHE A CA 1
ATOM 2750 C C . PHE A 1 340 ? 58.353 27.574 29.697 1.00 34.65 338 PHE A C 1
ATOM 2751 O O . PHE A 1 340 ? 59.263 28.170 30.271 1.00 35.60 338 PHE A O 1
ATOM 2759 N N . GLU A 1 341 ? 57.636 28.089 28.689 1.00 34.51 339 GLU A N 1
ATOM 2760 C CA . GLU A 1 341 ? 57.624 29.508 28.379 1.00 36.98 339 GLU A CA 1
ATOM 2761 C C . GLU A 1 341 ? 56.472 30.142 29.153 1.00 37.06 339 GLU A C 1
ATOM 2762 O O . GLU A 1 341 ? 55.384 29.555 29.242 1.00 33.68 339 GLU A O 1
ATOM 2768 N N . GLY A 1 342 ? 56.715 31.341 29.702 1.00 37.30 340 GLY A N 1
ATOM 2769 C CA . GLY A 1 342 ? 55.669 32.040 30.422 1.00 35.77 340 GLY A CA 1
ATOM 2770 C C . GLY A 1 342 ? 55.786 33.549 30.287 1.00 36.92 340 GLY A C 1
ATOM 2771 O O . GLY A 1 342 ? 56.634 34.046 29.550 1.00 39.78 340 GLY A O 1
ATOM 2772 N N . LYS A 1 343 ? 54.921 34.248 31.027 1.00 37.41 341 LYS A N 1
ATOM 2773 C CA . LYS A 1 343 ? 54.920 35.702 31.042 1.00 42.09 341 LYS A CA 1
ATOM 2774 C C . LYS A 1 343 ? 55.941 36.191 32.064 1.00 37.84 341 LYS A C 1
ATOM 2775 O O . LYS A 1 343 ? 56.138 35.569 33.116 1.00 32.30 341 LYS A O 1
ATOM 2781 N N . LYS A 1 344 ? 56.598 37.301 31.706 1.00 38.55 342 LYS A N 1
ATOM 2782 C CA . LYS A 1 344 ? 57.491 38.011 32.599 1.00 38.46 342 LYS A CA 1
ATOM 2783 C C . LYS A 1 344 ? 56.723 38.352 33.873 1.00 40.81 342 LYS A C 1
ATOM 2784 O O . LYS A 1 344 ? 55.601 38.867 33.815 1.00 41.76 342 LYS A O 1
ATOM 2790 N N . GLY A 1 345 ? 57.322 38.074 35.026 1.00 38.94 343 GLY A N 1
ATOM 2791 C CA . GLY A 1 345 ? 56.638 38.356 36.278 1.00 35.75 343 GLY A CA 1
ATOM 2792 C C . GLY A 1 345 ? 56.012 37.113 36.903 1.00 32.26 343 GLY A C 1
ATOM 2793 O O . GLY A 1 345 ? 55.711 37.159 38.097 1.00 32.87 343 GLY A O 1
ATOM 2794 N N . MET A 1 346 ? 55.855 36.025 36.107 1.00 29.48 344 MET A N 1
ATOM 2795 C CA . MET A 1 346 ? 55.255 34.767 36.554 1.00 32.72 344 MET A CA 1
ATOM 2796 C C . MET A 1 346 ? 56.241 33.588 36.508 1.00 30.76 344 MET A C 1
ATOM 2797 O O . MET A 1 346 ? 55.973 32.548 37.087 1.00 31.81 344 MET A O 1
ATOM 2802 N N . ILE A 1 347 ? 57.375 33.733 35.819 1.00 33.01 345 ILE A N 1
ATOM 2803 C CA . ILE A 1 347 ? 58.282 32.626 35.535 1.00 34.61 345 ILE A CA 1
ATOM 2804 C C . ILE A 1 347 ? 58.760 31.959 36.824 1.00 31.73 345 ILE A C 1
ATOM 2805 O O . ILE A 1 347 ? 58.618 30.751 36.985 1.00 36.86 345 ILE A O 1
ATOM 2810 N N . GLY A 1 348 ? 59.358 32.754 37.719 1.00 28.91 346 GLY A N 1
ATOM 2811 C CA . GLY A 1 348 ? 59.961 32.256 38.949 1.00 27.72 346 GLY A CA 1
ATOM 2812 C C . GLY A 1 348 ? 58.906 31.689 39.887 1.00 26.96 346 GLY A C 1
ATOM 2813 O O . GLY A 1 348 ? 59.103 30.653 40.512 1.00 28.85 346 GLY A O 1
ATOM 2814 N N . ILE A 1 349 ? 57.765 32.366 39.987 1.00 26.41 347 ILE A N 1
ATOM 2815 C CA . ILE A 1 349 ? 56.779 31.903 40.945 1.00 26.29 347 ILE A CA 1
ATOM 2816 C C . ILE A 1 349 ? 56.165 30.591 40.420 1.00 23.49 347 ILE A C 1
ATOM 2817 O O . ILE A 1 349 ? 56.041 29.634 41.173 1.00 22.84 347 ILE A O 1
ATOM 2822 N N . ILE A 1 350 ? 55.841 30.511 39.128 1.00 25.40 348 ILE A N 1
ATOM 2823 C CA . ILE A 1 350 ? 55.277 29.272 38.582 1.00 26.44 348 ILE A CA 1
ATOM 2824 C C . ILE A 1 350 ? 56.271 28.130 38.727 1.00 25.93 348 ILE A C 1
ATOM 2825 O O . ILE A 1 350 ? 55.884 27.042 39.144 1.00 28.42 348 ILE A O 1
ATOM 2830 N N . ALA A 1 351 ? 57.555 28.365 38.411 1.00 27.62 349 ALA A N 1
ATOM 2831 C CA . ALA A 1 351 ? 58.560 27.318 38.588 1.00 28.09 349 ALA A CA 1
ATOM 2832 C C . ALA A 1 351 ? 58.577 26.801 40.030 1.00 29.17 349 ALA A C 1
ATOM 2833 O O . ALA A 1 351 ? 58.679 25.597 40.255 1.00 32.61 349 ALA A O 1
ATOM 2835 N N . SER A 1 352 ? 58.461 27.700 41.020 1.00 29.62 350 SER A N 1
ATOM 2836 C CA . SER A 1 352 ? 58.438 27.310 42.429 1.00 31.57 350 SER A CA 1
ATOM 2837 C C . SER A 1 352 ? 57.199 26.485 42.763 1.00 30.08 350 SER A C 1
ATOM 2838 O O . SER A 1 352 ? 57.275 25.560 43.566 1.00 28.87 350 SER A O 1
ATOM 2841 N N . ILE A 1 353 ? 56.057 26.899 42.209 1.00 28.80 351 ILE A N 1
ATOM 2842 C CA . ILE A 1 353 ? 54.810 26.176 42.416 1.00 29.52 351 ILE A CA 1
ATOM 2843 C C . ILE A 1 353 ? 54.900 24.777 41.800 1.00 29.00 351 ILE A C 1
ATOM 2844 O O . ILE A 1 353 ? 54.547 23.804 42.456 1.00 32.43 351 ILE A O 1
ATOM 2849 N N . LEU A 1 354 ? 55.470 24.634 40.603 1.00 31.74 352 LEU A N 1
ATOM 2850 C CA . LEU A 1 354 ? 55.386 23.357 39.896 1.00 32.98 352 LEU A CA 1
ATOM 2851 C C . LEU A 1 354 ? 56.467 22.349 40.316 1.00 35.95 352 LEU A C 1
ATOM 2852 O O . LEU A 1 354 ? 56.335 21.169 40.007 1.00 37.36 352 LEU A O 1
ATOM 2857 N N . VAL A 1 355 ? 57.535 22.762 41.013 1.00 38.15 353 VAL A N 1
ATOM 2858 C CA . VAL A 1 355 ? 58.561 21.802 41.385 1.00 40.97 353 VAL A CA 1
ATOM 2859 C C . VAL A 1 355 ? 57.934 20.653 42.177 1.00 46.21 353 VAL A C 1
ATOM 2860 O O . VAL A 1 355 ? 57.284 20.871 43.198 1.00 40.21 353 VAL A O 1
ATOM 2864 N N . ASP A 1 356 ? 58.204 19.423 41.721 1.00 50.36 354 A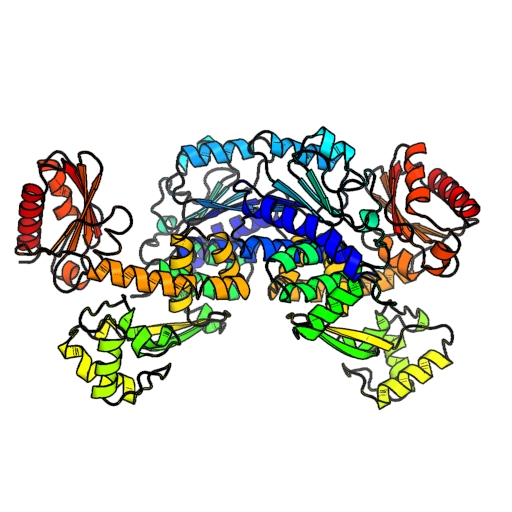SP A N 1
ATOM 2865 C CA . ASP A 1 356 ? 57.880 18.218 42.465 1.00 51.64 354 ASP A CA 1
ATOM 2866 C C . ASP A 1 356 ? 59.150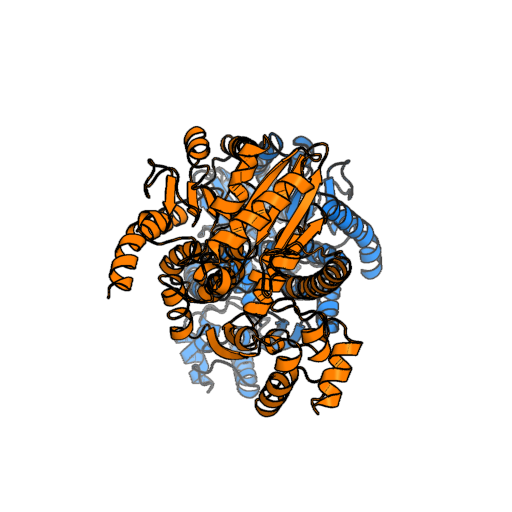 17.372 42.567 1.00 55.55 354 ASP A C 1
ATOM 2867 O O . ASP A 1 356 ? 59.924 17.520 43.516 1.00 51.75 354 ASP A O 1
ATOM 2872 N N . ASP A 1 357 ? 59.398 16.545 41.542 1.00 57.30 355 ASP A N 1
ATOM 2873 C CA . ASP A 1 357 ? 60.454 15.544 41.577 1.00 53.95 355 ASP A CA 1
ATOM 2874 C C . ASP A 1 357 ? 61.737 16.103 40.955 1.00 50.05 355 ASP A C 1
ATOM 2875 O O . ASP A 1 357 ? 62.824 15.619 41.267 1.00 48.80 355 ASP A O 1
ATOM 2880 N N . LYS A 1 358 ? 61.617 17.115 40.081 1.00 42.41 356 LYS A N 1
ATOM 2881 C CA . LYS A 1 358 ? 62.747 17.584 39.293 1.00 42.86 356 LYS A CA 1
ATOM 2882 C C . LYS A 1 358 ? 62.806 19.115 39.281 1.00 38.88 356 LYS A C 1
ATOM 2883 O O . LYS A 1 358 ? 61.792 19.795 39.415 1.00 36.93 356 LYS A O 1
ATOM 2889 N N . PRO A 1 359 ? 63.971 19.732 39.013 1.00 33.01 357 PRO A N 1
ATOM 2890 C CA . PRO A 1 359 ? 64.025 21.180 38.844 1.00 34.74 357 PRO A CA 1
ATOM 2891 C C . PRO A 1 359 ? 63.084 21.577 37.716 1.00 34.69 357 PRO A C 1
ATOM 2892 O O . PRO A 1 359 ? 62.856 20.794 36.780 1.00 32.45 357 PRO A O 1
ATOM 2896 N N . VAL A 1 360 ? 62.528 22.787 37.851 1.00 29.42 358 VAL A N 1
ATOM 2897 C CA . VAL A 1 360 ? 61.704 23.380 36.819 1.00 29.41 358 VAL A CA 1
ATOM 2898 C C . VAL A 1 360 ? 62.355 24.696 36.407 1.00 31.63 358 VAL A C 1
ATOM 2899 O O . VAL A 1 360 ? 62.796 25.470 37.267 1.00 30.85 358 VAL A O 1
ATOM 2903 N N . ILE A 1 361 ? 62.389 24.940 35.092 1.00 32.70 359 ILE A N 1
ATOM 2904 C CA . ILE A 1 361 ? 62.973 26.156 34.545 1.00 31.46 359 ILE A CA 1
ATOM 2905 C C . ILE A 1 361 ? 61.959 26.811 33.618 1.00 32.92 359 ILE A C 1
ATOM 2906 O O . ILE A 1 361 ? 61.590 26.253 32.591 1.00 35.39 359 ILE A O 1
ATOM 2911 N N . GLY A 1 362 ? 61.512 28.009 33.995 1.00 31.06 360 GLY A N 1
ATOM 2912 C CA . GLY A 1 362 ? 60.677 28.822 33.137 1.00 28.27 360 GLY A CA 1
ATOM 2913 C C . GLY A 1 362 ? 61.517 29.869 32.424 1.00 31.94 360 GLY A C 1
ATOM 2914 O O . GLY A 1 362 ? 62.581 30.232 32.919 1.00 28.17 360 GLY A O 1
ATOM 2915 N N . TYR A 1 363 ? 61.037 30.338 31.266 1.00 32.94 361 TYR A N 1
ATOM 2916 C CA . TYR A 1 363 ? 61.699 31.415 30.553 1.00 38.75 361 TYR A CA 1
ATOM 2917 C C . TYR A 1 363 ? 60.659 32.318 29.886 1.00 40.36 361 TYR A C 1
ATOM 2918 O O . TYR A 1 363 ? 59.514 31.912 29.684 1.00 36.35 361 TYR A O 1
ATOM 2927 N N . HIS A 1 364 ? 61.072 33.558 29.604 1.00 44.33 362 HIS A N 1
ATOM 2928 C CA . HIS A 1 364 ? 60.276 34.510 28.841 1.00 48.02 362 HIS A CA 1
ATOM 2929 C C . HIS A 1 364 ? 61.204 35.242 27.877 1.00 48.37 362 HIS A C 1
ATOM 2930 O O . HIS A 1 364 ? 62.393 35.380 28.155 1.00 43.79 362 HIS A O 1
ATOM 2937 N N . ILE A 1 365 ? 60.648 35.674 26.740 1.00 49.60 363 ILE A N 1
ATOM 2938 C CA . ILE A 1 365 ? 61.398 36.385 25.717 1.00 52.16 363 ILE A CA 1
ATOM 2939 C C . ILE A 1 365 ? 61.096 37.881 25.853 1.00 57.21 363 ILE A C 1
ATOM 2940 O O . ILE A 1 365 ? 59.944 38.293 25.991 1.00 52.71 363 ILE A O 1
ATOM 2945 N N . GLU A 1 366 ? 62.166 38.680 25.913 1.00 62.46 364 GLU A N 1
ATOM 2946 C CA . GLU A 1 366 ? 62.076 40.123 26.046 1.00 59.44 364 GLU A CA 1
ATOM 2947 C C . GLU A 1 366 ? 63.121 40.685 25.090 1.00 60.68 364 GLU A C 1
ATOM 2948 O O . GLU A 1 366 ? 64.295 40.784 25.437 1.00 65.16 364 GLU A O 1
ATOM 2954 N N . GLY A 1 367 ? 62.681 40.956 23.856 1.00 62.81 365 GLY A N 1
ATOM 2955 C CA . GLY A 1 367 ? 63.560 41.401 22.791 1.00 61.89 365 GLY A CA 1
ATOM 2956 C C . GLY A 1 367 ? 64.271 40.225 22.128 1.00 61.46 365 GLY A C 1
ATOM 2957 O O . GLY A 1 367 ? 63.620 39.270 21.700 1.00 65.67 365 GLY A O 1
ATOM 2958 N N . ASP A 1 368 ? 65.605 40.324 22.054 1.00 62.74 366 ASP A N 1
ATOM 2959 C CA . ASP A 1 368 ? 66.444 39.311 21.434 1.00 66.23 366 ASP A CA 1
ATOM 2960 C C . ASP A 1 368 ? 67.049 38.374 22.476 1.00 63.55 366 ASP A C 1
ATOM 2961 O O . ASP A 1 368 ? 67.951 37.602 22.150 1.00 54.10 366 ASP A O 1
ATOM 2966 N N . ILE A 1 369 ? 66.555 38.420 23.721 1.00 66.96 367 ILE A N 1
ATOM 2967 C CA . ILE A 1 369 ? 67.175 37.624 24.768 1.00 63.96 367 ILE A CA 1
ATOM 2968 C C . ILE A 1 369 ? 66.108 36.806 25.497 1.00 58.59 367 ILE A C 1
ATOM 2969 O O . ILE A 1 369 ? 64.965 37.236 25.648 1.00 59.65 367 ILE A O 1
ATOM 2974 N N . ALA A 1 370 ? 66.517 35.606 25.927 1.00 53.84 368 ALA A N 1
ATOM 2975 C CA . ALA A 1 370 ? 65.705 34.754 26.778 1.00 48.78 368 ALA A CA 1
ATOM 2976 C C . ALA A 1 370 ? 66.199 34.879 28.221 1.00 42.94 368 ALA A C 1
ATOM 2977 O O . ALA A 1 370 ? 67.407 34.800 28.473 1.00 35.71 368 ALA A O 1
ATOM 2979 N N . LYS A 1 371 ? 65.237 35.081 29.138 1.00 41.43 369 LYS A N 1
ATOM 2980 C CA . LYS A 1 371 ? 65.476 35.177 30.574 1.00 40.62 369 LYS A CA 1
ATOM 2981 C C . LYS A 1 371 ? 64.892 33.948 31.274 1.00 39.15 369 LYS A C 1
ATOM 2982 O O . LYS A 1 371 ? 63.729 33.589 31.047 1.00 39.17 369 LYS A O 1
ATOM 2988 N N . PHE A 1 372 ? 65.699 33.308 32.132 1.00 37.02 370 PHE A N 1
ATOM 2989 C CA . PHE A 1 372 ? 65.316 32.029 32.721 1.00 37.34 370 PHE A CA 1
ATOM 2990 C C . PHE A 1 372 ? 65.250 32.123 34.245 1.00 37.22 370 PHE A C 1
ATOM 2991 O O . PHE A 1 372 ? 66.062 32.800 34.879 1.00 33.55 370 PHE A O 1
ATOM 2999 N N . SER A 1 373 ? 64.298 31.391 34.829 1.00 32.42 371 SER A N 1
ATOM 3000 C CA . SER A 1 373 ? 64.251 31.204 36.270 1.00 30.33 371 SER A CA 1
ATOM 3001 C C . SER A 1 373 ? 64.178 29.721 36.556 1.00 30.66 371 SER A C 1
ATOM 3002 O O . SER A 1 373 ? 63.193 29.062 36.200 1.00 32.06 371 SER A O 1
ATOM 3005 N N . ALA A 1 374 ? 65.204 29.222 37.241 1.00 29.76 372 ALA A N 1
ATOM 3006 C CA . ALA A 1 374 ? 65.276 27.815 37.565 1.00 27.45 372 ALA A CA 1
ATOM 3007 C C . ALA A 1 374 ? 65.038 27.640 39.048 1.00 28.75 372 ALA A C 1
ATOM 3008 O O . ALA A 1 374 ? 65.623 28.360 39.851 1.00 28.74 372 ALA A O 1
ATOM 3010 N N . ARG A 1 375 ? 64.201 26.653 39.388 1.00 25.39 373 ARG A N 1
ATOM 3011 C CA . ARG A 1 375 ? 63.866 26.371 40.761 1.00 28.89 373 ARG A CA 1
ATOM 3012 C C . ARG A 1 375 ? 64.030 24.880 41.064 1.00 28.90 373 ARG A C 1
ATOM 3013 O O . ARG A 1 375 ? 63.647 24.034 40.259 1.00 26.90 373 ARG A O 1
ATOM 3021 N N . GLY A 1 376 ? 64.607 24.588 42.237 1.00 27.17 374 GLY A N 1
ATOM 3022 C CA . GLY A 1 376 ? 64.583 23.252 42.812 1.00 32.34 374 GLY A CA 1
ATOM 3023 C C . GLY A 1 376 ? 63.877 23.231 44.166 1.00 34.26 374 GLY A C 1
ATOM 3024 O O . GLY A 1 376 ? 62.978 24.026 44.410 1.00 36.04 374 GLY A O 1
ATOM 3025 N N . ASN A 1 377 ? 64.265 22.286 45.027 1.00 33.96 375 ASN A N 1
ATOM 3026 C CA . ASN A 1 377 ? 63.809 22.250 46.412 1.00 33.99 375 ASN A CA 1
ATOM 3027 C C . ASN A 1 377 ? 64.961 21.761 47.282 1.00 33.80 375 ASN A C 1
ATOM 3028 O O . ASN A 1 377 ? 66.014 21.399 46.753 1.00 34.60 375 ASN A O 1
ATOM 3033 N N . ARG A 1 378 ? 64.763 21.802 48.604 1.00 36.09 376 ARG A N 1
ATOM 3034 C CA . ARG A 1 378 ? 65.774 21.367 49.558 1.00 41.31 376 ARG A CA 1
ATOM 3035 C C . ARG A 1 378 ? 66.152 19.912 49.289 1.00 36.90 376 ARG A C 1
ATOM 3036 O O . ARG A 1 378 ? 67.332 19.589 49.277 1.00 34.41 376 ARG A O 1
ATOM 3044 N N . ASP A 1 379 ? 65.154 19.062 49.010 1.00 40.42 377 ASP A N 1
ATOM 3045 C CA . ASP A 1 379 ? 65.396 17.657 48.707 1.00 47.14 377 ASP A CA 1
ATOM 3046 C C . ASP A 1 379 ? 66.423 17.534 47.576 1.00 46.71 377 ASP A C 1
ATOM 3047 O O . ASP A 1 379 ? 67.427 16.830 47.715 1.00 45.78 377 ASP A O 1
ATOM 3052 N N . LEU A 1 380 ? 66.178 18.244 46.468 1.00 40.04 378 LEU A N 1
ATOM 3053 C CA . LEU A 1 380 ? 67.054 18.186 45.307 1.00 41.83 378 LEU A CA 1
ATOM 3054 C C . LEU A 1 380 ? 68.462 18.703 45.619 1.00 41.54 378 LEU A C 1
ATOM 3055 O O . LEU A 1 380 ? 69.444 18.092 45.189 1.00 44.04 378 LEU A O 1
ATOM 3060 N N . VAL A 1 381 ? 68.575 19.827 46.347 1.00 37.44 379 VAL A N 1
ATOM 3061 C CA . VAL A 1 381 ? 69.882 20.347 46.735 1.00 35.68 379 VAL A CA 1
ATOM 3062 C C . VAL A 1 381 ? 70.615 19.318 47.600 1.00 37.83 379 VAL A C 1
ATOM 3063 O O . VAL A 1 381 ? 71.815 19.119 47.430 1.00 38.85 379 VAL A O 1
ATOM 3067 N N . ASN A 1 382 ? 69.904 18.645 48.508 1.00 38.87 380 ASN A N 1
ATOM 3068 C CA . ASN A 1 382 ? 70.535 17.669 49.388 1.00 42.60 380 ASN A CA 1
ATOM 3069 C C . ASN A 1 382 ? 71.088 16.483 48.596 1.00 44.63 380 ASN A C 1
ATOM 3070 O O . ASN A 1 382 ? 72.009 15.826 49.055 1.00 45.90 380 ASN A O 1
ATOM 3075 N N . ARG A 1 383 ? 70.529 16.220 47.409 1.00 48.04 381 ARG A N 1
ATOM 3076 C CA . ARG A 1 383 ? 71.017 15.159 46.539 1.00 47.13 381 ARG A CA 1
ATOM 3077 C C . ARG A 1 383 ? 72.040 15.710 45.548 1.00 44.72 381 ARG A C 1
ATOM 3078 O O . ARG A 1 383 ? 72.487 14.978 44.685 1.00 51.07 381 ARG A O 1
ATOM 3086 N N . GLY A 1 384 ? 72.398 16.998 45.642 1.00 43.98 382 GLY A N 1
ATOM 3087 C CA . GLY A 1 384 ? 73.553 17.535 44.926 1.00 38.78 382 GLY A CA 1
ATOM 3088 C C . GLY A 1 384 ? 73.218 18.650 43.923 1.00 40.71 382 GLY A C 1
ATOM 3089 O O . GLY A 1 384 ? 74.112 19.159 43.250 1.00 38.25 382 GLY A O 1
ATOM 3090 N N . LEU A 1 385 ? 71.938 19.042 43.798 1.00 39.11 383 LEU A N 1
ATOM 3091 C CA . LEU A 1 385 ? 71.588 20.098 42.859 1.00 36.79 383 LEU A CA 1
ATOM 3092 C C . LEU A 1 385 ? 72.323 21.381 43.233 1.00 32.18 383 LEU A C 1
ATOM 3093 O O . LEU A 1 385 ? 72.425 21.727 44.404 1.00 41.96 383 LEU A O 1
ATOM 3098 N N . ASN A 1 386 ? 72.859 22.054 42.223 1.00 32.07 384 ASN A N 1
ATOM 3099 C CA . ASN A 1 386 ? 73.405 23.391 42.364 1.00 35.19 384 ASN A CA 1
ATOM 3100 C C . ASN A 1 386 ? 73.104 24.189 41.095 1.00 35.56 384 ASN A C 1
ATOM 3101 O O . ASN A 1 386 ? 73.905 24.194 40.148 1.00 31.80 384 ASN A O 1
ATOM 3106 N N . LEU A 1 387 ? 71.970 24.921 41.125 1.00 31.72 385 LEU A N 1
ATOM 3107 C CA . LEU A 1 387 ? 71.514 25.679 39.972 1.00 32.50 385 LEU A CA 1
ATOM 3108 C C . LEU A 1 387 ? 72.419 26.875 39.727 1.00 32.80 385 LEU A C 1
ATOM 3109 O O . LEU A 1 387 ? 72.412 27.425 38.633 1.00 38.53 385 LEU A O 1
ATOM 3114 N N . SER A 1 388 ? 73.127 27.337 40.760 1.00 36.83 386 SER A N 1
ATOM 3115 C CA . SER A 1 388 ? 74.066 28.433 40.574 1.00 41.00 386 SER A CA 1
ATOM 3116 C C . SER A 1 388 ? 75.106 28.041 39.518 1.00 42.63 386 SER A C 1
ATOM 3117 O O . SER A 1 388 ? 75.358 28.768 38.548 1.00 38.01 386 SER A O 1
ATOM 3120 N N . VAL A 1 389 ? 75.681 26.853 39.709 1.00 42.82 387 VAL A N 1
ATOM 3121 C CA . VAL A 1 389 ? 76.653 26.304 38.782 1.00 45.34 387 VAL A CA 1
ATOM 3122 C C . VAL A 1 389 ? 75.981 25.895 37.468 1.00 44.65 387 VAL A C 1
ATOM 3123 O O . VAL A 1 389 ? 76.468 26.262 36.396 1.00 45.08 387 VAL A O 1
ATOM 3127 N N . ALA A 1 390 ? 74.856 25.169 37.537 1.00 41.82 388 ALA A N 1
ATOM 3128 C CA . ALA A 1 390 ? 74.191 24.731 36.314 1.00 41.83 388 ALA A CA 1
ATOM 3129 C C . ALA A 1 390 ? 73.862 25.919 35.407 1.00 39.64 388 ALA A C 1
ATOM 3130 O O . ALA A 1 390 ? 74.068 25.825 34.200 1.00 37.19 388 ALA A O 1
ATOM 3132 N N . MET A 1 391 ? 73.340 27.033 35.963 1.00 39.11 389 MET A N 1
ATOM 3133 C CA . MET A 1 391 ? 72.868 28.150 35.139 1.00 40.07 389 MET A CA 1
ATOM 3134 C C . MET A 1 391 ? 74.048 29.005 34.662 1.00 40.77 389 MET A C 1
ATOM 3135 O O . MET A 1 391 ? 73.910 29.789 33.712 1.00 37.44 389 MET A O 1
ATOM 3140 N N . ALA A 1 392 ? 75.201 28.851 35.332 1.00 38.85 390 ALA A N 1
ATOM 3141 C CA . ALA A 1 392 ? 76.433 29.518 34.920 1.00 42.51 390 ALA A CA 1
ATOM 3142 C C . ALA A 1 392 ? 76.835 29.142 33.489 1.00 40.80 390 ALA A C 1
ATOM 3143 O O . ALA A 1 392 ? 77.466 29.937 32.797 1.00 41.03 390 ALA A O 1
ATOM 3145 N N . VAL A 1 393 ? 76.451 27.941 33.041 1.00 41.07 391 VAL A N 1
ATOM 3146 C CA . VAL A 1 393 ? 76.799 27.459 31.717 1.00 46.02 391 VAL A CA 1
ATOM 3147 C C . VAL A 1 393 ? 76.246 28.374 30.620 1.00 52.52 391 VAL A C 1
ATOM 3148 O O . VAL A 1 393 ? 76.614 28.223 29.456 1.00 44.82 391 VAL A O 1
ATOM 3152 N N . ALA A 1 394 ? 75.380 29.329 30.981 1.00 49.62 392 ALA A N 1
ATOM 3153 C CA . ALA A 1 394 ? 74.927 30.344 30.043 1.00 48.58 392 ALA A CA 1
ATOM 3154 C C . ALA A 1 394 ? 76.100 31.020 29.327 1.00 50.87 392 ALA A C 1
ATOM 3155 O O . ALA A 1 394 ? 75.931 31.557 28.241 1.00 44.37 392 ALA A O 1
ATOM 3157 N N . LYS A 1 395 ? 77.280 31.053 29.950 1.00 54.43 393 LYS A N 1
ATOM 3158 C CA . LYS A 1 395 ? 78.430 31.713 29.349 1.00 57.64 393 LYS A CA 1
ATOM 3159 C C . LYS A 1 395 ? 78.807 31.025 28.022 1.00 58.37 393 LYS A C 1
ATOM 3160 O O . LYS A 1 395 ? 79.142 31.702 27.046 1.00 60.89 393 LYS A O 1
ATOM 3166 N N . GLU A 1 396 ? 78.668 29.692 27.938 1.00 53.08 394 GLU A N 1
ATOM 3167 C CA . GLU A 1 396 ? 79.064 28.953 26.746 1.00 52.28 394 GLU A CA 1
ATOM 3168 C C . GLU A 1 396 ? 78.228 29.372 25.542 1.00 56.85 394 GLU A C 1
ATOM 3169 O O . GLU A 1 396 ? 78.632 29.113 24.409 1.00 66.70 394 GLU A O 1
ATOM 3175 N N . PHE A 1 397 ? 77.083 30.023 25.800 1.00 57.82 395 PHE A N 1
ATOM 3176 C CA . PHE A 1 397 ? 76.138 30.420 24.763 1.00 56.38 395 PHE A CA 1
ATOM 3177 C C . PHE A 1 397 ? 76.050 31.940 24.682 1.00 58.06 395 PHE A C 1
ATOM 3178 O O . PHE A 1 397 ? 75.022 32.474 24.266 1.00 63.14 395 PHE A O 1
ATOM 3186 N N . GLY A 1 398 ? 77.116 32.629 25.115 1.00 52.51 396 GLY A N 1
ATOM 3187 C CA . GLY A 1 398 ? 77.181 34.075 24.981 1.00 56.85 396 GLY A CA 1
ATOM 3188 C C . GLY A 1 398 ? 76.557 34.855 26.143 1.00 59.79 396 GLY A C 1
ATOM 3189 O O . GLY A 1 398 ? 76.706 36.076 26.203 1.00 61.26 396 GLY A O 1
ATOM 3190 N N . GLY A 1 399 ? 75.885 34.175 27.079 1.00 54.20 397 GLY A N 1
ATOM 3191 C CA . GLY A 1 399 ? 75.156 34.867 28.131 1.00 58.63 397 GLY A CA 1
ATOM 3192 C C . GLY A 1 399 ? 75.839 34.779 29.495 1.00 60.27 397 GLY A C 1
ATOM 3193 O O . GLY A 1 399 ? 77.066 34.822 29.604 1.00 58.86 397 GLY A O 1
ATOM 3194 N N . ASN A 1 400 ? 75.013 34.692 30.544 1.00 55.13 398 ASN A N 1
ATOM 3195 C CA . ASN A 1 400 ? 75.501 34.444 31.891 1.00 49.74 398 ASN A CA 1
ATOM 3196 C C . ASN A 1 400 ? 74.323 34.092 32.795 1.00 46.72 398 ASN A C 1
ATOM 3197 O O . ASN A 1 400 ? 73.180 34.455 32.524 1.00 38.39 398 ASN A O 1
ATOM 3202 N N . GLY A 1 401 ? 74.630 33.388 33.885 1.00 42.47 399 GLY A N 1
ATOM 3203 C CA . GLY A 1 401 ? 73.627 32.997 34.846 1.00 40.75 399 GLY A CA 1
ATOM 3204 C C . GLY A 1 401 ? 74.262 32.726 36.196 1.00 39.03 399 GLY A C 1
ATOM 3205 O O . GLY A 1 401 ? 75.473 32.679 36.321 1.00 39.41 399 GLY A O 1
ATOM 3206 N N . GLY A 1 402 ? 73.418 32.564 37.204 1.00 37.36 400 GLY A N 1
ATOM 3207 C CA . GLY A 1 402 ? 73.870 32.268 38.552 1.00 35.58 400 GLY A CA 1
ATOM 3208 C C . GLY A 1 402 ? 72.756 32.561 39.546 1.00 32.98 400 GLY A C 1
ATOM 3209 O O . GLY A 1 402 ? 71.610 32.770 39.154 1.00 29.43 400 GLY A O 1
ATOM 3210 N N . GLY A 1 403 ? 73.110 32.554 40.828 1.00 32.70 401 GLY A N 1
ATOM 3211 C CA . GLY A 1 403 ? 72.145 32.687 41.902 1.00 30.45 401 GLY A CA 1
ATOM 3212 C C . GLY A 1 403 ? 72.455 31.693 43.003 1.00 29.29 401 GLY A C 1
ATOM 3213 O O . GLY A 1 403 ? 73.621 31.462 43.288 1.00 29.52 401 GLY A O 1
ATOM 3214 N N . HIS A 1 404 ? 71.404 31.147 43.616 1.00 28.83 402 HIS A N 1
ATOM 3215 C CA . HIS A 1 404 ? 71.529 30.184 44.696 1.00 31.74 402 HIS A CA 1
ATOM 3216 C C . HIS A 1 404 ? 71.447 28.763 44.122 1.00 33.30 402 HIS A C 1
ATOM 3217 O O . HIS A 1 404 ? 70.924 28.527 43.027 1.00 30.77 402 HIS A O 1
ATOM 3224 N N . ASP A 1 405 ? 71.913 27.814 44.928 1.00 31.37 403 ASP A N 1
ATOM 3225 C CA . ASP A 1 405 ? 71.809 26.392 44.624 1.00 33.78 403 ASP A CA 1
ATOM 3226 C C . ASP A 1 405 ? 70.352 26.043 44.291 1.00 33.19 403 ASP A C 1
ATOM 3227 O O . ASP A 1 405 ? 70.067 25.294 43.357 1.00 30.58 403 ASP A O 1
ATOM 3232 N N . VAL A 1 406 ? 69.408 26.600 45.055 1.00 31.48 404 VAL A N 1
ATOM 3233 C CA . VAL A 1 406 ? 68.018 26.182 44.952 1.00 30.98 404 VAL A CA 1
ATOM 3234 C C . VAL A 1 406 ? 67.226 27.074 43.979 1.00 29.04 404 VAL A C 1
ATOM 3235 O O . VAL A 1 406 ? 66.113 26.726 43.567 1.00 24.77 404 VAL A O 1
ATOM 3239 N N . ALA A 1 407 ? 67.803 28.209 43.576 1.00 30.17 405 ALA A N 1
ATOM 3240 C CA . ALA A 1 407 ? 67.107 29.163 42.725 1.00 32.13 405 ALA A CA 1
ATOM 3241 C C . ALA A 1 407 ? 68.115 30.081 42.045 1.00 33.25 405 ALA A C 1
ATOM 3242 O O . ALA A 1 407 ? 68.817 30.845 42.712 1.00 33.98 405 ALA A O 1
ATOM 3244 N N . SER A 1 408 ? 68.111 30.041 40.709 1.00 31.68 406 SER A N 1
ATOM 3245 C CA . SER A 1 408 ? 69.060 30.782 39.899 1.00 33.30 406 SER A CA 1
ATOM 3246 C C . SER A 1 408 ? 68.377 31.242 38.615 1.00 33.79 406 SER A C 1
ATOM 3247 O O . SER A 1 408 ? 67.298 30.768 38.239 1.00 32.83 406 SER A O 1
ATOM 3250 N N . GLY A 1 409 ? 69.059 32.155 37.944 1.00 29.19 407 GLY A N 1
ATOM 3251 C CA . GLY A 1 409 ? 68.550 32.750 36.735 1.00 31.45 407 GLY A CA 1
ATOM 3252 C C . GLY A 1 409 ? 69.613 32.688 35.662 1.00 32.60 407 GLY A C 1
ATOM 3253 O O . GLY A 1 409 ? 70.746 32.299 35.938 1.00 32.01 407 GLY A O 1
ATOM 3254 N N . ALA A 1 410 ? 69.235 33.084 34.449 1.00 34.91 408 ALA A N 1
ATOM 3255 C CA . ALA A 1 410 ? 70.212 33.222 33.387 1.00 35.89 408 ALA A CA 1
ATOM 3256 C C . ALA A 1 410 ? 69.598 33.985 32.225 1.00 39.99 408 ALA A C 1
ATOM 3257 O O . ALA A 1 410 ? 68.384 34.115 32.119 1.00 37.23 408 ALA A O 1
ATOM 3259 N N . VAL A 1 411 ? 70.474 34.460 31.341 1.00 45.45 409 VAL A N 1
ATOM 3260 C CA . VAL A 1 411 ? 70.073 34.987 30.053 1.00 47.25 409 VAL A CA 1
ATOM 3261 C C . VAL A 1 411 ? 70.978 34.369 28.996 1.00 52.39 409 VAL A C 1
ATOM 3262 O O . VAL A 1 411 ? 72.179 34.174 29.220 1.00 50.26 409 VAL A O 1
ATOM 3266 N N . VAL A 1 412 ? 70.355 34.017 27.870 1.00 58.45 410 VAL A N 1
ATOM 3267 C CA . VAL A 1 412 ? 71.073 33.713 26.643 1.00 58.90 410 VAL A CA 1
ATOM 3268 C C . VAL A 1 412 ? 70.294 34.328 25.485 1.00 57.92 410 VAL A C 1
ATOM 3269 O O . VAL A 1 412 ? 69.147 34.757 25.648 1.00 56.21 410 VAL A O 1
ATOM 3273 N N . SER A 1 413 ? 70.973 34.372 24.332 1.00 66.06 411 SER A N 1
ATOM 3274 C CA . SER A 1 413 ? 70.401 34.787 23.062 1.00 66.39 411 SER A CA 1
ATOM 3275 C C . SER A 1 413 ? 69.124 33.991 22.804 1.00 59.95 411 SER A C 1
ATOM 3276 O O . SER A 1 413 ? 69.129 32.770 22.963 1.00 57.75 411 SER A O 1
ATOM 3279 N N . LYS A 1 414 ? 68.052 34.695 22.403 1.00 61.90 412 LYS A N 1
ATOM 3280 C CA . LYS A 1 414 ? 66.712 34.124 22.317 1.00 64.11 412 LYS A CA 1
ATOM 3281 C C . LYS A 1 414 ? 66.713 32.888 21.419 1.00 63.13 412 LYS A C 1
ATOM 3282 O O . LYS A 1 414 ? 65.923 31.972 21.619 1.00 62.00 412 LYS A O 1
ATOM 3288 N N . ASP A 1 415 ? 67.612 32.865 20.436 1.00 64.74 413 ASP A N 1
ATOM 3289 C CA . ASP A 1 415 ? 67.645 31.774 19.482 1.00 66.58 413 ASP A CA 1
ATOM 3290 C C . ASP A 1 415 ? 68.583 30.660 19.959 1.00 61.47 413 ASP A C 1
ATOM 3291 O O . ASP A 1 415 ? 68.883 29.767 19.182 1.00 65.15 413 ASP A O 1
ATOM 3296 N N . LYS A 1 416 ? 69.016 30.663 21.230 1.00 62.17 414 LYS A N 1
ATOM 3297 C CA . LYS A 1 416 ? 69.802 29.555 21.772 1.00 59.94 414 LYS A CA 1
ATOM 3298 C C . LYS A 1 416 ? 69.074 28.869 22.940 1.00 57.17 414 LYS A C 1
ATOM 3299 O O . LYS A 1 416 ? 69.688 28.127 23.713 1.00 48.34 414 LYS A O 1
ATOM 3305 N N . VAL A 1 417 ? 67.753 29.083 23.048 1.00 50.59 415 VAL A N 1
ATOM 3306 C CA . VAL A 1 417 ? 66.971 28.547 24.148 1.00 51.42 415 VAL A CA 1
ATOM 3307 C C . VAL A 1 417 ? 67.270 27.061 24.324 1.00 52.08 415 VAL A C 1
ATOM 3308 O O . VAL A 1 417 ? 67.676 26.620 25.401 1.00 48.59 415 VAL A O 1
ATOM 3312 N N . GLN A 1 418 ? 67.065 26.305 23.242 1.00 51.94 416 GLN A N 1
ATOM 3313 C CA . GLN A 1 418 ? 67.016 24.855 23.305 1.00 50.99 416 GLN A CA 1
ATOM 3314 C C . GLN A 1 418 ? 68.394 24.313 23.667 1.00 49.59 416 GLN A C 1
ATOM 3315 O O . GLN A 1 418 ? 68.513 23.367 24.442 1.00 45.28 416 GLN A O 1
ATOM 3321 N N . GLU A 1 419 ? 69.424 24.940 23.086 1.00 56.88 417 GLU A N 1
ATOM 3322 C CA . GLU A 1 419 ? 70.820 24.574 23.287 1.00 58.94 417 GLU A CA 1
ATOM 3323 C C . GLU A 1 419 ? 71.164 24.684 24.773 1.00 49.73 417 GLU A C 1
ATOM 3324 O O . GLU A 1 419 ? 71.746 23.781 25.373 1.00 42.21 417 GLU A O 1
ATOM 3330 N N . PHE A 1 420 ? 70.804 25.836 25.345 1.00 51.58 418 PHE A N 1
ATOM 3331 C CA . PHE A 1 420 ? 71.087 26.145 26.739 1.00 48.03 418 PHE A CA 1
ATOM 3332 C C . PHE A 1 420 ? 70.414 25.127 27.654 1.00 42.65 418 PHE A C 1
ATOM 3333 O O . PHE A 1 420 ? 71.077 24.514 28.487 1.00 40.85 418 PHE A O 1
ATOM 3341 N N . LEU A 1 421 ? 69.103 24.921 27.458 1.00 43.18 419 LEU A N 1
ATOM 3342 C CA . LEU A 1 421 ? 68.323 24.046 28.324 1.00 44.72 419 LEU A CA 1
ATOM 3343 C C . LEU A 1 421 ? 68.859 22.614 28.298 1.00 44.16 419 LEU A C 1
ATOM 3344 O O . LEU A 1 421 ? 68.810 21.905 29.302 1.00 41.20 419 LEU A O 1
ATOM 3349 N N . LYS A 1 422 ? 69.323 22.167 27.128 1.00 48.36 420 LYS A N 1
ATOM 3350 C CA . LYS A 1 422 ? 69.868 20.825 27.024 1.00 51.73 420 LYS A CA 1
ATOM 3351 C C . LYS A 1 422 ? 71.181 20.742 27.798 1.00 42.83 420 LYS A C 1
ATOM 3352 O O . LYS A 1 422 ? 71.411 19.771 28.514 1.00 39.89 420 LYS A O 1
ATOM 3358 N N . ARG A 1 423 ? 72.033 21.755 27.628 1.00 37.49 421 ARG A N 1
ATOM 3359 C CA . ARG A 1 423 ? 73.294 21.841 28.355 1.00 43.64 421 ARG A CA 1
ATOM 3360 C C . ARG A 1 423 ? 73.064 21.902 29.878 1.00 41.51 421 ARG A C 1
ATOM 3361 O O . ARG A 1 423 ? 73.779 21.254 30.641 1.00 41.41 421 ARG A O 1
ATOM 3369 N N . VAL A 1 424 ? 72.039 22.647 30.330 1.00 42.17 422 VAL A N 1
ATOM 3370 C CA . VAL A 1 424 ? 71.647 22.666 31.739 1.00 39.85 422 VAL A CA 1
ATOM 3371 C C . VAL A 1 424 ? 71.081 21.302 32.157 1.00 37.76 422 VAL A C 1
ATOM 3372 O O . VAL A 1 424 ? 71.409 20.793 33.230 1.00 33.25 422 VAL A O 1
ATOM 3376 N N . ASP A 1 425 ? 70.187 20.724 31.335 1.00 38.84 423 ASP A N 1
ATOM 3377 C CA . ASP A 1 425 ? 69.664 19.388 31.595 1.00 40.24 423 ASP A CA 1
ATOM 3378 C C . ASP A 1 425 ? 70.822 18.398 31.807 1.00 42.91 423 ASP A C 1
ATOM 3379 O O . ASP A 1 425 ? 70.743 17.550 32.696 1.00 39.41 423 ASP A O 1
ATOM 3384 N N . GLU A 1 426 ? 71.894 18.517 31.002 1.00 44.46 424 GLU A N 1
ATOM 3385 C CA . GLU A 1 426 ? 73.030 17.600 31.071 1.00 52.62 424 GLU A CA 1
ATOM 3386 C C . GLU A 1 426 ? 73.781 17.792 32.392 1.00 50.58 424 GLU A C 1
ATOM 3387 O O . GLU A 1 426 ? 74.083 16.805 33.065 1.00 48.16 424 GLU A O 1
ATOM 3393 N N . ILE A 1 427 ? 74.066 19.060 32.744 1.00 44.52 425 ILE A N 1
ATOM 3394 C CA . ILE A 1 427 ? 74.774 19.403 33.973 1.00 46.63 425 ILE A CA 1
ATOM 3395 C C . ILE A 1 427 ? 73.995 18.900 35.188 1.00 44.41 425 ILE A C 1
ATOM 3396 O O . ILE A 1 427 ? 74.575 18.302 36.100 1.00 43.89 425 ILE A O 1
ATOM 3401 N N . ILE A 1 428 ? 72.677 19.142 35.198 1.00 42.94 426 ILE A N 1
ATOM 3402 C CA . ILE A 1 428 ? 71.876 18.790 36.356 1.00 44.71 426 ILE A CA 1
ATOM 3403 C C . ILE A 1 428 ? 71.878 17.275 36.527 1.00 43.45 426 ILE A C 1
ATOM 3404 O O . ILE A 1 428 ? 71.974 16.809 37.656 1.00 39.88 426 ILE A O 1
ATOM 3409 N N . GLY A 1 429 ? 71.801 16.527 35.415 1.00 44.37 427 GLY A N 1
ATOM 3410 C CA . GLY A 1 429 ? 71.882 15.071 35.458 1.00 47.77 427 GLY A CA 1
ATOM 3411 C C . GLY A 1 429 ? 73.099 14.553 36.235 1.00 49.27 427 GLY A C 1
ATOM 3412 O O . GLY A 1 429 ? 72.957 13.727 37.151 1.00 48.46 427 GLY A O 1
ATOM 3413 N N . GLU A 1 430 ? 74.285 15.051 35.855 1.00 47.55 428 GLU A N 1
ATOM 3414 C CA . GLU A 1 430 ? 75.535 14.712 36.517 1.00 51.08 428 GLU A CA 1
ATOM 3415 C C . GLU A 1 430 ? 75.472 15.090 37.994 1.00 53.81 428 GLU A C 1
ATOM 3416 O O . GLU A 1 430 ? 75.635 14.211 38.845 1.00 54.99 428 GLU A O 1
ATOM 3422 N N . GLN A 1 431 ? 75.206 16.384 38.280 1.00 47.24 429 GLN A N 1
ATOM 3423 C CA . GLN A 1 431 ? 75.148 16.880 39.650 1.00 45.96 429 GLN A CA 1
ATOM 3424 C C . GLN A 1 431 ? 74.416 15.857 40.516 1.00 40.09 429 GLN A C 1
ATOM 3425 O O . GLN A 1 431 ? 74.897 15.472 41.581 1.00 41.49 429 GLN A O 1
ATOM 3431 N N . LEU A 1 432 ? 73.254 15.406 40.042 1.00 38.00 430 LEU A N 1
ATOM 3432 C CA . LEU A 1 432 ? 72.480 14.416 40.768 1.00 40.95 430 LEU A CA 1
ATOM 3433 C C . LEU A 1 432 ? 73.063 13.020 40.495 1.00 42.17 430 LEU A C 1
ATOM 3434 O O . LEU A 1 432 ? 72.579 12.095 41.168 1.00 44.56 430 LEU A O 1
ATOM 3439 N N . ALA B 1 1 ? 32.636 80.186 45.162 1.00 51.60 -1 ALA B N 1
ATOM 3440 C CA . ALA B 1 1 ? 32.425 80.481 43.720 1.00 51.03 -1 ALA B CA 1
ATOM 3441 C C . ALA B 1 1 ? 33.673 81.163 43.170 1.00 47.41 -1 ALA B C 1
ATOM 3442 O O . ALA B 1 1 ? 34.248 80.675 42.195 1.00 46.58 -1 ALA B O 1
ATOM 3444 N N . HIS B 1 2 ? 34.110 82.263 43.807 1.00 39.27 0 HIS B N 1
ATOM 3445 C CA . HIS B 1 2 ? 35.330 82.942 43.372 1.00 38.57 0 HIS B CA 1
ATOM 3446 C C . HIS B 1 2 ? 36.567 82.050 43.566 1.00 35.04 0 HIS B C 1
ATOM 3447 O O . HIS B 1 2 ? 37.474 82.034 42.731 1.00 33.89 0 HIS B O 1
ATOM 3454 N N . MET B 1 3 ? 36.616 81.354 44.699 1.00 32.28 1 MET B N 1
ATOM 3455 C CA . MET B 1 3 ? 37.715 80.458 44.995 1.00 37.25 1 MET B CA 1
ATOM 3456 C C . MET B 1 3 ? 37.753 79.317 43.964 1.00 34.97 1 MET B C 1
ATOM 3457 O O . MET B 1 3 ? 38.814 79.007 43.442 1.00 33.77 1 MET B O 1
ATOM 3462 N N . MET B 1 4 ? 36.593 78.728 43.653 1.00 35.11 2 MET B N 1
ATOM 3463 C CA . MET B 1 4 ? 36.489 77.647 42.680 1.00 42.27 2 MET B CA 1
ATOM 3464 C C . MET B 1 4 ? 36.956 78.113 41.292 1.00 38.62 2 MET B C 1
ATOM 3465 O O . MET B 1 4 ? 37.581 77.335 40.569 1.00 35.92 2 MET B O 1
ATOM 3470 N N . GLU B 1 5 ? 36.676 79.367 40.915 1.00 32.01 3 GLU B N 1
ATOM 3471 C CA . GLU B 1 5 ? 37.073 79.882 39.612 1.00 39.04 3 GLU B CA 1
ATOM 3472 C C . GLU B 1 5 ? 38.590 80.098 39.617 1.00 35.54 3 GLU B C 1
ATOM 3473 O O . GLU B 1 5 ? 39.275 79.889 38.616 1.00 30.34 3 GLU B O 1
ATOM 3479 N N . LYS B 1 6 ? 39.137 80.502 40.773 1.00 33.71 4 LYS B N 1
ATOM 3480 C CA . LYS B 1 6 ? 40.586 80.622 40.902 1.00 32.12 4 LYS B CA 1
ATOM 3481 C C . LYS B 1 6 ? 41.263 79.258 40.734 1.00 28.41 4 LYS B C 1
ATOM 3482 O O . LYS B 1 6 ? 42.275 79.147 40.069 1.00 27.91 4 LYS B O 1
ATOM 3488 N N . LEU B 1 7 ? 40.701 78.221 41.357 1.00 31.83 5 LEU B N 1
ATOM 3489 C CA . LEU B 1 7 ? 41.276 76.881 41.302 1.00 31.94 5 LEU B CA 1
ATOM 3490 C C . LEU B 1 7 ? 41.204 76.313 39.889 1.00 29.01 5 LEU B C 1
ATOM 3491 O O . LEU B 1 7 ? 42.082 75.557 39.515 1.00 28.22 5 LEU B O 1
ATOM 3496 N N . LYS B 1 8 ? 40.166 76.670 39.121 1.00 29.60 6 LYS B N 1
ATOM 3497 C CA . LYS B 1 8 ? 40.057 76.272 37.723 1.00 37.25 6 LYS B CA 1
ATOM 3498 C C . LYS B 1 8 ? 41.219 76.849 36.909 1.00 32.83 6 LYS B C 1
ATOM 3499 O O . LYS B 1 8 ? 41.742 76.180 36.033 1.00 30.49 6 LYS B O 1
ATOM 3505 N N . GLU B 1 9 ? 41.647 78.082 37.176 1.00 29.83 7 GLU B N 1
ATOM 3506 C CA . GLU B 1 9 ? 42.788 78.582 36.425 1.00 34.74 7 GLU B CA 1
ATOM 3507 C C . GLU B 1 9 ? 44.062 77.850 36.876 1.00 30.96 7 GLU B C 1
ATOM 3508 O O . GLU B 1 9 ? 44.923 77.541 36.058 1.00 27.48 7 GLU B O 1
ATOM 3514 N N . ILE B 1 10 ? 44.184 77.519 38.173 1.00 27.12 8 ILE B N 1
ATOM 3515 C CA . ILE B 1 10 ? 45.396 76.862 38.664 1.00 26.09 8 ILE B CA 1
ATOM 3516 C C . ILE B 1 10 ? 45.435 75.415 38.155 1.00 23.52 8 ILE B C 1
ATOM 3517 O O . ILE B 1 10 ? 46.498 74.867 37.906 1.00 19.66 8 ILE B O 1
ATOM 3522 N N . GLU B 1 11 ? 44.270 74.800 37.986 1.00 26.44 9 GLU B N 1
ATOM 3523 C CA . GLU B 1 11 ? 44.154 73.410 37.557 1.00 28.14 9 GLU B CA 1
ATOM 3524 C C . GLU B 1 11 ? 44.807 73.200 36.192 1.00 28.96 9 GLU B C 1
ATOM 3525 O O . GLU B 1 11 ? 45.263 72.100 35.893 1.00 26.18 9 GLU B O 1
ATOM 3531 N N . LYS B 1 12 ? 44.876 74.256 35.367 1.00 30.37 10 LYS B N 1
ATOM 3532 C CA . LYS B 1 12 ? 45.491 74.139 34.052 1.00 31.44 10 LYS B CA 1
ATOM 3533 C C . LYS B 1 12 ? 46.967 73.789 34.213 1.00 28.76 10 LYS B C 1
ATOM 3534 O O . LYS B 1 12 ? 47.514 72.954 33.499 1.00 25.31 10 LYS B O 1
ATOM 3540 N N . VAL B 1 13 ? 47.610 74.425 35.183 1.00 25.87 11 VAL B N 1
ATOM 3541 C CA . VAL B 1 13 ? 49.023 74.192 35.438 1.00 24.89 11 VAL B CA 1
ATOM 3542 C C . VAL B 1 13 ? 49.226 72.902 36.254 1.00 23.84 11 VAL B C 1
ATOM 3543 O O . VAL B 1 13 ? 50.103 72.094 35.907 1.00 20.92 11 VAL B O 1
ATOM 3547 N N . THR B 1 14 ? 48.412 72.679 37.301 1.00 23.11 12 THR B N 1
ATOM 3548 C CA . THR B 1 14 ? 48.557 71.458 38.104 1.00 25.14 12 THR B CA 1
ATOM 3549 C C . THR B 1 14 ? 48.307 70.209 37.252 1.00 26.01 12 THR B C 1
ATOM 3550 O O . THR B 1 14 ? 49.003 69.211 37.432 1.00 22.48 12 THR B O 1
ATOM 3554 N N . LYS B 1 15 ? 47.334 70.256 36.321 1.00 25.33 13 LYS B N 1
ATOM 3555 C CA . LYS B 1 15 ? 47.127 69.134 35.401 1.00 28.23 13 LYS B CA 1
ATOM 3556 C C . LYS B 1 15 ? 48.347 68.885 34.502 1.00 24.56 13 LYS B C 1
ATOM 3557 O O . LYS B 1 15 ? 48.727 67.735 34.296 1.00 25.49 13 LYS B O 1
ATOM 3563 N N . ALA B 1 16 ? 48.961 69.932 33.967 1.00 23.25 14 ALA B N 1
ATOM 3564 C CA . ALA B 1 16 ? 50.161 69.781 33.155 1.00 24.44 14 ALA B CA 1
ATOM 3565 C C . ALA B 1 16 ? 51.326 69.185 33.967 1.00 25.66 14 ALA B C 1
ATOM 3566 O O . ALA B 1 16 ? 52.100 68.364 33.474 1.00 22.08 14 ALA B O 1
ATOM 3568 N N . ILE B 1 17 ? 51.449 69.608 35.232 1.00 22.90 15 ILE B N 1
ATOM 3569 C CA . ILE B 1 17 ? 52.477 69.112 36.120 1.00 20.22 15 ILE B CA 1
ATOM 3570 C C . ILE B 1 17 ? 52.254 67.628 36.342 1.00 19.11 15 ILE B C 1
ATOM 3571 O O . ILE B 1 17 ? 53.224 66.864 36.294 1.00 19.36 15 ILE B O 1
ATOM 3576 N N . LYS B 1 18 ? 51.006 67.249 36.643 1.00 19.20 16 LYS B N 1
ATOM 3577 C CA . LYS B 1 18 ? 50.637 65.855 36.826 1.00 22.53 16 LYS B CA 1
ATOM 3578 C C . LYS B 1 18 ? 51.069 65.010 35.619 1.00 25.17 16 LYS B C 1
ATOM 3579 O O . LYS B 1 18 ? 51.654 63.943 35.806 1.00 23.51 16 LYS B O 1
ATOM 3585 N N . GLU B 1 19 ? 50.790 65.489 34.395 1.00 25.46 17 GLU B N 1
ATOM 3586 C CA . GLU B 1 19 ? 51.109 64.745 33.187 1.00 29.04 17 GLU B CA 1
ATOM 3587 C C . GLU B 1 19 ? 52.622 64.652 33.042 1.00 27.17 17 GLU B C 1
ATOM 3588 O O . GLU B 1 19 ? 53.160 63.594 32.727 1.00 24.68 17 GLU B O 1
ATOM 3594 N N . LYS B 1 20 ? 53.318 65.752 33.323 1.00 24.51 18 LYS B N 1
ATOM 3595 C CA . LYS B 1 20 ? 54.767 65.779 33.190 1.00 26.21 18 LYS B CA 1
ATOM 3596 C C . LYS B 1 20 ? 55.391 64.740 34.122 1.00 26.38 18 LYS B C 1
ATOM 3597 O O . LYS B 1 20 ? 56.343 64.080 33.718 1.00 25.00 18 LYS B O 1
ATOM 3603 N N . ILE B 1 21 ? 54.884 64.599 35.369 1.00 25.11 19 ILE B N 1
ATOM 3604 C CA . ILE B 1 21 ? 55.456 63.652 36.324 1.00 23.74 19 ILE B CA 1
ATOM 3605 C C . ILE B 1 21 ? 55.189 62.215 35.855 1.00 23.53 19 ILE B C 1
ATOM 3606 O O . ILE B 1 21 ? 56.120 61.400 35.779 1.00 24.27 19 ILE B O 1
ATOM 3611 N N . LEU B 1 22 ? 53.915 61.903 35.570 1.00 25.39 20 LEU B N 1
ATOM 3612 C CA . LEU B 1 22 ? 53.484 60.551 35.205 1.00 30.50 20 LEU B CA 1
ATOM 3613 C C . LEU B 1 22 ? 54.297 60.022 34.023 1.00 29.76 20 LEU B C 1
ATOM 3614 O O . LEU B 1 22 ? 54.634 58.842 33.975 1.00 30.33 20 LEU B O 1
ATOM 3619 N N . ASN B 1 23 ? 54.545 60.905 33.052 1.00 29.59 21 ASN B N 1
ATOM 3620 C CA . ASN B 1 23 ? 55.161 60.546 31.780 1.00 30.03 21 ASN B CA 1
ATOM 3621 C C . ASN B 1 23 ? 56.682 60.536 31.863 1.00 31.53 21 ASN B C 1
ATOM 3622 O O . ASN B 1 23 ? 57.329 60.269 30.855 1.00 32.00 21 ASN B O 1
ATOM 3627 N N . HIS B 1 24 ? 57.264 60.861 33.027 1.00 28.33 22 HIS B N 1
ATOM 3628 C CA . HIS B 1 24 ? 58.711 60.798 33.171 1.00 30.99 22 HIS B CA 1
ATOM 3629 C C . HIS B 1 24 ? 59.168 59.498 33.837 1.00 30.79 22 HIS B C 1
ATOM 3630 O O . HIS B 1 24 ? 58.775 59.197 34.972 1.00 34.37 22 HIS B O 1
ATOM 3637 N N . TYR B 1 25 ? 60.120 58.807 33.190 1.00 31.95 23 TYR B N 1
ATOM 3638 C CA . TYR B 1 25 ? 60.566 57.483 33.608 1.00 32.86 23 TYR B CA 1
ATOM 3639 C C . TYR B 1 25 ? 62.048 57.494 33.967 1.00 32.70 23 TYR B C 1
ATOM 3640 O O . TYR B 1 25 ? 62.612 56.470 34.312 1.00 39.57 23 TYR B O 1
ATOM 3649 N N . GLY B 1 26 ? 62.677 58.660 33.978 1.00 33.06 24 GLY B N 1
ATOM 3650 C CA . GLY B 1 26 ? 64.052 58.756 34.438 1.00 30.77 24 GLY B CA 1
ATOM 3651 C C . GLY B 1 26 ? 64.166 59.172 35.906 1.00 31.93 24 GLY B C 1
ATOM 3652 O O . GLY B 1 26 ? 63.214 59.066 36.676 1.00 28.27 24 GLY B O 1
ATOM 3653 N N . TYR B 1 27 ? 65.369 59.612 36.291 1.00 28.73 25 TYR B N 1
ATOM 3654 C CA . TYR B 1 27 ? 65.627 60.004 37.667 1.00 31.64 25 TYR B CA 1
ATOM 3655 C C . TYR B 1 27 ? 64.836 61.274 37.970 1.00 31.43 25 TYR B C 1
ATOM 3656 O O . TYR B 1 27 ? 64.540 62.021 37.038 1.00 29.00 25 TYR B O 1
ATOM 3665 N N . ILE B 1 28 ? 64.463 61.453 39.252 1.00 27.98 26 ILE B N 1
ATOM 3666 C CA . ILE B 1 28 ? 63.753 62.636 39.725 1.00 26.30 26 ILE B CA 1
ATOM 3667 C C . ILE B 1 28 ? 64.520 63.250 40.878 1.00 24.93 26 ILE B C 1
ATOM 3668 O O . ILE B 1 28 ? 64.854 62.582 41.847 1.00 24.71 26 ILE B O 1
ATOM 3673 N N . ARG B 1 29 ? 64.848 64.533 40.731 1.00 25.07 27 ARG B N 1
ATOM 3674 C CA . ARG B 1 29 ? 65.552 65.240 41.775 1.00 25.74 27 ARG B CA 1
ATOM 3675 C C . ARG B 1 29 ? 64.601 66.251 42.373 1.00 27.12 27 ARG B C 1
ATOM 3676 O O . ARG B 1 29 ? 64.071 67.084 41.643 1.00 30.90 27 ARG B O 1
ATOM 3684 N N . VAL B 1 30 ? 64.451 66.175 43.696 1.00 25.38 28 VAL B N 1
ATOM 3685 C CA . VAL B 1 30 ? 63.643 67.096 44.466 1.00 25.35 28 VAL B CA 1
ATOM 3686 C C . VAL B 1 30 ? 64.563 67.945 45.323 1.00 24.45 28 VAL B C 1
ATOM 3687 O O . VAL B 1 30 ? 65.407 67.422 46.029 1.00 26.42 28 VAL B O 1
ATOM 3691 N N . ILE B 1 31 ? 64.391 69.262 45.232 1.00 25.38 29 ILE B N 1
ATOM 3692 C CA . ILE B 1 31 ? 65.173 70.193 46.012 1.00 26.57 29 ILE B CA 1
ATOM 3693 C C . ILE B 1 31 ? 64.219 71.098 46.773 1.00 25.76 29 ILE B C 1
ATOM 3694 O O . ILE B 1 31 ? 63.367 71.736 46.156 1.00 23.77 29 ILE B O 1
ATOM 3699 N N . THR B 1 32 ? 64.424 71.154 48.096 1.00 24.66 30 THR B N 1
ATOM 3700 C CA . THR B 1 32 ? 63.578 71.918 48.996 1.00 26.85 30 THR B CA 1
ATOM 3701 C C . THR B 1 32 ? 64.447 72.636 50.033 1.00 27.06 30 THR B C 1
ATOM 3702 O O . THR B 1 32 ? 65.660 72.437 50.115 1.00 25.81 30 THR B O 1
ATOM 3706 N N . HIS B 1 33 ? 63.780 73.486 50.814 1.00 29.11 31 HIS B N 1
ATOM 3707 C CA A HIS B 1 33 ? 64.375 74.333 51.836 0.50 28.92 31 HIS B CA 1
ATOM 3708 C CA B HIS B 1 33 ? 64.405 74.330 51.820 0.50 28.60 31 HIS B CA 1
ATOM 3709 C C . HIS B 1 33 ? 64.375 73.583 53.160 1.00 27.65 31 HIS B C 1
ATOM 3710 O O . HIS B 1 33 ? 63.748 72.548 53.280 1.00 25.53 31 HIS B O 1
ATOM 3723 N N . HIS B 1 34 ? 65.065 74.115 54.165 1.00 27.38 32 HIS B N 1
ATOM 3724 C CA . HIS B 1 34 ? 65.264 73.440 55.444 1.00 31.77 32 HIS B CA 1
ATOM 3725 C C . HIS B 1 34 ? 64.315 73.913 56.565 1.00 26.92 32 HIS B C 1
ATOM 3726 O O . HIS B 1 34 ? 64.316 73.338 57.663 1.00 25.71 32 HIS B O 1
ATOM 3733 N N . ASP B 1 35 ? 63.502 74.945 56.319 1.00 25.04 33 ASP B N 1
ATOM 3734 C CA . ASP B 1 35 ? 62.536 75.407 57.317 1.00 26.92 33 ASP B CA 1
ATOM 3735 C C . ASP B 1 35 ? 61.338 74.454 57.374 1.00 23.38 33 ASP B C 1
ATOM 3736 O O . ASP B 1 35 ? 61.258 73.516 56.601 1.00 25.27 33 ASP B O 1
ATOM 3741 N N . THR B 1 36 ? 60.370 74.713 58.260 1.00 20.33 34 THR B N 1
ATOM 3742 C CA . THR B 1 36 ? 59.198 73.853 58.388 1.00 18.92 34 THR B CA 1
ATOM 3743 C C . THR B 1 36 ? 58.446 73.662 57.076 1.00 18.06 34 THR B C 1
ATOM 3744 O O . THR B 1 36 ?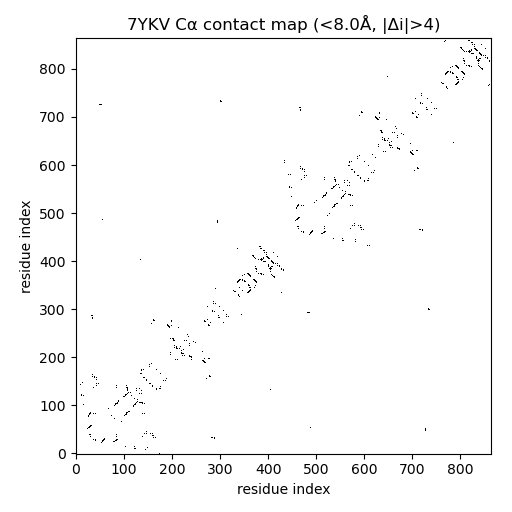 58.063 72.549 56.738 1.00 17.67 34 THR B O 1
ATOM 3748 N N . ASP B 1 37 ? 58.218 74.749 56.343 1.00 18.92 35 ASP B N 1
ATOM 3749 C CA . ASP B 1 37 ? 57.456 74.723 55.096 1.00 18.87 35 ASP B CA 1
ATOM 3750 C C . ASP B 1 37 ? 58.183 73.924 54.005 1.00 18.81 35 ASP B C 1
ATOM 3751 O O . ASP B 1 37 ? 57.532 73.253 53.199 1.00 19.34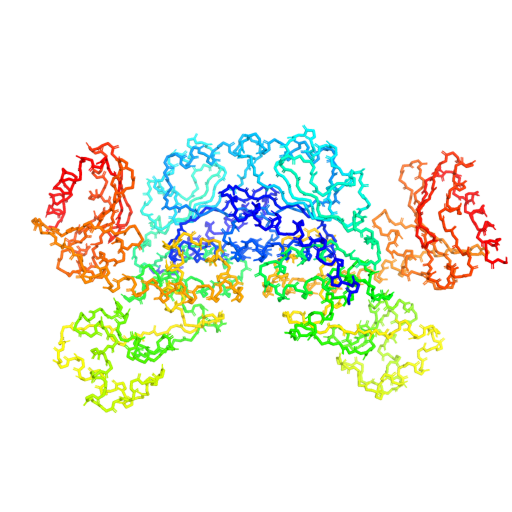 35 ASP B O 1
ATOM 3756 N N . GLY B 1 38 ? 59.525 73.994 53.981 1.00 17.61 36 GLY B N 1
ATOM 3757 C CA . GLY B 1 38 ? 60.340 73.247 53.033 1.00 18.11 36 GLY B CA 1
ATOM 3758 C C . GLY B 1 38 ? 60.378 71.743 53.311 1.00 18.28 36 GLY B C 1
ATOM 3759 O O . GLY B 1 38 ? 60.291 70.918 52.390 1.00 19.03 36 GLY B O 1
ATOM 3760 N N . LEU B 1 39 ? 60.442 71.387 54.591 1.00 16.62 37 LEU B N 1
ATOM 3761 C CA . LEU B 1 39 ? 60.436 69.998 54.996 1.00 17.88 37 LEU B CA 1
ATOM 3762 C C . LEU B 1 39 ? 59.057 69.421 54.773 1.00 16.88 37 LEU B C 1
ATOM 3763 O O . LEU B 1 39 ? 58.970 68.292 54.336 1.00 17.00 37 LEU B O 1
ATOM 3768 N N . SER B 1 40 ? 57.988 70.151 55.131 1.00 17.09 38 SER B N 1
ATOM 3769 C CA A SER B 1 40 ? 56.624 69.715 54.869 0.50 17.27 38 SER B CA 1
ATOM 3770 C CA B SER B 1 40 ? 56.652 69.635 54.872 0.50 16.34 38 SER B CA 1
ATOM 3771 C C . SER B 1 40 ? 56.390 69.524 53.364 1.00 16.46 38 SER B C 1
ATOM 3772 O O . SER B 1 40 ? 55.709 68.609 52.947 1.00 16.57 38 SER B O 1
ATOM 3777 N N . SER B 1 41 ? 56.936 70.443 52.544 1.00 17.03 39 SER B N 1
ATOM 3778 C CA . SER B 1 41 ? 56.879 70.329 51.088 1.00 19.25 39 SER B CA 1
ATOM 3779 C C . SER B 1 41 ? 57.555 69.037 50.618 1.00 17.66 39 SER B C 1
ATOM 3780 O O . SER B 1 41 ? 57.007 68.298 49.815 1.00 17.32 39 SER B O 1
ATOM 3783 N N . GLY B 1 42 ? 58.755 68.775 51.132 1.00 18.48 40 GLY B N 1
ATOM 3784 C CA . GLY B 1 42 ? 59.476 67.541 50.840 1.00 18.70 40 GLY B CA 1
ATOM 3785 C C . GLY B 1 42 ? 58.646 66.308 51.171 1.00 18.37 40 GLY B C 1
ATOM 3786 O O . GLY B 1 42 ? 58.644 65.316 50.450 1.00 20.30 40 GLY B O 1
ATOM 3787 N N . GLY B 1 43 ? 57.999 66.341 52.325 1.00 18.35 41 GLY B N 1
ATOM 3788 C CA . GLY B 1 43 ? 57.161 65.238 52.740 1.00 16.89 41 GLY B CA 1
ATOM 3789 C C . GLY B 1 43 ? 55.972 65.005 51.810 1.00 16.23 41 GLY B C 1
ATOM 3790 O O . GLY B 1 43 ? 55.584 63.868 51.528 1.00 14.50 41 GLY B O 1
ATOM 3791 N N . ILE B 1 44 ? 55.332 66.099 51.397 1.00 16.60 42 ILE B N 1
ATOM 3792 C CA . ILE B 1 44 ? 54.212 65.987 50.481 1.00 16.96 42 ILE B CA 1
ATOM 3793 C C . ILE B 1 44 ? 54.713 65.359 49.192 1.00 16.62 42 ILE B C 1
ATOM 3794 O O . ILE B 1 44 ? 54.047 64.494 48.622 1.00 16.99 42 ILE B O 1
ATOM 3799 N N . LEU B 1 45 ? 55.823 65.885 48.662 1.00 16.62 43 LEU B N 1
ATOM 3800 C CA . LEU B 1 45 ? 56.279 65.444 47.359 1.00 17.06 43 LEU B CA 1
ATOM 3801 C C . LEU B 1 45 ? 56.732 63.986 47.448 1.00 19.73 43 LEU B C 1
ATOM 3802 O O . LEU B 1 45 ? 56.503 63.206 46.510 1.00 17.70 43 LEU B O 1
ATOM 3807 N N . ALA B 1 46 ? 57.373 63.638 48.579 1.00 16.93 44 ALA B N 1
ATOM 3808 C CA . ALA B 1 46 ? 57.824 62.269 48.766 1.00 19.37 44 ALA B CA 1
ATOM 3809 C C . ALA B 1 46 ? 56.660 61.277 48.694 1.00 20.19 44 ALA B C 1
ATOM 3810 O O . ALA B 1 46 ? 56.790 60.250 48.006 1.00 19.77 44 ALA B O 1
ATOM 3812 N N . LYS B 1 47 ? 55.549 61.561 49.389 1.00 18.92 45 LYS B N 1
ATOM 3813 C CA . LYS B 1 47 ? 54.406 60.654 49.376 1.00 20.22 45 LYS B CA 1
ATOM 3814 C C . LYS B 1 47 ? 53.786 60.610 47.982 1.00 18.89 45 LYS B C 1
ATOM 3815 O O . LYS B 1 47 ? 53.390 59.555 47.501 1.00 18.66 45 LYS B O 1
ATOM 3821 N N . MET B 1 48 ? 53.628 61.787 47.386 1.00 19.08 46 MET B N 1
ATOM 3822 C CA . MET B 1 48 ? 52.981 61.911 46.091 1.00 18.96 46 MET B CA 1
ATOM 3823 C C . MET B 1 48 ? 53.769 61.100 45.040 1.00 17.66 46 MET B C 1
ATOM 3824 O O . MET B 1 48 ? 53.196 60.357 44.263 1.00 18.03 46 MET B O 1
ATOM 3829 N N . LEU B 1 49 ? 55.091 61.160 45.097 1.00 18.11 47 LEU B N 1
ATOM 3830 C CA . LEU B 1 49 ? 55.930 60.522 44.104 1.00 19.18 47 LEU B CA 1
ATOM 3831 C C . LEU B 1 49 ? 55.944 59.005 44.290 1.00 19.44 47 LEU B C 1
ATOM 3832 O O . LEU B 1 49 ? 55.746 58.261 43.318 1.00 18.45 47 LEU B O 1
ATOM 3837 N N . MET B 1 50 ? 56.083 58.535 45.537 1.00 18.77 48 MET B N 1
ATOM 3838 C CA . MET B 1 50 ? 56.027 57.102 45.796 1.00 20.14 48 MET B CA 1
ATOM 3839 C C . MET B 1 50 ? 54.702 56.515 45.327 1.00 19.43 48 MET B C 1
ATOM 3840 O O . MET B 1 50 ? 54.683 55.409 44.766 1.00 18.19 48 MET B O 1
ATOM 3845 N N . ARG B 1 51 ? 53.598 57.217 45.633 1.00 17.11 49 ARG B N 1
ATOM 3846 C CA . ARG B 1 51 ? 52.283 56.714 45.276 1.00 17.23 49 ARG B CA 1
ATOM 3847 C C . ARG B 1 51 ? 52.109 56.619 43.758 1.00 19.17 49 ARG B C 1
ATOM 3848 O O . ARG B 1 51 ? 51.310 55.813 43.305 1.00 19.55 49 ARG B O 1
ATOM 3856 N N . THR B 1 52 ? 52.751 57.512 42.995 1.00 20.05 50 THR B N 1
ATOM 3857 C CA . THR B 1 52 ? 52.652 57.494 41.547 1.00 21.13 50 THR B CA 1
ATOM 3858 C C . THR B 1 52 ? 53.802 56.679 40.949 1.00 22.02 50 THR B C 1
ATOM 3859 O O . THR B 1 52 ? 54.107 56.829 39.767 1.00 19.72 50 THR B O 1
ATOM 3863 N N . ASN B 1 53 ? 54.445 55.851 41.790 1.00 21.01 51 ASN B N 1
ATOM 3864 C CA . ASN B 1 53 ? 55.454 54.890 41.397 1.00 20.92 51 ASN B CA 1
ATOM 3865 C C . ASN B 1 53 ? 56.708 55.584 40.848 1.00 23.36 51 ASN B C 1
ATOM 3866 O O . ASN B 1 53 ? 57.340 55.059 39.937 1.00 21.94 51 ASN B O 1
ATOM 3871 N N . LYS B 1 54 ? 57.144 56.685 41.488 1.00 22.15 52 LYS B N 1
ATOM 3872 C CA . LYS B 1 54 ? 58.372 57.354 41.108 1.00 23.00 52 LYS B CA 1
ATOM 3873 C C . LYS B 1 54 ? 59.347 57.304 42.267 1.00 25.99 52 LYS B C 1
ATOM 3874 O O . LYS B 1 54 ? 59.007 57.717 43.380 1.00 26.16 52 LYS B O 1
ATOM 3880 N N . LEU B 1 55 ? 60.540 56.758 42.005 1.00 29.20 53 LEU B N 1
ATOM 3881 C CA . LEU B 1 55 ? 61.673 56.887 42.914 1.00 28.93 53 LEU B CA 1
ATOM 3882 C C . LEU B 1 55 ? 62.316 58.255 42.683 1.00 26.27 53 LEU B C 1
ATOM 3883 O O . LEU B 1 55 ? 62.266 58.787 41.572 1.00 26.87 53 LEU B O 1
ATOM 3888 N N . PHE B 1 56 ? 62.931 58.817 43.726 1.00 26.28 54 PHE B N 1
ATOM 3889 C CA . PHE B 1 56 ? 63.428 60.176 43.637 1.00 26.88 54 PHE B CA 1
ATOM 3890 C C . PHE B 1 56 ? 64.594 60.343 44.593 1.00 26.42 54 PHE B C 1
ATOM 3891 O O . PHE B 1 56 ? 64.804 59.529 45.472 1.00 22.87 54 PHE B O 1
ATOM 3899 N N . HIS B 1 57 ? 65.333 61.426 44.368 1.00 27.09 55 HIS B N 1
ATOM 3900 C CA . HIS B 1 57 ? 66.448 61.812 45.199 1.00 26.69 55 HIS B CA 1
ATOM 3901 C C . HIS B 1 57 ? 66.153 63.209 45.724 1.00 27.18 55 HIS B C 1
ATOM 3902 O O . HIS B 1 57 ? 66.205 64.167 44.945 1.00 23.30 55 HIS B O 1
ATOM 3909 N N . LEU B 1 58 ? 65.884 63.290 47.036 1.00 29.64 56 LEU B N 1
ATOM 3910 C CA . LEU B 1 58 ? 65.624 64.551 47.704 1.00 33.56 56 LEU B CA 1
ATOM 3911 C C . LEU B 1 58 ? 66.896 65.113 48.307 1.00 31.69 56 LEU B C 1
ATOM 3912 O O . LEU B 1 58 ? 67.624 64.408 48.988 1.00 38.90 56 LEU B O 1
ATOM 3917 N N . THR B 1 59 ? 67.079 66.418 48.103 1.00 27.63 57 THR B N 1
ATOM 3918 C CA . THR B 1 59 ? 68.179 67.207 48.618 1.00 31.49 57 THR B CA 1
ATOM 3919 C C . THR B 1 59 ? 67.587 68.457 49.289 1.00 32.51 57 THR B C 1
ATOM 3920 O O . THR B 1 59 ? 66.642 69.041 48.762 1.00 27.97 57 THR B O 1
ATOM 3924 N N . VAL B 1 60 ? 68.161 68.882 50.423 1.00 29.33 58 VAL B N 1
ATOM 3925 C CA . VAL B 1 60 ? 67.742 70.096 51.103 1.00 29.94 58 VAL B CA 1
ATOM 3926 C C . VAL B 1 60 ? 68.862 71.109 50.994 1.00 34.71 58 VAL B C 1
ATOM 3927 O O . VAL B 1 60 ? 69.993 70.789 51.331 1.00 37.99 58 VAL B O 1
ATOM 3931 N N . VAL B 1 61 ? 68.548 72.311 50.501 1.00 32.94 59 VAL B N 1
ATOM 3932 C CA . VAL B 1 61 ? 69.532 73.382 50.435 1.00 37.43 59 VAL B CA 1
ATOM 3933 C C . VAL B 1 61 ? 69.002 74.600 51.191 1.00 37.23 59 VAL B C 1
ATOM 3934 O O . VAL B 1 61 ? 67.825 74.918 51.119 1.00 37.28 59 VAL B O 1
ATOM 3938 N N . GLU B 1 62 ? 69.898 75.291 51.896 1.00 44.28 60 GLU B N 1
ATOM 3939 C CA . GLU B 1 62 ? 69.568 76.498 52.623 1.00 46.91 60 GLU B CA 1
ATOM 3940 C C . GLU B 1 62 ? 69.243 77.625 51.643 1.00 46.21 60 GLU B C 1
ATOM 3941 O O . GLU B 1 62 ? 68.297 78.361 51.866 1.00 40.30 60 GLU B O 1
ATOM 3947 N N . HIS B 1 63 ? 70.045 77.769 50.582 1.00 45.63 61 HIS B N 1
ATOM 3948 C CA . HIS B 1 63 ? 69.804 78.781 49.564 1.00 50.44 61 HIS B CA 1
ATOM 3949 C C . HIS B 1 63 ? 70.183 78.221 48.192 1.00 46.17 61 HIS B C 1
ATOM 3950 O O . HIS B 1 63 ? 71.237 77.610 48.031 1.00 43.85 61 HIS B O 1
ATOM 3957 N N . LEU B 1 64 ? 69.299 78.420 47.209 1.00 38.20 62 LEU B N 1
ATOM 3958 C CA . LEU B 1 64 ? 69.598 78.056 45.835 1.00 39.08 62 LEU B CA 1
ATOM 3959 C C . LEU B 1 64 ? 70.488 79.135 45.207 1.00 38.90 62 LEU B C 1
ATOM 3960 O O . LEU B 1 64 ? 69.988 80.102 44.635 1.00 37.91 62 LEU B O 1
ATOM 3965 N N . SER B 1 65 ? 71.809 78.993 45.367 1.00 41.28 63 SER B N 1
ATOM 3966 C CA . SER B 1 65 ? 72.773 79.956 44.833 1.00 46.97 63 SER B CA 1
ATOM 3967 C C . SER B 1 65 ? 73.098 79.606 43.387 1.00 46.43 63 SER B C 1
ATOM 3968 O O . SER B 1 65 ? 72.770 78.513 42.925 1.00 43.18 63 SER B O 1
ATOM 3971 N N . LYS B 1 66 ? 73.743 80.542 42.679 1.00 49.80 64 LYS B N 1
ATOM 3972 C CA . LYS B 1 66 ? 74.252 80.269 41.343 1.00 52.75 64 LYS B CA 1
ATOM 3973 C C . LYS B 1 66 ? 75.136 79.027 41.413 1.00 47.00 64 LYS B C 1
ATOM 3974 O O . LYS B 1 66 ? 75.085 78.181 40.516 1.00 43.24 64 LYS B O 1
ATOM 3980 N N . GLU B 1 67 ? 75.895 78.922 42.516 1.00 46.50 65 GLU B N 1
ATOM 3981 C CA . GLU B 1 67 ? 76.872 77.863 42.717 1.00 51.06 65 GLU B CA 1
ATOM 3982 C C . GLU B 1 67 ? 76.179 76.512 42.845 1.00 48.50 65 GLU B C 1
ATOM 3983 O O . GLU B 1 67 ? 76.601 75.550 42.212 1.00 48.44 65 GLU B O 1
ATOM 3989 N N . VAL B 1 68 ? 75.132 76.451 43.681 1.00 46.24 66 VAL B N 1
ATOM 3990 C CA . VAL B 1 68 ? 74.350 75.235 43.858 1.00 39.57 66 VAL B CA 1
ATOM 3991 C C . VAL B 1 68 ? 73.758 74.818 42.513 1.00 35.96 66 VAL B C 1
ATOM 3992 O O . VAL B 1 68 ? 73.835 73.653 42.162 1.00 37.01 66 VAL B O 1
ATOM 3996 N N . ILE B 1 69 ? 73.211 75.771 41.741 1.00 35.17 67 ILE B N 1
ATOM 3997 C CA . ILE B 1 69 ? 72.587 75.470 40.459 1.00 36.13 67 ILE B CA 1
ATOM 3998 C C . ILE B 1 69 ? 73.613 74.903 39.475 1.00 37.67 67 ILE B C 1
ATOM 3999 O O . ILE B 1 69 ? 73.309 73.961 38.740 1.00 40.96 67 ILE B O 1
ATOM 4004 N N . GLU B 1 70 ? 74.828 75.461 39.457 1.00 42.24 68 GLU B N 1
ATOM 4005 C CA . GLU B 1 70 ? 75.867 74.997 38.538 1.00 46.05 68 GLU B CA 1
ATOM 4006 C C . GLU B 1 70 ? 76.318 73.592 38.941 1.00 41.03 68 GLU B C 1
ATOM 4007 O O . GLU B 1 70 ? 76.543 72.764 38.069 1.00 40.32 68 GLU B O 1
ATOM 4013 N N . LYS B 1 71 ? 76.361 73.299 40.248 1.00 39.08 69 LYS B N 1
ATOM 4014 C CA . LYS B 1 71 ? 76.643 71.954 40.724 1.00 41.61 69 LYS B CA 1
ATOM 4015 C C . LYS B 1 71 ? 75.542 70.990 40.282 1.00 42.31 69 LYS B C 1
ATOM 4016 O O . LYS B 1 71 ? 75.811 69.879 39.839 1.00 44.52 69 LYS B O 1
ATOM 4022 N N . LEU B 1 72 ? 74.279 71.397 40.409 1.00 39.59 70 LEU B N 1
ATOM 4023 C CA . LEU B 1 72 ? 73.193 70.529 39.991 1.00 37.18 70 LEU B CA 1
ATOM 4024 C C . LEU B 1 72 ? 73.238 70.296 38.478 1.00 38.80 70 LEU B C 1
ATOM 4025 O O . LEU B 1 72 ? 72.837 69.233 38.009 1.00 34.33 70 LEU B O 1
ATOM 4030 N N . ALA B 1 73 ? 73.724 71.283 37.707 1.00 38.33 71 ALA B N 1
ATOM 4031 C CA . ALA B 1 73 ? 73.738 71.156 36.255 1.00 40.31 71 ALA B CA 1
ATOM 4032 C C . ALA B 1 73 ? 74.747 70.097 35.809 1.00 43.59 71 ALA B C 1
ATOM 4033 O O . ALA B 1 73 ? 74.650 69.585 34.699 1.00 45.46 71 ALA B O 1
ATOM 4035 N N . LYS B 1 74 ? 75.726 69.776 36.656 1.00 47.90 72 LYS B N 1
ATOM 4036 C CA . LYS B 1 74 ? 76.717 68.775 36.292 1.00 54.69 72 LYS B CA 1
ATOM 4037 C C . LYS B 1 74 ? 76.150 67.357 36.440 1.00 52.49 72 LYS B C 1
ATOM 4038 O O . LYS B 1 74 ? 76.596 66.462 35.729 1.00 56.94 72 LYS B O 1
ATOM 4044 N N . GLU B 1 75 ? 75.134 67.160 37.296 1.00 52.97 73 GLU B N 1
ATOM 4045 C CA . GLU B 1 75 ? 74.323 65.942 37.281 1.00 55.33 73 GLU B CA 1
ATOM 4046 C C . GLU B 1 75 ? 73.506 65.823 35.990 1.00 56.05 73 GLU B C 1
ATOM 4047 O O . GLU B 1 75 ? 73.068 64.745 35.604 1.00 60.43 73 GLU B O 1
ATOM 4053 N N . ASN B 1 76 ? 73.202 66.972 35.396 1.00 53.68 74 ASN B N 1
ATOM 4054 C CA . ASN B 1 76 ? 72.302 67.092 34.261 1.00 53.85 74 ASN B CA 1
ATOM 4055 C C . ASN B 1 76 ? 72.903 66.426 33.022 1.00 56.27 74 ASN B C 1
ATOM 4056 O O . ASN B 1 76 ? 72.181 65.900 32.186 1.00 50.33 74 ASN B O 1
ATOM 4061 N N . GLU B 1 77 ? 74.236 66.449 32.898 1.00 65.73 75 GLU B N 1
ATOM 4062 C CA . GLU B 1 77 ? 74.889 65.946 31.701 1.00 66.98 75 GLU B CA 1
ATOM 4063 C C . GLU B 1 77 ? 74.812 64.418 31.702 1.00 72.28 75 GLU B C 1
ATOM 4064 O O . GLU B 1 77 ? 74.404 63.806 30.718 1.00 69.77 75 GLU B O 1
ATOM 4070 N N . VAL B 1 78 ? 75.152 63.802 32.836 1.00 81.36 76 VAL B N 1
ATOM 4071 C CA . VAL B 1 78 ? 75.009 62.361 32.995 1.00 86.44 76 VAL B CA 1
ATOM 4072 C C . VAL B 1 78 ? 73.710 62.095 33.762 1.00 87.66 76 VAL B C 1
ATOM 4073 O O . VAL B 1 78 ? 73.701 62.167 34.987 1.00 112.55 76 VAL B O 1
ATOM 4077 N N . ASN B 1 79 ? 72.613 61.852 33.023 1.00 76.97 77 ASN B N 1
ATOM 4078 C CA . ASN B 1 79 ? 71.312 61.435 33.552 1.00 73.44 77 ASN B CA 1
ATOM 4079 C C . ASN B 1 79 ? 70.193 62.265 32.912 1.00 59.42 77 ASN B C 1
ATOM 4080 O O . ASN B 1 79 ? 69.346 61.702 32.235 1.00 61.80 77 ASN B O 1
ATOM 4085 N N . LYS B 1 80 ? 70.202 63.588 33.128 1.00 48.10 78 LYS B N 1
ATOM 4086 C CA . LYS B 1 80 ? 69.143 64.504 32.706 1.00 46.13 78 LYS B CA 1
ATOM 4087 C C . LYS B 1 80 ? 67.853 64.244 33.498 1.00 38.91 78 LYS B C 1
ATOM 4088 O O . LYS B 1 80 ? 66.808 63.911 32.947 1.00 38.59 78 LYS B O 1
ATOM 4094 N N . PRO B 1 81 ? 67.857 64.416 34.828 1.00 30.80 79 PRO B N 1
ATOM 4095 C CA . PRO B 1 81 ? 66.668 64.147 35.627 1.00 30.56 79 PRO B CA 1
ATOM 4096 C C . PRO B 1 81 ? 65.590 65.216 35.477 1.00 30.98 79 PRO B C 1
ATOM 4097 O O . PRO B 1 81 ? 65.878 66.300 34.971 1.00 28.90 79 PRO B O 1
ATOM 4101 N N . LEU B 1 82 ? 64.363 64.871 35.899 1.00 26.17 80 LEU B N 1
ATOM 4102 C CA . LEU B 1 82 ? 63.315 65.844 36.169 1.00 26.99 80 LEU B CA 1
ATOM 4103 C C . LEU B 1 82 ? 63.630 66.499 37.512 1.00 28.88 80 LEU B C 1
ATOM 4104 O O . LEU B 1 82 ? 63.814 65.814 38.523 1.00 28.57 80 LEU B O 1
ATOM 4109 N N . PHE B 1 83 ? 63.796 67.826 37.512 1.00 27.82 81 PHE B N 1
ATOM 4110 C CA . PHE B 1 83 ? 63.982 68.546 38.764 1.00 26.15 81 PHE B CA 1
ATOM 4111 C C . PHE B 1 83 ? 62.644 69.102 39.253 1.00 24.38 81 PHE B C 1
ATOM 4112 O O . PHE B 1 83 ? 61.945 69.732 38.478 1.00 29.63 81 PHE B O 1
ATOM 4120 N N . ILE B 1 84 ? 62.309 68.865 40.525 1.00 22.60 82 ILE B N 1
ATOM 4121 C CA . ILE B 1 84 ? 61.191 69.516 41.193 1.00 22.99 82 ILE B CA 1
ATOM 4122 C C . ILE B 1 84 ? 61.779 70.372 42.314 1.00 24.66 82 ILE B C 1
ATOM 4123 O O . ILE B 1 84 ? 62.417 69.865 43.248 1.00 22.05 82 ILE B O 1
ATOM 4128 N N . PHE B 1 85 ? 61.610 71.693 42.163 1.00 23.23 83 PHE B N 1
ATOM 4129 C CA . PHE B 1 85 ? 62.077 72.663 43.139 1.00 23.15 83 PHE B CA 1
ATOM 4130 C C . PHE B 1 85 ? 60.901 73.100 44.003 1.00 24.29 83 PHE B C 1
ATOM 4131 O O . PHE B 1 85 ? 59.851 73.437 43.453 1.00 21.99 83 PHE B O 1
ATOM 4139 N N . ALA B 1 86 ? 61.068 73.081 45.329 1.00 22.68 84 ALA B N 1
ATOM 4140 C CA . ALA B 1 86 ? 60.000 73.516 46.217 1.00 24.11 84 ALA B CA 1
ATOM 4141 C C . ALA B 1 86 ? 60.494 74.657 47.098 1.00 23.19 84 ALA B C 1
ATOM 4142 O O . ALA B 1 86 ? 61.594 74.574 47.638 1.00 25.69 84 ALA B O 1
ATOM 4144 N N . ALA B 1 87 ? 59.669 75.706 47.206 1.00 22.97 85 ALA B N 1
ATOM 4145 C CA . ALA B 1 87 ? 59.957 76.907 47.978 1.00 26.66 85 ALA B CA 1
ATOM 4146 C C . ALA B 1 87 ? 61.123 77.678 47.394 1.00 26.67 85 ALA B C 1
ATOM 4147 O O . ALA B 1 87 ? 61.707 78.525 48.077 1.00 30.50 85 ALA B O 1
ATOM 4149 N N . MET B 1 88 ? 61.502 77.353 46.156 1.00 25.81 86 MET B N 1
ATOM 4150 C CA . MET B 1 88 ? 62.611 78.044 45.514 1.00 24.07 86 MET B CA 1
ATOM 4151 C C . MET B 1 88 ? 62.498 77.785 44.022 1.00 22.21 86 MET B C 1
ATOM 4152 O O . MET B 1 88 ? 61.720 76.921 43.613 1.00 19.76 86 MET B O 1
ATOM 4157 N N . GLY B 1 89 ? 63.266 78.534 43.231 1.00 24.38 87 GLY B N 1
ATOM 4158 C CA . GLY B 1 89 ? 63.251 78.361 41.782 1.00 24.49 87 GLY B CA 1
ATOM 4159 C C . GLY B 1 89 ? 62.699 79.570 41.037 1.00 28.45 87 GLY B C 1
ATOM 4160 O O . GLY B 1 89 ? 63.196 79.911 39.963 1.00 29.96 87 GLY B O 1
ATOM 4161 N N . SER B 1 90 ? 61.636 80.188 41.567 1.00 28.83 88 SER B N 1
ATOM 4162 C CA . SER B 1 90 ? 61.059 81.338 40.898 1.00 26.44 88 SER B CA 1
ATOM 4163 C C . SER B 1 90 ? 62.089 82.471 40.849 1.00 30.90 88 SER B C 1
ATOM 4164 O O . SER B 1 90 ? 62.250 83.126 39.812 1.00 31.10 88 SER B O 1
ATOM 4167 N N . GLY B 1 91 ? 62.792 82.699 41.972 1.00 31.07 89 GLY B N 1
ATOM 4168 C CA . GLY B 1 91 ? 63.757 83.778 42.046 1.00 32.26 89 GLY B CA 1
ATOM 4169 C C . GLY B 1 91 ? 64.993 83.500 41.191 1.00 33.98 89 GLY B C 1
ATOM 4170 O O . GLY B 1 91 ? 65.616 84.431 40.714 1.00 34.55 89 GLY B O 1
ATOM 4171 N N . GLN B 1 92 ? 65.328 82.220 40.989 1.00 33.51 90 GLN B N 1
ATOM 4172 C CA . GLN B 1 92 ? 66.548 81.806 40.308 1.00 32.95 90 GLN B CA 1
ATOM 4173 C C . GLN B 1 92 ? 66.259 81.308 38.893 1.00 28.80 90 GLN B C 1
ATOM 4174 O O . GLN B 1 92 ? 67.061 80.591 38.305 1.00 27.81 90 GLN B O 1
ATOM 4180 N N . ILE B 1 93 ? 65.109 81.683 38.324 1.00 30.28 91 ILE B N 1
ATOM 4181 C CA . ILE B 1 93 ? 64.619 80.994 37.139 1.00 31.07 91 ILE B CA 1
ATOM 4182 C C . ILE B 1 93 ? 65.536 81.235 35.943 1.00 34.28 91 ILE B C 1
ATOM 4183 O O . ILE B 1 93 ? 65.583 80.386 35.067 1.00 30.21 91 ILE B O 1
ATOM 4188 N N . GLU B 1 94 ? 66.260 82.371 35.899 1.00 38.63 92 GLU B N 1
ATOM 4189 C CA . GLU B 1 94 ? 67.108 82.687 34.747 1.00 39.45 92 GLU B CA 1
ATOM 4190 C C . GLU B 1 94 ? 68.253 81.684 34.616 1.00 39.13 92 GLU B C 1
ATOM 4191 O O . GLU B 1 94 ? 68.510 81.194 33.507 1.00 36.74 92 GLU B O 1
ATOM 4197 N N . GLU B 1 95 ? 68.919 81.386 35.754 1.00 34.72 93 GLU B N 1
ATOM 4198 C CA . GLU B 1 95 ? 69.946 80.347 35.825 1.00 37.22 93 GLU B CA 1
ATOM 4199 C C . GLU B 1 95 ? 69.407 78.967 35.439 1.00 35.61 93 GLU B C 1
ATOM 4200 O O . GLU B 1 95 ? 70.099 78.175 34.794 1.00 40.01 93 GLU B O 1
ATOM 4206 N N . ILE B 1 96 ? 68.170 78.670 35.851 1.00 31.64 94 ILE B N 1
ATOM 4207 C CA . ILE B 1 96 ? 67.562 77.374 35.598 1.00 28.94 94 ILE B CA 1
ATOM 4208 C C . ILE B 1 96 ? 67.256 77.229 34.102 1.00 29.97 94 ILE B C 1
ATOM 4209 O O . ILE B 1 96 ? 67.384 76.149 33.528 1.00 30.80 94 ILE B O 1
ATOM 4214 N N . ILE B 1 97 ? 66.837 78.329 33.470 1.00 31.75 95 ILE B N 1
ATOM 4215 C CA . ILE B 1 97 ? 66.668 78.390 32.025 1.00 33.38 95 ILE B CA 1
ATOM 4216 C C . ILE B 1 97 ? 68.030 78.250 31.348 1.00 33.76 95 ILE B C 1
ATOM 4217 O O . ILE B 1 97 ? 68.170 77.482 30.404 1.00 32.91 95 ILE B O 1
ATOM 4222 N N . LYS B 1 98 ? 69.010 79.013 31.831 1.00 38.89 96 LYS B N 1
ATOM 4223 C CA . LYS B 1 98 ? 70.352 79.035 31.261 1.00 40.97 96 LYS B CA 1
ATOM 4224 C C . LYS B 1 98 ? 70.841 77.607 31.078 1.00 38.38 96 LYS B C 1
ATOM 4225 O O . LYS B 1 98 ? 71.313 77.252 30.001 1.00 39.95 96 LYS B O 1
ATOM 4231 N N . HIS B 1 99 ? 70.658 76.772 32.109 1.00 38.13 97 HIS B N 1
ATOM 4232 C CA . HIS B 1 99 ? 71.190 75.421 32.086 1.00 35.11 97 HIS B CA 1
ATOM 4233 C C . HIS B 1 99 ? 70.224 74.428 31.464 1.00 33.03 97 HIS B C 1
ATOM 4234 O O . HIS B 1 99 ? 70.536 73.247 31.419 1.00 38.77 97 HIS B O 1
ATOM 4241 N N . ASN B 1 100 ? 69.071 74.883 30.980 1.00 30.84 98 ASN B N 1
ATOM 4242 C CA . ASN B 1 100 ? 68.114 74.016 30.301 1.00 36.49 98 ASN B CA 1
ATOM 4243 C C . ASN B 1 100 ? 67.667 72.784 31.121 1.00 34.87 98 ASN B C 1
ATOM 4244 O O . ASN B 1 100 ? 67.449 71.713 30.552 1.00 32.36 98 ASN B O 1
ATOM 4249 N N . PHE B 1 101 ? 67.464 72.932 32.444 1.00 31.98 99 PHE B N 1
ATOM 4250 C CA . PHE B 1 101 ? 66.831 71.887 33.249 1.00 30.00 99 PHE B CA 1
ATOM 4251 C C . PHE B 1 101 ? 65.466 71.490 32.692 1.00 27.54 99 PHE B C 1
ATOM 4252 O O . PHE B 1 101 ? 64.686 72.316 32.195 1.00 26.28 99 PHE B O 1
ATOM 4260 N N . ASN B 1 102 ? 65.190 70.188 32.756 1.00 23.82 100 ASN B N 1
ATOM 4261 C CA . ASN B 1 102 ? 63.826 69.686 32.807 1.00 25.15 100 ASN B CA 1
ATOM 4262 C C . ASN B 1 102 ? 63.288 69.950 34.215 1.00 24.13 100 ASN B C 1
ATOM 4263 O O . ASN B 1 102 ? 63.779 69.302 35.155 1.00 25.34 100 ASN B O 1
ATOM 4268 N N . ALA B 1 103 ? 62.364 70.931 34.385 1.00 23.30 101 ALA B N 1
ATOM 4269 C CA . ALA B 1 103 ? 62.025 71.339 35.745 1.00 26.03 101 ALA B CA 1
ATOM 4270 C C . ALA B 1 103 ? 60.560 71.711 35.961 1.00 23.02 101 ALA B C 1
ATOM 4271 O O . ALA B 1 103 ? 59.854 72.225 35.080 1.00 22.49 101 ALA B O 1
ATOM 4273 N N . ILE B 1 104 ? 60.174 71.464 37.210 1.00 21.85 102 ILE B N 1
ATOM 4274 C CA . ILE B 1 104 ? 58.922 71.884 37.810 1.00 21.41 102 ILE B CA 1
ATOM 4275 C C . ILE B 1 104 ? 59.291 72.739 39.024 1.00 24.65 102 ILE B C 1
ATOM 4276 O O . ILE B 1 104 ? 60.012 72.282 39.912 1.00 22.94 102 ILE B O 1
ATOM 4281 N N . ILE B 1 105 ? 58.806 73.983 39.032 1.00 21.39 103 ILE B N 1
ATOM 4282 C CA . ILE B 1 105 ? 59.070 74.916 40.108 1.00 20.80 103 ILE B CA 1
ATOM 4283 C C . ILE B 1 105 ? 57.762 75.135 40.862 1.00 19.44 103 ILE B C 1
ATOM 4284 O O . ILE B 1 105 ? 56.765 75.545 40.287 1.00 19.84 103 ILE B O 1
ATOM 4289 N N . LEU B 1 106 ? 57.773 74.825 42.164 1.00 20.47 104 LEU B N 1
ATOM 4290 C CA . LEU B 1 106 ? 56.615 74.997 43.024 1.00 19.74 104 LEU B CA 1
ATOM 4291 C C . LEU B 1 106 ? 57.036 75.997 44.108 1.00 21.43 104 LEU B C 1
ATOM 4292 O O . LEU B 1 106 ? 57.730 75.626 45.051 1.00 19.12 104 LEU B O 1
ATOM 4297 N N . ASP B 1 107 ? 56.668 77.273 43.944 1.00 19.31 105 ASP B N 1
ATOM 4298 C CA . ASP B 1 107 ? 57.300 78.335 44.712 1.00 21.56 105 ASP B CA 1
ATOM 4299 C C . ASP B 1 107 ? 56.328 79.477 44.975 1.00 21.92 105 ASP B C 1
ATOM 4300 O O . ASP B 1 107 ? 55.586 79.869 44.081 1.00 23.50 105 ASP B O 1
ATOM 4305 N N . HIS B 1 108 ? 56.315 79.973 46.221 1.00 21.84 106 HIS B N 1
ATOM 4306 C CA . HIS B 1 108 ? 55.369 81.020 46.590 1.00 22.57 106 HIS B CA 1
ATOM 4307 C C . HIS B 1 108 ? 56.061 82.388 46.678 1.00 24.56 106 HIS B C 1
ATOM 4308 O O . HIS B 1 108 ? 55.370 83.375 46.908 1.00 23.00 106 HIS B O 1
ATOM 4315 N N . HIS B 1 109 ? 57.392 82.452 46.467 1.00 24.36 107 HIS B N 1
ATOM 4316 C CA . HIS B 1 109 ? 58.132 83.705 46.499 1.00 29.60 107 HIS B CA 1
ATOM 4317 C C . HIS B 1 109 ? 57.817 84.514 45.245 1.00 29.25 107 HIS B C 1
ATOM 4318 O O . HIS B 1 109 ? 57.377 83.960 44.243 1.00 28.77 107 HIS B O 1
ATOM 4325 N N . PRO B 1 110 ? 58.001 85.852 45.261 1.00 30.36 108 PRO B N 1
ATOM 4326 C CA . PRO B 1 110 ? 57.603 86.678 44.120 1.00 29.93 108 PRO B CA 1
ATOM 4327 C C . PRO B 1 110 ? 58.329 86.201 42.867 1.00 28.06 108 PRO B C 1
ATOM 4328 O O . PRO B 1 110 ? 59.519 85.917 42.899 1.00 28.20 108 PRO B O 1
ATOM 4332 N N . PRO B 1 111 ? 57.635 85.985 41.738 1.00 27.13 109 PRO B N 1
ATOM 4333 C CA . PRO B 1 111 ? 58.320 85.510 40.532 1.00 31.60 109 PRO B CA 1
ATOM 4334 C C . PRO B 1 111 ? 59.128 86.578 39.793 1.00 36.14 109 PRO B C 1
ATOM 4335 O O . PRO B 1 111 ? 58.729 87.737 39.744 1.00 35.33 109 PRO B O 1
ATOM 4339 N N . VAL B 1 112 ? 60.266 86.167 39.225 1.00 34.40 110 VAL B N 1
ATOM 4340 C CA . VAL B 1 112 ? 61.004 87.005 38.297 1.00 35.06 110 VAL B CA 1
ATOM 4341 C C . VAL B 1 112 ? 60.332 86.956 36.921 1.00 36.77 110 VAL B C 1
ATOM 4342 O O . VAL B 1 112 ? 60.213 87.982 36.262 1.00 34.20 110 VAL B O 1
ATOM 4346 N N . ILE B 1 113 ? 59.946 85.765 36.450 1.00 32.68 111 ILE B N 1
ATOM 4347 C CA . ILE B 1 113 ? 59.254 85.641 35.174 1.00 34.90 111 ILE B CA 1
ATOM 4348 C C . ILE B 1 113 ? 57.835 85.172 35.454 1.00 34.35 111 ILE B C 1
ATOM 4349 O O . ILE B 1 113 ? 57.632 84.093 36.016 1.00 34.57 111 ILE B O 1
ATOM 4354 N N . LYS B 1 114 ? 56.862 85.984 35.028 1.00 32.99 112 LYS B N 1
ATOM 4355 C CA . LYS B 1 114 ? 55.473 85.807 35.413 1.00 36.95 112 LYS B CA 1
ATOM 4356 C C . LYS B 1 114 ? 54.755 84.889 34.433 1.00 34.62 112 LYS B C 1
ATOM 4357 O O . LYS B 1 114 ? 53.675 85.232 33.976 1.00 37.76 112 LYS B O 1
ATOM 4363 N N . ASP B 1 115 ? 55.325 83.714 34.151 1.00 29.85 113 ASP B N 1
ATOM 4364 C CA . ASP B 1 115 ? 54.745 82.770 33.211 1.00 31.03 113 ASP B CA 1
ATOM 4365 C C . ASP B 1 115 ? 54.667 81.395 33.886 1.00 27.50 113 ASP B C 1
ATOM 4366 O O . ASP B 1 115 ? 55.633 80.983 34.508 1.00 25.00 113 ASP B O 1
ATOM 4371 N N . SER B 1 116 ? 53.553 80.677 33.745 1.00 28.75 114 SER B N 1
ATOM 4372 C CA . SER B 1 116 ? 53.451 79.298 34.234 1.00 27.14 114 SER B CA 1
ATOM 4373 C C . SER B 1 116 ? 54.182 78.327 33.311 1.00 26.21 114 SER B C 1
ATOM 4374 O O . SER B 1 116 ? 54.809 77.362 33.778 1.00 23.98 114 SER B O 1
ATOM 4377 N N . PHE B 1 117 ? 54.097 78.595 31.995 1.00 24.71 115 PHE B N 1
ATOM 4378 C CA . PHE B 1 117 ? 54.743 77.761 30.989 1.00 25.23 115 PHE B CA 1
ATOM 4379 C C . PHE B 1 117 ? 55.946 78.509 30.438 1.00 26.41 115 PHE B C 1
ATOM 4380 O O . PHE B 1 117 ? 55.820 79.542 29.762 1.00 29.17 115 PHE B O 1
ATOM 4388 N N . ILE B 1 118 ? 57.129 78.036 30.782 1.00 28.25 116 ILE B N 1
ATOM 4389 C CA . ILE B 1 118 ? 58.311 78.828 30.501 1.00 32.39 116 ILE B CA 1
ATOM 4390 C C . ILE B 1 118 ? 58.836 78.507 29.103 1.00 35.10 116 ILE B C 1
ATOM 4391 O O . ILE B 1 118 ? 59.087 79.409 28.308 1.00 41.85 116 ILE B O 1
ATOM 4396 N N . ASN B 1 119 ? 59.075 77.239 28.821 1.00 36.53 117 ASN B N 1
ATOM 4397 C CA . ASN B 1 119 ? 59.463 76.857 27.461 1.00 43.37 117 ASN B CA 1
ATOM 4398 C C . ASN B 1 119 ? 58.748 75.539 27.151 1.00 40.86 117 ASN B C 1
ATOM 4399 O O . ASN B 1 119 ? 57.558 75.406 27.450 1.00 44.15 117 ASN B O 1
ATOM 4404 N N . GLU B 1 120 ? 59.460 74.555 26.590 1.00 38.87 118 GLU B N 1
ATOM 4405 C CA . GLU B 1 120 ? 58.897 73.219 26.458 1.00 38.68 118 GLU B CA 1
ATOM 4406 C C . GLU B 1 120 ? 59.233 72.375 27.688 1.00 36.69 118 GLU B C 1
ATOM 4407 O O . GLU B 1 120 ? 58.586 71.354 27.890 1.00 38.02 118 GLU B O 1
ATOM 4413 N N . ASN B 1 121 ? 60.226 72.782 28.495 1.00 33.94 119 ASN B N 1
ATOM 4414 C CA . ASN B 1 121 ? 60.779 71.911 29.532 1.00 37.46 119 ASN B CA 1
ATOM 4415 C C . ASN B 1 121 ? 60.580 72.421 30.969 1.00 33.16 119 ASN B C 1
ATOM 4416 O O . ASN B 1 121 ? 60.905 71.682 31.895 1.00 32.31 119 ASN B O 1
ATOM 4421 N N . ILE B 1 122 ? 60.050 73.638 31.170 1.00 31.82 120 ILE B N 1
ATOM 4422 C CA . ILE B 1 122 ? 59.885 74.208 32.497 1.00 30.44 120 ILE B CA 1
ATOM 4423 C C . ILE B 1 122 ? 58.422 74.579 32.723 1.00 30.42 120 ILE B C 1
ATOM 4424 O O . ILE B 1 122 ? 57.827 75.310 31.911 1.00 27.57 120 ILE B O 1
ATOM 4429 N N . ILE B 1 123 ? 57.863 74.052 33.837 1.00 27.57 121 ILE B N 1
ATOM 4430 C CA . ILE B 1 123 ? 56.603 74.516 34.404 1.00 24.66 121 ILE B CA 1
ATOM 4431 C C . ILE B 1 123 ? 56.856 75.180 35.763 1.00 24.82 121 ILE B C 1
ATOM 4432 O O . ILE B 1 123 ? 57.534 74.637 36.644 1.00 23.16 121 ILE B O 1
ATOM 4437 N N . GLN B 1 124 ? 56.277 76.377 35.910 1.00 22.02 122 GLN B N 1
ATOM 4438 C CA . GLN B 1 124 ? 56.324 77.148 37.133 1.00 21.69 122 GLN B CA 1
ATOM 4439 C C . GLN B 1 124 ? 54.898 77.293 37.657 1.00 23.16 122 GLN B C 1
ATOM 4440 O O . GLN B 1 124 ? 54.059 77.879 36.978 1.00 22.25 122 GLN B O 1
ATOM 4446 N N . LEU B 1 125 ? 54.647 76.721 38.853 1.00 20.97 123 LEU B N 1
ATOM 4447 C CA . LEU B 1 125 ? 53.441 76.960 39.613 1.00 20.30 123 LEU B CA 1
ATOM 4448 C C . LEU B 1 125 ? 53.770 77.945 40.739 1.00 23.73 123 LEU B C 1
ATOM 4449 O O . LEU B 1 125 ? 54.412 77.595 41.748 1.00 19.59 123 LEU B O 1
ATOM 4454 N N . ASN B 1 126 ? 53.335 79.190 40.526 1.00 21.39 124 ASN B N 1
ATOM 4455 C CA . ASN B 1 126 ? 53.616 80.274 41.448 1.00 23.75 124 ASN B CA 1
ATOM 4456 C C . ASN B 1 126 ? 52.328 81.077 41.622 1.00 26.00 124 ASN B C 1
ATOM 4457 O O . ASN B 1 126 ? 51.792 81.594 40.650 1.00 23.57 124 ASN B O 1
ATOM 4462 N N . PRO B 1 127 ? 51.803 81.185 42.873 1.00 26.00 125 PRO B N 1
ATOM 4463 C CA . PRO B 1 127 ? 50.502 81.784 43.148 1.00 25.32 125 PRO B CA 1
ATOM 4464 C C . PRO B 1 127 ? 50.402 83.232 42.700 1.00 22.32 125 PRO B C 1
ATOM 4465 O O . PRO B 1 127 ? 49.317 83.663 42.329 1.00 21.68 125 PRO B O 1
ATOM 4469 N N . HIS B 1 128 ? 51.532 83.935 42.674 1.00 21.59 126 HIS B N 1
ATOM 4470 C CA . HIS B 1 128 ? 51.518 85.325 42.266 1.00 26.92 126 HIS B CA 1
ATOM 4471 C C . HIS B 1 128 ? 51.094 85.466 40.803 1.00 27.35 126 HIS B C 1
ATOM 4472 O O . HIS B 1 128 ? 50.592 86.508 40.403 1.00 27.92 126 HIS B O 1
ATOM 4479 N N . ILE B 1 129 ? 51.332 84.442 39.983 1.00 27.20 127 ILE B N 1
ATOM 4480 C CA . ILE B 1 129 ? 50.957 84.510 38.578 1.00 28.20 127 ILE B CA 1
ATOM 4481 C C . ILE B 1 129 ? 49.434 84.564 38.475 1.00 27.52 127 ILE B C 1
ATOM 4482 O O . ILE B 1 129 ? 48.917 85.117 37.539 1.00 31.22 127 ILE B O 1
ATOM 4487 N N . PHE B 1 130 ? 48.717 84.050 39.478 1.00 28.50 128 PHE B N 1
ATOM 4488 C CA . PHE B 1 130 ? 47.264 84.053 39.525 1.00 27.04 128 PHE B CA 1
ATOM 4489 C C . PHE B 1 130 ? 46.730 85.142 40.452 1.00 26.56 128 PHE B C 1
ATOM 4490 O O . PHE B 1 130 ? 45.574 85.111 40.857 1.00 29.33 128 PHE B O 1
ATOM 4498 N N . GLY B 1 131 ? 47.556 86.123 40.794 1.00 27.00 129 GLY B N 1
ATOM 4499 C CA . GLY B 1 131 ? 47.095 87.191 41.658 1.00 27.39 129 GLY B CA 1
ATOM 4500 C C . GLY B 1 131 ? 46.937 86.765 43.112 1.00 29.31 129 GLY B C 1
ATOM 4501 O O . GLY B 1 131 ? 46.266 87.456 43.862 1.00 30.28 129 GLY B O 1
ATOM 4502 N N . VAL B 1 132 ? 47.580 85.668 43.525 1.00 32.93 130 VAL B N 1
ATOM 4503 C CA . VAL B 1 132 ? 47.494 85.237 44.913 1.00 30.97 130 VAL B CA 1
ATOM 4504 C C . VAL B 1 132 ? 48.798 85.593 45.629 1.00 30.53 130 VAL B C 1
ATOM 4505 O O . VAL B 1 132 ? 49.890 85.303 45.145 1.00 31.09 130 VAL B O 1
ATOM 4509 N N . ASP B 1 133 ? 48.653 86.219 46.799 1.00 26.07 131 ASP B N 1
ATOM 4510 C CA . ASP B 1 133 ? 49.772 86.737 47.557 1.00 30.70 131 ASP B CA 1
ATOM 4511 C C . ASP B 1 133 ? 50.437 85.590 48.322 1.00 30.52 131 ASP B C 1
ATOM 4512 O O . ASP B 1 133 ? 49.904 85.125 49.346 1.00 28.45 131 ASP B O 1
ATOM 4517 N N . GLY B 1 134 ? 51.604 85.170 47.811 1.00 28.87 132 GLY B N 1
ATOM 4518 C CA . GLY B 1 134 ? 52.363 84.081 48.405 1.00 32.71 132 GLY B CA 1
ATOM 4519 C C . GLY B 1 134 ? 52.899 84.365 49.807 1.00 33.56 132 GLY B C 1
ATOM 4520 O O . GLY B 1 134 ? 53.392 83.456 50.471 1.00 32.19 132 GLY B O 1
ATOM 4521 N N . SER B 1 135 ? 52.847 85.626 50.262 1.00 34.02 133 SER B N 1
ATOM 4522 C CA . SER B 1 135 ? 53.283 85.938 51.610 1.00 32.18 133 SER B CA 1
ATOM 4523 C C . SER B 1 135 ? 52.135 85.833 52.616 1.00 30.72 133 SER B C 1
ATOM 4524 O O . SER B 1 135 ? 52.405 85.903 53.808 1.00 29.60 133 SER B O 1
ATOM 4527 N N . ARG B 1 136 ? 50.871 85.689 52.175 1.00 27.75 134 ARG B N 1
ATOM 4528 C CA . ARG B 1 136 ? 49.759 85.713 53.120 1.00 29.54 134 ARG B CA 1
ATOM 4529 C C . ARG B 1 136 ? 48.718 84.628 52.885 1.00 24.68 134 ARG B C 1
ATOM 4530 O O . ARG B 1 136 ? 47.987 84.298 53.829 1.00 24.35 134 ARG B O 1
ATOM 4538 N N . GLU B 1 137 ? 48.617 84.144 51.634 1.00 22.63 135 GLU B N 1
ATOM 4539 C CA . GLU B 1 137 ? 47.502 83.322 51.180 1.00 24.62 135 GLU B CA 1
ATOM 4540 C C . GLU B 1 137 ? 47.897 81.906 50.763 1.00 22.10 135 GLU B C 1
ATOM 4541 O O . GLU B 1 137 ? 47.026 81.053 50.598 1.00 21.39 135 GLU B O 1
ATOM 4547 N N . ILE B 1 138 ? 49.188 81.638 50.550 1.00 22.65 136 ILE B N 1
ATOM 4548 C CA . ILE B 1 138 ? 49.606 80.261 50.357 1.00 22.86 136 ILE B CA 1
ATOM 4549 C C . ILE B 1 138 ? 51.100 80.143 50.629 1.00 18.39 136 ILE B C 1
ATOM 4550 O O . ILE B 1 138 ? 51.840 81.108 50.506 1.00 20.44 136 ILE B O 1
ATOM 4555 N N . THR B 1 139 ? 51.492 78.968 51.122 1.00 18.69 137 THR B N 1
ATOM 4556 C CA . THR B 1 139 ? 52.885 78.597 51.323 1.00 19.42 137 THR B CA 1
ATOM 4557 C C . THR B 1 139 ? 53.335 77.579 50.270 1.00 18.68 137 THR B C 1
ATOM 4558 O O . THR B 1 139 ? 52.526 77.024 49.509 1.00 20.15 137 THR B O 1
ATOM 4562 N N . ALA B 1 140 ? 54.630 77.284 50.281 1.00 19.20 138 ALA B N 1
ATOM 4563 C CA . ALA B 1 140 ? 55.190 76.270 49.399 1.00 19.35 138 ALA B CA 1
ATOM 4564 C C . ALA B 1 140 ? 54.537 74.903 49.612 1.00 18.54 138 ALA B C 1
ATOM 4565 O O . ALA B 1 140 ? 54.268 74.199 48.620 1.00 17.12 138 ALA B O 1
ATOM 4567 N N . SER B 1 141 ? 54.242 74.539 50.887 1.00 17.42 139 SER B N 1
ATOM 4568 C CA A SER B 1 141 ? 53.598 73.265 51.168 0.50 17.63 139 SER B CA 1
ATOM 4569 C CA B SER B 1 141 ? 53.598 73.263 51.162 0.50 17.64 139 SER B CA 1
ATOM 4570 C C . SER B 1 141 ? 52.211 73.251 50.524 1.00 18.56 139 SER B C 1
ATOM 4571 O O . SER B 1 141 ? 51.716 72.206 50.069 1.00 19.07 139 SER B O 1
ATOM 4576 N N . GLY B 1 142 ? 51.562 74.425 50.511 1.00 18.53 140 GLY B N 1
ATOM 4577 C CA . GLY B 1 142 ? 50.255 74.558 49.897 1.00 18.63 140 GLY B CA 1
ATOM 4578 C C . GLY B 1 142 ? 50.323 74.387 48.379 1.00 17.92 140 GLY B C 1
ATOM 4579 O O . GLY B 1 142 ? 49.500 73.716 47.814 1.00 17.82 140 GLY B O 1
ATOM 4580 N N . VAL B 1 143 ? 51.323 74.994 47.751 1.00 19.22 141 VAL B N 1
ATOM 4581 C CA . VAL B 1 143 ? 51.547 74.829 46.324 1.00 19.78 141 VAL B CA 1
ATOM 4582 C C . VAL B 1 143 ? 51.787 73.359 45.993 1.00 18.54 141 VAL B C 1
ATOM 4583 O O . VAL B 1 143 ? 51.209 72.842 45.041 1.00 19.28 141 VAL B O 1
ATOM 4587 N N . CYS B 1 144 ? 52.584 72.648 46.800 1.00 18.50 142 CYS B N 1
ATOM 4588 C CA . CYS B 1 144 ? 52.805 71.227 46.547 1.00 17.45 142 CYS B CA 1
ATOM 4589 C C . CYS B 1 144 ? 51.495 70.448 46.705 1.00 18.40 142 CYS B C 1
ATOM 4590 O O . CYS B 1 144 ? 51.194 69.534 45.935 1.00 16.94 142 CYS B O 1
ATOM 4593 N N . TYR B 1 145 ? 50.706 70.820 47.720 1.00 17.26 143 TYR B N 1
ATOM 4594 C CA . TYR B 1 145 ? 49.430 70.180 47.950 1.00 17.73 143 TYR B CA 1
ATOM 4595 C C . TYR B 1 145 ? 48.487 70.399 46.754 1.00 18.96 143 TYR B C 1
ATOM 4596 O O . TYR B 1 145 ? 47.689 69.529 46.468 1.00 18.79 143 TYR B O 1
ATOM 4605 N N . LEU B 1 146 ? 48.497 71.567 46.111 1.00 20.85 144 LEU B N 1
ATOM 4606 C CA . LEU B 1 146 ? 47.607 71.779 44.954 1.00 23.13 144 LEU B CA 1
ATOM 4607 C C . LEU B 1 146 ? 47.957 70.804 43.822 1.00 23.40 144 LEU B C 1
ATOM 4608 O O . LEU B 1 146 ? 47.074 70.339 43.106 1.00 22.54 144 LEU B O 1
ATOM 4613 N N . VAL B 1 147 ? 49.248 70.468 43.688 1.00 22.06 145 VAL B N 1
ATOM 4614 C CA . VAL B 1 147 ? 49.622 69.408 42.769 1.00 22.78 145 VAL B CA 1
ATOM 4615 C C . VAL B 1 147 ? 49.099 68.058 43.278 1.00 22.42 145 VAL B C 1
ATOM 4616 O O . VAL B 1 147 ? 48.441 67.333 42.525 1.00 19.78 145 VAL B O 1
ATOM 4620 N N . ALA B 1 148 ? 49.345 67.744 44.559 1.00 21.29 146 ALA B N 1
ATOM 4621 C CA . ALA B 1 148 ? 48.979 66.455 45.134 1.00 22.71 146 ALA B CA 1
ATOM 4622 C C . ALA B 1 148 ? 47.490 66.164 44.964 1.00 22.65 146 ALA B C 1
ATOM 4623 O O . ALA B 1 148 ? 47.086 65.011 44.802 1.00 22.46 146 ALA B O 1
ATOM 4625 N N . ARG B 1 149 ? 46.669 67.205 45.030 1.00 24.13 147 ARG B N 1
ATOM 4626 C CA . ARG B 1 149 ? 45.241 66.975 45.004 1.00 28.75 147 ARG B CA 1
ATOM 4627 C C . ARG B 1 149 ? 44.780 66.645 43.582 1.00 27.88 147 ARG B C 1
ATOM 4628 O O . ARG B 1 149 ? 43.747 66.005 43.453 1.00 25.07 147 ARG B O 1
ATOM 4636 N N . GLU B 1 150 ? 45.596 66.917 42.551 1.00 27.48 148 GLU B N 1
ATOM 4637 C CA . GLU B 1 150 ? 45.310 66.433 41.207 1.00 27.31 148 GLU B CA 1
ATOM 4638 C C . GLU B 1 150 ? 45.388 64.911 41.170 1.00 27.69 148 GLU B C 1
ATOM 4639 O O . GLU B 1 150 ? 44.787 64.312 40.275 1.00 32.00 148 GLU B O 1
ATOM 4645 N N . PHE B 1 151 ? 46.083 64.264 42.130 1.00 23.38 149 PHE B N 1
ATOM 4646 C CA . PHE B 1 151 ? 46.012 62.814 42.204 1.00 24.56 149 PHE B CA 1
ATOM 4647 C C . PHE B 1 151 ? 45.001 62.302 43.230 1.00 24.37 149 PHE B C 1
ATOM 4648 O O . PHE B 1 151 ? 44.905 61.086 43.465 1.00 23.56 149 PHE B O 1
ATOM 4656 N N . GLY B 1 152 ? 44.226 63.208 43.840 1.00 25.67 150 GLY B N 1
ATOM 4657 C CA . GLY B 1 152 ? 43.274 62.826 44.879 1.00 23.96 150 GLY B CA 1
ATOM 4658 C C . GLY B 1 152 ? 43.898 62.498 46.242 1.00 24.95 150 GLY B C 1
ATOM 4659 O O . GLY B 1 152 ? 43.242 61.887 47.090 1.00 22.96 150 GLY B O 1
ATOM 4660 N N . TYR B 1 153 ? 45.119 62.977 46.506 1.00 22.27 151 TYR B N 1
ATOM 4661 C CA . TYR B 1 153 ? 4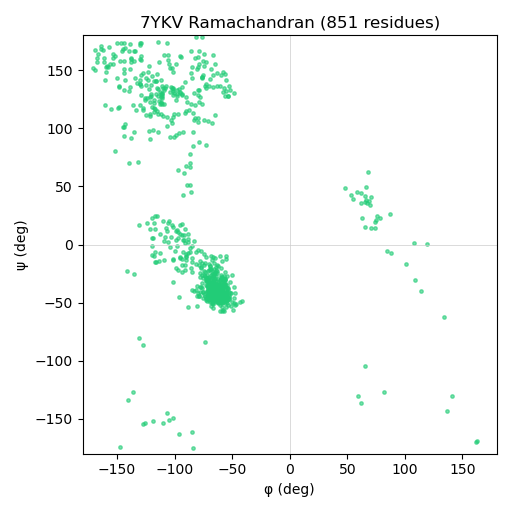5.799 62.692 47.764 1.00 21.57 151 TYR B CA 1
ATOM 4662 C C . TYR B 1 153 ? 45.458 63.767 48.809 1.00 21.04 151 TYR B C 1
ATOM 4663 O O . TYR B 1 153 ? 46.314 64.536 49.259 1.00 20.05 151 TYR B O 1
ATOM 4672 N N . TYR B 1 154 ? 44.185 63.787 49.226 1.00 22.15 152 TYR B N 1
ATOM 4673 C CA . TYR B 1 154 ? 43.675 64.804 50.134 1.00 22.67 152 TYR B CA 1
ATOM 4674 C C . TYR B 1 154 ? 44.300 64.639 51.522 1.00 19.04 152 TYR B C 1
ATOM 4675 O O . TYR B 1 154 ? 44.346 65.599 52.277 1.00 19.20 152 TYR B O 1
ATOM 4684 N N . ASP B 1 155 ? 44.809 63.443 51.838 1.00 18.27 153 ASP B N 1
ATOM 4685 C CA . ASP B 1 155 ? 45.362 63.173 53.157 1.00 19.80 153 ASP B CA 1
ATOM 4686 C C . ASP B 1 155 ? 46.599 64.037 53.420 1.00 18.95 153 ASP B C 1
ATOM 4687 O O . ASP B 1 155 ? 46.976 64.258 54.571 1.00 21.79 153 ASP B O 1
ATOM 4692 N N . LEU B 1 156 ? 47.231 64.517 52.353 1.00 18.89 154 LEU B N 1
ATOM 4693 C CA . LEU B 1 156 ? 48.482 65.266 52.455 1.00 18.78 154 LEU B CA 1
ATOM 4694 C C . LEU B 1 156 ? 48.208 66.731 52.823 1.00 16.64 154 LEU B C 1
ATOM 4695 O O . LEU B 1 156 ? 49.107 67.538 53.057 1.00 14.91 154 LEU B O 1
ATOM 4700 N N . SER B 1 157 ? 46.929 67.094 52.845 1.00 17.78 155 SER B N 1
ATOM 4701 C CA . SER B 1 157 ? 46.540 68.390 53.342 1.00 18.00 155 SER B CA 1
ATOM 4702 C C . SER B 1 157 ? 47.124 68.651 54.740 1.00 16.94 155 SER B C 1
ATOM 4703 O O . SER B 1 157 ? 47.394 69.791 55.064 1.00 16.92 155 SER B O 1
ATOM 4706 N N . VAL B 1 158 ? 47.299 67.630 55.576 1.00 16.86 156 VAL B N 1
ATOM 4707 C CA . VAL B 1 158 ? 47.792 67.818 56.934 1.00 17.77 156 VAL B CA 1
ATOM 4708 C C . VAL B 1 158 ? 49.187 68.431 56.886 1.00 19.50 156 VAL B C 1
ATOM 4709 O O . VAL B 1 158 ? 49.516 69.277 57.712 1.00 18.72 156 VAL B O 1
ATOM 4713 N N . LEU B 1 159 ? 49.996 68.072 55.881 1.00 18.02 157 LEU B N 1
ATOM 4714 C CA . LEU B 1 159 ? 51.320 68.669 55.822 1.00 18.19 157 LEU B CA 1
ATOM 4715 C C . LEU B 1 159 ? 51.256 70.092 55.269 1.00 18.29 157 LEU B C 1
ATOM 4716 O O . LEU B 1 159 ? 52.099 70.918 55.590 1.00 17.32 157 LEU B O 1
ATOM 4721 N N . ALA B 1 160 ? 50.265 70.384 54.426 1.00 18.17 158 ALA B N 1
ATOM 4722 C CA . ALA B 1 160 ? 50.063 71.741 53.968 1.00 18.64 158 ALA B CA 1
ATOM 4723 C C . ALA B 1 160 ? 49.757 72.618 55.178 1.00 18.24 158 ALA B C 1
ATOM 4724 O O . ALA B 1 160 ? 50.292 73.713 55.286 1.00 19.17 158 ALA B O 1
ATOM 4726 N N . ILE B 1 161 ? 48.916 72.135 56.100 1.00 18.48 159 ILE B N 1
ATOM 4727 C CA . ILE B 1 161 ? 48.587 72.891 57.320 1.00 18.56 159 ILE B CA 1
ATOM 4728 C C . ILE B 1 161 ? 49.849 73.180 58.137 1.00 17.64 159 ILE B C 1
ATOM 4729 O O . ILE B 1 161 ? 50.065 74.276 58.671 1.00 16.91 159 ILE B O 1
ATOM 4734 N N . VAL B 1 162 ? 50.731 72.180 58.215 1.00 16.08 160 VAL B N 1
ATOM 4735 C CA . VAL B 1 162 ? 51.954 72.355 58.957 1.00 15.58 160 VAL B CA 1
ATOM 4736 C C . VAL B 1 162 ? 52.744 73.499 58.353 1.00 15.78 160 VAL B C 1
ATOM 4737 O O . VAL B 1 162 ? 53.316 74.303 59.091 1.00 17.02 160 VAL B O 1
ATOM 4741 N N . GLY B 1 163 ? 52.797 73.568 57.000 1.00 16.12 161 GLY B N 1
ATOM 4742 C CA . GLY B 1 163 ? 53.537 74.610 56.320 1.00 15.76 161 GLY B CA 1
ATOM 4743 C C . GLY B 1 163 ? 52.939 76.002 56.530 1.00 16.81 161 GLY B C 1
ATOM 4744 O O . GLY B 1 163 ? 53.654 77.009 56.616 1.00 16.05 161 GLY B O 1
ATOM 4745 N N . ILE B 1 164 ? 51.615 76.053 56.562 1.00 17.61 162 ILE B N 1
ATOM 4746 C CA . ILE B 1 164 ? 50.873 77.270 56.885 1.00 19.28 162 ILE B CA 1
ATOM 4747 C C . ILE B 1 164 ? 51.285 77.840 58.246 1.00 19.77 162 ILE B C 1
ATOM 4748 O O . ILE B 1 164 ? 51.580 79.036 58.346 1.00 19.56 162 ILE B O 1
ATOM 4753 N N . ILE B 1 165 ? 51.301 76.976 59.276 1.00 18.83 163 ILE B N 1
ATOM 4754 C CA . ILE B 1 165 ? 51.761 77.328 60.607 1.00 18.72 163 ILE B CA 1
ATOM 4755 C C . ILE B 1 165 ? 53.224 77.763 60.581 1.00 19.16 163 ILE B C 1
ATOM 4756 O O . ILE B 1 165 ? 53.565 78.810 61.121 1.00 18.98 163 ILE B O 1
ATOM 4761 N N . GLY B 1 166 ? 54.075 76.956 59.947 1.00 20.43 164 GLY B N 1
ATOM 4762 C CA . GLY B 1 166 ? 55.507 77.185 59.876 1.00 19.77 164 GLY B CA 1
ATOM 4763 C C . GLY B 1 166 ? 55.853 78.518 59.218 1.00 23.33 164 GLY B C 1
ATOM 4764 O O . GLY B 1 166 ? 56.786 79.180 59.675 1.00 23.75 164 GLY B O 1
ATOM 4765 N N . ASP B 1 167 ? 55.113 78.924 58.166 1.00 24.28 165 ASP B N 1
ATOM 4766 C CA . ASP B 1 167 ? 55.417 80.167 57.452 1.00 25.70 165 ASP B CA 1
ATOM 4767 C C . ASP B 1 167 ? 54.569 81.327 57.993 1.00 25.92 165 ASP B C 1
ATOM 4768 O O . ASP B 1 167 ? 54.533 82.390 57.399 1.00 24.36 165 ASP B O 1
ATOM 4773 N N . MET B 1 168 ? 53.844 81.122 59.097 1.00 28.18 166 MET B N 1
ATOM 4774 C CA . MET B 1 168 ? 53.173 82.197 59.816 1.00 26.12 166 MET B CA 1
ATOM 4775 C C . MET B 1 168 ? 52.066 82.791 58.960 1.00 25.25 166 MET B C 1
ATOM 4776 O O . MET B 1 168 ? 51.980 83.998 58.876 1.00 25.54 166 MET B O 1
ATOM 4781 N N . GLN B 1 169 ? 51.194 81.966 58.385 1.00 20.79 167 GLN B N 1
ATOM 4782 C CA . GLN B 1 169 ? 50.105 82.423 57.546 1.00 20.66 167 GLN B CA 1
ATOM 4783 C C . GLN B 1 169 ? 48.809 81.884 58.127 1.00 19.81 167 GLN B C 1
ATOM 4784 O O . GLN B 1 169 ? 47.792 81.822 57.432 1.00 20.22 167 GLN B O 1
ATOM 4790 N N . TYR B 1 170 ? 48.869 81.480 59.402 1.00 19.27 168 TYR B N 1
ATOM 4791 C CA . TYR B 1 170 ? 47.722 80.872 60.035 1.00 20.30 168 TYR B CA 1
ATOM 4792 C C . TYR B 1 170 ? 46.788 81.925 60.605 1.00 21.18 168 TYR B C 1
ATOM 4793 O O . TYR B 1 170 ? 45.630 81.608 60.838 1.00 23.35 168 TYR B O 1
ATOM 4802 N N . ASN B 1 171 ? 47.239 83.155 60.854 1.00 23.99 169 ASN B N 1
ATOM 4803 C CA . ASN B 1 171 ? 46.319 84.074 61.522 1.00 30.92 169 ASN B CA 1
ATOM 4804 C C . ASN B 1 171 ? 46.473 85.502 61.009 1.00 31.77 169 ASN B C 1
ATOM 4805 O O . ASN B 1 171 ? 47.399 86.183 61.416 1.00 32.85 169 ASN B O 1
ATOM 4810 N N . PRO B 1 172 ? 45.595 86.009 60.117 1.00 31.94 170 PRO B N 1
ATOM 4811 C CA . PRO B 1 172 ? 44.365 85.332 59.718 1.00 31.21 170 PRO B CA 1
ATOM 4812 C C . PRO B 1 172 ? 44.663 84.306 58.633 1.00 27.43 170 PRO B C 1
ATOM 4813 O O . PRO B 1 172 ? 45.654 84.401 57.907 1.00 27.52 170 PRO B O 1
ATOM 4817 N N . LEU B 1 173 ? 43.739 83.373 58.496 1.00 26.94 171 LEU B N 1
ATOM 4818 C CA . LEU B 1 173 ? 43.794 82.340 57.481 1.00 26.50 171 LEU B CA 1
ATOM 4819 C C . LEU B 1 173 ? 43.077 82.843 56.233 1.00 27.45 171 LEU B C 1
ATOM 4820 O O . LEU B 1 173 ? 41.887 83.090 56.278 1.00 28.11 171 LEU B O 1
ATOM 4825 N N . LEU B 1 174 ? 43.810 83.030 55.139 1.00 27.46 172 LEU B N 1
ATOM 4826 C CA . LEU B 1 174 ? 43.298 83.734 53.968 1.00 27.88 172 LEU B CA 1
ATOM 4827 C C . LEU B 1 174 ? 43.369 82.826 52.738 1.00 30.25 172 LEU B C 1
ATOM 4828 O O . LEU B 1 174 ? 44.222 81.929 52.668 1.00 24.22 172 LEU B O 1
ATOM 4833 N N . GLY B 1 175 ? 42.470 83.088 51.770 1.00 30.86 173 GLY B N 1
ATOM 4834 C CA . GLY B 1 175 ? 42.628 82.684 50.378 1.00 27.03 173 GLY B CA 1
ATOM 4835 C C . GLY B 1 175 ? 42.764 81.172 50.248 1.00 29.11 173 GLY B C 1
ATOM 4836 O O . GLY B 1 175 ? 41.967 80.430 50.818 1.00 30.49 173 GLY B O 1
ATOM 4837 N N . LEU B 1 176 ? 43.786 80.720 49.504 1.00 27.74 174 LEU B N 1
ATOM 4838 C CA . LEU B 1 176 ? 43.981 79.295 49.264 1.00 27.76 174 LEU B CA 1
ATOM 4839 C C . LEU B 1 176 ? 44.235 78.550 50.580 1.00 24.23 174 LEU B C 1
ATOM 4840 O O . LEU B 1 176 ? 43.717 77.448 50.757 1.00 28.80 174 LEU B O 1
ATOM 4845 N N . ASN B 1 177 ? 44.952 79.165 51.528 1.00 25.02 175 ASN B N 1
ATOM 4846 C CA . ASN B 1 177 ? 45.176 78.536 52.839 1.00 21.84 175 ASN B CA 1
ATOM 4847 C C . ASN B 1 177 ? 43.854 78.168 53.489 1.00 21.99 175 ASN B C 1
ATOM 4848 O O . ASN B 1 177 ? 43.679 77.054 53.995 1.00 20.57 175 ASN B O 1
ATOM 4853 N N . LYS B 1 178 ? 42.899 79.102 53.423 1.00 24.29 176 LYS B N 1
ATOM 4854 C CA . LYS B 1 178 ? 41.592 78.907 54.027 1.00 25.40 176 LYS B CA 1
ATOM 4855 C C . LYS B 1 178 ? 40.882 77.763 53.309 1.00 23.29 176 LYS B C 1
ATOM 4856 O O . LYS B 1 178 ? 40.293 76.874 53.922 1.00 23.12 176 LYS B O 1
ATOM 4862 N N . PHE B 1 179 ? 41.015 77.732 51.986 1.00 24.22 177 PHE B N 1
ATOM 4863 C CA . PHE B 1 179 ? 40.408 76.678 51.200 1.00 23.22 177 PHE B CA 1
ATOM 4864 C C . PHE B 1 179 ? 41.002 75.308 51.563 1.00 21.50 177 PHE B C 1
ATOM 4865 O O . PHE B 1 179 ? 40.297 74.303 51.674 1.00 20.59 177 PHE B O 1
ATOM 4873 N N . ILE B 1 180 ? 42.328 75.258 51.707 1.00 20.84 178 ILE B N 1
ATOM 4874 C CA . ILE B 1 180 ? 43.021 74.013 52.045 1.00 21.85 178 ILE B CA 1
ATOM 4875 C C . ILE B 1 180 ? 42.542 73.482 53.399 1.00 19.74 178 ILE B C 1
ATOM 4876 O O . ILE B 1 180 ? 42.245 72.292 53.527 1.00 20.84 178 ILE B O 1
ATOM 4881 N N . VAL B 1 181 ? 42.460 74.370 54.400 1.00 22.25 179 VAL B N 1
ATOM 4882 C CA . VAL B 1 181 ? 42.022 73.982 55.735 1.00 22.40 179 VAL B CA 1
ATOM 4883 C C . VAL B 1 181 ? 40.578 73.471 55.671 1.00 23.02 179 VAL B C 1
ATOM 4884 O O . VAL B 1 181 ? 40.287 72.415 56.218 1.00 24.06 179 VAL B O 1
ATOM 4888 N N . ASN B 1 182 ? 39.704 74.153 54.908 1.00 26.43 180 ASN B N 1
ATOM 4889 C CA A ASN B 1 182 ? 38.304 73.745 54.806 0.50 26.12 180 ASN B CA 1
ATOM 4890 C CA B ASN B 1 182 ? 38.298 73.785 54.751 0.50 26.83 180 ASN B CA 1
ATOM 4891 C C . ASN B 1 182 ? 38.189 72.402 54.093 1.00 25.43 180 ASN B C 1
ATOM 4892 O O . ASN B 1 182 ? 37.416 71.540 54.525 1.00 25.95 180 ASN B O 1
ATOM 4901 N N . GLU B 1 183 ? 38.978 72.191 53.029 1.00 23.66 181 GLU B N 1
ATOM 4902 C CA . GLU B 1 183 ? 39.042 70.892 52.365 1.00 23.83 181 GLU B CA 1
ATOM 4903 C C . GLU B 1 183 ? 39.492 69.777 53.318 1.00 22.12 181 GLU B C 1
ATOM 4904 O O . GLU B 1 183 ? 38.882 68.701 53.353 1.00 21.60 181 GLU B O 1
ATOM 4910 N N . ALA B 1 184 ? 40.576 70.018 54.094 1.00 23.01 182 ALA B N 1
ATOM 4911 C CA . ALA B 1 184 ? 41.045 69.030 55.074 1.00 21.06 182 ALA B CA 1
ATOM 4912 C C . ALA B 1 184 ? 39.959 68.692 56.102 1.00 20.42 182 ALA B C 1
ATOM 4913 O O . ALA B 1 184 ? 39.808 67.539 56.504 1.00 18.55 182 ALA B O 1
ATOM 4915 N N . ARG B 1 185 ? 39.233 69.713 56.564 1.00 24.01 183 ARG B N 1
ATOM 4916 C CA . ARG B 1 185 ? 38.178 69.510 57.550 1.00 27.09 183 ARG B CA 1
ATOM 4917 C C . ARG B 1 185 ? 37.054 68.688 56.913 1.00 26.58 183 ARG B C 1
ATOM 4918 O O . ARG B 1 185 ? 36.573 67.751 57.532 1.00 26.54 183 ARG B O 1
ATOM 4926 N N . GLU B 1 186 ? 36.670 69.022 55.674 1.00 28.93 184 GLU B N 1
ATOM 4927 C CA . GLU B 1 186 ? 35.585 68.322 54.990 1.00 31.96 184 GLU B CA 1
ATOM 4928 C C . GLU B 1 186 ? 35.906 66.836 54.817 1.00 29.74 184 GLU B C 1
ATOM 4929 O O . GLU B 1 186 ? 35.015 66.020 54.973 1.00 29.86 184 GLU B O 1
ATOM 4935 N N . TYR B 1 187 ? 37.176 66.476 54.588 1.00 25.85 185 TYR B N 1
ATOM 4936 C CA . TYR B 1 187 ? 37.597 65.087 54.405 1.00 27.16 185 TYR B CA 1
ATOM 4937 C C . TYR B 1 187 ? 38.025 64.445 55.719 1.00 26.55 185 TYR B C 1
ATOM 4938 O O . TYR B 1 187 ? 38.459 63.295 55.718 1.00 24.69 185 TYR B O 1
ATOM 4947 N N . ARG B 1 188 ? 37.884 65.196 56.823 1.00 25.51 186 ARG B N 1
ATOM 4948 C CA . ARG B 1 188 ? 38.144 64.713 58.178 1.00 26.66 186 ARG B CA 1
ATOM 4949 C C . ARG B 1 188 ? 39.623 64.365 58.417 1.00 23.12 186 ARG B C 1
ATOM 4950 O O . ARG B 1 188 ? 39.938 63.480 59.187 1.00 24.10 186 ARG B O 1
ATOM 4958 N N . TYR B 1 189 ? 40.541 65.128 57.841 1.00 22.08 187 TYR B N 1
ATOM 4959 C CA . TYR B 1 189 ? 41.963 65.018 58.145 1.00 21.26 187 TYR B CA 1
ATOM 4960 C C . TYR B 1 189 ? 42.396 66.030 59.213 1.00 21.34 187 TYR B C 1
ATOM 4961 O O . TYR B 1 189 ? 43.531 65.996 59.679 1.00 18.92 187 TYR B O 1
ATOM 4970 N N . VAL B 1 190 ? 41.520 66.984 59.539 1.00 20.22 188 VAL B N 1
ATOM 4971 C CA . VAL B 1 190 ? 41.817 67.983 60.555 1.00 21.86 188 VAL B CA 1
ATOM 4972 C C . VAL B 1 190 ? 40.537 68.292 61.342 1.00 22.08 188 VAL B C 1
ATOM 4973 O O . VAL B 1 190 ? 39.438 68.231 60.789 1.00 21.20 188 VAL B O 1
ATOM 4977 N N . LYS B 1 191 ? 40.692 68.491 62.647 1.00 22.75 189 LYS B N 1
ATOM 4978 C CA . LYS B 1 191 ? 39.665 69.107 63.476 1.00 27.48 189 LYS B CA 1
ATOM 4979 C C . LYS B 1 191 ? 40.223 70.418 64.009 1.00 24.10 189 LYS B C 1
ATOM 4980 O O . LYS B 1 191 ? 41.398 70.476 64.381 1.00 22.49 189 LYS B O 1
ATOM 4986 N N . ILE B 1 192 ? 39.372 71.439 64.060 1.00 20.75 190 ILE B N 1
ATOM 4987 C CA . ILE B 1 192 ? 39.762 72.743 64.546 1.00 23.30 190 ILE B CA 1
ATOM 4988 C C . ILE B 1 192 ? 39.080 73.041 65.888 1.00 26.35 190 ILE B C 1
ATOM 4989 O O . ILE B 1 192 ? 37.862 72.875 66.050 1.00 25.41 190 ILE B O 1
ATOM 4994 N N . MET B 1 193 ? 39.867 73.591 66.812 1.00 24.85 191 MET B N 1
ATOM 4995 C CA . MET B 1 193 ? 39.457 73.778 68.198 1.00 31.32 191 MET B CA 1
ATOM 4996 C C . MET B 1 193 ? 40.147 75.030 68.765 1.00 28.25 191 MET B C 1
ATOM 4997 O O . MET B 1 193 ? 41.376 75.049 68.830 1.00 24.40 191 MET B O 1
ATOM 5002 N N . ASN B 1 194 ? 39.387 76.062 69.166 1.00 25.12 192 ASN B N 1
ATOM 5003 C CA . ASN B 1 194 ? 39.978 77.184 69.890 1.00 29.07 192 ASN B CA 1
ATOM 5004 C C . ASN B 1 194 ? 40.458 76.674 71.249 1.00 24.43 192 ASN B C 1
ATOM 5005 O O . ASN B 1 194 ? 39.817 75.843 71.877 1.00 25.89 192 ASN B O 1
ATOM 5010 N N . ASP B 1 195 ? 41.666 77.087 71.616 1.00 21.94 193 ASP B N 1
ATOM 5011 C CA . ASP B 1 195 ? 42.356 76.564 72.777 1.00 21.31 193 ASP B CA 1
ATOM 5012 C C . ASP B 1 195 ? 43.503 77.484 73.159 1.00 19.34 193 ASP B C 1
ATOM 5013 O O . ASP B 1 195 ? 43.830 78.426 72.448 1.00 21.74 193 ASP B O 1
ATOM 5018 N N . ILE B 1 196 ? 44.082 77.206 74.331 1.00 20.24 194 ILE B N 1
ATOM 5019 C CA . ILE B 1 196 ? 45.239 77.937 74.792 1.00 20.06 194 ILE B CA 1
ATOM 5020 C C . ILE B 1 196 ? 46.504 77.294 74.220 1.00 18.87 194 ILE B C 1
ATOM 5021 O O . ILE B 1 196 ? 46.596 76.082 74.063 1.00 17.49 194 ILE B O 1
ATOM 5026 N N . VAL B 1 197 ? 47.509 78.113 73.955 1.00 18.79 195 VAL B N 1
ATOM 5027 C CA . VAL B 1 197 ? 48.688 77.644 73.261 1.00 20.90 195 VAL B CA 1
ATOM 5028 C C . VAL B 1 197 ? 49.445 76.556 74.042 1.00 20.99 195 VAL B C 1
ATOM 5029 O O . VAL B 1 197 ? 50.023 75.641 73.434 1.00 20.22 195 VAL B O 1
ATOM 5033 N N . TYR B 1 198 ? 49.378 76.583 75.377 1.00 18.52 196 TYR B N 1
ATOM 5034 C CA . TYR B 1 198 ? 50.165 75.678 76.203 1.00 19.95 196 TYR B CA 1
ATOM 5035 C C . TYR B 1 198 ? 49.677 74.243 76.049 1.00 17.08 196 TYR B C 1
ATOM 5036 O O . TYR B 1 198 ? 50.421 73.298 76.328 1.00 18.85 196 TYR B O 1
ATOM 5045 N N . ASN B 1 199 ? 48.433 74.085 75.609 1.00 18.08 197 ASN B N 1
ATOM 5046 C CA . ASN B 1 199 ? 47.859 72.757 75.438 1.00 19.91 197 ASN B CA 1
ATOM 5047 C C . ASN B 1 199 ? 48.358 72.050 74.168 1.00 21.26 197 ASN B C 1
ATOM 5048 O O . ASN B 1 199 ? 48.028 70.883 73.992 1.00 22.20 197 ASN B O 1
ATOM 5053 N N . ILE B 1 200 ? 49.135 72.683 73.290 1.00 20.41 198 ILE B N 1
ATOM 5054 C CA . ILE B 1 200 ? 49.561 71.979 72.076 1.00 23.52 198 ILE B CA 1
ATOM 5055 C C . ILE B 1 200 ? 50.716 71.002 72.352 1.00 23.70 198 ILE B C 1
ATOM 5056 O O . ILE B 1 200 ? 51.019 70.167 71.510 1.00 23.92 198 ILE B O 1
ATOM 5061 N N . TYR B 1 201 ? 51.380 71.109 73.509 1.00 24.24 199 TYR B N 1
ATOM 5062 C CA . TYR B 1 201 ? 52.687 70.495 73.714 1.00 24.82 199 TYR B CA 1
ATOM 5063 C C . TYR B 1 201 ? 52.585 69.087 74.288 1.00 27.22 199 TYR B C 1
ATOM 5064 O O . TYR B 1 201 ? 53.533 68.321 74.181 1.00 28.93 199 TYR B O 1
ATOM 5073 N N . ASP B 1 202 ? 51.464 68.773 74.928 1.00 28.53 200 ASP B N 1
ATOM 5074 C CA . ASP B 1 202 ? 51.260 67.523 75.655 1.00 34.47 200 ASP B CA 1
ATOM 5075 C C . ASP B 1 202 ? 52.441 67.206 76.583 1.00 31.43 200 ASP B C 1
ATOM 5076 O O . ASP B 1 202 ? 52.954 66.089 76.565 1.00 30.60 200 ASP B O 1
ATOM 5081 N N . VAL B 1 203 ? 52.867 68.190 77.377 1.00 26.53 201 VAL B N 1
ATOM 5082 C CA . VAL B 1 203 ? 53.788 67.966 78.480 1.00 25.77 201 VAL B CA 1
ATOM 5083 C C . VAL B 1 203 ? 53.165 68.604 79.701 1.00 23.67 201 VAL B C 1
ATOM 5084 O O . VAL B 1 203 ? 52.131 69.266 79.602 1.00 24.13 201 VAL B O 1
ATOM 5088 N N . GLU B 1 204 ? 53.808 68.387 80.843 1.00 22.92 202 GLU B N 1
ATOM 5089 C CA . GLU B 1 204 ? 53.428 69.070 82.065 1.00 25.41 202 GLU B CA 1
ATOM 5090 C C . GLU B 1 204 ? 53.286 70.562 81.775 1.00 22.64 202 GLU B C 1
ATOM 5091 O O . GLU B 1 204 ? 54.216 71.170 81.244 1.00 23.23 202 GLU B O 1
ATOM 5097 N N . ILE B 1 205 ? 52.161 71.152 82.193 1.00 21.55 203 ILE B N 1
ATOM 5098 C CA . ILE B 1 205 ? 51.871 72.536 81.851 1.00 21.36 203 ILE B CA 1
ATOM 5099 C C . ILE B 1 205 ? 52.960 73.472 82.359 1.00 20.37 203 ILE B C 1
ATOM 5100 O O . ILE B 1 205 ? 53.281 74.431 81.674 1.00 20.18 203 ILE B O 1
ATOM 5105 N N . TYR B 1 206 ? 53.619 73.175 83.489 1.00 21.11 204 TYR B N 1
ATOM 5106 C CA . TYR B 1 206 ? 54.601 74.118 83.999 1.00 23.52 204 TYR B CA 1
ATOM 5107 C C . TYR B 1 206 ? 55.799 74.192 83.047 1.00 23.11 204 TYR B C 1
ATOM 5108 O O . TYR B 1 206 ? 56.466 75.217 82.943 1.00 23.25 204 TYR B O 1
ATOM 5117 N N . LYS B 1 207 ? 56.069 73.097 82.340 1.00 23.33 205 LYS B N 1
ATOM 5118 C CA . LYS B 1 207 ? 57.159 73.072 81.376 1.00 23.51 205 LYS B CA 1
ATOM 5119 C C . LYS B 1 207 ? 56.739 73.715 80.046 1.00 21.30 205 LYS B C 1
ATOM 5120 O O . LYS B 1 207 ? 57.541 74.363 79.387 1.00 19.97 205 LYS B O 1
ATOM 5126 N N . ALA B 1 208 ? 55.483 73.532 79.654 1.00 20.01 206 ALA B N 1
ATOM 5127 C CA . ALA B 1 208 ? 54.957 74.179 78.464 1.00 21.24 206 ALA B CA 1
ATOM 5128 C C . ALA B 1 208 ? 55.047 75.703 78.596 1.00 20.86 206 ALA B C 1
ATOM 5129 O O . ALA B 1 208 ? 55.460 76.375 77.649 1.00 20.57 206 ALA B O 1
ATOM 5131 N N . ILE B 1 209 ? 54.740 76.236 79.789 1.00 20.58 207 ILE B N 1
ATOM 5132 C CA . ILE B 1 209 ? 54.780 77.678 80.030 1.00 19.46 207 ILE B CA 1
ATOM 5133 C C . ILE B 1 209 ? 56.227 78.132 80.062 1.00 18.86 207 ILE B C 1
ATOM 5134 O O . ILE B 1 209 ? 56.610 79.093 79.369 1.00 19.40 207 ILE B O 1
ATOM 5139 N N . ALA B 1 210 ? 57.032 77.399 80.842 1.00 17.55 208 ALA B N 1
ATOM 5140 C CA . ALA B 1 210 ? 58.441 77.726 81.049 1.00 21.31 208 ALA B CA 1
ATOM 5141 C C . ALA B 1 210 ? 59.174 77.943 79.727 1.00 20.23 208 ALA B C 1
ATOM 5142 O O . ALA B 1 210 ? 60.010 78.850 79.616 1.00 20.01 208 ALA B O 1
ATOM 5144 N N . TYR B 1 211 ? 58.890 77.100 78.731 1.00 20.91 209 TYR B N 1
ATOM 5145 C CA . TYR B 1 211 ? 59.682 77.101 77.505 1.00 21.67 209 TYR B CA 1
ATOM 5146 C C . TYR B 1 211 ? 58.912 77.721 76.340 1.00 21.58 209 TYR B C 1
ATOM 5147 O O . TYR B 1 211 ? 59.326 77.610 75.183 1.00 21.46 209 TYR B O 1
ATOM 5156 N N . CYS B 1 212 ? 57.779 78.368 76.624 1.00 20.30 210 CYS B N 1
ATOM 5157 C CA . CYS B 1 212 ? 56.989 78.939 75.542 1.00 20.99 210 CYS B CA 1
ATOM 5158 C C . CYS B 1 212 ? 57.660 80.184 74.985 1.00 20.66 210 CYS B C 1
ATOM 5159 O O . CYS B 1 212 ? 58.131 81.029 75.747 1.00 19.63 210 CYS B O 1
ATOM 5162 N N . THR B 1 213 ? 57.685 80.315 73.659 1.00 18.66 211 THR B N 1
ATOM 5163 C CA . THR B 1 213 ? 58.151 81.571 73.074 1.00 20.62 211 THR B CA 1
ATOM 5164 C C . THR B 1 213 ? 57.092 82.234 72.178 1.00 22.63 211 THR B C 1
ATOM 5165 O O . THR B 1 213 ? 57.409 83.146 71.419 1.00 21.83 211 THR B O 1
ATOM 5169 N N . LYS B 1 214 ? 55.844 81.770 72.248 1.00 25.51 212 LYS B N 1
ATOM 5170 C CA . LYS B 1 214 ? 54.763 82.278 71.420 1.00 28.06 212 LYS B CA 1
ATOM 5171 C C . LYS B 1 214 ? 53.529 82.374 72.298 1.00 22.25 212 LYS B C 1
ATOM 5172 O O . LYS B 1 214 ? 52.640 81.557 72.180 1.00 21.01 212 LYS B O 1
ATOM 5178 N N . PRO B 1 215 ? 53.428 83.283 73.274 1.00 22.97 213 PRO B N 1
ATOM 5179 C CA . PRO B 1 215 ? 54.450 84.276 73.584 1.00 23.72 213 PRO B CA 1
ATOM 5180 C C . PRO B 1 215 ? 55.439 83.892 74.670 1.00 22.08 213 PRO B C 1
ATOM 5181 O O . PRO B 1 215 ? 55.158 83.015 75.490 1.00 26.10 213 PRO B O 1
ATOM 5185 N N . TYR B 1 216 ? 56.562 84.610 74.666 1.00 21.92 214 TYR B N 1
ATOM 5186 C CA . TYR B 1 216 ? 57.573 84.571 75.717 1.00 23.17 214 TYR B CA 1
ATOM 5187 C C . TYR B 1 216 ? 57.132 85.478 76.864 1.00 24.70 214 TYR B C 1
ATOM 5188 O O . TYR B 1 216 ? 56.874 86.655 76.648 1.00 24.57 214 TYR B O 1
ATOM 5197 N N . ILE B 1 217 ? 56.964 84.894 78.054 1.00 26.41 215 ILE B N 1
ATOM 5198 C CA . ILE B 1 217 ? 56.682 85.665 79.259 1.00 24.48 215 ILE B CA 1
ATOM 5199 C C . ILE B 1 217 ? 57.869 85.513 80.212 1.00 24.28 215 ILE B C 1
ATOM 5200 O O . ILE B 1 217 ? 57.984 84.491 80.880 1.00 24.45 215 ILE B O 1
ATOM 5205 N N . PRO B 1 218 ? 58.820 86.477 80.238 1.00 23.16 216 PRO B N 1
ATOM 5206 C CA . PRO B 1 218 ? 60.074 86.325 80.984 1.00 25.39 216 PRO B CA 1
ATOM 5207 C C . PRO B 1 218 ? 59.858 85.972 82.451 1.00 27.45 216 PRO B C 1
ATOM 5208 O O . PRO B 1 218 ? 60.576 85.134 83.003 1.00 27.98 216 PRO B O 1
ATOM 5212 N N . ASP B 1 219 ? 58.823 86.550 83.071 1.00 26.23 217 ASP B N 1
ATOM 5213 C CA . ASP B 1 219 ? 58.568 86.250 84.466 1.00 28.94 217 ASP B CA 1
ATOM 5214 C C . ASP B 1 219 ? 58.098 84.811 84.667 1.00 27.65 217 ASP B C 1
ATOM 5215 O O . ASP B 1 219 ? 58.042 84.380 85.812 1.00 27.03 217 ASP B O 1
ATOM 5220 N N . LEU B 1 220 ? 57.772 84.057 83.602 1.00 25.53 218 LEU B N 1
ATOM 5221 C CA . LEU B 1 220 ? 57.299 82.694 83.815 1.00 23.72 218 LEU B CA 1
ATOM 5222 C C . LEU B 1 220 ? 58.221 81.692 83.142 1.00 22.05 218 LEU B C 1
ATOM 5223 O O . LEU B 1 220 ? 57.940 80.479 83.135 1.00 22.51 218 LEU B O 1
ATOM 5228 N N . ALA B 1 221 ? 59.327 82.187 82.599 1.00 23.63 219 ALA B N 1
ATOM 5229 C CA . ALA B 1 221 ? 60.151 81.384 81.699 1.00 25.35 219 ALA B CA 1
ATOM 5230 C C . ALA B 1 221 ? 61.165 80.515 82.461 1.00 24.65 219 ALA B C 1
ATOM 5231 O O . ALA B 1 221 ? 62.345 80.461 82.121 1.00 23.90 219 ALA B O 1
ATOM 5233 N N . SER B 1 222 ? 60.725 79.844 83.523 1.00 26.50 220 SER B N 1
ATOM 5234 C CA . SER B 1 222 ? 61.526 78.795 84.125 1.00 25.19 220 SER B CA 1
ATOM 5235 C C . SER B 1 222 ? 60.558 77.852 84.806 1.00 26.56 220 SER B C 1
ATOM 5236 O O . SER B 1 222 ? 59.458 78.258 85.208 1.00 23.53 220 SER B O 1
ATOM 5239 N N . GLU B 1 223 ? 61.004 76.607 84.956 1.00 26.59 221 GLU B N 1
ATOM 5240 C CA . GLU B 1 223 ? 60.193 75.567 85.562 1.00 27.20 221 GLU B CA 1
ATOM 5241 C C . GLU B 1 223 ? 59.726 76.000 86.949 1.00 25.29 221 GLU B C 1
ATOM 5242 O O . GLU B 1 223 ? 58.584 75.761 87.333 1.00 23.85 221 GLU B O 1
ATOM 5248 N N . GLY B 1 224 ? 60.628 76.619 87.717 1.00 27.24 222 GLY B N 1
ATOM 5249 C CA . GLY B 1 224 ? 60.330 77.023 89.083 1.00 26.50 222 GLY B CA 1
ATOM 5250 C C . GLY B 1 224 ? 59.246 78.096 89.166 1.00 26.57 222 GLY B C 1
ATOM 5251 O O . GLY B 1 224 ? 58.272 77.947 89.913 1.00 26.43 222 GLY B O 1
ATOM 5252 N N . LYS B 1 225 ? 59.412 79.143 88.354 1.00 24.80 223 LYS B N 1
ATOM 5253 C CA . LYS B 1 225 ? 58.455 80.238 88.276 1.00 26.18 223 LYS B CA 1
ATOM 5254 C C . LYS B 1 225 ? 57.105 79.770 87.740 1.00 25.43 223 LYS B C 1
ATOM 5255 O O . LYS B 1 225 ? 56.059 80.177 88.270 1.00 25.28 223 LYS B O 1
ATOM 5261 N N . ALA B 1 226 ? 57.122 78.891 86.719 1.00 21.05 224 ALA B N 1
ATOM 5262 C CA . ALA B 1 226 ? 55.880 78.430 86.133 1.00 21.21 224 ALA B CA 1
ATOM 5263 C C . ALA B 1 226 ? 55.148 77.535 87.114 1.00 20.47 224 ALA B C 1
ATOM 5264 O O . ALA B 1 226 ? 53.947 77.624 87.223 1.00 23.27 224 ALA B O 1
ATOM 5266 N N . PHE B 1 227 ? 55.870 76.616 87.755 1.00 24.48 225 PHE B N 1
ATOM 5267 C CA . PHE B 1 227 ? 55.303 75.711 88.751 1.00 23.61 225 PHE B CA 1
ATOM 5268 C C . PHE B 1 227 ? 54.593 76.478 89.865 1.00 22.08 225 PHE B C 1
ATOM 5269 O O . PHE B 1 227 ? 53.445 76.201 90.231 1.00 23.63 225 PHE B O 1
ATOM 5277 N N . LYS B 1 228 ? 55.275 77.478 90.398 1.00 24.08 226 LYS B N 1
ATOM 5278 C CA . LYS B 1 228 ? 54.756 78.248 91.516 1.00 28.50 226 LYS B CA 1
ATOM 5279 C C . LYS B 1 228 ? 53.498 79.010 91.109 1.00 29.87 226 LYS B C 1
ATOM 5280 O O . LYS B 1 228 ? 52.495 79.044 91.849 1.00 29.96 226 LYS B O 1
ATOM 5286 N N . PHE B 1 229 ? 53.575 79.642 89.923 1.00 28.25 227 PHE B N 1
ATOM 5287 C CA . PHE B 1 229 ? 52.456 80.402 89.376 1.00 25.87 227 PHE B CA 1
ATOM 5288 C C . PHE B 1 229 ? 51.221 79.520 89.301 1.00 23.44 227 PHE B C 1
ATOM 5289 O O . PHE B 1 229 ? 50.154 79.895 89.757 1.00 21.04 227 PHE B O 1
ATOM 5297 N N . LEU B 1 230 ? 51.364 78.293 88.796 1.00 24.26 228 LEU B N 1
ATOM 5298 C CA . LEU B 1 230 ? 50.193 77.447 88.647 1.00 24.82 228 LEU B CA 1
ATOM 5299 C C . LEU B 1 230 ? 49.693 76.955 90.018 1.00 25.08 228 LEU B C 1
ATOM 5300 O O . LEU B 1 230 ? 48.482 76.799 90.229 1.00 27.59 228 LEU B O 1
ATOM 5305 N N . LYS B 1 231 ? 50.621 76.610 90.908 1.00 27.11 229 LYS B N 1
ATOM 5306 C CA . LYS B 1 231 ? 50.268 76.187 92.264 1.00 28.52 229 LYS B CA 1
ATOM 5307 C C . LYS B 1 231 ? 49.431 77.277 92.930 1.00 26.89 229 LYS B C 1
ATOM 5308 O O . LYS B 1 231 ? 48.355 77.004 93.435 1.00 27.27 229 LYS B O 1
ATOM 5314 N N . ASP B 1 232 ? 49.882 78.521 92.820 1.00 28.55 230 ASP B N 1
ATOM 5315 C CA . ASP B 1 232 ? 49.223 79.688 93.392 1.00 29.40 230 ASP B CA 1
ATOM 5316 C C . ASP B 1 232 ? 47.792 79.846 92.917 1.00 32.41 230 ASP B C 1
ATOM 5317 O O . ASP B 1 232 ? 46.967 80.308 93.694 1.00 33.08 230 ASP B O 1
ATOM 5322 N N . ILE B 1 233 ? 47.469 79.481 91.674 1.00 31.65 231 ILE B N 1
ATOM 5323 C CA . ILE B 1 233 ? 46.117 79.742 91.208 1.00 31.07 231 ILE B CA 1
ATOM 5324 C C . ILE B 1 233 ? 45.310 78.458 91.225 1.00 28.90 231 ILE B C 1
ATOM 5325 O O . ILE B 1 233 ? 44.201 78.452 90.739 1.00 36.15 231 ILE B O 1
ATOM 5330 N N . GLY B 1 234 ? 45.873 77.378 91.756 1.00 30.94 232 GLY B N 1
ATOM 5331 C CA . GLY B 1 234 ? 45.110 76.174 92.010 1.00 33.25 232 GLY B CA 1
ATOM 5332 C C . GLY B 1 234 ? 45.035 75.234 90.804 1.00 35.63 232 GLY B C 1
ATOM 5333 O O . GLY B 1 234 ? 44.137 74.395 90.713 1.00 41.15 232 GLY B O 1
ATOM 5334 N N . ILE B 1 235 ? 46.032 75.309 89.925 1.00 32.22 233 ILE B N 1
ATOM 5335 C CA . ILE B 1 235 ? 46.161 74.355 88.836 1.00 29.27 233 ILE B CA 1
ATOM 5336 C C . ILE B 1 235 ? 47.247 73.341 89.189 1.00 27.65 233 ILE B C 1
ATOM 5337 O O . ILE B 1 235 ? 48.311 73.711 89.655 1.00 30.53 233 ILE B O 1
ATOM 5342 N N . ASP B 1 236 ? 46.960 72.061 88.956 1.00 27.58 234 ASP B N 1
ATOM 5343 C CA . ASP B 1 236 ? 47.952 71.008 89.040 1.00 28.83 234 ASP B CA 1
ATOM 5344 C C . ASP B 1 236 ? 49.010 71.205 87.952 1.00 30.40 234 ASP B C 1
ATOM 5345 O O . ASP B 1 236 ? 48.765 70.996 86.761 1.00 29.92 234 ASP B O 1
ATOM 5350 N N . PRO B 1 237 ? 50.256 71.553 88.337 1.00 31.69 235 PRO B N 1
ATOM 5351 C CA . PRO B 1 237 ? 51.274 71.937 87.370 1.00 28.74 235 PRO B CA 1
ATOM 5352 C C . PRO B 1 237 ? 51.759 70.761 86.527 1.00 32.44 235 PRO B C 1
ATOM 5353 O O . PRO B 1 237 ? 52.355 70.962 85.464 1.00 31.85 235 PRO B O 1
ATOM 5357 N N . ASN B 1 238 ? 51.476 69.537 87.004 1.00 31.74 236 ASN B N 1
ATOM 5358 C CA . ASN B 1 238 ? 51.933 68.320 86.345 1.00 32.39 236 ASN B CA 1
ATOM 5359 C C . ASN B 1 238 ? 50.913 67.817 85.326 1.00 28.23 236 ASN B C 1
ATOM 5360 O O . ASN B 1 238 ? 51.245 66.943 84.541 1.00 31.34 236 ASN B O 1
ATOM 5365 N N . LYS B 1 239 ? 49.675 68.313 85.322 1.00 26.30 237 LYS B N 1
ATOM 5366 C CA . LYS B 1 239 ? 48.745 67.828 84.314 1.00 28.03 237 LYS B CA 1
ATOM 5367 C C . LYS B 1 239 ? 49.234 68.302 82.947 1.00 27.24 237 LYS B C 1
ATOM 5368 O O . LYS B 1 239 ? 50.092 69.188 82.857 1.00 25.44 237 LYS B O 1
ATOM 5374 N N . LYS B 1 240 ? 48.711 67.668 81.893 1.00 25.86 238 LYS B N 1
ATOM 5375 C CA . LYS B 1 240 ? 49.245 67.817 80.549 1.00 26.96 238 LYS B CA 1
ATOM 5376 C C . LYS B 1 240 ? 48.303 68.619 79.647 1.00 25.65 238 LYS B C 1
ATOM 5377 O O . LYS B 1 240 ? 48.729 69.110 78.597 1.00 25.15 238 LYS B O 1
ATOM 5383 N N . GLN B 1 241 ? 47.059 68.809 80.097 1.00 24.56 239 GLN B N 1
ATOM 5384 C CA . GLN B 1 241 ? 46.057 69.575 79.377 1.00 27.36 239 GLN B CA 1
ATOM 5385 C C . GLN B 1 241 ? 45.292 70.409 80.409 1.00 29.99 239 GLN B C 1
ATOM 5386 O O . GLN B 1 241 ? 44.842 69.877 81.426 1.00 30.09 239 GLN B O 1
ATOM 5392 N N . LEU B 1 242 ? 45.125 71.705 80.122 1.00 25.91 240 LEU B N 1
ATOM 5393 C CA . LEU B 1 242 ? 44.290 72.595 80.913 1.00 26.15 240 LEU B CA 1
ATOM 5394 C C . LEU B 1 242 ? 42.841 72.455 80.472 1.00 24.88 240 LEU B C 1
ATOM 5395 O O . LEU B 1 242 ? 42.560 72.550 79.291 1.00 27.19 240 LEU B O 1
ATOM 5400 N N . ASP B 1 243 ? 41.902 72.260 81.402 1.00 26.26 241 ASP B N 1
ATOM 5401 C CA . ASP B 1 243 ? 40.489 72.249 81.052 1.00 25.61 241 ASP B CA 1
ATOM 5402 C C . ASP B 1 243 ? 39.977 73.685 81.029 1.00 25.35 241 ASP B C 1
ATOM 5403 O O . ASP B 1 243 ? 40.752 74.603 81.221 1.00 21.39 241 ASP B O 1
ATOM 5408 N N . ASP B 1 244 ? 38.670 73.871 80.829 1.00 25.95 242 ASP B N 1
ATOM 5409 C CA . ASP B 1 244 ? 38.072 75.190 80.723 1.00 30.54 242 ASP B CA 1
ATOM 5410 C C . ASP B 1 244 ? 38.193 75.991 82.020 1.00 29.85 242 ASP B C 1
ATOM 5411 O O . ASP B 1 244 ? 38.512 77.168 81.956 1.00 22.29 242 ASP B O 1
ATOM 5416 N N . THR B 1 245 ? 37.995 75.371 83.195 1.00 28.70 243 THR B N 1
ATOM 5417 C CA . THR B 1 245 ? 38.160 76.093 84.459 1.00 26.90 243 THR B CA 1
ATOM 5418 C C . THR B 1 245 ? 39.601 76.545 84.636 1.00 23.15 243 THR B C 1
ATOM 5419 O O . THR B 1 245 ? 39.874 77.678 85.023 1.00 22.61 243 THR B O 1
ATOM 5423 N N . ASP B 1 246 ? 40.539 75.633 84.372 1.00 23.62 244 ASP B N 1
ATOM 5424 C CA . ASP B 1 246 ? 41.955 75.957 84.441 1.00 23.50 244 ASP B CA 1
ATOM 5425 C C . ASP B 1 246 ? 42.304 77.157 83.561 1.00 22.21 244 ASP B C 1
ATOM 5426 O O . ASP B 1 246 ? 43.042 78.035 83.997 1.00 21.61 244 ASP B O 1
ATOM 5431 N N . LYS B 1 247 ? 41.845 77.168 82.295 1.00 22.22 245 LYS B N 1
ATOM 5432 C CA . LYS B 1 247 ? 42.178 78.254 81.379 1.00 22.63 245 LYS B CA 1
ATOM 5433 C C . LYS B 1 247 ? 41.614 79.583 81.882 1.00 21.85 245 LYS B C 1
ATOM 5434 O O . LYS B 1 247 ? 42.310 80.602 81.828 1.00 20.32 245 LYS B O 1
ATOM 5440 N N . LYS B 1 248 ? 40.371 79.595 82.400 1.00 22.54 246 LYS B N 1
ATOM 5441 C CA . LYS B 1 248 ? 39.867 80.847 82.962 1.00 24.56 246 LYS B CA 1
ATOM 5442 C C . LYS B 1 248 ? 40.772 81.350 84.092 1.00 23.74 246 LYS B C 1
ATOM 5443 O O . LYS B 1 248 ? 41.107 82.541 84.180 1.00 23.19 246 LYS B O 1
ATOM 5449 N N . LYS B 1 249 ? 41.151 80.456 85.013 1.00 23.16 247 LYS B N 1
ATOM 5450 C CA . LYS B 1 249 ? 41.986 80.879 86.126 1.00 23.40 247 LYS B CA 1
ATOM 5451 C C . LYS B 1 249 ? 43.355 81.320 85.643 1.00 23.73 247 LYS B C 1
ATOM 5452 O O . LYS B 1 249 ? 43.916 82.304 86.142 1.00 21.29 247 LYS B O 1
ATOM 5458 N N . LEU B 1 250 ? 43.903 80.591 84.665 1.00 22.14 248 LEU B N 1
ATOM 5459 C CA . LEU B 1 250 ? 45.212 80.967 84.139 1.00 22.90 248 LEU B CA 1
ATOM 5460 C C . LEU B 1 250 ? 45.123 82.350 83.502 1.00 21.36 248 LEU B C 1
ATOM 5461 O O . LEU B 1 250 ? 45.977 83.203 83.734 1.00 22.98 248 LEU B O 1
ATOM 5466 N N . LEU B 1 251 ? 44.125 82.564 82.637 1.00 22.11 249 LEU B N 1
ATOM 5467 C CA . LEU B 1 251 ? 44.106 83.780 81.838 1.00 21.53 249 LEU B CA 1
ATOM 5468 C C . LEU B 1 251 ? 43.822 84.946 82.772 1.00 21.41 249 LEU B C 1
ATOM 5469 O O . LEU B 1 251 ? 44.386 86.016 82.575 1.00 20.51 249 LEU B O 1
ATOM 5474 N N . SER B 1 252 ? 42.946 84.735 83.774 1.00 22.53 250 SER B N 1
ATOM 5475 C CA . SER B 1 252 ? 42.653 85.769 84.764 1.00 21.71 250 SER B CA 1
ATOM 5476 C C . SER B 1 252 ? 43.919 86.268 85.456 1.00 22.19 250 SER B C 1
ATOM 5477 O O . SER B 1 252 ? 44.089 87.467 85.688 1.00 24.73 250 SER B O 1
ATOM 5480 N N . ALA B 1 253 ? 44.813 85.350 85.837 1.00 23.65 251 ALA B N 1
ATOM 5481 C CA . ALA B 1 253 ? 45.988 85.720 86.616 1.00 22.74 251 ALA B CA 1
ATOM 5482 C C . ALA B 1 253 ? 47.081 86.277 85.712 1.00 23.40 251 ALA B C 1
ATOM 5483 O O . ALA B 1 253 ? 47.767 87.223 86.085 1.00 24.32 251 ALA B O 1
ATOM 5485 N N . ILE B 1 254 ? 47.252 85.688 84.520 1.00 23.55 252 ILE B N 1
ATOM 5486 C CA . ILE B 1 254 ? 48.452 85.916 83.731 1.00 23.59 252 ILE B CA 1
ATOM 5487 C C . ILE B 1 254 ? 48.408 87.306 83.089 1.00 25.00 252 ILE B C 1
ATOM 5488 O O . ILE B 1 254 ? 49.438 87.905 82.785 1.00 25.93 252 ILE B O 1
ATOM 5493 N N . ILE B 1 255 ? 47.213 87.866 82.920 1.00 25.60 253 ILE B N 1
ATOM 5494 C CA . ILE B 1 255 ? 47.072 89.184 82.324 1.00 27.04 253 ILE B CA 1
ATOM 5495 C C . ILE B 1 255 ? 47.875 90.247 83.077 1.00 33.53 253 ILE B C 1
ATOM 5496 O O . ILE B 1 255 ? 48.377 91.195 82.455 1.00 31.04 253 ILE B O 1
ATOM 5501 N N . PHE B 1 256 ? 48.067 90.066 84.394 1.00 32.52 254 PHE B N 1
ATOM 5502 C CA . PHE B 1 256 ? 48.896 91.012 85.134 1.00 37.15 254 PHE B CA 1
ATOM 5503 C C . PHE B 1 256 ? 50.359 90.905 84.687 1.00 39.15 254 PHE B C 1
ATOM 5504 O O . PHE B 1 256 ? 51.027 91.923 84.591 1.00 46.77 254 PHE B O 1
ATOM 5512 N N . LYS B 1 257 ? 50.841 89.701 84.338 1.00 36.95 255 LYS B N 1
ATOM 5513 C CA . LYS B 1 257 ? 52.208 89.535 83.855 1.00 34.75 255 LYS B CA 1
ATOM 5514 C C . LYS B 1 257 ? 52.294 89.801 82.353 1.00 30.63 255 LYS B C 1
ATOM 5515 O O . LYS B 1 257 ? 53.285 90.303 81.864 1.00 34.54 255 LYS B O 1
ATOM 5521 N N . TYR B 1 258 ? 51.296 89.365 81.597 1.00 30.44 256 TYR B N 1
ATOM 5522 C CA . TYR B 1 258 ? 51.312 89.507 80.154 1.00 29.43 256 TYR B CA 1
ATOM 5523 C C . TYR B 1 258 ? 49.936 89.995 79.725 1.00 27.89 256 TYR B C 1
ATOM 5524 O O . TYR B 1 258 ? 48.990 89.220 79.634 1.00 30.19 256 TYR B O 1
ATOM 5533 N N . PRO B 1 259 ? 49.773 91.313 79.525 1.00 31.87 257 PRO B N 1
ATOM 5534 C CA . PRO B 1 259 ? 48.448 91.878 79.268 1.00 33.15 257 PRO B CA 1
ATOM 5535 C C . PRO B 1 259 ? 47.747 91.473 77.968 1.00 31.62 257 PRO B C 1
ATOM 5536 O O . PRO B 1 259 ? 46.523 91.434 77.944 1.00 31.94 257 PRO B O 1
ATOM 5540 N N . LYS B 1 260 ? 48.488 91.161 76.897 1.00 31.70 258 LYS B N 1
ATOM 5541 C CA . LYS B 1 260 ? 47.871 90.879 75.602 1.00 35.04 258 LYS B CA 1
ATOM 5542 C C . LYS B 1 260 ? 47.483 89.409 75.508 1.00 35.76 258 LYS B C 1
ATOM 5543 O O . LYS B 1 260 ? 48.020 88.649 74.698 1.00 31.79 258 LYS B O 1
ATOM 5549 N N . ILE B 1 261 ? 46.510 89.027 76.329 1.00 37.20 259 ILE B N 1
ATOM 5550 C CA . ILE B 1 261 ? 46.240 87.623 76.609 1.00 37.67 259 ILE B CA 1
ATOM 5551 C C . ILE B 1 261 ? 45.569 86.933 75.420 1.00 35.59 259 ILE B C 1
ATOM 5552 O O . ILE B 1 261 ? 45.524 85.705 75.381 1.00 34.05 259 ILE B O 1
ATOM 5557 N N . GLU B 1 262 ? 45.034 87.718 74.479 1.00 35.16 260 GLU B N 1
ATOM 5558 C CA . GLU B 1 262 ? 44.540 87.200 73.208 1.00 33.76 260 GLU B CA 1
ATOM 5559 C C . GLU B 1 262 ? 45.622 86.417 72.447 1.00 30.24 260 GLU B C 1
ATOM 5560 O O . GLU B 1 262 ? 45.308 85.468 71.731 1.00 31.16 260 GLU B O 1
ATOM 5566 N N . ASN B 1 263 ? 46.900 86.771 72.600 1.00 28.65 261 ASN B N 1
ATOM 5567 C CA . ASN B 1 263 ? 47.982 86.020 71.978 1.00 28.14 261 ASN B CA 1
ATOM 5568 C C . ASN B 1 263 ? 48.132 84.604 72.546 1.00 28.48 261 ASN B C 1
ATOM 5569 O O . ASN B 1 263 ? 48.897 83.841 71.989 1.00 27.39 261 ASN B O 1
ATOM 5574 N N . LEU B 1 264 ? 47.462 84.248 73.647 1.00 25.63 262 LEU B N 1
ATOM 5575 C CA . LEU B 1 264 ? 47.583 82.926 74.238 1.00 25.95 262 LEU B CA 1
ATOM 5576 C C . LEU B 1 264 ? 46.539 81.962 73.655 1.00 24.70 262 LEU B C 1
ATOM 5577 O O . LEU B 1 264 ? 46.575 80.762 73.914 1.00 22.45 262 LEU B O 1
ATOM 5582 N N . LEU B 1 265 ? 45.577 82.500 72.913 1.00 23.46 263 LEU B N 1
ATOM 5583 C CA . LEU B 1 265 ? 44.520 81.695 72.333 1.00 26.04 263 LEU B CA 1
ATOM 5584 C C . LEU B 1 265 ? 44.776 81.475 70.842 1.00 24.31 263 LEU B C 1
ATOM 5585 O O . LEU B 1 265 ? 45.104 82.398 70.125 1.00 22.32 263 LEU B O 1
ATOM 5590 N N . ILE B 1 266 ? 44.582 80.237 70.388 1.00 23.57 264 ILE B N 1
ATOM 5591 C CA . ILE B 1 266 ? 44.759 79.898 68.988 1.00 23.06 264 ILE B CA 1
ATOM 5592 C C . ILE B 1 266 ? 43.637 78.979 68.540 1.00 21.79 264 ILE B C 1
ATOM 5593 O O . ILE B 1 266 ? 43.078 78.251 69.349 1.00 21.07 264 ILE B O 1
ATOM 5598 N N . ASP B 1 267 ? 43.404 78.907 67.229 1.00 20.62 265 ASP B N 1
ATOM 5599 C CA . ASP B 1 267 ? 42.703 77.760 66.682 1.00 21.04 265 ASP B CA 1
ATOM 5600 C C . ASP B 1 267 ? 43.732 76.641 66.505 1.00 20.23 265 ASP B C 1
ATOM 5601 O O . ASP B 1 267 ? 44.631 76.741 65.670 1.00 22.07 265 ASP B O 1
ATOM 5606 N N . ARG B 1 268 ? 43.623 75.621 67.337 1.00 19.65 266 ARG B N 1
ATOM 5607 C CA . ARG B 1 268 ? 44.440 74.442 67.239 1.00 21.32 266 ARG B CA 1
ATOM 5608 C C . ARG B 1 268 ? 43.930 73.597 66.082 1.00 23.29 266 ARG B C 1
ATOM 5609 O O . ARG B 1 268 ? 42.705 73.441 65.921 1.00 21.18 266 ARG B O 1
ATOM 5617 N N . TYR B 1 269 ? 44.898 72.974 65.395 1.00 19.58 267 TYR B N 1
ATOM 5618 C CA . TYR B 1 269 ? 44.620 72.020 64.339 1.00 20.44 267 TYR B CA 1
ATOM 5619 C C . TYR B 1 269 ? 45.096 70.637 64.730 1.00 18.95 267 TYR B C 1
ATOM 5620 O O . TYR B 1 269 ? 46.294 70.436 64.919 1.00 18.46 267 TYR B O 1
ATOM 5629 N N . LEU B 1 270 ? 44.141 69.735 64.936 1.00 18.34 268 LEU B N 1
ATOM 5630 C CA . LEU B 1 270 ? 44.412 68.349 65.258 1.00 21.24 268 LEU B CA 1
ATOM 5631 C C . LEU B 1 270 ? 44.324 67.535 63.969 1.00 20.33 268 LEU B C 1
ATOM 5632 O O . LEU B 1 270 ? 43.261 67.411 63.369 1.00 19.64 268 LEU B O 1
ATOM 5637 N N . ILE B 1 271 ? 45.462 67.019 63.517 1.00 18.82 269 ILE B N 1
ATOM 5638 C CA . ILE B 1 271 ? 45.575 66.503 62.168 1.00 17.79 269 ILE B CA 1
ATOM 5639 C C . ILE B 1 271 ? 45.685 64.983 62.215 1.00 18.29 269 ILE B C 1
ATOM 5640 O O . ILE B 1 271 ? 46.110 64.424 63.219 1.00 18.59 269 ILE B O 1
ATOM 5645 N N . GLU B 1 272 ? 45.441 64.349 61.068 1.00 17.67 270 GLU B N 1
ATOM 5646 C CA . GLU B 1 272 ? 45.628 62.916 60.912 1.00 21.34 270 GLU B CA 1
ATOM 5647 C C . GLU B 1 272 ? 47.099 62.637 60.583 1.00 20.15 270 GLU B C 1
ATOM 5648 O O . GLU B 1 272 ? 47.472 62.503 59.406 1.00 21.17 270 GLU B O 1
ATOM 5654 N N . HIS B 1 273 ? 47.890 62.546 61.668 1.00 18.65 271 HIS B N 1
ATOM 5655 C CA . HIS B 1 273 ? 49.306 62.294 61.695 1.00 18.23 271 HIS B CA 1
ATOM 5656 C C . HIS B 1 273 ? 49.666 61.772 63.075 1.00 19.43 271 HIS B C 1
ATOM 5657 O O . HIS B 1 273 ? 49.042 62.161 64.051 1.00 20.89 271 HIS B O 1
ATOM 5664 N N . LYS B 1 274 ? 50.730 60.973 63.167 1.00 19.18 272 LYS B N 1
ATOM 5665 C CA . LYS B 1 274 ? 51.163 60.485 64.470 1.00 19.70 272 LYS B CA 1
ATOM 5666 C C . LYS B 1 274 ? 51.429 61.638 65.425 1.00 19.57 272 LYS B C 1
ATOM 5667 O O . LYS B 1 274 ? 51.204 61.540 66.619 1.00 18.41 272 LYS B O 1
ATOM 5673 N N . VAL B 1 275 ? 51.942 62.746 64.903 1.00 19.79 273 VAL B N 1
ATOM 5674 C CA . VAL B 1 275 ? 52.037 63.951 65.705 1.00 19.23 273 VAL B CA 1
ATOM 5675 C C . VAL B 1 275 ? 50.759 64.732 65.435 1.00 19.84 273 VAL B C 1
ATOM 5676 O O . VAL B 1 275 ? 50.671 65.484 64.450 1.00 19.40 273 VAL B O 1
ATOM 5680 N N . ARG B 1 276 ? 49.784 64.563 66.330 1.00 20.51 274 ARG B N 1
ATOM 5681 C CA . ARG B 1 276 ? 48.407 64.957 66.070 1.00 22.52 274 ARG B CA 1
ATOM 5682 C C . ARG B 1 276 ? 48.222 66.469 66.103 1.00 20.46 274 ARG B C 1
ATOM 5683 O O . ARG B 1 276 ? 47.330 67.031 65.449 1.00 17.64 274 ARG B O 1
ATOM 5691 N N . ASP B 1 277 ? 49.056 67.141 66.882 1.00 19.54 275 ASP B N 1
ATOM 5692 C CA . ASP B 1 277 ? 48.986 68.591 66.947 1.00 20.23 275 ASP B CA 1
ATOM 5693 C C . ASP B 1 277 ? 49.846 69.217 65.860 1.00 17.44 275 ASP B C 1
ATOM 5694 O O . ASP B 1 277 ? 51.059 69.173 65.953 1.00 17.31 275 ASP B O 1
ATOM 5699 N N . ALA B 1 278 ? 49.235 69.929 64.902 1.00 17.29 276 ALA B N 1
ATOM 5700 C CA . ALA B 1 278 ? 49.985 70.518 63.808 1.00 16.54 276 ALA B CA 1
ATOM 5701 C C . ALA B 1 278 ? 50.928 71.617 64.281 1.00 17.69 276 ALA B C 1
ATOM 5702 O O . ALA B 1 278 ? 51.990 71.767 63.678 1.00 15.07 276 ALA B O 1
ATOM 5704 N N . PHE B 1 279 ? 50.531 72.406 65.308 1.00 16.57 277 PHE B N 1
ATOM 5705 C CA . PHE B 1 279 ? 51.432 73.409 65.867 1.00 17.22 277 PHE B CA 1
ATOM 5706 C C . PHE B 1 279 ? 52.687 72.739 66.426 1.00 14.53 277 PHE B C 1
ATOM 5707 O O . PHE B 1 279 ? 53.765 73.260 66.254 1.00 15.51 277 PHE B O 1
ATOM 5715 N N . LEU B 1 280 ? 52.554 71.590 67.083 1.00 16.06 278 LEU B N 1
ATOM 5716 C CA . LEU B 1 280 ? 53.707 70.887 67.630 1.00 16.29 278 LEU B CA 1
ATOM 5717 C C . LEU B 1 280 ? 54.591 70.312 66.521 1.00 14.92 278 LEU B C 1
ATOM 5718 O O . LEU B 1 280 ? 55.820 70.408 66.590 1.00 15.33 278 LEU B O 1
ATOM 5723 N N . LEU B 1 281 ? 53.968 69.705 65.504 1.00 14.55 279 LEU B N 1
ATOM 5724 C CA . LEU B 1 281 ? 54.697 69.163 64.377 1.00 16.37 279 LEU B CA 1
ATOM 5725 C C . LEU B 1 281 ? 55.506 70.262 63.685 1.00 15.94 279 LEU B C 1
ATOM 5726 O O . LEU B 1 281 ? 56.650 70.050 63.299 1.00 14.12 279 LEU B O 1
ATOM 5731 N N . SER B 1 282 ? 54.903 71.451 63.530 1.00 17.18 280 SER B N 1
ATOM 5732 C CA . SER B 1 282 ? 55.594 72.591 62.941 1.00 17.46 280 SER B CA 1
ATOM 5733 C C . SER B 1 282 ? 56.828 72.975 63.760 1.00 18.88 280 SER B C 1
ATOM 5734 O O . SER B 1 282 ? 57.894 73.189 63.184 1.00 15.98 280 SER B O 1
ATOM 5737 N N . GLU B 1 283 ? 56.705 73.027 65.100 1.00 19.62 281 GLU B N 1
ATOM 5738 C CA . GLU B 1 283 ? 57.847 73.396 65.938 1.00 20.78 281 GLU B CA 1
ATOM 5739 C C . GLU B 1 283 ? 58.944 72.324 65.857 1.00 17.08 281 GLU B C 1
ATOM 5740 O O . GLU B 1 283 ? 60.104 72.638 65.850 1.00 17.41 281 GLU B O 1
ATOM 5746 N N . MET B 1 284 ? 58.545 71.072 65.857 1.00 16.79 282 MET B N 1
ATOM 5747 C CA . MET B 1 284 ? 59.437 69.926 65.750 1.00 19.41 282 MET B CA 1
ATOM 5748 C C . MET B 1 284 ? 60.210 69.980 64.439 1.00 16.93 282 MET B C 1
ATOM 5749 O O . MET B 1 284 ? 61.429 69.894 64.463 1.00 17.39 282 MET B O 1
ATOM 5754 N N . LEU B 1 285 ? 59.533 70.217 63.307 1.00 16.58 283 LEU B N 1
ATOM 5755 C CA . LEU B 1 285 ? 60.227 70.297 62.031 1.00 16.43 283 LEU B CA 1
ATOM 5756 C C . LEU B 1 285 ? 61.180 71.487 62.041 1.00 17.80 283 LEU B C 1
ATOM 5757 O O . LEU B 1 285 ? 62.280 71.401 61.520 1.00 18.08 283 LEU B O 1
ATOM 5762 N N . ASN B 1 286 ? 60.781 72.607 62.645 1.00 17.50 284 ASN B N 1
ATOM 5763 C CA . ASN B 1 286 ? 61.676 73.758 62.750 1.00 19.29 284 ASN B CA 1
ATOM 5764 C C . ASN B 1 286 ? 62.971 73.407 63.499 1.00 18.06 284 ASN B C 1
ATOM 5765 O O . ASN B 1 286 ? 64.059 73.725 63.015 1.00 18.43 284 ASN B O 1
ATOM 5770 N N . ALA B 1 287 ? 62.851 72.786 64.688 1.00 17.19 285 ALA B N 1
ATOM 5771 C CA . ALA B 1 287 ? 63.990 72.459 65.537 1.00 17.99 285 ALA B CA 1
ATOM 5772 C C . ALA B 1 287 ? 64.908 71.452 64.833 1.00 18.65 285 ALA B C 1
ATOM 5773 O O . ALA B 1 287 ? 66.129 71.635 64.846 1.00 17.81 285 ALA B O 1
ATOM 5775 N N . VAL B 1 288 ? 64.345 70.396 64.206 1.00 17.51 286 VAL B N 1
ATOM 5776 C CA . VAL B 1 288 ? 65.210 69.448 63.502 1.00 18.71 286 VAL B CA 1
ATOM 5777 C C . VAL B 1 288 ? 65.933 70.113 62.334 1.00 17.68 286 VAL B C 1
ATOM 5778 O O . VAL B 1 288 ? 67.146 69.880 62.125 1.00 18.91 286 VAL B O 1
ATOM 5782 N N . GLY B 1 289 ? 65.237 70.962 61.576 1.00 17.99 287 GLY B N 1
ATOM 5783 C CA . GLY B 1 289 ? 65.834 71.646 60.429 1.00 19.87 287 GLY B CA 1
ATOM 5784 C C . GLY B 1 289 ? 66.945 72.633 60.823 1.00 22.99 287 GLY B C 1
ATOM 5785 O O . GLY B 1 289 ? 67.947 72.775 60.102 1.00 23.25 287 GLY B O 1
ATOM 5786 N N . ARG B 1 290 ? 66.777 73.266 61.989 1.00 21.27 288 ARG B N 1
ATOM 5787 C CA . ARG B 1 290 ? 67.782 74.188 62.526 1.00 26.09 288 ARG B CA 1
ATOM 5788 C C . ARG B 1 290 ? 69.024 73.408 62.966 1.00 24.80 288 ARG B C 1
ATOM 5789 O O . ARG B 1 290 ? 70.105 73.958 63.105 1.00 27.47 288 ARG B O 1
ATOM 5797 N N . ASN B 1 291 ? 68.848 72.123 63.230 1.00 23.38 289 ASN B N 1
ATOM 5798 C CA . ASN B 1 291 ? 69.932 71.280 63.676 1.00 24.08 289 ASN B CA 1
ATOM 5799 C C . ASN B 1 291 ? 70.523 70.477 62.523 1.00 23.90 289 ASN B C 1
ATOM 5800 O O . ASN B 1 291 ? 71.280 69.560 62.768 1.00 25.50 289 ASN B O 1
ATOM 5805 N N . GLY B 1 292 ? 70.164 70.798 61.283 1.00 22.37 290 GLY B N 1
ATOM 5806 C CA . GLY B 1 292 ? 70.664 70.085 60.116 1.00 21.46 290 GLY B CA 1
ATOM 5807 C C . GLY B 1 292 ? 70.125 68.659 59.964 1.00 19.73 290 GLY B C 1
ATOM 5808 O O . GLY B 1 292 ? 70.618 67.920 59.114 1.00 21.92 290 GLY B O 1
ATOM 5809 N N . LEU B 1 293 ? 69.067 68.292 60.693 1.00 19.64 291 LEU B N 1
ATOM 5810 C CA . LEU B 1 293 ? 68.573 66.924 60.655 1.00 19.02 291 LEU B CA 1
ATOM 5811 C C . LEU B 1 293 ? 67.496 66.810 59.585 1.00 19.48 291 LEU B C 1
ATOM 5812 O O . LEU B 1 293 ? 66.378 66.400 59.850 1.00 19.94 291 LEU B O 1
ATOM 5817 N N . PHE B 1 294 ? 67.875 67.073 58.342 1.00 20.07 292 PHE B N 1
ATOM 5818 C CA . PHE B 1 294 ? 66.888 67.205 57.280 1.00 21.88 292 PHE B CA 1
ATOM 5819 C C . PHE B 1 294 ? 66.211 65.878 56.972 1.00 21.26 292 PHE B C 1
ATOM 5820 O O . PHE B 1 294 ? 64.997 65.846 56.789 1.00 18.95 292 PHE B O 1
ATOM 5828 N N . ALA B 1 295 ? 66.993 64.791 56.828 1.00 19.44 293 ALA B N 1
ATOM 5829 C CA . ALA B 1 295 ? 66.408 63.489 56.529 1.00 19.96 293 ALA B CA 1
ATOM 5830 C C . ALA B 1 295 ? 65.528 62.998 57.676 1.00 19.35 293 ALA B C 1
ATOM 5831 O O . ALA B 1 295 ? 64.495 62.343 57.471 1.00 18.75 293 ALA B O 1
ATOM 5833 N N . VAL B 1 296 ? 65.919 63.336 58.905 1.00 19.29 294 VAL B N 1
ATOM 5834 C CA . VAL B 1 296 ? 65.082 63.009 60.038 1.00 18.26 294 VAL B CA 1
ATOM 5835 C C . VAL B 1 296 ? 63.730 63.717 59.882 1.00 17.19 294 VAL B C 1
ATOM 5836 O O . VAL B 1 296 ? 62.695 63.130 60.123 1.00 18.88 294 VAL B O 1
ATOM 5840 N N . GLY B 1 297 ? 63.736 64.979 59.464 1.00 19.59 295 GLY B N 1
ATOM 5841 C CA . GLY B 1 297 ? 62.504 65.745 59.305 1.00 18.72 295 GLY B CA 1
ATOM 5842 C C . GLY B 1 297 ? 61.588 65.147 58.247 1.00 19.11 295 GLY B C 1
ATOM 5843 O O . GLY B 1 297 ? 60.365 65.118 58.416 1.00 18.41 295 GLY B O 1
ATOM 5844 N N . ILE B 1 298 ? 62.183 64.686 57.137 1.00 19.06 296 ILE B N 1
ATOM 5845 C CA . ILE B 1 298 ? 61.418 64.000 56.112 1.00 18.36 296 ILE B CA 1
ATOM 5846 C C . ILE B 1 298 ? 60.797 62.748 56.710 1.00 17.46 296 ILE B C 1
ATOM 5847 O O . ILE B 1 298 ? 59.638 62.417 56.460 1.00 17.67 296 ILE B O 1
ATOM 5852 N N . GLY B 1 299 ? 61.565 62.030 57.515 1.00 16.76 297 GLY B N 1
ATOM 5853 C CA . GLY B 1 299 ? 61.061 60.842 58.176 1.00 16.21 297 GLY B CA 1
ATOM 5854 C C . GLY B 1 299 ? 59.874 61.126 59.099 1.00 16.28 297 GLY B C 1
ATOM 5855 O O . GLY B 1 299 ? 58.983 60.286 59.261 1.00 14.96 297 GLY B O 1
ATOM 5856 N N . ILE B 1 300 ? 59.953 62.235 59.842 1.00 16.01 298 ILE B N 1
ATOM 5857 C CA . ILE B 1 300 ? 58.846 62.632 60.702 1.00 16.81 298 ILE B CA 1
ATOM 5858 C C . ILE B 1 300 ? 57.591 62.842 59.853 1.00 15.75 298 ILE B C 1
ATOM 5859 O O . ILE B 1 300 ? 56.525 62.375 60.219 1.00 15.89 298 ILE B O 1
ATOM 5864 N N . CYS B 1 301 ? 57.733 63.530 58.716 1.00 16.40 299 CYS B N 1
ATOM 5865 C CA . CYS B 1 301 ? 56.600 63.744 57.821 1.00 17.58 299 CYS B CA 1
ATOM 5866 C C . CYS B 1 301 ? 56.033 62.407 57.334 1.00 18.46 299 CYS B C 1
ATOM 5867 O O . CYS B 1 301 ? 54.821 62.270 57.218 1.00 18.60 299 CYS B O 1
ATOM 5870 N N . LEU B 1 302 ? 56.899 61.403 57.146 1.00 17.45 300 LEU B N 1
ATOM 5871 C CA . LEU B 1 302 ? 56.515 60.056 56.746 1.00 18.86 300 LEU B CA 1
ATOM 5872 C C . LEU B 1 302 ? 56.057 59.169 57.912 1.00 19.29 300 LEU B C 1
ATOM 5873 O O . LEU B 1 302 ? 55.796 57.985 57.682 1.00 17.11 300 LEU B O 1
ATOM 5878 N N . GLU B 1 303 ? 55.992 59.712 59.144 1.00 16.14 301 GLU B N 1
ATOM 5879 C CA . GLU B 1 303 ? 55.441 59.049 60.307 1.00 16.59 301 GLU B CA 1
ATOM 5880 C C . GLU B 1 303 ? 56.339 57.907 60.763 1.00 16.59 301 GLU B C 1
ATOM 5881 O O . GLU B 1 303 ? 55.862 56.931 61.317 1.00 18.24 301 GLU B O 1
ATOM 5887 N N . ASP B 1 304 ? 57.649 58.051 60.611 1.00 17.65 302 ASP B N 1
ATOM 5888 C CA . ASP B 1 304 ? 58.564 57.084 61.183 1.00 19.83 302 ASP B CA 1
ATOM 5889 C C . ASP B 1 304 ? 58.717 57.336 62.689 1.00 19.34 302 ASP B C 1
ATOM 5890 O O . ASP B 1 304 ? 59.088 58.432 63.094 1.00 17.94 302 ASP B O 1
ATOM 5895 N N . ASP B 1 305 ? 58.497 56.293 63.499 1.00 18.74 303 ASP B N 1
ATOM 5896 C CA . ASP B 1 305 ? 58.475 56.394 64.951 1.00 21.50 303 ASP B CA 1
ATOM 5897 C C . ASP B 1 305 ? 59.816 56.863 65.515 1.00 21.80 303 ASP B C 1
ATOM 5898 O O . ASP B 1 305 ? 59.834 57.673 66.432 1.00 19.78 303 ASP B O 1
ATOM 5903 N N . GLU B 1 306 ? 60.936 56.348 64.992 1.00 22.36 304 GLU B N 1
ATOM 5904 C CA . GLU B 1 306 ? 62.222 56.731 65.546 1.00 22.54 304 GLU B CA 1
ATOM 5905 C C . GLU B 1 306 ? 62.562 58.177 65.194 1.00 21.79 304 GLU B C 1
ATOM 5906 O O . GLU B 1 306 ? 63.116 58.895 66.021 1.00 19.51 304 GLU B O 1
ATOM 5912 N N . CYS B 1 307 ? 62.207 58.617 63.986 1.00 19.75 305 CYS B N 1
ATOM 5913 C CA . CYS B 1 307 ? 62.393 60.019 63.607 1.00 19.30 305 CYS B CA 1
ATOM 5914 C C . CYS B 1 307 ? 61.526 60.936 64.482 1.00 17.44 305 CYS B C 1
ATOM 5915 O O . CYS B 1 307 ? 61.948 62.034 64.860 1.00 15.74 305 CYS B O 1
ATOM 5918 N N . ILE B 1 308 ? 60.304 60.519 64.797 1.00 16.91 306 ILE B N 1
ATOM 5919 C CA . ILE B 1 308 ? 59.457 61.309 65.678 1.00 18.92 306 ILE B CA 1
ATOM 5920 C C . ILE B 1 308 ? 60.086 61.379 67.087 1.00 20.94 306 ILE B C 1
ATOM 5921 O O . ILE B 1 308 ? 60.046 62.421 67.735 1.00 19.82 306 ILE B O 1
ATOM 5926 N N . LYS B 1 309 ? 60.709 60.282 67.533 1.00 20.92 307 LYS B N 1
ATOM 5927 C CA . LYS B 1 309 ? 61.333 60.217 68.844 1.00 21.94 307 LYS B CA 1
ATOM 5928 C C . LYS B 1 309 ? 62.535 61.147 68.868 1.00 21.31 307 LYS B C 1
ATOM 5929 O O . LYS B 1 309 ? 62.721 61.857 69.836 1.00 20.73 307 LYS B O 1
ATOM 5935 N N . ILE B 1 310 ? 63.328 61.146 67.788 1.00 18.26 308 ILE B N 1
ATOM 5936 C CA . ILE B 1 310 ? 64.427 62.073 67.659 1.00 18.76 308 ILE B CA 1
ATOM 5937 C C . ILE B 1 310 ? 63.890 63.498 67.638 1.00 20.40 308 ILE B C 1
ATOM 5938 O O . ILE B 1 310 ? 64.422 64.365 68.318 1.00 20.22 308 ILE B O 1
ATOM 5943 N N . GLY B 1 311 ? 62.813 63.721 66.869 1.00 18.36 309 GLY B N 1
ATOM 5944 C CA . GLY B 1 311 ? 62.214 65.026 66.773 1.00 17.75 309 GLY B CA 1
ATOM 5945 C C . GLY B 1 311 ? 61.791 65.583 68.126 1.00 17.25 309 GLY B C 1
ATOM 5946 O O . GLY B 1 311 ? 62.043 66.756 68.357 1.00 18.87 309 GLY B O 1
ATOM 5947 N N . ASN B 1 312 ? 61.126 64.774 68.970 1.00 17.70 310 ASN B N 1
ATOM 5948 C CA A ASN B 1 312 ? 60.691 65.216 70.284 0.50 19.10 310 ASN B CA 1
ATOM 5949 C CA B ASN B 1 312 ? 60.692 65.229 70.280 0.50 18.67 310 ASN B CA 1
ATOM 5950 C C . ASN B 1 312 ? 61.911 65.573 71.129 1.00 19.18 310 ASN B C 1
ATOM 5951 O O . ASN B 1 312 ? 61.908 66.591 71.807 1.00 19.95 310 ASN B O 1
ATOM 5960 N N . GLN B 1 313 ? 62.971 64.752 71.058 1.00 18.86 311 GLN B N 1
ATOM 5961 C CA . GLN B 1 313 ? 64.167 65.045 71.828 1.00 20.24 311 GLN B CA 1
ATOM 5962 C C . GLN B 1 313 ? 64.782 66.371 71.391 1.00 18.22 311 GLN B C 1
ATOM 5963 O O . GLN B 1 313 ? 65.173 67.195 72.220 1.00 17.53 311 GLN B O 1
ATOM 5969 N N . ILE B 1 314 ? 64.967 66.534 70.081 1.00 17.75 312 ILE B N 1
ATOM 5970 C CA . ILE B 1 314 ? 65.601 67.723 69.536 1.00 18.02 312 ILE B CA 1
ATOM 5971 C C . ILE B 1 314 ? 64.746 68.974 69.813 1.00 19.35 312 ILE B C 1
ATOM 5972 O O . ILE B 1 314 ? 65.306 70.043 70.055 1.00 19.06 312 ILE B O 1
ATOM 5977 N N . LEU B 1 315 ? 63.410 68.846 69.736 1.00 16.69 313 LEU B N 1
ATOM 5978 C CA . LEU B 1 315 ? 62.511 69.971 69.978 1.00 17.09 313 LEU B CA 1
ATOM 5979 C C . LEU B 1 315 ? 62.791 70.568 71.356 1.00 17.43 313 LEU B C 1
ATOM 5980 O O . LEU B 1 315 ? 63.009 71.779 71.495 1.00 17.13 313 LEU B O 1
ATOM 5985 N N . TRP B 1 316 ? 62.760 69.707 72.368 1.00 16.80 314 TRP B N 1
ATOM 5986 C CA . TRP B 1 316 ? 62.862 70.171 73.745 1.00 17.67 314 TRP B CA 1
ATOM 5987 C C . TRP B 1 316 ? 64.262 70.677 74.099 1.00 19.10 314 TRP B C 1
ATOM 5988 O O . TRP B 1 316 ? 64.386 71.665 74.841 1.00 20.02 314 TRP B O 1
ATOM 5999 N N . GLU B 1 317 ? 65.317 70.144 73.473 1.00 20.52 315 GLU B N 1
ATOM 6000 C CA . GLU B 1 317 ? 66.648 70.714 73.637 1.00 21.32 315 GLU B CA 1
ATOM 6001 C C . GLU B 1 317 ? 66.699 72.118 73.045 1.00 20.86 315 GLU B C 1
ATOM 6002 O O . GLU B 1 317 ? 67.353 73.036 73.571 1.00 17.86 315 GLU B O 1
ATOM 6008 N N . TYR B 1 318 ? 66.113 72.229 71.840 1.00 18.76 316 TYR B N 1
ATOM 6009 C CA . TYR B 1 318 ? 66.070 73.478 71.110 1.00 18.51 316 TYR B CA 1
ATOM 6010 C C . TYR B 1 318 ? 65.316 74.562 71.902 1.00 17.58 316 TYR B C 1
ATOM 6011 O O . TYR B 1 318 ? 65.766 75.714 72.000 1.00 17.45 316 TYR B O 1
ATOM 6020 N N . LYS B 1 319 ? 64.180 74.188 72.481 1.00 17.38 317 LYS B N 1
ATOM 6021 C CA . LYS B 1 319 ? 63.367 75.127 73.238 1.00 19.58 317 LYS B CA 1
ATOM 6022 C C . LYS B 1 319 ? 64.117 75.582 74.501 1.00 19.89 317 LYS B C 1
ATOM 6023 O O . LYS B 1 319 ? 64.129 76.771 74.826 1.00 18.34 317 LYS B O 1
ATOM 6029 N N . LYS B 1 320 ? 64.777 74.661 75.192 1.00 20.17 318 LYS B N 1
ATOM 6030 C CA . LYS B 1 320 ? 65.501 75.011 76.411 1.00 23.33 318 LYS B CA 1
ATOM 6031 C C . LYS B 1 320 ? 66.658 75.942 76.079 1.00 22.33 318 LYS B C 1
ATOM 6032 O O . LYS B 1 320 ? 66.877 76.947 76.750 1.00 22.58 318 LYS B O 1
ATOM 6038 N N . ASN B 1 321 ? 67.376 75.619 75.012 1.00 22.45 319 ASN B N 1
ATOM 6039 C CA . ASN B 1 321 ? 68.469 76.455 74.569 1.00 23.50 319 ASN B CA 1
ATOM 6040 C C . ASN B 1 321 ? 67.959 77.845 74.179 1.00 24.20 319 ASN B C 1
ATOM 6041 O O . ASN B 1 321 ? 68.608 78.855 74.442 1.00 20.68 319 ASN B O 1
ATOM 6046 N N . LEU B 1 322 ? 66.803 77.916 73.521 1.00 23.66 320 LEU B N 1
ATOM 6047 C CA . LEU B 1 322 ? 66.303 79.199 73.058 1.00 22.20 320 LEU B CA 1
ATOM 6048 C C . LEU B 1 322 ? 65.938 80.052 74.289 1.00 21.08 320 LEU B C 1
ATOM 6049 O O . LEU B 1 322 ? 66.217 81.232 74.319 1.00 22.31 320 LEU B O 1
ATOM 6054 N N . ILE B 1 323 ? 65.351 79.470 75.322 1.00 19.91 321 ILE B N 1
ATOM 6055 C CA . ILE B 1 323 ? 65.063 80.232 76.528 1.00 24.44 321 ILE B CA 1
ATOM 6056 C C . ILE B 1 323 ? 66.351 80.732 77.194 1.00 27.07 321 ILE B C 1
ATOM 6057 O O . ILE B 1 323 ? 66.395 81.882 77.644 1.00 27.57 321 ILE B O 1
ATOM 6062 N N . ASN B 1 324 ? 67.400 79.893 77.245 1.00 26.52 322 ASN B N 1
ATOM 6063 C CA . ASN B 1 324 ? 68.713 80.321 77.714 1.00 26.51 322 ASN B CA 1
ATOM 6064 C C . ASN B 1 324 ? 69.252 81.492 76.887 1.00 25.49 322 ASN B C 1
ATOM 6065 O O . ASN B 1 324 ? 69.767 82.448 77.467 1.00 28.78 322 ASN B O 1
ATOM 6070 N N . GLU B 1 325 ? 69.141 81.465 75.552 1.00 23.28 323 GLU B N 1
ATOM 6071 C CA . GLU B 1 325 ? 69.633 82.574 74.752 1.00 26.02 323 GLU B CA 1
ATOM 6072 C C . GLU B 1 325 ? 68.854 83.860 75.083 1.00 25.91 323 GLU B C 1
ATOM 6073 O O . GLU B 1 325 ? 69.442 84.934 75.196 1.00 27.76 323 GLU B O 1
ATOM 6079 N N . LEU B 1 326 ? 67.532 83.748 75.264 1.00 24.33 324 LEU B N 1
ATOM 6080 C CA . LEU B 1 326 ? 66.680 84.902 75.485 1.00 25.52 324 LEU B CA 1
ATOM 6081 C C . LEU B 1 326 ? 67.028 85.537 76.825 1.00 27.47 324 LEU B C 1
ATOM 6082 O O . LEU B 1 326 ? 67.132 86.756 76.888 1.00 26.82 324 LEU B O 1
ATOM 6087 N N . LYS B 1 327 ? 67.242 84.707 77.849 1.00 28.81 325 LYS B N 1
ATOM 6088 C CA . LYS B 1 327 ? 67.640 85.146 79.178 1.00 33.18 325 LYS B CA 1
ATOM 6089 C C . LYS B 1 327 ? 69.011 85.836 79.166 1.00 33.65 325 LYS B C 1
ATOM 6090 O O . LYS B 1 327 ? 69.306 86.623 80.063 1.00 35.32 325 LYS B O 1
ATOM 6096 N N . SER B 1 328 ? 69.861 85.541 78.181 1.00 29.71 326 SER B N 1
ATOM 6097 C CA . SER B 1 328 ? 71.189 86.134 78.143 1.00 32.52 326 SER B CA 1
ATOM 6098 C C . SER B 1 328 ? 71.180 87.488 77.435 1.00 33.98 326 SER B C 1
ATOM 6099 O O . SER B 1 328 ? 72.217 88.120 77.351 1.00 34.19 326 SER B O 1
ATOM 6102 N N . VAL B 1 329 ? 70.055 87.906 76.838 1.00 31.67 327 VAL B N 1
ATOM 6103 C CA . VAL B 1 329 ? 70.058 89.120 76.033 1.00 31.21 327 VAL B CA 1
ATOM 6104 C C . VAL B 1 329 ? 70.163 90.328 76.972 1.00 28.12 327 VAL B C 1
ATOM 6105 O O . VAL B 1 329 ? 69.497 90.384 78.001 1.00 29.51 327 VAL B O 1
ATOM 6109 N N . LYS B 1 330 ? 71.031 91.271 76.608 1.00 32.40 328 LYS B N 1
ATOM 6110 C CA . LYS B 1 330 ? 71.174 92.548 77.293 1.00 34.81 328 LYS B CA 1
ATOM 6111 C C . LYS B 1 330 ? 70.429 93.588 76.461 1.00 29.77 328 LYS B C 1
ATOM 6112 O O . LYS B 1 330 ? 70.941 94.109 75.462 1.00 28.22 328 LYS B O 1
ATOM 6118 N N . LEU B 1 331 ? 69.174 93.772 76.836 1.00 30.98 329 LEU B N 1
ATOM 6119 C CA . LEU B 1 331 ? 68.248 94.587 76.065 1.00 33.91 329 LEU B CA 1
ATOM 6120 C C . LEU B 1 331 ? 68.436 96.036 76.507 1.00 34.28 329 LEU B C 1
ATOM 6121 O O . LEU B 1 331 ? 68.332 96.341 77.693 1.00 39.33 329 LEU B O 1
ATOM 6126 N N . LYS B 1 332 ? 68.793 96.893 75.556 1.00 32.78 330 LYS B N 1
ATOM 6127 C CA . LYS B 1 332 ? 68.919 98.318 75.817 1.00 35.16 330 LYS B CA 1
ATOM 6128 C C . LYS B 1 332 ? 67.714 99.045 75.231 1.00 37.58 330 LYS B C 1
ATOM 6129 O O . LYS B 1 332 ? 67.140 98.623 74.221 1.00 35.63 330 LYS B O 1
ATOM 6135 N N . LYS B 1 333 ? 67.377 100.180 75.853 1.00 41.25 331 LYS B N 1
ATOM 6136 C CA . LYS B 1 333 ? 66.191 100.957 75.527 1.00 41.57 331 LYS B CA 1
ATOM 6137 C C . LYS B 1 333 ? 66.650 102.316 75.002 1.00 38.95 331 LYS B C 1
ATOM 6138 O O . LYS B 1 333 ? 67.516 102.927 75.608 1.00 33.79 331 LYS B O 1
ATOM 6144 N N . LEU B 1 334 ? 66.132 102.748 73.848 1.00 33.58 332 LEU B N 1
ATOM 6145 C CA . LEU B 1 334 ? 66.159 104.148 73.462 1.00 32.88 332 LEU B CA 1
ATOM 6146 C C . LEU B 1 334 ? 64.767 104.729 73.731 1.00 32.18 332 LEU B C 1
ATOM 6147 O O . LEU B 1 334 ? 64.116 104.301 74.668 1.00 32.96 332 LEU B O 1
ATOM 6152 N N . ASN B 1 335 ? 64.289 105.714 72.971 1.00 34.05 333 ASN B N 1
ATOM 6153 C CA . ASN B 1 335 ? 63.006 106.318 73.321 1.00 34.46 333 ASN B CA 1
ATOM 6154 C C . ASN B 1 335 ? 61.821 105.513 72.792 1.00 30.83 333 ASN B C 1
ATOM 6155 O O . ASN B 1 335 ? 60.818 105.443 73.499 1.00 28.10 333 ASN B O 1
ATOM 6160 N N . ASN B 1 336 ? 61.936 104.982 71.556 1.00 29.58 334 ASN B N 1
ATOM 6161 C CA . ASN B 1 336 ? 60.839 104.355 70.826 1.00 32.03 334 ASN B CA 1
ATOM 6162 C C . ASN B 1 336 ? 61.116 102.867 70.535 1.00 36.37 334 ASN B C 1
ATOM 6163 O O . ASN B 1 336 ? 60.199 102.154 70.103 1.00 29.90 334 ASN B O 1
ATOM 6168 N N . ILE B 1 337 ? 62.353 102.393 70.790 1.00 33.45 335 ILE B N 1
ATOM 6169 C CA . ILE B 1 337 ? 62.768 101.036 70.443 1.00 33.13 335 ILE B CA 1
ATOM 6170 C C . ILE B 1 337 ? 63.593 100.438 71.581 1.00 33.04 335 ILE B C 1
ATOM 6171 O O . ILE B 1 337 ? 64.159 101.171 72.405 1.00 28.43 335 ILE B O 1
ATOM 6176 N N . TYR B 1 338 ? 63.682 99.094 71.569 1.00 32.76 336 TYR B N 1
ATOM 6177 C CA . TYR B 1 338 ? 64.731 98.353 72.257 1.00 31.63 336 TYR B CA 1
ATOM 6178 C C . TYR B 1 338 ? 65.725 97.822 71.230 1.00 31.07 336 TYR B C 1
ATOM 6179 O O . TYR B 1 338 ? 65.388 97.706 70.052 1.00 30.44 336 TYR B O 1
ATOM 6188 N N . TYR B 1 339 ? 66.948 97.509 71.688 1.00 30.06 337 TYR B N 1
ATOM 6189 C CA . TYR B 1 339 ? 67.955 96.923 70.823 1.00 31.09 337 TYR B CA 1
ATOM 6190 C C . TYR B 1 339 ? 68.905 96.059 71.657 1.00 28.88 337 TYR B C 1
ATOM 6191 O O . TYR B 1 339 ? 68.991 96.199 72.891 1.00 29.90 337 TYR B O 1
ATOM 6200 N N . PHE B 1 340 ? 69.629 95.184 70.963 1.00 28.52 338 PHE B N 1
ATOM 6201 C CA . PHE B 1 340 ? 70.621 94.334 71.603 1.00 30.53 338 PHE B CA 1
ATOM 6202 C C . PHE B 1 340 ? 71.655 93.894 70.569 1.00 33.32 338 PHE B C 1
ATOM 6203 O O . PHE B 1 340 ? 71.372 93.843 69.378 1.00 30.02 338 PHE B O 1
ATOM 6211 N N . GLU B 1 341 ? 72.860 93.569 71.047 1.00 35.43 339 GLU B N 1
ATOM 6212 C CA . GLU B 1 341 ? 73.817 92.808 70.262 1.00 40.12 339 GLU B CA 1
ATOM 6213 C C . GLU B 1 341 ? 73.656 91.327 70.608 1.00 39.93 339 GLU B C 1
ATOM 6214 O O . GLU B 1 341 ? 73.641 90.969 71.784 1.00 37.38 339 GLU B O 1
ATOM 6220 N N . GLY B 1 342 ? 73.509 90.471 69.591 1.00 42.03 340 GLY B N 1
ATOM 6221 C CA . GLY B 1 342 ? 73.438 89.033 69.810 1.00 45.77 340 GLY B CA 1
ATOM 6222 C C . GLY B 1 342 ? 74.444 88.264 68.949 1.00 51.49 340 GLY B C 1
ATOM 6223 O O . GLY B 1 342 ? 75.465 88.814 68.538 1.00 52.55 340 GLY B O 1
ATOM 6224 N N . LYS B 1 343 ? 74.121 86.992 68.674 1.00 56.63 341 LYS B N 1
ATOM 6225 C CA . LYS B 1 343 ? 74.939 86.101 67.866 1.00 55.35 341 LYS B CA 1
ATOM 6226 C C . LYS B 1 343 ? 74.345 86.012 66.458 1.00 52.94 341 LYS B C 1
ATOM 6227 O O . LYS B 1 343 ? 73.127 86.076 66.285 1.00 52.97 341 LYS B O 1
ATOM 6233 N N . LYS B 1 344 ? 75.222 85.826 65.461 1.00 48.52 342 LYS B N 1
ATOM 6234 C CA . LYS B 1 344 ? 74.889 85.883 64.046 1.00 52.75 342 LYS B CA 1
ATOM 6235 C C . LYS B 1 344 ? 73.637 85.064 63.726 1.00 56.97 342 LYS B C 1
ATOM 6236 O O . LYS B 1 344 ? 72.782 85.506 62.948 1.00 62.67 342 LYS B O 1
ATOM 6242 N N . GLY B 1 345 ? 73.535 83.875 64.333 1.00 55.22 343 GLY B N 1
ATOM 6243 C CA . GLY B 1 345 ? 72.531 82.893 63.941 1.00 60.10 343 GLY B CA 1
ATOM 6244 C C . GLY B 1 345 ? 71.084 83.258 64.302 1.00 59.02 343 GLY B C 1
ATOM 6245 O O . GLY B 1 345 ? 70.152 82.830 63.621 1.00 56.42 343 GLY B O 1
ATOM 6246 N N . MET B 1 346 ? 70.880 84.033 65.373 1.00 50.04 344 MET B N 1
ATOM 6247 C CA . MET B 1 346 ? 69.583 84.055 66.014 1.00 46.10 344 MET B CA 1
ATOM 6248 C C . MET B 1 346 ? 69.052 85.471 66.264 1.00 38.95 344 MET B C 1
ATOM 6249 O O . MET B 1 346 ? 68.103 85.620 67.023 1.00 35.37 344 MET B O 1
ATOM 6254 N N . ILE B 1 347 ? 69.607 86.497 65.610 1.00 31.78 345 ILE B N 1
ATOM 6255 C CA . ILE B 1 347 ? 69.246 87.870 65.909 1.00 32.40 345 ILE B CA 1
ATOM 6256 C C . ILE B 1 347 ? 67.763 88.099 65.604 1.00 30.23 345 ILE B C 1
ATOM 6257 O O . ILE B 1 347 ? 67.067 88.650 66.436 1.00 27.76 345 ILE B O 1
ATOM 6262 N N . GLY B 1 348 ? 67.302 87.681 64.416 1.00 30.04 346 GLY B N 1
ATOM 6263 C CA . GLY B 1 348 ? 65.938 87.906 63.957 1.00 30.39 346 GLY B CA 1
ATOM 6264 C C . GLY B 1 348 ? 64.919 87.062 64.714 1.00 28.52 346 GLY B C 1
ATOM 6265 O O . GLY B 1 348 ? 63.849 87.543 65.051 1.00 26.89 346 GLY B O 1
ATOM 6266 N N . ILE B 1 349 ? 65.261 85.812 65.006 1.00 27.45 347 ILE B N 1
ATOM 6267 C CA . ILE B 1 349 ? 64.423 84.971 65.855 1.00 29.71 347 ILE B CA 1
ATOM 6268 C C . ILE B 1 349 ? 64.232 85.637 67.227 1.00 26.55 347 ILE B C 1
ATOM 6269 O O . ILE B 1 349 ? 63.122 85.777 67.727 1.00 24.95 347 ILE B O 1
ATOM 6274 N N . ILE B 1 350 ? 65.326 86.082 67.834 1.00 24.54 348 ILE B N 1
ATOM 6275 C CA . ILE B 1 350 ? 65.275 86.639 69.179 1.00 27.51 348 ILE B CA 1
ATOM 6276 C C . ILE B 1 350 ? 64.498 87.961 69.170 1.00 24.20 348 ILE B C 1
ATOM 6277 O O . ILE B 1 350 ? 63.659 88.186 70.051 1.00 20.86 348 ILE B O 1
ATOM 6282 N N . ALA B 1 351 ? 64.786 88.822 68.171 1.00 22.85 349 ALA B N 1
ATOM 6283 C CA . ALA B 1 351 ? 64.148 90.138 68.081 1.00 22.76 349 ALA B CA 1
ATOM 6284 C C . ALA B 1 351 ? 62.628 89.985 67.989 1.00 23.61 349 ALA B C 1
ATOM 6285 O O . ALA B 1 351 ? 61.884 90.657 68.694 1.00 24.13 349 ALA B O 1
ATOM 6287 N N . SER B 1 352 ? 62.194 89.062 67.126 1.00 22.81 350 SER B N 1
ATOM 6288 C CA A SER B 1 352 ? 60.788 88.787 66.899 0.50 24.61 350 SER B CA 1
ATOM 6289 C CA B SER B 1 352 ? 60.784 88.800 66.896 0.50 25.40 350 SER B CA 1
ATOM 6290 C C . SER B 1 352 ? 60.117 88.307 68.177 1.00 23.98 350 SER B C 1
ATOM 6291 O O . SER B 1 352 ? 58.993 88.671 68.469 1.00 24.58 350 SER B O 1
ATOM 6296 N N . ILE B 1 353 ? 60.796 87.423 68.916 1.00 22.77 351 ILE B N 1
ATOM 6297 C CA . ILE B 1 353 ? 60.237 86.889 70.149 1.00 22.47 351 ILE B CA 1
ATOM 6298 C C . ILE B 1 353 ? 60.107 87.984 71.195 1.00 21.20 351 ILE B C 1
ATOM 6299 O O . ILE B 1 353 ? 59.158 87.981 71.967 1.00 22.79 351 ILE B O 1
ATOM 6304 N N . LEU B 1 354 ? 61.086 88.896 71.250 1.00 21.22 352 LEU B N 1
ATOM 6305 C CA . LEU B 1 354 ? 61.123 89.869 72.329 1.00 20.52 352 LEU B CA 1
ATOM 6306 C C . LEU B 1 354 ? 60.111 91.007 72.149 1.00 22.94 352 LEU B C 1
ATOM 6307 O O . LEU B 1 354 ? 59.789 91.699 73.127 1.00 24.86 352 LEU B O 1
ATOM 6312 N N . VAL B 1 355 ? 59.642 91.228 70.916 1.00 23.40 353 VAL B N 1
ATOM 6313 C CA . VAL B 1 355 ? 58.696 92.301 70.647 1.00 25.72 353 VAL B CA 1
ATOM 6314 C C . VAL B 1 355 ? 57.489 92.196 71.564 1.00 26.24 353 VAL B C 1
ATOM 6315 O O . VAL B 1 355 ? 56.819 91.176 71.621 1.00 24.78 353 VAL B O 1
ATOM 6319 N N . ASP B 1 356 ? 57.190 93.297 72.238 1.00 29.13 354 ASP B N 1
ATOM 6320 C CA . ASP B 1 356 ? 56.047 93.372 73.127 1.00 33.05 354 ASP B CA 1
ATOM 6321 C C . ASP B 1 356 ? 55.283 94.642 72.757 1.00 35.83 354 ASP B C 1
ATOM 6322 O O . ASP B 1 356 ? 54.382 94.585 71.942 1.00 35.14 354 ASP B O 1
ATOM 6327 N N . ASP B 1 357 ? 55.767 95.787 73.258 1.00 40.19 355 ASP B N 1
ATOM 6328 C CA . ASP B 1 357 ? 55.150 97.097 73.101 1.00 41.04 355 ASP B CA 1
ATOM 6329 C C . ASP B 1 357 ? 55.848 97.923 72.019 1.00 39.34 355 ASP B C 1
ATOM 6330 O O . ASP B 1 357 ? 55.192 98.716 71.358 1.00 33.39 355 ASP B O 1
ATOM 6335 N N . LYS B 1 358 ? 57.170 97.749 71.841 1.00 34.95 356 LYS B N 1
ATOM 6336 C CA . LYS B 1 358 ? 57.935 98.560 70.906 1.00 33.04 356 LYS B CA 1
ATOM 6337 C C . LYS B 1 358 ? 58.766 97.671 69.990 1.00 31.79 356 LYS B C 1
ATOM 6338 O O . LYS B 1 358 ? 59.073 96.516 70.312 1.00 31.24 356 LYS B O 1
ATOM 6344 N N . PRO B 1 359 ? 59.166 98.200 68.816 1.00 29.25 357 PRO B N 1
ATOM 6345 C CA . PRO B 1 359 ? 60.036 97.467 67.898 1.00 27.60 357 PRO B CA 1
ATOM 6346 C C . PRO B 1 359 ? 61.326 97.058 68.601 1.00 28.27 357 PRO B C 1
ATOM 6347 O O . PRO B 1 359 ? 61.803 97.790 69.470 1.00 26.39 357 PRO B O 1
ATOM 6351 N N . VAL B 1 360 ? 61.871 95.905 68.214 1.00 25.50 358 VAL B N 1
ATOM 6352 C CA . VAL B 1 360 ? 63.124 95.417 68.770 1.00 24.46 358 VAL B CA 1
ATOM 6353 C C . VAL B 1 360 ? 64.102 95.273 67.614 1.00 24.74 358 VAL B C 1
ATOM 6354 O O . VAL B 1 360 ? 63.773 94.720 66.560 1.00 20.48 358 VAL B O 1
ATOM 6358 N N . ILE B 1 361 ? 65.290 95.850 67.802 1.00 25.62 359 ILE B N 1
ATOM 6359 C CA . ILE B 1 361 ? 66.336 95.722 66.806 1.00 28.08 359 ILE B CA 1
ATOM 6360 C C . ILE B 1 361 ? 67.550 95.039 67.428 1.00 26.76 359 ILE B C 1
ATOM 6361 O O . ILE B 1 361 ? 68.154 95.543 68.371 1.00 29.03 359 ILE B O 1
ATOM 6366 N N . GLY B 1 362 ? 67.881 93.886 66.866 1.00 27.34 360 GLY B N 1
ATOM 6367 C CA . GLY B 1 362 ? 69.064 93.134 67.226 1.00 28.65 360 GLY B CA 1
ATOM 6368 C C 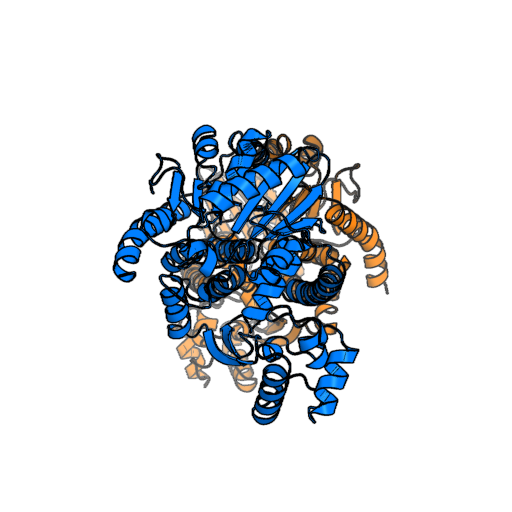. GLY B 1 362 ? 70.143 93.332 66.178 1.00 31.81 360 GLY B C 1
ATOM 6369 O O . GLY B 1 362 ? 69.832 93.576 65.010 1.00 30.69 360 GLY B O 1
ATOM 6370 N N . TYR B 1 363 ? 71.417 93.223 66.594 1.00 33.03 361 TYR B N 1
ATOM 6371 C CA . TYR B 1 363 ? 72.485 93.223 65.609 1.00 34.62 361 TYR B CA 1
ATOM 6372 C C . TYR B 1 363 ? 73.643 92.346 66.098 1.00 35.37 361 TYR B C 1
ATOM 6373 O O . TYR B 1 363 ? 73.766 92.031 67.289 1.00 33.29 361 TYR B O 1
ATOM 6382 N N . HIS B 1 364 ? 74.438 91.899 65.120 1.00 42.23 362 HIS B N 1
ATOM 6383 C CA . HIS B 1 364 ? 75.717 91.241 65.351 1.00 43.80 362 HIS B CA 1
ATOM 6384 C C . HIS B 1 364 ? 76.768 91.972 64.518 1.00 44.05 362 HIS B C 1
ATOM 6385 O O . HIS B 1 364 ? 76.456 92.518 63.458 1.00 43.00 362 HIS B O 1
ATOM 6392 N N . ILE B 1 365 ? 78.003 92.023 65.036 1.00 53.93 363 ILE B N 1
ATOM 6393 C CA . ILE B 1 365 ? 79.119 92.629 64.323 1.00 54.96 363 ILE B CA 1
ATOM 6394 C C . ILE B 1 365 ? 79.948 91.517 63.689 1.00 54.59 363 ILE B C 1
ATOM 6395 O O . ILE B 1 365 ? 80.546 90.708 64.387 1.00 50.41 363 ILE B O 1
ATOM 6400 N N . GLU B 1 366 ? 79.938 91.465 62.358 1.00 59.49 364 GLU B N 1
ATOM 6401 C CA . GLU B 1 366 ? 80.773 90.532 61.630 1.00 63.57 364 GLU B CA 1
ATOM 6402 C C . GLU B 1 366 ? 81.862 91.338 60.918 1.00 63.28 364 GLU B C 1
ATOM 6403 O O . GLU B 1 366 ? 81.578 92.086 59.982 1.00 61.45 364 GLU B O 1
ATOM 6409 N N . GLY B 1 367 ? 83.111 91.189 61.388 1.00 62.03 365 GLY B N 1
ATOM 6410 C CA . GLY B 1 367 ? 84.239 91.936 60.855 1.00 57.30 365 GLY B CA 1
ATOM 6411 C C . GLY B 1 367 ? 84.103 93.432 61.118 1.00 53.98 365 GLY B C 1
ATOM 6412 O O . GLY B 1 367 ? 84.280 93.881 62.248 1.00 53.97 365 GLY B O 1
ATOM 6413 N N . ASP B 1 368 ? 83.752 94.189 60.072 1.00 54.49 366 ASP B N 1
ATOM 6414 C CA . ASP B 1 368 ? 83.814 95.643 60.119 1.00 60.25 366 ASP B CA 1
ATOM 6415 C C . ASP B 1 368 ? 82.420 96.275 60.066 1.00 61.15 366 ASP B C 1
ATOM 6416 O O . ASP B 1 368 ? 82.290 97.488 60.230 1.00 59.10 366 ASP B O 1
ATOM 6421 N N . ILE B 1 369 ? 81.386 95.455 59.835 1.00 60.49 367 ILE B N 1
ATOM 6422 C CA . ILE B 1 369 ? 80.042 95.960 59.596 1.00 63.56 367 ILE B CA 1
ATOM 6423 C C . ILE B 1 369 ? 79.067 95.323 60.597 1.00 60.29 367 ILE B C 1
ATOM 6424 O O . ILE B 1 369 ? 79.219 94.167 61.010 1.00 48.85 367 ILE B O 1
ATOM 6429 N N . ALA B 1 370 ? 78.087 96.130 61.033 1.00 58.36 368 ALA B N 1
ATOM 6430 C CA . ALA B 1 370 ? 77.027 95.675 61.918 1.00 48.14 368 ALA B CA 1
ATOM 6431 C C . ALA B 1 370 ? 75.788 95.350 61.081 1.00 47.35 368 ALA B C 1
ATOM 6432 O O . ALA B 1 370 ? 75.376 96.138 60.227 1.00 45.63 368 ALA B O 1
ATOM 6434 N N . LYS B 1 371 ? 75.228 94.151 61.293 1.00 49.33 369 LYS B N 1
ATOM 6435 C CA . LYS B 1 371 ? 74.053 93.709 60.559 1.00 50.84 369 LYS B CA 1
ATOM 6436 C C . LYS B 1 371 ? 72.880 93.643 61.532 1.00 46.88 369 LYS B C 1
ATOM 6437 O O . LYS B 1 371 ? 72.971 92.988 62.570 1.00 42.65 369 LYS B O 1
ATOM 6443 N N . PHE B 1 372 ? 71.769 94.275 61.139 1.00 42.23 370 PHE B N 1
ATOM 6444 C CA . PHE B 1 372 ? 70.652 94.519 62.031 1.00 37.66 370 PHE B CA 1
ATOM 6445 C C . PHE B 1 372 ? 69.415 93.751 61.574 1.00 36.26 370 PHE B C 1
ATOM 6446 O O . PHE B 1 372 ? 69.158 93.608 60.384 1.00 36.91 370 PHE B O 1
ATOM 6454 N N . SER B 1 373 ? 68.612 93.314 62.549 1.00 35.91 371 SER B N 1
ATOM 6455 C CA . SER B 1 373 ? 67.285 92.795 62.266 1.00 31.77 371 SER B CA 1
ATOM 6456 C C . SER B 1 373 ? 66.279 93.482 63.181 1.00 31.03 371 SER B C 1
ATOM 6457 O O . SER B 1 373 ? 66.355 93.398 64.409 1.00 30.07 371 SER B O 1
ATOM 6460 N N . ALA B 1 374 ? 65.333 94.163 62.538 1.00 29.88 372 ALA B N 1
ATOM 6461 C CA . ALA B 1 374 ? 64.317 94.952 63.200 1.00 29.36 372 ALA B CA 1
ATOM 6462 C C . ALA B 1 374 ? 62.962 94.256 63.062 1.00 28.82 372 ALA B C 1
ATOM 6463 O O . ALA B 1 374 ? 62.591 93.856 61.965 1.00 30.45 372 ALA B O 1
ATOM 6465 N N . ARG B 1 375 ? 62.223 94.153 64.177 1.00 25.64 373 ARG B N 1
ATOM 6466 C CA . ARG B 1 375 ? 60.927 93.506 64.195 1.00 25.40 373 ARG B CA 1
ATOM 6467 C C . ARG B 1 375 ? 59.920 94.352 64.960 1.00 22.09 373 ARG B C 1
ATOM 6468 O O . ARG B 1 375 ? 60.235 94.913 66.024 1.00 20.46 373 ARG B O 1
ATOM 6476 N N . GLY B 1 376 ? 58.678 94.333 64.450 1.00 24.50 374 GLY B N 1
ATOM 6477 C CA . GLY B 1 376 ? 57.527 94.904 65.132 1.00 26.19 374 GLY B CA 1
ATOM 6478 C C . GLY B 1 376 ? 56.402 93.877 65.273 1.00 28.54 374 GLY B C 1
ATOM 6479 O O . GLY B 1 376 ? 56.678 92.694 65.347 1.00 26.87 374 GLY B O 1
ATOM 6480 N N . ASN B 1 377 ? 55.147 94.333 65.366 1.00 26.50 375 ASN B N 1
ATOM 6481 C CA . ASN B 1 377 ? 53.984 93.455 65.383 1.00 26.74 375 ASN B CA 1
ATOM 6482 C C . ASN B 1 377 ? 52.825 94.182 64.687 1.00 29.12 375 ASN B C 1
ATOM 6483 O O . ASN B 1 377 ? 52.947 95.360 64.344 1.00 26.13 375 ASN B O 1
ATOM 6488 N N . ARG B 1 378 ? 51.698 93.488 64.486 1.00 33.16 376 ARG B N 1
ATOM 6489 C CA . ARG B 1 378 ? 50.605 94.024 63.678 1.00 34.08 376 ARG B CA 1
ATOM 6490 C C . ARG B 1 378 ? 50.056 95.300 64.315 1.00 30.32 376 ARG B C 1
ATOM 6491 O O . ARG B 1 378 ? 49.794 96.243 63.585 1.00 29.39 376 ARG B O 1
ATOM 6499 N N . ASP B 1 379 ? 49.923 95.339 65.650 1.00 29.01 377 ASP B N 1
ATOM 6500 C CA . ASP B 1 379 ? 49.447 96.524 66.360 1.00 31.18 377 ASP B CA 1
ATOM 6501 C C . ASP B 1 379 ? 50.340 97.730 66.071 1.00 31.07 377 ASP B C 1
ATOM 6502 O O . ASP B 1 379 ? 49.850 98.861 65.902 1.00 28.07 377 ASP B O 1
ATOM 6507 N N . LEU B 1 380 ? 51.665 97.510 66.069 1.00 29.06 378 LEU B N 1
ATOM 6508 C CA . LEU B 1 380 ? 52.599 98.600 65.808 1.00 32.25 378 LEU B CA 1
ATOM 6509 C C . LEU B 1 380 ? 52.410 99.113 64.386 1.00 28.26 378 LEU B C 1
ATOM 6510 O O . LEU B 1 380 ? 52.439 100.317 64.172 1.00 27.68 378 LEU B O 1
ATOM 6515 N N . VAL B 1 381 ? 52.247 98.189 63.432 1.00 27.79 379 VAL B N 1
ATOM 6516 C CA . VAL B 1 381 ? 52.057 98.536 62.032 1.00 29.79 379 VAL B CA 1
ATOM 6517 C C . VAL B 1 381 ? 50.759 99.338 61.866 1.00 31.64 379 VAL B C 1
ATOM 6518 O O . VAL B 1 381 ? 50.747 100.349 61.172 1.00 34.07 379 VAL B O 1
ATOM 6522 N N . ASN B 1 382 ? 49.683 98.904 62.535 1.00 32.00 380 ASN B N 1
ATOM 6523 C CA . ASN B 1 382 ? 48.405 99.614 62.508 1.00 33.99 380 ASN B CA 1
ATOM 6524 C C . ASN B 1 382 ? 48.554 101.062 62.991 1.00 35.16 380 ASN B C 1
ATOM 6525 O O . ASN B 1 382 ? 47.805 101.941 62.542 1.00 31.02 380 ASN B O 1
ATOM 6530 N N . ARG B 1 383 ? 49.521 101.296 63.907 1.00 38.36 381 ARG B N 1
ATOM 6531 C CA . ARG B 1 383 ? 49.781 102.609 64.485 1.00 37.85 381 ARG B CA 1
ATOM 6532 C C . ARG B 1 383 ? 50.777 103.394 63.636 1.00 36.84 381 ARG B C 1
ATOM 6533 O O . ARG B 1 383 ? 51.171 104.508 64.005 1.00 34.97 381 ARG B O 1
ATOM 6541 N N . GLY B 1 384 ? 51.168 102.829 62.486 1.00 36.29 382 GLY B N 1
ATOM 6542 C CA . GLY B 1 384 ? 51.984 103.563 61.527 1.00 36.05 382 GLY B CA 1
ATOM 6543 C C . GLY B 1 384 ? 53.448 103.116 61.434 1.00 36.58 382 GLY B C 1
ATOM 6544 O O . GLY B 1 384 ? 54.215 103.701 60.669 1.00 32.60 382 GLY B O 1
ATOM 6545 N N . LEU B 1 385 ? 53.863 102.091 62.203 1.00 37.30 383 LEU B N 1
ATOM 6546 C CA . LEU B 1 385 ? 55.234 101.588 62.109 1.00 32.23 383 LEU B CA 1
ATOM 6547 C C . LEU B 1 385 ? 55.525 101.154 60.679 1.00 30.24 383 LEU B C 1
ATOM 6548 O O . LEU B 1 385 ? 54.758 100.416 60.053 1.00 34.39 383 LEU B O 1
ATOM 6553 N N . ASN B 1 386 ? 56.689 101.548 60.182 1.00 31.49 384 ASN B N 1
ATOM 6554 C CA . ASN B 1 386 ? 57.137 101.031 58.901 1.00 36.55 384 ASN B CA 1
ATOM 6555 C C . ASN B 1 386 ? 58.653 100.869 58.947 1.00 34.94 384 ASN B C 1
ATOM 6556 O O . ASN B 1 386 ? 59.374 101.850 58.806 1.00 34.84 384 ASN B O 1
ATOM 6561 N N . LEU B 1 387 ? 59.117 99.629 59.147 1.00 34.75 385 LEU B N 1
ATOM 6562 C CA . LEU B 1 387 ? 60.530 99.372 59.400 1.00 34.07 385 LEU B CA 1
ATOM 6563 C C . LEU B 1 387 ? 61.367 99.463 58.112 1.00 35.00 385 LEU B C 1
ATOM 6564 O O . LEU B 1 387 ? 62.558 99.761 58.191 1.00 34.05 385 LEU B O 1
ATOM 6569 N N . SER B 1 388 ? 60.784 99.230 56.920 1.00 38.91 386 SER B N 1
ATOM 6570 C CA . SER B 1 388 ? 61.569 99.328 55.689 1.00 44.32 386 SER B CA 1
ATOM 6571 C C . SER B 1 388 ? 62.074 100.756 55.511 1.00 44.40 386 SER B C 1
ATOM 6572 O O . SER B 1 388 ? 63.240 100.998 55.219 1.00 47.80 386 SER B O 1
ATOM 6575 N N . VAL B 1 389 ? 61.159 101.696 55.727 1.00 48.24 387 VAL B N 1
ATOM 6576 C CA . VAL B 1 389 ? 61.460 103.112 55.684 1.00 45.60 387 VAL B CA 1
ATOM 6577 C C . VAL B 1 389 ? 62.445 103.474 56.800 1.00 47.10 387 VAL B C 1
ATOM 6578 O O . VAL B 1 389 ? 63.432 104.144 56.531 1.00 45.62 387 VAL B O 1
ATOM 6582 N N . ALA B 1 390 ? 62.209 103.013 58.043 1.00 48.89 388 ALA B N 1
ATOM 6583 C CA . ALA B 1 390 ? 63.092 103.336 59.164 1.00 46.09 388 ALA B CA 1
ATOM 6584 C C . ALA B 1 390 ? 64.501 102.780 58.948 1.00 43.14 388 ALA B C 1
ATOM 6585 O O . ALA B 1 390 ? 65.486 103.482 59.185 1.00 44.45 388 ALA B O 1
ATOM 6587 N N . MET B 1 391 ? 64.588 101.518 58.508 1.00 39.43 389 MET B N 1
ATOM 6588 C CA . MET B 1 391 ? 65.869 100.846 58.353 1.00 39.51 389 MET B CA 1
ATOM 6589 C C . MET B 1 391 ? 66.619 101.372 57.123 1.00 42.41 389 MET B C 1
ATOM 6590 O O . MET B 1 391 ? 67.856 101.291 57.080 1.00 40.48 389 MET B O 1
ATOM 6595 N N . ALA B 1 392 ? 65.884 101.883 56.117 1.00 43.05 390 ALA B N 1
ATOM 6596 C CA . ALA B 1 392 ? 66.497 102.397 54.889 1.00 48.60 390 ALA B CA 1
ATOM 6597 C C . ALA B 1 392 ? 67.463 103.553 55.161 1.00 46.48 390 ALA B C 1
ATOM 6598 O O . ALA B 1 392 ? 68.443 103.709 54.436 1.00 52.16 390 ALA B O 1
ATOM 6600 N N . VAL B 1 393 ? 67.211 104.330 56.225 1.00 47.69 391 VAL B N 1
ATOM 6601 C CA . VAL B 1 393 ? 68.025 105.47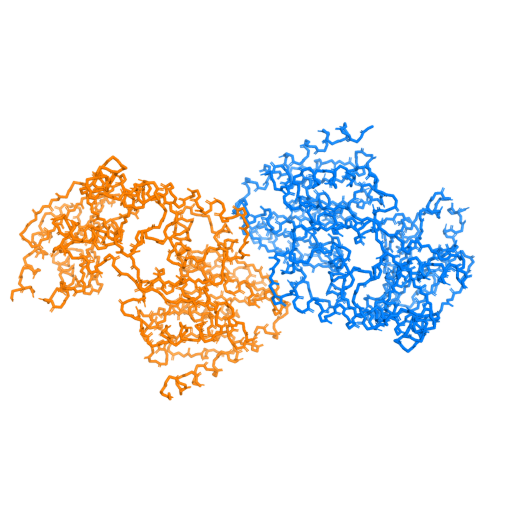3 56.618 1.00 45.19 391 VAL B CA 1
ATOM 6602 C C . VAL B 1 393 ? 69.497 105.081 56.815 1.00 50.70 391 VAL B C 1
ATOM 6603 O O . VAL B 1 393 ? 70.339 105.957 57.020 1.00 46.96 391 VAL B O 1
ATOM 6607 N N . ALA B 1 394 ? 69.801 103.769 56.807 1.00 52.10 392 ALA B N 1
ATOM 6608 C CA . ALA B 1 394 ? 71.164 103.253 56.870 1.00 52.57 392 ALA B CA 1
ATOM 6609 C C . ALA B 1 394 ? 72.047 103.811 55.743 1.00 55.99 392 ALA B C 1
ATOM 6610 O O . ALA B 1 394 ? 73.271 103.829 55.890 1.00 52.16 392 ALA B O 1
ATOM 6612 N N . LYS B 1 395 ? 71.422 104.254 54.632 1.00 60.95 393 LYS B N 1
ATOM 6613 C CA . LYS B 1 395 ? 72.122 104.764 53.454 1.00 62.85 393 LYS B CA 1
ATOM 6614 C C . LYS B 1 395 ? 72.803 106.092 53.767 1.00 59.47 393 LYS B C 1
ATOM 6615 O O . LYS B 1 395 ? 73.878 106.369 53.237 1.00 64.71 393 LYS B O 1
ATOM 6621 N N . GLU B 1 396 ? 72.176 106.873 54.657 1.00 55.11 394 GLU B N 1
ATOM 6622 C CA . GLU B 1 396 ? 72.750 108.099 55.199 1.00 58.87 394 GLU B CA 1
ATOM 6623 C C . GLU B 1 396 ? 74.065 107.824 55.933 1.00 56.34 394 GLU B C 1
ATOM 6624 O O . GLU B 1 396 ? 74.843 108.748 56.135 1.00 64.41 394 GLU B O 1
ATOM 6630 N N . PHE B 1 397 ? 74.293 106.568 56.346 1.00 56.36 395 PHE B N 1
ATOM 6631 C CA . PHE B 1 397 ? 75.433 106.178 57.163 1.00 58.75 395 PHE B CA 1
ATOM 6632 C C . PHE B 1 397 ? 76.314 105.190 56.397 1.00 58.70 395 PHE B C 1
ATOM 6633 O O . PHE B 1 397 ? 77.021 104.393 57.017 1.00 60.70 395 PHE B O 1
ATOM 6641 N N . GLY B 1 398 ? 76.240 105.233 55.057 1.00 58.03 396 GLY B N 1
ATOM 6642 C CA . GLY B 1 398 ? 77.117 104.458 54.189 1.00 59.41 396 GLY B CA 1
ATOM 6643 C C . GLY B 1 398 ? 76.642 103.023 53.946 1.00 62.47 396 GLY B C 1
ATOM 6644 O O . GLY B 1 398 ? 77.233 102.295 53.151 1.00 63.79 396 GLY B O 1
ATOM 6645 N N . GLY B 1 399 ? 75.575 102.599 54.629 1.00 63.02 397 GLY B N 1
ATOM 6646 C CA . GLY B 1 399 ? 75.075 101.242 54.485 1.00 57.24 397 GLY B CA 1
ATOM 6647 C C . GLY B 1 399 ? 73.803 101.223 53.645 1.00 61.11 397 GLY B C 1
ATOM 6648 O O . GLY B 1 399 ? 73.608 102.086 52.789 1.00 55.53 397 GLY B O 1
ATOM 6649 N N . ASN B 1 400 ? 72.935 100.243 53.911 1.00 56.26 398 ASN B N 1
ATOM 6650 C CA . ASN B 1 400 ? 71.626 100.204 53.278 1.00 59.26 398 ASN B CA 1
ATOM 6651 C C . ASN B 1 400 ? 70.723 99.280 54.093 1.00 50.18 398 ASN B C 1
ATOM 6652 O O . ASN B 1 400 ? 71.202 98.479 54.891 1.00 46.74 398 ASN B O 1
ATOM 6657 N N . GLY B 1 401 ? 69.414 99.443 53.908 1.00 48.11 399 GLY B N 1
ATOM 6658 C CA . GLY B 1 401 ? 68.432 98.753 54.721 1.00 47.03 399 GLY B CA 1
ATOM 6659 C C . GLY B 1 401 ? 67.044 98.879 54.120 1.00 46.56 399 GLY B C 1
ATOM 6660 O O . GLY B 1 401 ? 66.784 99.774 53.318 1.00 50.98 399 GLY B O 1
ATOM 6661 N N . GLY B 1 402 ? 66.174 97.964 54.542 1.00 45.92 400 GLY B N 1
ATOM 6662 C CA . GLY B 1 402 ? 64.813 97.887 54.049 1.00 46.52 400 GLY B CA 1
ATOM 6663 C C . GLY B 1 402 ? 64.206 96.520 54.354 1.00 46.20 400 GLY B C 1
ATOM 6664 O O . GLY B 1 402 ? 64.793 95.724 55.092 1.00 43.60 400 GLY B O 1
ATOM 6665 N N . GLY B 1 403 ? 63.030 96.276 53.759 1.00 43.26 401 GLY B N 1
ATOM 6666 C CA . GLY B 1 403 ? 62.287 95.041 53.941 1.00 44.10 401 GLY B CA 1
ATOM 6667 C C . GLY B 1 403 ? 60.796 95.338 54.035 1.00 42.86 401 GLY B C 1
ATOM 6668 O O . GLY B 1 403 ? 60.276 96.098 53.223 1.00 44.96 401 GLY B O 1
ATOM 6669 N N . HIS B 1 404 ? 60.151 94.779 55.067 1.00 43.90 402 HIS B N 1
ATOM 6670 C CA . HIS B 1 404 ? 58.720 94.910 55.293 1.00 44.17 402 HIS B CA 1
ATOM 6671 C C . HIS B 1 404 ? 58.448 95.873 56.441 1.00 42.40 402 HIS B C 1
ATOM 6672 O O . HIS B 1 404 ? 59.317 96.111 57.269 1.00 43.17 402 HIS B O 1
ATOM 6679 N N . ASP B 1 405 ? 57.199 96.351 56.514 1.00 42.36 403 ASP B N 1
ATOM 6680 C CA . ASP B 1 405 ? 56.767 97.285 57.544 1.00 39.98 403 ASP B CA 1
ATOM 6681 C C . ASP B 1 405 ? 57.018 96.705 58.942 1.00 36.69 403 ASP B C 1
ATOM 6682 O O . ASP B 1 405 ? 57.455 97.454 59.821 1.00 34.12 403 ASP B O 1
ATOM 6687 N N . VAL B 1 406 ? 56.843 95.375 59.094 1.00 32.95 404 VAL B N 1
ATOM 6688 C CA . VAL B 1 406 ? 56.856 94.677 60.377 1.00 36.83 404 VAL B CA 1
ATOM 6689 C C . VAL B 1 406 ? 58.201 93.970 60.629 1.00 36.03 404 VAL B C 1
ATOM 6690 O O . VAL B 1 406 ? 58.468 93.515 61.748 1.00 35.27 404 VAL B O 1
ATOM 6694 N N . ALA B 1 407 ? 59.029 93.846 59.581 1.00 33.96 405 ALA B N 1
ATOM 6695 C CA . ALA B 1 407 ? 60.273 93.085 59.609 1.00 34.65 405 ALA B CA 1
ATOM 6696 C C . ALA B 1 407 ? 61.220 93.640 58.548 1.00 36.78 405 ALA B C 1
ATOM 6697 O O . ALA B 1 407 ? 60.907 93.597 57.357 1.00 34.42 405 ALA B O 1
ATOM 6699 N N . SER B 1 408 ? 62.364 94.174 58.994 1.00 37.34 406 SER B N 1
ATOM 6700 C CA . SER B 1 408 ? 63.353 94.748 58.092 1.00 40.18 406 SER B CA 1
ATOM 6701 C C . SER B 1 408 ? 64.769 94.487 58.606 1.00 40.88 406 SER B C 1
ATOM 6702 O O . SER B 1 408 ? 64.968 94.051 59.742 1.00 36.03 406 SER B O 1
ATOM 6705 N N . GLY B 1 409 ? 65.744 94.752 57.725 1.00 39.67 407 GLY B N 1
ATOM 6706 C CA . GLY B 1 409 ? 67.156 94.576 58.021 1.00 37.71 407 GLY B CA 1
ATOM 6707 C C . GLY B 1 409 ? 67.962 95.787 57.564 1.00 39.33 407 GLY B C 1
ATOM 6708 O O . GLY B 1 409 ? 67.470 96.642 56.839 1.00 37.64 407 GLY B O 1
ATOM 6709 N N . ALA B 1 410 ? 69.210 95.859 58.024 1.00 41.15 408 ALA B N 1
ATOM 6710 C CA . ALA B 1 410 ? 70.120 96.909 57.608 1.00 43.31 408 ALA B CA 1
ATOM 6711 C C . ALA B 1 410 ? 71.564 96.491 57.905 1.00 41.95 408 ALA B C 1
ATOM 6712 O O . ALA B 1 410 ? 71.816 95.639 58.768 1.00 38.48 408 ALA B O 1
ATOM 6714 N N . VAL B 1 411 ? 72.494 97.118 57.167 1.00 45.44 409 VAL B N 1
ATOM 6715 C CA . VAL B 1 411 ? 73.927 97.035 57.411 1.00 48.03 409 VAL B CA 1
ATOM 6716 C C . VAL B 1 411 ? 74.487 98.457 57.442 1.00 48.52 409 VAL B C 1
ATOM 6717 O O . VAL B 1 411 ? 74.060 99.323 56.675 1.00 45.73 409 VAL B O 1
ATOM 6721 N N . VAL B 1 412 ? 75.381 98.698 58.403 1.00 48.43 410 VAL B N 1
ATOM 6722 C CA . VAL B 1 412 ? 76.193 99.905 58.448 1.00 52.29 410 VAL B CA 1
ATOM 6723 C C . VAL B 1 412 ? 77.576 99.516 58.972 1.00 53.31 410 VAL B C 1
ATOM 6724 O O . VAL B 1 412 ? 77.780 98.401 59.466 1.00 50.71 410 VAL B O 1
ATOM 6728 N N . SER B 1 413 ? 78.516 100.464 58.860 1.00 54.88 411 SER B N 1
ATOM 6729 C CA . SER B 1 413 ? 79.862 100.278 59.367 1.00 53.85 411 SER B CA 1
ATOM 6730 C C . SER B 1 413 ? 79.808 100.114 60.882 1.00 50.23 411 SER B C 1
ATOM 6731 O O . SER B 1 413 ? 79.100 100.859 61.560 1.00 46.77 411 SER B O 1
ATOM 6734 N N . LYS B 1 414 ? 80.568 99.153 61.416 1.00 44.65 412 LYS B N 1
ATOM 6735 C CA . LYS B 1 414 ? 80.386 98.783 62.809 1.00 50.73 412 LYS B CA 1
ATOM 6736 C C . LYS B 1 414 ? 80.612 99.985 63.726 1.00 50.28 412 LYS B C 1
ATOM 6737 O O . LYS B 1 414 ? 80.248 99.916 64.893 1.00 54.74 412 LYS B O 1
ATOM 6743 N N . ASP B 1 415 ? 81.204 101.074 63.213 1.00 57.00 413 ASP B N 1
ATOM 6744 C CA . ASP B 1 415 ? 81.515 102.228 64.048 1.00 63.89 413 ASP B CA 1
ATOM 6745 C C . ASP B 1 415 ? 80.339 103.212 64.119 1.00 62.62 413 ASP B C 1
ATOM 6746 O O . ASP B 1 415 ? 80.409 104.149 64.904 1.00 58.37 413 ASP B O 1
ATOM 6751 N N . LYS B 1 416 ? 79.264 103.007 63.332 1.00 62.52 414 LYS B N 1
ATOM 6752 C CA . LYS B 1 416 ? 78.143 103.947 63.261 1.00 59.01 414 LYS B CA 1
ATOM 6753 C C . LYS B 1 416 ? 76.876 103.373 63.913 1.00 53.11 414 LYS B C 1
ATOM 6754 O O . LYS B 1 416 ? 75.765 103.852 63.667 1.00 49.41 414 LYS B O 1
ATOM 6760 N N . VAL B 1 417 ? 77.049 102.375 64.786 1.00 48.48 415 VAL B N 1
ATOM 6761 C CA . VAL B 1 417 ? 75.930 101.705 65.433 1.00 45.45 415 VAL B CA 1
ATOM 6762 C C . VAL B 1 417 ? 75.084 102.739 66.171 1.00 43.14 415 VAL B C 1
ATOM 6763 O O . VAL B 1 417 ? 73.897 102.852 65.881 1.00 42.86 415 VAL B O 1
ATOM 6767 N N . GLN B 1 418 ? 75.685 103.494 67.100 1.00 38.44 416 GLN B N 1
ATOM 6768 C CA . GLN B 1 418 ? 74.901 104.364 67.972 1.00 42.68 416 GLN B CA 1
ATOM 6769 C C . GLN B 1 418 ? 74.184 105.433 67.150 1.00 37.84 416 GLN B C 1
ATOM 6770 O O . GLN B 1 418 ? 73.011 105.712 67.395 1.00 34.47 416 GLN B O 1
ATOM 6776 N N . GLU B 1 419 ? 74.877 105.975 66.142 1.00 39.65 417 GLU B N 1
ATOM 6777 C CA . GLU B 1 419 ? 74.368 107.081 65.341 1.00 41.99 417 GLU B CA 1
ATOM 6778 C C . GLU B 1 419 ? 73.187 106.597 64.483 1.00 40.76 417 GLU B C 1
ATOM 6779 O O . GLU B 1 419 ? 72.199 107.314 64.317 1.00 35.98 417 GLU B O 1
ATOM 6785 N N . PHE B 1 420 ? 73.282 105.361 63.966 1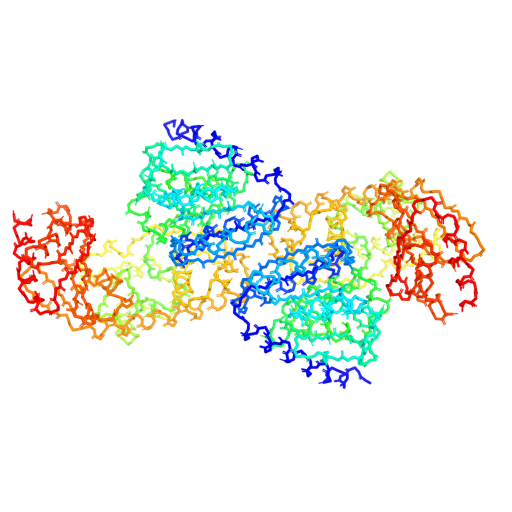.00 39.63 418 PHE B N 1
ATOM 6786 C CA . PHE B 1 420 ? 72.247 104.771 63.129 1.00 39.91 418 PHE B CA 1
ATOM 6787 C C . PHE B 1 420 ? 70.985 104.548 63.961 1.00 36.63 418 PHE B C 1
ATOM 6788 O O . PHE B 1 420 ? 69.894 104.909 63.535 1.00 34.79 418 PHE B O 1
ATOM 6796 N N . LEU B 1 421 ? 71.163 103.963 65.149 1.00 35.17 419 LEU B N 1
ATOM 6797 C CA . LEU B 1 421 ? 70.043 103.598 66.004 1.00 36.04 419 LEU B CA 1
ATOM 6798 C C . LEU B 1 421 ? 69.340 104.839 66.544 1.00 36.57 419 LEU B C 1
ATOM 6799 O O . LEU B 1 421 ? 68.125 104.810 66.751 1.00 31.75 419 LEU B O 1
ATOM 6804 N N . LYS B 1 422 ? 70.103 105.909 66.824 1.00 34.52 420 LYS B N 1
ATOM 6805 C CA . LYS B 1 422 ? 69.492 107.150 67.267 1.00 34.58 420 LYS B CA 1
ATOM 6806 C C . LYS B 1 422 ? 68.555 107.636 66.168 1.00 33.65 420 LYS B C 1
ATOM 6807 O O . LYS B 1 422 ? 67.420 108.052 66.439 1.00 32.66 420 LYS B O 1
ATOM 6813 N N . ARG B 1 423 ? 69.023 107.554 64.923 1.00 33.68 421 ARG B N 1
ATOM 6814 C CA . ARG B 1 423 ? 68.227 108.016 63.796 1.00 38.72 421 ARG B CA 1
ATOM 6815 C C . ARG B 1 423 ? 66.985 107.130 63.635 1.00 38.29 421 ARG B C 1
ATOM 6816 O O . ARG B 1 423 ? 65.855 107.634 63.565 1.00 34.42 421 ARG B O 1
ATOM 6824 N N . VAL B 1 424 ? 67.197 105.801 63.609 1.00 32.29 422 VAL B N 1
ATOM 6825 C CA . VAL B 1 424 ? 66.090 104.859 63.504 1.00 30.88 422 VAL B CA 1
ATOM 6826 C C . VAL B 1 424 ? 65.052 105.157 64.583 1.00 29.53 422 VAL B C 1
ATOM 6827 O O . VAL B 1 424 ? 63.871 105.260 64.270 1.00 32.77 422 VAL B O 1
ATOM 6831 N N . ASP B 1 425 ? 65.507 105.344 65.835 1.00 27.56 423 ASP B N 1
ATOM 6832 C CA . ASP B 1 425 ? 64.648 105.606 66.978 1.00 29.73 423 ASP B CA 1
ATOM 6833 C C . ASP B 1 425 ? 63.764 106.844 66.751 1.00 32.13 423 ASP B C 1
ATOM 6834 O O . ASP B 1 425 ? 62.587 106.872 67.151 1.00 32.19 423 ASP B O 1
ATOM 6839 N N . GLU B 1 426 ? 64.334 107.871 66.104 1.00 33.14 424 GLU B N 1
ATOM 6840 C CA . GLU B 1 426 ? 63.645 109.135 65.889 1.00 35.29 424 GLU B CA 1
ATOM 6841 C C . GLU B 1 426 ? 62.590 108.985 64.797 1.00 36.97 424 GLU B C 1
ATOM 6842 O O . GLU B 1 426 ? 61.489 109.520 64.937 1.00 38.27 424 GLU B O 1
ATOM 6848 N N . ILE B 1 427 ? 62.948 108.287 63.709 1.00 36.00 425 ILE B N 1
ATOM 6849 C CA . ILE B 1 427 ? 62.038 108.053 62.603 1.00 37.04 425 ILE B CA 1
ATOM 6850 C C . ILE B 1 427 ? 60.813 107.324 63.144 1.00 37.61 425 ILE B C 1
ATOM 6851 O O . ILE B 1 427 ? 59.681 107.706 62.858 1.00 36.20 425 ILE B O 1
ATOM 6856 N N . ILE B 1 428 ? 61.058 106.261 63.927 1.00 34.84 426 ILE B N 1
ATOM 6857 C CA . ILE B 1 428 ? 59.986 105.440 64.468 1.00 31.42 426 ILE B CA 1
ATOM 6858 C C . ILE B 1 428 ? 59.086 106.272 65.381 1.00 29.90 426 ILE B C 1
ATOM 6859 O O . ILE B 1 428 ? 57.865 106.069 65.403 1.00 32.32 426 ILE B O 1
ATOM 6864 N N . GLY B 1 429 ? 59.694 107.154 66.182 1.00 35.41 427 GLY B N 1
ATOM 6865 C CA . GLY B 1 429 ? 58.957 108.084 67.027 1.00 34.02 427 GLY B CA 1
ATOM 6866 C C . GLY B 1 429 ? 57.959 108.906 66.211 1.00 37.75 427 GLY B C 1
ATOM 6867 O O . GLY B 1 429 ? 56.796 109.017 66.594 1.00 39.00 427 GLY B O 1
ATOM 6868 N N . GLU B 1 430 ? 58.407 109.412 65.051 1.00 41.22 428 GLU B N 1
ATOM 6869 C CA . GLU B 1 430 ? 57.544 110.210 64.179 1.00 45.86 428 GLU B CA 1
ATOM 6870 C C . GLU B 1 430 ? 56.468 109.342 63.506 1.00 42.81 428 GLU B C 1
ATOM 6871 O O . GLU B 1 430 ? 55.308 109.754 63.462 1.00 33.57 428 GLU B O 1
ATOM 6877 N N . GLN B 1 431 ? 56.820 108.135 63.025 1.00 36.75 429 GLN B N 1
ATOM 6878 C CA . GLN B 1 431 ? 55.837 107.279 62.367 1.00 37.60 429 GLN B CA 1
ATOM 6879 C C . GLN B 1 431 ? 54.674 106.972 63.293 1.00 34.87 429 GLN B C 1
ATOM 6880 O O . GLN B 1 431 ? 53.543 106.835 62.830 1.00 37.41 429 GLN B O 1
ATOM 6886 N N . LEU B 1 432 ? 54.960 106.846 64.589 1.00 33.30 430 LEU B N 1
ATOM 6887 C CA . LEU B 1 432 ? 53.952 106.400 65.532 1.00 41.00 430 LEU B CA 1
ATOM 6888 C C . LEU B 1 432 ? 53.149 107.563 66.140 1.00 46.55 430 LEU B C 1
ATOM 6889 O O . LEU B 1 432 ? 52.166 107.285 66.812 1.00 45.00 430 LEU B O 1
ATOM 6894 N N . ARG B 1 433 ? 53.516 108.842 65.922 1.00 51.88 431 ARG B N 1
ATOM 6895 C CA . ARG B 1 433 ? 52.792 109.956 66.544 1.00 55.75 431 ARG B CA 1
ATOM 6896 C C . ARG B 1 433 ? 51.744 110.528 65.576 1.00 54.55 431 ARG B C 1
ATOM 6897 O O . ARG B 1 433 ? 52.128 110.828 64.421 1.00 52.07 431 ARG B O 1
#

Radius of gyration: 31.35 Å; Cα contacts (8 Å, |Δi|>4): 1774; chains: 2; bounding box: 61×97×74 Å

InterPro domains:
  IPR001667 DDH domain [PF01368] (26-145)
  IPR003156 DHHA1 domain [PF02272] (339-427)
  IPR038763 DHH phosphoesterase superfamily [SSF64182] (4-431)
  IPR051673 Single-stranded-DNA-specific exonuclease RecJ [PTHR30255] (3-431)